Protein AF-0000000078787471 (afdb_homodimer)

Sequence (854 aa):
MEIKTIHTLINGDSRNLSLMPDKSVHLIITSPPYWQLKDYGNDGQIGFHDSYESYINNLNMVWAECNRVLHDGCRLCINIGDQFARSVYYGRYKVIPIRTEIIRFCEALGMDYMGAVIWQKQTTMNTTGGGAVMGSFPYPRNGILKIDYEFILIFKKQGKAPVPAIEQKQCSEMTKDEWNTFFASHWNFGGAKQDGHIAVFPEELPRRLIKMFSFAGETVFDPFMGSGTTALAARNLQRNSIGYEINPDFRKFYEEKVSSSISFGTVEYKYRTDGNAFDIASKMETLPYLFRDPHKMGNKIDIKRLQFGSRIDKDKKEREEYFSVKTILSPNTIVLNNGLTVRLLGIKEKPCVNGNATKFLLEKTKGRKVFLRYDTIKYDDEDMLLCYLYLDNKTFINAHMLKNGLVDVDYSFDFKYKSKFEKLINAMEIKTIHTLINGDSRNLSLMPDKSVHLIITSPPYWQLKDYGNDGQIGFHDSYESYINNLNMVWAECNRVLHDGCRLCINIGDQFARSVYYGRYKVIPIRTEIIRFCEALGMDYMGAVIWQKQTTMNTTGGGAVMGSFPYPRNGILKIDYEFILIFKKQGKAPVPAIEQKQCSEMTKDEWNTFFASHWNFGGAKQDGHIAVFPEELPRRLIKMFSFAGETVFDPFMGSGTTALAARNLQRNSIGYEINPDFRKFYEEKVSSSISFGTVEYKYRTDGNAFDIASKMETLPYLFRDPHKMGNKIDIKRLQFGSRIDKDKKEREEYFSVKTILSPNTIVLNNGLTVRLLGIKEKPCVNGNATKFLLEKTKGRKVFLRYDTIKYDDEDMLLCYLYLDNKTFINAHMLKNGLVDVDYSFDFKYKSKFEKLINA

Secondary structure (DSSP, 8-state):
----EEEEEEES-TT--TTS-TT-EEEEEE-PPPTTTEE-S-TT-SSTT--HHHHHHHHHHHHHHHHHHEEEEEEEEEEE--EEEPHHHHSS-EEE-HHHHHHHHHHHTTPEEEEEEEEE-------SS-----SSTTSSS----B--EEEEEEEE-SSPPPPPPHHHHHTTPPPHHHHHHHTBSEEE-PPP---TT-----THHHHHHHHHH--TT-EEEETT-TTTHHHHHHHHTT-EEEEEES-TTHHHHHIIIIISS--SS-EEEEEEE------HHHHHHTSS-----SS--SS---GGG---SEE--SSS------B-EEEEEETTEEEETTS-EEEETTEEE-GGGHHHHHHHHHHHHTT--EEEE--S--B-TT-PEEEEEEETT--BHHHHHHHTTSEEE-TTS--TTHHHHHHHHH-/----EEEEEEES-TT--TTS-TT-EEEEEE-PPPTTTEE-S-TT-SSTT--HHHHHHHHHHHHHHHHHHEEEEEEEEEEE--EEEPHHHHSS-EEE-HHHHHHHHHHHTTPEEEEEEEEE-------SS-----SSTTSSS----B--EEEEEEEE-SSPPPPPPHHHHHTTPPPHHHHHHHTBSEEE-PPP---TT-----THHHHHHHHHH--TT-EEEETT-TTTHHHHHHHHTT-EEEEEES-TTHHHHHIIIIISS--SS-EEEEEEE------HHHHHHHSS-----SS--SS---GGG---SEE--SSS------B-EEEEEETTEEEETTS-EEEETTEEE-GGGHHHHHHHHHHHHTT--EEEE--S--B-TT-PEEEEEEETT--BHHHHHHHTTSEEE-TTS--TTHHHHHHHHH-

Structure (mmCIF, N/CA/C/O backbone):
data_AF-0000000078787471-model_v1
#
loop_
_entity.id
_entity.type
_entity.pdbx_description
1 polymer Methyltransferase
#
loop_
_atom_site.group_PDB
_atom_site.id
_atom_site.type_symbol
_atom_site.label_atom_id
_atom_site.label_alt_id
_atom_site.label_comp_id
_atom_site.label_asym_id
_atom_site.label_entity_id
_atom_site.label_seq_id
_atom_site.pdbx_PDB_ins_code
_atom_site.Cartn_x
_atom_site.Cartn_y
_atom_site.Cartn_z
_atom_site.occupancy
_atom_site.B_iso_or_equiv
_atom_site.auth_seq_id
_atom_site.auth_comp_id
_atom_site.auth_asym_id
_atom_site.auth_atom_id
_atom_site.pdbx_PDB_model_num
ATOM 1 N N . MET A 1 1 ? -8.148 -39.75 1.942 1 58.34 1 MET A N 1
ATOM 2 C CA . MET A 1 1 ? -7.988 -40.156 0.55 1 58.34 1 MET A CA 1
ATOM 3 C C . MET A 1 1 ? -6.902 -39.344 -0.138 1 58.34 1 MET A C 1
ATOM 5 O O . MET A 1 1 ? -6.812 -38.125 0.06 1 58.34 1 MET A O 1
ATOM 9 N N . GLU A 1 2 ? -5.957 -39.938 -0.634 1 75.12 2 GLU A N 1
ATOM 10 C CA . GLU A 1 2 ? -4.816 -39.344 -1.315 1 75.12 2 GLU A CA 1
ATOM 11 C C . GLU A 1 2 ? -5.148 -39.031 -2.77 1 75.12 2 GLU A C 1
ATOM 13 O O . GLU A 1 2 ? -5.621 -39.875 -3.51 1 75.12 2 GLU A O 1
ATOM 18 N N . ILE A 1 3 ? -5.211 -37.75 -3.154 1 82.12 3 ILE A N 1
ATOM 19 C CA . ILE A 1 3 ? -5.523 -37.281 -4.496 1 82.12 3 ILE A CA 1
ATOM 20 C C . ILE A 1 3 ? -4.25 -37.25 -5.344 1 82.12 3 ILE A C 1
ATOM 22 O O . ILE A 1 3 ? -3.207 -36.781 -4.891 1 82.12 3 ILE A O 1
ATOM 26 N N . LYS A 1 4 ? -4.324 -37.938 -6.453 1 88.25 4 LYS A N 1
ATOM 27 C CA . LYS A 1 4 ? -3.232 -37.844 -7.422 1 88.25 4 LYS A CA 1
ATOM 28 C C . LYS A 1 4 ? -3.059 -36.438 -7.934 1 88.25 4 LYS A C 1
ATOM 30 O O . LYS A 1 4 ? -4.039 -35.75 -8.219 1 88.25 4 LYS A O 1
ATOM 35 N N . THR A 1 5 ? -1.726 -36 -7.953 1 93.88 5 THR A N 1
ATOM 36 C CA . THR A 1 5 ? -1.474 -34.656 -8.414 1 93.88 5 THR A CA 1
ATOM 37 C C . THR A 1 5 ? -0.461 -34.625 -9.555 1 93.88 5 THR A C 1
ATOM 39 O O . THR A 1 5 ? 0.375 -35.531 -9.656 1 93.88 5 THR A O 1
ATOM 42 N N . ILE A 1 6 ? -0.57 -33.656 -10.461 1 95.69 6 ILE A N 1
ATOM 43 C CA . ILE A 1 6 ? 0.327 -33.469 -11.594 1 95.69 6 ILE A CA 1
ATOM 44 C C . ILE A 1 6 ? 1.029 -32.125 -11.477 1 95.69 6 ILE A C 1
ATOM 46 O O . ILE A 1 6 ? 0.387 -31.109 -11.211 1 95.69 6 ILE A O 1
ATOM 50 N N . HIS A 1 7 ? 2.318 -32.125 -11.664 1 96.88 7 HIS A N 1
ATOM 51 C CA . HIS A 1 7 ? 3.121 -30.906 -11.57 1 96.88 7 HIS A CA 1
ATOM 52 C C . HIS A 1 7 ? 3.93 -30.688 -12.844 1 96.88 7 HIS A C 1
ATOM 54 O O . HIS A 1 7 ? 4.809 -31.484 -13.18 1 96.88 7 HIS A O 1
ATOM 60 N N . THR A 1 8 ? 3.613 -29.562 -13.539 1 97.5 8 THR A N 1
ATOM 61 C CA . THR A 1 8 ? 4.207 -29.281 -14.844 1 97.5 8 THR A CA 1
ATOM 62 C C . THR A 1 8 ? 5.09 -28.047 -14.789 1 97.5 8 THR A C 1
ATOM 64 O O . THR A 1 8 ? 4.664 -27 -14.312 1 97.5 8 THR A O 1
ATOM 67 N N . LEU A 1 9 ? 6.266 -28.156 -15.18 1 97.25 9 LEU A N 1
ATOM 68 C CA . LEU A 1 9 ? 7.16 -27.016 -15.391 1 97.25 9 LEU A CA 1
ATOM 69 C C . LEU A 1 9 ? 7.328 -26.719 -16.875 1 97.25 9 LEU A C 1
ATOM 71 O O . LEU A 1 9 ? 7.691 -27.609 -17.656 1 97.25 9 LEU A O 1
ATOM 75 N N . ILE A 1 10 ? 7.086 -25.516 -17.281 1 97.62 10 ILE A N 1
ATOM 76 C CA . ILE A 1 10 ? 7.191 -25.109 -18.672 1 97.62 10 ILE A CA 1
ATOM 77 C C . ILE A 1 10 ? 8.305 -24.062 -18.828 1 97.62 10 ILE A C 1
ATOM 79 O O . ILE A 1 10 ? 8.273 -23.016 -18.188 1 97.62 10 ILE A O 1
ATOM 83 N N . ASN A 1 11 ? 9.312 -24.391 -19.547 1 95.38 11 ASN A N 1
ATOM 84 C CA . ASN A 1 11 ? 10.305 -23.391 -19.938 1 95.38 11 ASN A CA 1
ATOM 85 C C . ASN A 1 11 ? 9.766 -22.438 -21 1 95.38 11 ASN A C 1
ATOM 87 O O . ASN A 1 11 ? 9.586 -22.844 -22.156 1 95.38 11 ASN A O 1
ATOM 91 N N . GLY A 1 12 ? 9.469 -21.234 -20.625 1 94.31 12 GLY A N 1
ATOM 92 C CA . GLY A 1 12 ? 8.852 -20.297 -21.547 1 94.31 12 GLY A CA 1
ATOM 93 C C . GLY A 1 12 ? 8.711 -18.891 -20.984 1 94.31 12 GLY A C 1
ATOM 94 O O . GLY A 1 12 ? 9.102 -18.641 -19.828 1 94.31 12 GLY A O 1
ATOM 95 N N . ASP A 1 13 ? 8.211 -18.016 -21.844 1 93.81 13 ASP A N 1
ATOM 96 C CA . ASP A 1 13 ? 8.008 -16.609 -21.516 1 93.81 13 ASP A CA 1
ATOM 97 C C . ASP A 1 13 ? 6.59 -16.359 -21.016 1 93.81 13 ASP A C 1
ATOM 99 O O . ASP A 1 13 ? 5.621 -16.578 -21.75 1 93.81 13 ASP A O 1
ATOM 103 N N . SER A 1 14 ? 6.512 -15.867 -19.75 1 96.06 14 SER A N 1
ATOM 104 C CA . SER A 1 14 ? 5.215 -15.719 -19.094 1 96.06 14 SER A CA 1
ATOM 105 C C . SER A 1 14 ? 4.402 -14.594 -19.734 1 96.06 14 SER A C 1
ATOM 107 O O . SER A 1 14 ? 3.205 -14.469 -19.484 1 96.06 14 SER A O 1
ATOM 109 N N . ARG A 1 15 ? 5.008 -13.758 -20.562 1 95 15 ARG A N 1
ATOM 110 C CA . ARG A 1 15 ? 4.289 -12.703 -21.266 1 95 15 ARG A CA 1
ATOM 111 C C . ARG A 1 15 ? 3.395 -13.297 -22.359 1 95 15 ARG A C 1
ATOM 113 O O . ARG A 1 15 ? 2.508 -12.609 -22.875 1 95 15 ARG A O 1
ATOM 120 N N . ASN A 1 16 ? 3.684 -14.5 -22.609 1 94.31 16 ASN A N 1
ATOM 121 C CA . ASN A 1 16 ? 2.863 -15.258 -23.547 1 94.31 16 ASN A CA 1
ATOM 122 C C . ASN A 1 16 ? 2.666 -16.703 -23.094 1 94.31 16 ASN A C 1
ATOM 124 O O . ASN A 1 16 ? 3.496 -17.562 -23.375 1 94.31 16 ASN A O 1
ATOM 128 N N . LEU A 1 17 ? 1.537 -16.938 -22.547 1 97.56 17 LEU A N 1
ATOM 129 C CA . LEU A 1 17 ? 1.231 -18.281 -22.047 1 97.56 17 LEU A CA 1
ATOM 130 C C . LEU A 1 17 ? 0.501 -19.094 -23.094 1 97.56 17 LEU A C 1
ATOM 132 O O . LEU A 1 17 ? -0.62 -19.562 -22.859 1 97.56 17 LEU A O 1
ATOM 136 N N . SER A 1 18 ? 1.194 -19.438 -24.156 1 95.94 18 SER A N 1
ATOM 137 C CA . SER A 1 18 ? 0.581 -20.016 -25.344 1 95.94 18 SER A CA 1
ATOM 138 C C . SER A 1 18 ? 0.134 -21.453 -25.078 1 95.94 18 SER A C 1
ATOM 140 O O . SER A 1 18 ? -0.79 -21.953 -25.719 1 95.94 18 SER A O 1
ATOM 142 N N . LEU A 1 19 ? 0.7 -22.125 -24.109 1 97.19 19 LEU A N 1
ATOM 143 C CA . LEU A 1 19 ? 0.375 -23.516 -23.859 1 97.19 19 LEU A CA 1
ATOM 144 C C . LEU A 1 19 ? -0.723 -23.641 -22.812 1 97.19 19 LEU A C 1
ATOM 146 O O . LEU A 1 19 ? -1.11 -24.75 -22.438 1 97.19 19 LEU A O 1
ATOM 150 N N . MET A 1 20 ? -1.186 -22.594 -22.328 1 97.81 20 MET A N 1
ATOM 151 C CA . MET A 1 20 ? -2.207 -22.625 -21.297 1 97.81 20 MET A CA 1
ATOM 152 C C . MET A 1 20 ? -3.547 -22.125 -21.828 1 97.81 20 MET A C 1
ATOM 154 O O . MET A 1 20 ? -3.648 -20.984 -22.297 1 97.81 20 MET A O 1
ATOM 158 N N . PRO A 1 21 ? -4.594 -22.906 -21.781 1 97.75 21 PRO A N 1
ATOM 159 C CA . PRO A 1 21 ? -5.918 -22.469 -22.219 1 97.75 21 PRO A CA 1
ATOM 160 C C . PRO A 1 21 ? -6.527 -21.422 -21.281 1 97.75 21 PRO A C 1
ATOM 162 O O . PRO A 1 21 ? -6.062 -21.25 -20.156 1 97.75 21 PRO A O 1
ATOM 165 N N . ASP A 1 22 ? -7.551 -20.75 -21.812 1 98.12 22 ASP A N 1
ATOM 166 C CA . ASP A 1 22 ? -8.305 -19.812 -20.984 1 98.12 22 ASP A CA 1
ATOM 167 C C . ASP A 1 22 ? -8.961 -20.531 -19.797 1 98.12 22 ASP A C 1
ATOM 169 O O . ASP A 1 22 ? -9.438 -21.656 -19.938 1 98.12 22 ASP A O 1
ATOM 173 N N . LYS A 1 23 ? -8.953 -19.844 -18.641 1 98.19 23 LYS A N 1
ATOM 174 C CA . LYS A 1 23 ? -9.672 -20.328 -17.469 1 98.19 23 LYS A CA 1
ATOM 175 C C . LYS A 1 23 ? -9.289 -21.766 -17.141 1 98.19 23 LYS A C 1
ATOM 177 O O . LYS A 1 23 ? -10.164 -22.625 -17 1 98.19 23 LYS A O 1
ATOM 182 N N . SER A 1 24 ? -8.039 -21.953 -16.938 1 98.44 24 SER A N 1
ATOM 183 C CA . SER A 1 24 ? -7.535 -23.312 -16.797 1 98.44 24 SER A CA 1
ATOM 184 C C . SER A 1 24 ? -6.914 -23.531 -15.414 1 98.44 24 SER A C 1
ATOM 186 O O . SER A 1 24 ? -6.586 -24.656 -15.039 1 98.44 24 SER A O 1
ATOM 188 N N . VAL A 1 25 ? -6.738 -22.484 -14.672 1 98.75 25 VAL A N 1
ATOM 189 C CA . VAL A 1 25 ? -6.129 -22.641 -13.359 1 98.75 25 VAL A CA 1
ATOM 190 C C . VAL A 1 25 ? -7.027 -22.031 -12.289 1 98.75 25 VAL A C 1
ATOM 192 O O . VAL A 1 25 ? -7.828 -21.141 -12.578 1 98.75 25 VAL A O 1
ATOM 195 N N . HIS A 1 26 ? -6.816 -22.484 -11.031 1 98.81 26 HIS A N 1
ATOM 196 C CA . HIS A 1 26 ? -7.758 -22.141 -9.961 1 98.81 26 HIS A CA 1
ATOM 197 C C . HIS A 1 26 ? -7.16 -21.125 -9 1 98.81 26 HIS A C 1
ATOM 199 O O . HIS A 1 26 ? -7.883 -20.531 -8.195 1 98.81 26 HIS A O 1
ATOM 205 N N . LEU A 1 27 ? -5.918 -20.969 -9 1 98.88 27 LEU A N 1
ATOM 206 C CA . LEU A 1 27 ? -5.199 -20.047 -8.141 1 98.88 27 LEU A CA 1
ATOM 207 C C . LEU A 1 27 ? -3.842 -19.688 -8.734 1 98.88 27 LEU A C 1
ATOM 209 O O . LEU A 1 27 ? -3.146 -20.547 -9.273 1 98.88 27 LEU A O 1
ATOM 213 N N . ILE A 1 28 ? -3.529 -18.406 -8.68 1 98.94 28 ILE A N 1
ATOM 214 C CA . ILE A 1 28 ? -2.207 -17.984 -9.117 1 98.94 28 ILE A CA 1
ATOM 215 C C . ILE A 1 28 ? -1.457 -17.344 -7.949 1 98.94 28 ILE A C 1
ATOM 217 O O . ILE A 1 28 ? -1.991 -16.469 -7.266 1 98.94 28 ILE A O 1
ATOM 221 N N . ILE A 1 29 ? -0.287 -17.812 -7.645 1 98.81 29 ILE A N 1
ATOM 222 C CA . ILE A 1 29 ? 0.619 -17.281 -6.633 1 98.81 29 ILE A CA 1
ATOM 223 C C . ILE A 1 29 ? 1.987 -17 -7.254 1 98.81 29 ILE A C 1
ATOM 225 O O . ILE A 1 29 ? 2.584 -17.891 -7.863 1 98.81 29 ILE A O 1
ATOM 229 N N . THR A 1 30 ? 2.449 -15.75 -7.043 1 97.94 30 THR A N 1
ATOM 230 C CA . THR A 1 30 ? 3.732 -15.484 -7.688 1 97.94 30 THR A CA 1
ATOM 231 C C . THR A 1 30 ? 4.43 -14.289 -7.039 1 97.94 30 THR A C 1
ATOM 233 O O . THR A 1 30 ? 3.84 -13.602 -6.207 1 97.94 30 THR A O 1
ATOM 236 N N . SER A 1 31 ? 5.668 -14.109 -7.336 1 95.12 31 SER A N 1
ATOM 237 C CA . SER A 1 31 ? 6.516 -12.953 -7.055 1 95.12 31 SER A CA 1
ATOM 238 C C . SER A 1 31 ? 7.348 -12.57 -8.273 1 95.12 31 SER A C 1
ATOM 240 O O . SER A 1 31 ? 8.25 -13.305 -8.672 1 95.12 31 SER A O 1
ATOM 242 N N . PRO A 1 32 ? 7.055 -11.453 -8.828 1 92.44 32 PRO A N 1
ATOM 243 C CA . PRO A 1 32 ? 7.809 -11.07 -10.023 1 92.44 32 PRO A CA 1
ATOM 244 C C . PRO A 1 32 ? 9.25 -10.672 -9.719 1 92.44 32 PRO A C 1
ATOM 246 O O . PRO A 1 32 ? 9.578 -10.383 -8.562 1 92.44 32 PRO A O 1
ATOM 249 N N . PRO A 1 33 ? 10.078 -10.766 -10.75 1 84.69 33 PRO A N 1
ATOM 250 C CA . PRO A 1 33 ? 11.438 -10.25 -10.547 1 84.69 33 PRO A CA 1
ATOM 251 C C . PRO A 1 33 ? 11.461 -8.75 -10.242 1 84.69 33 PRO A C 1
ATOM 253 O O . PRO A 1 33 ? 10.656 -7.992 -10.797 1 84.69 33 PRO A O 1
ATOM 256 N N . TYR A 1 34 ? 12.273 -8.43 -9.344 1 73.81 34 TYR A N 1
ATOM 257 C CA . TYR A 1 34 ? 12.367 -7.023 -8.969 1 73.81 34 TYR A CA 1
ATOM 258 C C . TYR A 1 34 ? 13.148 -6.23 -10.008 1 73.81 34 TYR A C 1
ATOM 260 O O . TYR A 1 34 ? 14.039 -6.77 -10.672 1 73.81 34 TYR A O 1
ATOM 268 N N . TRP A 1 35 ? 12.805 -5.066 -10.125 1 64.75 35 TRP A N 1
ATOM 269 C CA . TRP A 1 35 ? 13.406 -4.145 -11.078 1 64.75 35 TRP A CA 1
ATOM 270 C C . TRP A 1 35 ? 14.859 -3.855 -10.711 1 64.75 35 TRP A C 1
ATOM 272 O O . TRP A 1 35 ? 15.148 -3.445 -9.586 1 64.75 35 TRP A O 1
ATOM 282 N N . GLN A 1 36 ? 15.812 -4.012 -11.641 1 53.78 36 GLN A N 1
ATOM 283 C CA . GLN A 1 36 ? 17.234 -3.672 -11.641 1 53.78 36 GLN A CA 1
ATOM 284 C C . GLN A 1 36 ? 17.969 -4.387 -10.508 1 53.78 36 GLN A C 1
ATOM 286 O O . GLN A 1 36 ? 19.047 -3.957 -10.086 1 53.78 36 GLN A O 1
ATOM 291 N N . LEU A 1 37 ? 17.344 -5.332 -9.852 1 48.47 37 LEU A N 1
ATOM 292 C CA . LEU A 1 37 ? 18 -5.941 -8.703 1 48.47 37 LEU A CA 1
ATOM 293 C C . LEU A 1 37 ? 18.812 -7.164 -9.125 1 48.47 37 LEU A C 1
ATOM 295 O O . LEU A 1 37 ? 19.984 -7.289 -8.766 1 48.47 37 LEU A O 1
ATOM 299 N N . LYS A 1 38 ? 18.156 -8.031 -9.773 1 43.62 38 LYS A N 1
ATOM 300 C CA . LYS A 1 38 ? 18.828 -9.305 -10.023 1 43.62 38 LYS A CA 1
ATOM 301 C C . LYS A 1 38 ? 18.859 -9.617 -11.516 1 43.62 38 LYS A C 1
ATOM 303 O O . LYS A 1 38 ? 17.906 -9.359 -12.234 1 43.62 38 LYS A O 1
ATOM 308 N N . ASP A 1 39 ? 20.125 -9.805 -12.023 1 46.69 39 ASP A N 1
ATOM 309 C CA . ASP A 1 39 ? 20.281 -10.352 -13.367 1 46.69 39 ASP A CA 1
ATOM 310 C C . ASP A 1 39 ? 20.031 -11.859 -13.375 1 46.69 39 ASP A C 1
ATOM 312 O O . ASP A 1 39 ? 20.812 -12.633 -12.82 1 46.69 39 ASP A O 1
ATOM 316 N N . TYR A 1 40 ? 18.875 -12.156 -13.898 1 44.56 40 TYR A N 1
ATOM 317 C CA . TYR A 1 40 ? 18.531 -13.57 -13.922 1 44.56 40 TYR A CA 1
ATOM 318 C C . TYR A 1 40 ? 19.156 -14.258 -15.125 1 44.56 40 TYR A C 1
ATOM 320 O O . TYR A 1 40 ? 18.828 -15.406 -15.43 1 44.56 40 TYR A O 1
ATOM 328 N N . GLY A 1 41 ? 20.141 -13.633 -15.836 1 41.94 41 GLY A N 1
ATOM 329 C CA . GLY A 1 41 ? 21.016 -14.258 -16.812 1 41.94 41 GLY A CA 1
ATOM 330 C C . GLY A 1 41 ? 20.328 -14.5 -18.156 1 41.94 41 GLY A C 1
ATOM 331 O O . GLY A 1 41 ? 20.781 -15.344 -18.938 1 41.94 41 GLY A O 1
ATOM 332 N N . ASN A 1 42 ? 19.078 -13.945 -18.375 1 47.72 42 ASN A N 1
ATOM 333 C CA . ASN A 1 42 ? 18.406 -14.148 -19.656 1 47.72 42 ASN A CA 1
ATOM 334 C C . ASN A 1 42 ? 18.047 -12.812 -20.312 1 47.72 42 ASN A C 1
ATOM 336 O O . ASN A 1 42 ? 17.562 -11.906 -19.641 1 47.72 42 ASN A O 1
ATOM 340 N N . ASP A 1 43 ? 18.344 -12.703 -21.656 1 49.56 43 ASP A N 1
ATOM 341 C CA . ASP A 1 43 ? 18.109 -11.484 -22.422 1 49.56 43 ASP A CA 1
ATOM 342 C C . ASP A 1 43 ? 16.625 -11.117 -22.422 1 49.56 43 ASP A C 1
ATOM 344 O O . ASP A 1 43 ? 16.266 -9.945 -22.562 1 49.56 43 ASP A O 1
ATOM 348 N N . GLY A 1 44 ? 15.734 -12.078 -22.25 1 49.38 44 GLY A N 1
ATOM 349 C CA . GLY A 1 44 ? 14.305 -11.82 -22.25 1 49.38 44 GLY A CA 1
ATOM 350 C C . GLY A 1 44 ? 13.734 -11.594 -20.859 1 49.38 44 GLY A C 1
ATOM 351 O O . GLY A 1 44 ? 12.516 -11.5 -20.703 1 49.38 44 GLY A O 1
ATOM 352 N N . GLN A 1 45 ? 14.719 -11.312 -20 1 50.5 45 GLN A N 1
ATOM 353 C CA . GLN A 1 45 ? 14.266 -11.203 -18.609 1 50.5 45 GLN A CA 1
ATOM 354 C C . GLN A 1 45 ? 13.625 -9.844 -18.344 1 50.5 45 GLN A C 1
ATOM 356 O O . GLN A 1 45 ? 13.914 -8.867 -19.047 1 50.5 45 GLN A O 1
ATOM 361 N N . ILE A 1 46 ? 12.664 -9.898 -17.5 1 61.88 46 ILE A N 1
ATOM 362 C CA . ILE A 1 46 ? 12.008 -8.664 -17.078 1 61.88 46 ILE A CA 1
ATOM 363 C C . ILE A 1 46 ? 12.766 -8.055 -15.898 1 61.88 46 ILE A C 1
ATOM 365 O O . ILE A 1 46 ? 13.195 -8.766 -14.992 1 61.88 46 ILE A O 1
ATOM 369 N N . GLY A 1 47 ? 12.914 -6.754 -15.875 1 53.66 47 GLY A N 1
ATOM 370 C CA . GLY A 1 47 ? 13.43 -6.039 -14.719 1 53.66 47 GLY A CA 1
ATOM 371 C C . GLY A 1 47 ? 14.844 -5.523 -14.914 1 53.66 47 GLY A C 1
ATOM 372 O O . GLY A 1 47 ? 15.117 -4.348 -14.664 1 53.66 47 GLY A O 1
ATOM 373 N N . PHE A 1 48 ? 15.633 -6.477 -15.508 1 47.59 48 PHE A N 1
ATOM 374 C CA . PHE A 1 48 ? 17.031 -6.09 -15.602 1 47.59 48 PHE A CA 1
ATOM 375 C C . PHE A 1 48 ? 17.281 -5.254 -16.844 1 47.59 48 PHE A C 1
ATOM 377 O O . PHE A 1 48 ? 16.875 -5.641 -17.953 1 47.59 48 PHE A O 1
ATOM 384 N N . HIS A 1 49 ? 17.797 -4.039 -16.812 1 49.91 49 HIS A N 1
ATOM 385 C CA . HIS A 1 49 ? 18.203 -3.109 -17.859 1 49.91 49 HIS A CA 1
ATOM 386 C C . HIS A 1 49 ? 17 -2.418 -18.484 1 49.91 49 HIS A C 1
ATOM 388 O O . HIS A 1 49 ? 17.109 -1.75 -19.516 1 49.91 49 HIS A O 1
ATOM 394 N N . ASP A 1 50 ? 15.852 -2.635 -17.922 1 61.84 50 ASP A N 1
ATOM 395 C CA . ASP A 1 50 ? 14.633 -2 -18.406 1 61.84 50 ASP A CA 1
ATOM 396 C C . ASP A 1 50 ? 14.43 -0.629 -17.766 1 61.84 50 ASP A C 1
ATOM 398 O O . ASP A 1 50 ? 14.883 -0.388 -16.641 1 61.84 50 ASP A O 1
ATOM 402 N N . SER A 1 51 ? 14.047 0.293 -18.641 1 74 51 SER A N 1
ATOM 403 C CA . SER A 1 51 ? 13.414 1.448 -18.016 1 74 51 SER A CA 1
ATOM 404 C C . SER A 1 51 ? 12.266 1.022 -17.109 1 74 51 SER A C 1
ATOM 406 O O . SER A 1 51 ? 11.727 -0.077 -17.25 1 74 51 SER A O 1
ATOM 408 N N . TYR A 1 52 ? 12.039 1.725 -16.109 1 80.38 52 TYR A N 1
ATOM 409 C CA . TYR A 1 52 ? 10.914 1.432 -15.219 1 80.38 52 TYR A CA 1
ATOM 410 C C . TYR A 1 52 ? 9.633 1.243 -16.016 1 80.38 52 TYR A C 1
ATOM 412 O O . TYR A 1 52 ? 8.836 0.344 -15.719 1 80.38 52 TYR A O 1
ATOM 420 N N . GLU A 1 53 ? 9.469 2.053 -17 1 82.94 53 GLU A N 1
ATOM 421 C CA . GLU A 1 53 ? 8.297 1.95 -17.875 1 82.94 53 GLU A CA 1
ATOM 422 C C . GLU A 1 53 ? 8.234 0.586 -18.547 1 82.94 53 GLU A C 1
ATOM 424 O O . GLU A 1 53 ? 7.18 -0.051 -18.578 1 82.94 53 GLU A O 1
ATOM 429 N N . SER A 1 54 ? 9.32 0.204 -19.109 1 84 54 SER A N 1
ATOM 430 C CA . SER A 1 54 ? 9.375 -1.094 -19.781 1 84 54 SER A CA 1
ATOM 431 C C . SER A 1 54 ? 9.133 -2.23 -18.797 1 84 54 SER A C 1
ATOM 433 O O . SER A 1 54 ? 8.43 -3.191 -19.109 1 84 54 SER A O 1
ATOM 435 N N . TYR A 1 55 ? 9.742 -2.094 -17.641 1 88.12 55 TYR A N 1
ATOM 436 C CA . TYR A 1 55 ? 9.57 -3.094 -16.594 1 88.12 55 TYR A CA 1
ATOM 437 C C . TYR A 1 55 ? 8.102 -3.275 -16.25 1 88.12 55 TYR A C 1
ATOM 439 O O . TYR A 1 55 ? 7.586 -4.395 -16.266 1 88.12 55 TYR A O 1
ATOM 447 N N . ILE A 1 56 ? 7.406 -2.211 -16.016 1 92 56 ILE A N 1
ATOM 448 C CA . ILE A 1 56 ? 6.004 -2.246 -15.609 1 92 56 ILE A CA 1
ATOM 449 C C . ILE A 1 56 ? 5.148 -2.799 -16.75 1 92 56 ILE A C 1
ATOM 451 O O . ILE A 1 56 ? 4.273 -3.639 -16.516 1 92 56 ILE A O 1
ATOM 455 N N . ASN A 1 57 ? 5.406 -2.367 -17.922 1 92.31 57 ASN A N 1
ATOM 456 C CA . ASN A 1 57 ? 4.594 -2.818 -19.047 1 92.31 57 ASN A CA 1
ATOM 457 C C . ASN A 1 57 ? 4.828 -4.297 -19.344 1 92.31 57 ASN A C 1
ATOM 459 O O . ASN A 1 57 ? 3.91 -5 -19.766 1 92.31 57 ASN A O 1
ATOM 463 N N . ASN A 1 58 ? 6.051 -4.719 -19.188 1 92.88 58 ASN A N 1
ATOM 464 C CA . ASN A 1 58 ? 6.316 -6.148 -19.312 1 92.88 58 ASN A CA 1
ATOM 465 C C . ASN A 1 58 ? 5.535 -6.953 -18.266 1 92.88 58 ASN A C 1
ATOM 467 O O . ASN A 1 58 ? 4.969 -8 -18.594 1 92.88 58 ASN A O 1
ATOM 471 N N . LEU A 1 59 ? 5.535 -6.523 -17.062 1 95.5 59 LEU A N 1
ATOM 472 C CA . LEU A 1 59 ? 4.742 -7.18 -16.031 1 95.5 59 LEU A CA 1
ATOM 473 C C . LEU A 1 59 ? 3.258 -7.156 -16.391 1 95.5 59 LEU A C 1
ATOM 475 O O . LEU A 1 59 ? 2.545 -8.133 -16.156 1 95.5 59 LEU A O 1
ATOM 479 N N . ASN A 1 60 ? 2.848 -6.016 -16.938 1 96.81 60 ASN A N 1
ATOM 480 C CA . ASN A 1 60 ? 1.446 -5.875 -17.312 1 96.81 60 ASN A CA 1
ATOM 481 C C . ASN A 1 60 ? 1.023 -6.945 -18.312 1 96.81 60 ASN A C 1
ATOM 483 O O . ASN A 1 60 ? -0.094 -7.457 -18.25 1 96.81 60 ASN A O 1
ATOM 487 N N . MET A 1 61 ? 1.891 -7.273 -19.234 1 96.06 61 MET A N 1
ATOM 488 C CA . MET A 1 61 ? 1.589 -8.336 -20.172 1 96.06 61 MET A CA 1
ATOM 489 C C . MET A 1 61 ? 1.41 -9.672 -19.469 1 96.06 61 MET A C 1
ATOM 491 O O . MET A 1 61 ? 0.541 -10.469 -19.828 1 96.06 61 MET A O 1
ATOM 495 N N . VAL A 1 62 ? 2.189 -9.891 -18.453 1 97.69 62 VAL A N 1
ATOM 496 C CA . VAL A 1 62 ? 2.094 -11.125 -17.688 1 97.69 62 VAL A CA 1
ATOM 497 C C . VAL A 1 62 ? 0.766 -11.164 -16.938 1 97.69 62 VAL A C 1
ATOM 499 O O . VAL A 1 62 ? 0.075 -12.188 -16.938 1 97.69 62 VAL A O 1
ATOM 502 N N . TRP A 1 63 ? 0.408 -10.023 -16.281 1 98.5 63 TRP A N 1
ATOM 503 C CA . TRP A 1 63 ? -0.839 -9.977 -15.531 1 98.5 63 TRP A CA 1
ATOM 504 C C . TRP A 1 63 ? -2.039 -10.188 -16.453 1 98.5 63 TRP A C 1
ATOM 506 O O . TRP A 1 63 ? -3.031 -10.805 -16.047 1 98.5 63 TRP A O 1
ATOM 516 N N . ALA A 1 64 ? -1.961 -9.664 -17.656 1 98 64 ALA A N 1
ATOM 517 C CA . ALA A 1 64 ? -3.033 -9.875 -18.625 1 98 64 ALA A CA 1
ATOM 518 C C . ALA A 1 64 ? -3.201 -11.359 -18.938 1 98 64 ALA A C 1
ATOM 520 O O . ALA A 1 64 ? -4.324 -11.859 -19 1 98 64 ALA A O 1
ATOM 521 N N . GLU A 1 65 ? -2.127 -12.047 -19.156 1 98.44 65 GLU A N 1
ATOM 522 C CA . GLU A 1 65 ? -2.162 -13.484 -19.375 1 98.44 65 GLU A CA 1
ATOM 523 C C . GLU A 1 65 ? -2.693 -14.227 -18.156 1 98.44 65 GLU A C 1
ATOM 525 O O . GLU A 1 65 ? -3.473 -15.172 -18.281 1 98.44 65 GLU A O 1
ATOM 530 N N . CYS A 1 66 ? -2.252 -13.797 -17.016 1 98.75 66 CYS A N 1
ATOM 531 C CA . CYS A 1 66 ? -2.74 -14.406 -15.781 1 98.75 66 CYS A CA 1
ATOM 532 C C . CYS A 1 66 ? -4.254 -14.281 -15.672 1 98.75 66 CYS A C 1
ATOM 534 O O . CYS A 1 66 ? -4.934 -15.227 -15.266 1 98.75 66 CYS A O 1
ATOM 536 N N . ASN A 1 67 ? -4.715 -13.102 -15.969 1 98.62 67 ASN A N 1
ATOM 537 C CA . ASN A 1 67 ? -6.16 -12.906 -15.961 1 98.62 67 ASN A CA 1
ATOM 538 C C . ASN A 1 67 ? -6.863 -13.859 -16.938 1 98.62 67 ASN A C 1
ATOM 540 O O . ASN A 1 67 ? -7.922 -14.398 -16.609 1 98.62 67 ASN A O 1
ATOM 544 N N . ARG A 1 68 ? -6.293 -14.039 -18.062 1 98.31 68 ARG A N 1
ATOM 545 C CA . ARG A 1 68 ? -6.879 -14.898 -19.078 1 98.31 68 ARG A CA 1
ATOM 546 C C . ARG A 1 68 ? -6.953 -16.344 -18.609 1 98.31 68 ARG A C 1
ATOM 548 O O . ARG A 1 68 ? -7.992 -17 -18.75 1 98.31 68 ARG A O 1
ATOM 555 N N . VAL A 1 69 ? -5.945 -16.875 -18.031 1 98.69 69 VAL A N 1
ATOM 556 C CA . VAL A 1 69 ? -5.852 -18.297 -17.734 1 98.69 69 VAL A CA 1
ATOM 557 C C . VAL A 1 69 ? -6.555 -18.594 -16.406 1 98.69 69 VAL A C 1
ATOM 559 O O . VAL A 1 69 ? -6.875 -19.75 -16.109 1 98.69 69 VAL A O 1
ATOM 562 N N . LEU A 1 70 ? -6.734 -17.656 -15.562 1 98.88 70 LEU A N 1
ATOM 563 C CA . LEU A 1 70 ? -7.379 -17.812 -14.266 1 98.88 70 LEU A CA 1
ATOM 564 C C . LEU A 1 70 ? -8.883 -18.031 -14.43 1 98.88 70 LEU A C 1
ATOM 566 O O . LEU A 1 70 ? -9.539 -17.312 -15.188 1 98.88 70 LEU A O 1
ATOM 570 N N . HIS A 1 71 ? -9.445 -19.047 -13.727 1 98.62 71 HIS A N 1
ATOM 571 C CA . HIS A 1 71 ? -10.891 -19.234 -13.695 1 98.62 71 HIS A CA 1
ATOM 572 C C . HIS A 1 71 ? -11.586 -18 -13.109 1 98.62 71 HIS A C 1
ATOM 574 O O . HIS A 1 71 ? -11.062 -17.359 -12.195 1 98.62 71 HIS A O 1
ATOM 580 N N . ASP A 1 72 ? -12.797 -17.781 -13.602 1 97.06 72 ASP A N 1
ATOM 581 C CA . ASP A 1 72 ? -13.617 -16.766 -12.969 1 97.06 72 ASP A CA 1
ATOM 582 C C . ASP A 1 72 ? -13.805 -17.047 -11.484 1 97.06 72 ASP A C 1
ATOM 584 O O . ASP A 1 72 ? -13.859 -18.219 -11.07 1 97.06 72 ASP A O 1
ATOM 588 N N . GLY A 1 73 ? -13.812 -15.945 -10.695 1 95.25 73 GLY A N 1
ATOM 589 C CA . GLY A 1 73 ? -14.094 -16.094 -9.281 1 95.25 73 GLY A CA 1
ATOM 590 C C . GLY A 1 73 ? -12.883 -16.516 -8.477 1 95.25 73 GLY A C 1
ATOM 591 O O . GLY A 1 73 ? -12.945 -16.609 -7.246 1 95.25 73 GLY A O 1
ATOM 592 N N . CYS A 1 74 ? -11.797 -16.797 -9.141 1 98.25 74 CYS A N 1
ATOM 593 C CA . CYS A 1 74 ? -10.602 -17.297 -8.469 1 98.25 74 CYS A CA 1
ATOM 594 C C . CYS A 1 74 ? -9.609 -16.172 -8.203 1 98.25 74 CYS A C 1
ATOM 596 O O . CYS A 1 74 ? -9.852 -15.023 -8.594 1 98.25 74 CYS A O 1
ATOM 598 N N . ARG A 1 75 ? -8.539 -16.484 -7.492 1 98.38 75 ARG A N 1
ATOM 599 C CA . ARG A 1 75 ? -7.715 -15.414 -6.934 1 98.38 75 ARG A CA 1
ATOM 600 C C . ARG A 1 75 ? -6.34 -15.383 -7.598 1 98.38 75 ARG A C 1
ATOM 602 O O . ARG A 1 75 ? -5.801 -16.422 -7.973 1 98.38 75 ARG A O 1
ATOM 609 N N . LEU A 1 76 ? -5.836 -14.211 -7.789 1 98.88 76 LEU A N 1
ATOM 610 C CA . LEU A 1 76 ? -4.449 -13.906 -8.125 1 98.88 76 LEU A CA 1
ATOM 611 C C . LEU A 1 76 ? -3.73 -13.258 -6.949 1 98.88 76 LEU A C 1
ATOM 613 O O . LEU A 1 76 ? -4.16 -12.219 -6.453 1 98.88 76 LEU A O 1
ATOM 617 N N . CYS A 1 77 ? -2.631 -13.875 -6.457 1 98.81 77 CYS A N 1
ATOM 618 C CA . CYS A 1 77 ? -1.852 -13.375 -5.328 1 98.81 77 CYS A CA 1
ATOM 619 C C . CYS A 1 77 ? -0.429 -13.039 -5.758 1 98.81 77 CYS A C 1
ATOM 621 O O . CYS A 1 77 ? 0.281 -13.883 -6.301 1 98.81 77 CYS A O 1
ATOM 623 N N . ILE A 1 78 ? -0.031 -11.812 -5.508 1 98.44 78 ILE A N 1
ATOM 624 C CA . ILE A 1 78 ? 1.276 -11.344 -5.949 1 98.44 78 ILE A CA 1
ATOM 625 C C . ILE A 1 78 ? 2.076 -10.836 -4.75 1 98.44 78 ILE A C 1
ATOM 627 O O . ILE A 1 78 ? 1.662 -9.891 -4.074 1 98.44 78 ILE A O 1
ATOM 631 N N . ASN A 1 79 ? 3.168 -11.461 -4.484 1 96.81 79 ASN A N 1
ATOM 632 C CA . ASN A 1 79 ? 4.117 -10.945 -3.504 1 96.81 79 ASN A CA 1
ATOM 633 C C . ASN A 1 79 ? 5.07 -9.93 -4.125 1 96.81 79 ASN A C 1
ATOM 635 O O . ASN A 1 79 ? 5.711 -10.211 -5.141 1 96.81 79 ASN A O 1
ATOM 639 N N . ILE A 1 80 ? 5.102 -8.734 -3.547 1 94 80 ILE A N 1
ATOM 640 C CA . ILE A 1 80 ? 5.953 -7.695 -4.105 1 94 80 ILE A CA 1
ATOM 641 C C . ILE A 1 80 ? 6.359 -6.715 -3.006 1 94 80 ILE A C 1
ATOM 643 O O . ILE A 1 80 ? 5.586 -6.461 -2.08 1 94 80 ILE A O 1
ATOM 647 N N . GLY A 1 81 ? 7.543 -6.281 -3.07 1 88.44 81 GLY A N 1
ATOM 648 C CA . GLY A 1 81 ? 8.023 -5.223 -2.195 1 88.44 81 GLY A CA 1
ATOM 649 C C . GLY A 1 81 ? 8.32 -3.932 -2.93 1 88.44 81 GLY A C 1
ATOM 650 O O . GLY A 1 81 ? 8.586 -3.941 -4.133 1 88.44 81 GLY A O 1
ATOM 651 N N . ASP A 1 82 ? 8.117 -2.803 -2.209 1 83.19 82 ASP A N 1
ATOM 652 C CA . ASP A 1 82 ? 8.594 -1.541 -2.77 1 83.19 82 ASP A CA 1
ATOM 653 C C . ASP A 1 82 ? 10.117 -1.504 -2.834 1 83.19 82 ASP A C 1
ATOM 655 O O . ASP A 1 82 ? 10.789 -2.189 -2.062 1 83.19 82 ASP A O 1
ATOM 659 N N . GLN A 1 83 ? 10.57 -0.818 -3.797 1 75.19 83 GLN A N 1
ATOM 660 C CA . GLN A 1 83 ? 12.016 -0.787 -3.996 1 75.19 83 GLN A CA 1
ATOM 661 C C . GLN A 1 83 ? 12.555 0.634 -3.871 1 75.19 83 GLN A C 1
ATOM 663 O O . GLN A 1 83 ? 11.875 1.597 -4.234 1 75.19 83 GLN A O 1
ATOM 668 N N . PHE A 1 84 ? 13.695 0.667 -3.26 1 71.94 84 PHE A N 1
ATOM 669 C CA . PHE A 1 84 ? 14.391 1.948 -3.246 1 71.94 84 PHE A CA 1
ATOM 670 C C . PHE A 1 84 ? 15.055 2.219 -4.594 1 71.94 84 PHE A C 1
ATOM 672 O O . PHE A 1 84 ? 15.648 1.318 -5.191 1 71.94 84 PHE A O 1
ATOM 679 N N . ALA A 1 85 ? 14.609 3.357 -5.113 1 65.88 85 ALA A N 1
ATOM 680 C CA . ALA A 1 85 ? 15.289 3.752 -6.344 1 65.88 85 ALA A CA 1
ATOM 681 C C . ALA A 1 85 ? 16.75 4.109 -6.07 1 65.88 85 ALA A C 1
ATOM 683 O O . ALA A 1 85 ? 17.062 4.723 -5.047 1 65.88 85 ALA A O 1
ATOM 684 N N . ARG A 1 86 ? 17.516 3.424 -6.738 1 51.25 86 ARG A N 1
ATOM 685 C CA . ARG A 1 86 ? 18.938 3.758 -6.598 1 51.25 86 ARG A CA 1
ATOM 686 C C . ARG A 1 86 ? 19.219 5.172 -7.098 1 51.25 86 ARG A C 1
ATOM 688 O O . ARG A 1 86 ? 18.609 5.625 -8.07 1 51.25 86 ARG A O 1
ATOM 695 N N . SER A 1 87 ? 19.859 5.93 -6.281 1 49.91 87 SER A N 1
ATOM 696 C CA . SER A 1 87 ? 20.219 7.312 -6.598 1 49.91 87 SER A CA 1
ATOM 697 C C . SER A 1 87 ? 20.75 7.434 -8.016 1 49.91 87 SER A C 1
ATOM 699 O O . SER A 1 87 ? 20.547 8.453 -8.68 1 49.91 87 SER A O 1
ATOM 701 N N . VAL A 1 88 ? 21.391 6.367 -8.414 1 46.53 88 VAL A N 1
ATOM 702 C CA . VAL A 1 88 ? 22.047 6.438 -9.719 1 46.53 88 VAL A CA 1
ATOM 703 C C . VAL A 1 88 ? 21 6.566 -10.812 1 46.53 88 VAL A C 1
ATOM 705 O O . VAL A 1 88 ? 21.219 7.227 -11.828 1 46.53 88 VAL A O 1
ATOM 708 N N . TYR A 1 89 ? 19.844 6.051 -10.5 1 53.38 89 TYR A N 1
ATOM 709 C CA . TYR A 1 89 ? 18.812 6.07 -11.523 1 53.38 89 TYR A CA 1
ATOM 710 C C . TYR A 1 89 ? 18.016 7.367 -11.469 1 53.38 89 TYR A C 1
ATOM 712 O O . TYR A 1 89 ? 17.781 8 -12.5 1 53.38 89 TYR A O 1
ATOM 720 N N . TYR A 1 90 ? 17.703 7.777 -10.305 1 56.72 90 TYR A N 1
ATOM 721 C CA . TYR A 1 90 ? 16.828 8.93 -10.172 1 56.72 90 TYR A CA 1
ATOM 722 C C . TYR A 1 90 ? 17.594 10.141 -9.641 1 56.72 90 TYR A C 1
ATOM 724 O O . TYR A 1 90 ? 17.062 11.25 -9.617 1 56.72 90 TYR A O 1
ATOM 732 N N . GLY A 1 91 ? 18.922 9.922 -9.406 1 55.62 91 GLY A N 1
ATOM 733 C CA . GLY A 1 91 ? 19.719 10.992 -8.844 1 55.62 91 GLY A CA 1
ATOM 734 C C . GLY A 1 91 ? 19.344 11.336 -7.414 1 55.62 91 GLY A C 1
ATOM 735 O O . GLY A 1 91 ? 19.875 12.297 -6.844 1 55.62 91 GLY A O 1
ATOM 736 N N . ARG A 1 92 ? 18.359 10.672 -6.973 1 65.19 92 ARG A N 1
ATOM 737 C CA . ARG A 1 92 ? 17.891 10.93 -5.613 1 65.19 92 ARG A CA 1
ATOM 738 C C . ARG A 1 92 ? 17.203 9.703 -5.023 1 65.19 92 ARG A C 1
ATOM 740 O O . ARG A 1 92 ? 16.797 8.805 -5.762 1 65.19 92 ARG A O 1
ATOM 747 N N . TYR A 1 93 ? 17.141 9.75 -3.676 1 67.75 93 TYR A N 1
ATOM 748 C CA . TYR A 1 93 ? 16.5 8.641 -2.979 1 67.75 93 TYR A CA 1
ATOM 749 C C . TYR A 1 93 ? 14.977 8.734 -3.07 1 67.75 93 TYR A C 1
ATOM 751 O O . TYR A 1 93 ? 14.398 9.789 -2.801 1 67.75 93 TYR A O 1
ATOM 759 N N . LYS A 1 94 ? 14.414 7.734 -3.615 1 79.5 94 LYS A N 1
ATOM 760 C CA . LYS A 1 94 ? 12.961 7.613 -3.58 1 79.5 94 LYS A CA 1
ATOM 761 C C . LYS A 1 94 ? 12.531 6.148 -3.584 1 79.5 94 LYS A C 1
ATOM 763 O O . LYS A 1 94 ? 13.312 5.266 -3.941 1 79.5 94 LYS A O 1
ATOM 768 N N . VAL A 1 95 ? 11.445 5.934 -3.084 1 86.75 95 VAL A N 1
ATOM 769 C CA . VAL A 1 95 ? 10.867 4.594 -3.076 1 86.75 95 VAL A CA 1
ATOM 770 C C . VAL A 1 95 ? 9.969 4.41 -4.297 1 86.75 95 VAL A C 1
ATOM 772 O O . VAL A 1 95 ? 9.156 5.281 -4.609 1 86.75 95 VAL A O 1
ATOM 775 N N . ILE A 1 96 ? 10.219 3.359 -5.035 1 84.38 96 ILE A N 1
ATOM 776 C CA . ILE A 1 96 ? 9.414 3.049 -6.211 1 84.38 96 ILE A CA 1
ATOM 777 C C . ILE A 1 96 ? 8.234 2.164 -5.812 1 84.38 96 ILE A C 1
ATOM 779 O O . ILE A 1 96 ? 8.422 1.022 -5.383 1 84.38 96 ILE A O 1
ATOM 783 N N . PRO A 1 97 ? 7.035 2.654 -5.961 1 89.88 97 PRO A N 1
ATOM 784 C CA . PRO A 1 97 ? 5.863 1.891 -5.535 1 89.88 97 PRO A CA 1
ATOM 785 C C . PRO A 1 97 ? 5.336 0.957 -6.621 1 89.88 97 PRO A C 1
ATOM 787 O O . PRO A 1 97 ? 4.238 1.164 -7.141 1 89.88 97 PRO A O 1
ATOM 790 N N . ILE A 1 98 ? 5.992 -0.13 -6.855 1 90.31 98 ILE A N 1
ATOM 791 C CA . ILE A 1 98 ? 5.629 -1.085 -7.898 1 90.31 98 ILE A CA 1
ATOM 792 C C . ILE A 1 98 ? 4.223 -1.621 -7.645 1 90.31 98 ILE A C 1
ATOM 794 O O . ILE A 1 98 ? 3.455 -1.837 -8.586 1 90.31 98 ILE A O 1
ATOM 798 N N . ARG A 1 99 ? 3.893 -1.84 -6.371 1 94.19 99 ARG A N 1
ATOM 799 C CA . ARG A 1 99 ? 2.594 -2.396 -6.008 1 94.19 99 ARG A CA 1
ATOM 800 C C . ARG A 1 99 ? 1.458 -1.521 -6.523 1 94.19 99 ARG A C 1
ATOM 802 O O . ARG A 1 99 ? 0.396 -2.027 -6.895 1 94.19 99 ARG A O 1
ATOM 809 N N . THR A 1 100 ? 1.688 -0.248 -6.473 1 93.88 100 THR A N 1
ATOM 810 C CA . THR A 1 100 ? 0.67 0.7 -6.91 1 93.88 100 THR A CA 1
ATOM 811 C C . THR A 1 100 ? 0.315 0.474 -8.375 1 93.88 100 THR A C 1
ATOM 813 O O . THR A 1 100 ? -0.862 0.45 -8.742 1 93.88 100 THR A O 1
ATOM 816 N N . GLU A 1 101 ? 1.292 0.278 -9.172 1 92.88 101 GLU A N 1
ATOM 817 C CA . GLU A 1 101 ? 1.076 0.078 -10.602 1 92.88 101 GLU A CA 1
ATOM 818 C C . GLU A 1 101 ? 0.419 -1.271 -10.875 1 92.88 101 GLU A C 1
ATOM 820 O O . GLU A 1 101 ? -0.416 -1.39 -11.773 1 92.88 101 GLU A O 1
ATOM 825 N N . ILE A 1 102 ? 0.799 -2.238 -10.102 1 96.81 102 ILE A N 1
ATOM 826 C CA . ILE A 1 102 ? 0.204 -3.561 -10.258 1 96.81 102 ILE A CA 1
ATOM 827 C C . ILE A 1 102 ? -1.283 -3.5 -9.922 1 96.81 102 ILE A C 1
ATOM 829 O O . ILE A 1 102 ? -2.117 -4.027 -10.656 1 96.81 102 ILE A O 1
ATOM 833 N N . ILE A 1 103 ? -1.608 -2.859 -8.805 1 96.69 103 ILE A N 1
ATOM 834 C CA . ILE A 1 103 ? -2.996 -2.75 -8.367 1 96.69 103 ILE A CA 1
ATOM 835 C C . ILE A 1 103 ? -3.82 -2.041 -9.438 1 96.69 103 ILE A C 1
ATOM 837 O O . ILE A 1 103 ? -4.887 -2.525 -9.836 1 96.69 103 ILE A O 1
ATOM 841 N N . ARG A 1 104 ? -3.312 -0.988 -9.914 1 92.62 104 ARG A N 1
ATOM 842 C CA . ARG A 1 104 ? -4.035 -0.21 -10.914 1 92.62 104 ARG A CA 1
ATOM 843 C C . ARG A 1 104 ? -4.277 -1.03 -12.18 1 92.62 104 ARG A C 1
ATOM 845 O O . ARG A 1 104 ? -5.371 -1.002 -12.742 1 92.62 104 ARG A O 1
ATOM 852 N N . PHE A 1 105 ? -3.312 -1.692 -12.602 1 95.75 105 PHE A N 1
ATOM 853 C CA . PHE A 1 105 ? -3.426 -2.432 -13.852 1 95.75 105 PHE A CA 1
ATOM 854 C C . PHE A 1 105 ? -4.391 -3.602 -13.703 1 95.75 105 PHE A C 1
ATOM 856 O O . PHE A 1 105 ? -5.227 -3.838 -14.578 1 95.75 105 PHE A O 1
ATOM 863 N N . CYS A 1 106 ? -4.258 -4.359 -12.633 1 97.25 106 CYS A N 1
ATOM 864 C CA . CYS A 1 106 ? -5.156 -5.492 -12.422 1 97.25 106 CYS A CA 1
ATOM 865 C C . CYS A 1 106 ? -6.605 -5.027 -12.32 1 97.25 106 CYS A C 1
ATOM 867 O O . CYS A 1 106 ? -7.512 -5.711 -12.797 1 97.25 106 CYS A O 1
ATOM 869 N N . GLU A 1 107 ? -6.797 -3.898 -11.672 1 93 107 GLU A N 1
ATOM 870 C CA . GLU A 1 107 ? -8.141 -3.328 -11.641 1 93 107 GLU A CA 1
ATOM 871 C C . GLU A 1 107 ? -8.609 -2.949 -13.047 1 93 107 GLU A C 1
ATOM 873 O O . GLU A 1 107 ? -9.773 -3.143 -13.391 1 93 107 GLU A O 1
ATOM 878 N N . ALA A 1 108 ? -7.738 -2.416 -13.82 1 92.12 108 ALA A N 1
ATOM 879 C CA . ALA A 1 108 ? -8.062 -2.041 -15.195 1 92.12 108 ALA A CA 1
ATOM 880 C C . ALA A 1 108 ? -8.422 -3.27 -16.031 1 92.12 108 ALA A C 1
ATOM 882 O O . ALA A 1 108 ? -9.172 -3.17 -17 1 92.12 108 ALA A O 1
ATOM 883 N N . LEU A 1 109 ? -7.863 -4.43 -15.664 1 95.56 109 LEU A N 1
ATOM 884 C CA . LEU A 1 109 ? -8.188 -5.684 -16.328 1 95.56 109 LEU A CA 1
ATOM 885 C C . LEU A 1 109 ? -9.578 -6.164 -15.945 1 95.56 109 LEU A C 1
ATOM 887 O O . LEU A 1 109 ? -10.094 -7.125 -16.516 1 95.56 109 LEU A O 1
ATOM 891 N N . GLY A 1 110 ? -10.109 -5.527 -14.914 1 90.44 110 GLY A N 1
ATOM 892 C CA . GLY A 1 110 ? -11.438 -5.895 -14.461 1 90.44 110 GLY A CA 1
ATOM 893 C C . GLY A 1 110 ? -11.422 -6.766 -13.219 1 90.44 110 GLY A C 1
ATOM 894 O O . GLY A 1 110 ? -12.469 -7.262 -12.789 1 90.44 110 GLY A O 1
ATOM 895 N N . MET A 1 111 ? -10.289 -6.969 -12.68 1 95.5 111 MET A N 1
ATOM 896 C CA . MET A 1 111 ? -10.219 -7.754 -11.453 1 95.5 111 MET A CA 1
ATOM 897 C C . MET A 1 111 ? -10.578 -6.895 -10.242 1 95.5 111 MET A C 1
ATOM 899 O O . MET A 1 111 ? -10.438 -5.672 -10.281 1 95.5 111 MET A O 1
ATOM 903 N N . ASP A 1 112 ? -11 -7.555 -9.164 1 91.31 112 ASP A N 1
ATOM 904 C CA . ASP A 1 112 ? -11.281 -6.867 -7.906 1 91.31 112 ASP A CA 1
ATOM 905 C C . ASP A 1 112 ? -10.094 -6.945 -6.957 1 91.31 112 ASP A C 1
ATOM 907 O O . ASP A 1 112 ? -9.562 -8.031 -6.699 1 91.31 112 ASP A O 1
ATOM 911 N N . TYR A 1 113 ? -9.703 -5.82 -6.555 1 94.44 113 TYR A N 1
ATOM 912 C CA . TYR A 1 113 ? -8.711 -5.801 -5.484 1 94.44 113 TYR A CA 1
ATOM 913 C C . TYR A 1 113 ? -9.328 -6.203 -4.152 1 94.44 113 TYR A C 1
ATOM 915 O O . TYR A 1 113 ? -10.352 -5.641 -3.744 1 94.44 113 TYR A O 1
ATOM 923 N N . MET A 1 114 ? -8.672 -7.172 -3.469 1 93.38 114 MET A N 1
ATOM 924 C CA . MET A 1 114 ? -9.258 -7.719 -2.25 1 93.38 114 MET A CA 1
ATOM 925 C C . MET A 1 114 ? -8.422 -7.355 -1.029 1 93.38 114 MET A C 1
ATOM 927 O O . MET A 1 114 ? -8.648 -7.887 0.061 1 93.38 114 MET A O 1
ATOM 931 N N . GLY A 1 115 ? -7.449 -6.492 -1.189 1 93.44 115 GLY A N 1
ATOM 932 C CA . GLY A 1 115 ? -6.578 -6.125 -0.087 1 93.44 115 GLY A CA 1
ATOM 933 C C . GLY A 1 115 ? -5.191 -6.734 -0.193 1 93.44 115 GLY A C 1
ATOM 934 O O . GLY A 1 115 ? -4.859 -7.359 -1.201 1 93.44 115 GLY A O 1
ATOM 935 N N . ALA A 1 116 ? -4.375 -6.469 0.812 1 96.06 116 ALA A N 1
ATOM 936 C CA . ALA A 1 116 ? -3.006 -6.973 0.832 1 96.06 116 ALA A CA 1
ATOM 937 C C . ALA A 1 116 ? -2.619 -7.457 2.227 1 96.06 116 ALA A C 1
ATOM 939 O O . ALA A 1 116 ? -3.021 -6.863 3.23 1 96.06 116 ALA A O 1
ATOM 940 N N . VAL A 1 117 ? -1.937 -8.531 2.285 1 96.44 117 VAL A N 1
ATOM 941 C CA . VAL A 1 117 ? -1.26 -8.961 3.504 1 96.44 117 VAL A CA 1
ATOM 942 C C . VAL A 1 117 ? 0.089 -8.258 3.623 1 96.44 117 VAL A C 1
ATOM 944 O O . VAL A 1 117 ? 0.819 -8.125 2.639 1 96.44 117 VAL A O 1
ATOM 947 N N . ILE A 1 118 ? 0.333 -7.695 4.785 1 95.81 118 ILE A N 1
ATOM 948 C CA . ILE A 1 118 ? 1.659 -7.176 5.098 1 95.81 118 ILE A CA 1
ATOM 949 C C . ILE A 1 118 ? 2.545 -8.305 5.621 1 95.81 118 ILE A C 1
ATOM 951 O O . ILE A 1 118 ? 2.291 -8.852 6.699 1 95.81 118 ILE A O 1
ATOM 955 N N . TRP A 1 119 ? 3.52 -8.688 4.855 1 95.69 119 TRP A N 1
ATOM 956 C CA . TRP A 1 119 ? 4.477 -9.711 5.266 1 95.69 119 TRP A CA 1
ATOM 957 C C . TRP A 1 119 ? 5.73 -9.078 5.852 1 95.69 119 TRP A C 1
ATOM 959 O O . TRP A 1 119 ? 6.57 -8.547 5.121 1 95.69 119 TRP A O 1
ATOM 969 N N . GLN A 1 120 ? 5.816 -9.086 7.133 1 90.44 120 GLN A N 1
ATOM 970 C CA . GLN A 1 120 ? 6.965 -8.508 7.82 1 90.44 120 GLN A CA 1
ATOM 971 C C . GLN A 1 120 ? 8.078 -9.539 7.996 1 90.44 120 GLN A C 1
ATOM 973 O O . GLN A 1 120 ? 7.863 -10.602 8.586 1 90.44 120 GLN A O 1
ATOM 978 N N . LYS A 1 121 ? 9.125 -9.297 7.293 1 80.88 121 LYS A N 1
ATOM 979 C CA . LYS A 1 121 ? 10.273 -10.195 7.398 1 80.88 121 LYS A CA 1
ATOM 980 C C . LYS A 1 121 ? 11.352 -9.602 8.305 1 80.88 121 LYS A C 1
ATOM 982 O O . LYS A 1 121 ? 11.547 -8.391 8.328 1 80.88 121 LYS A O 1
ATOM 987 N N . GLN A 1 122 ? 11.523 -10.227 9.414 1 57.31 122 GLN A N 1
ATOM 988 C CA . GLN A 1 122 ? 12.617 -9.711 10.219 1 57.31 122 GLN A CA 1
ATOM 989 C C . GLN A 1 122 ? 13.859 -9.469 9.367 1 57.31 122 GLN A C 1
ATOM 991 O O . GLN A 1 122 ? 14.359 -10.383 8.711 1 57.31 122 GLN A O 1
ATOM 996 N N . THR A 1 123 ? 13.656 -8.703 8.445 1 47.19 123 THR A N 1
ATOM 997 C CA . THR A 1 123 ? 14.789 -8.469 7.559 1 47.19 123 THR A CA 1
ATOM 998 C C . THR A 1 123 ? 16.062 -8.219 8.359 1 47.19 123 THR A C 1
ATOM 1000 O O . THR A 1 123 ? 16 -7.66 9.461 1 47.19 123 THR A O 1
ATOM 1003 N N . THR A 1 124 ? 16.922 -9.164 8.352 1 38.44 124 THR A N 1
ATOM 1004 C CA . THR A 1 124 ? 18.281 -8.656 8.555 1 38.44 124 THR A CA 1
ATOM 1005 C C . THR A 1 124 ? 18.578 -7.504 7.602 1 38.44 124 THR A C 1
ATOM 1007 O O . THR A 1 124 ? 19.031 -7.723 6.477 1 38.44 124 THR A O 1
ATOM 1010 N N . MET A 1 125 ? 17.578 -6.898 7.207 1 36.44 125 MET A N 1
ATOM 1011 C CA . MET A 1 125 ? 17.891 -5.828 6.266 1 36.44 125 MET A CA 1
ATOM 1012 C C . MET A 1 125 ? 19.281 -5.262 6.52 1 36.44 125 MET A C 1
ATOM 1014 O O . MET A 1 125 ? 19.484 -4.535 7.488 1 36.44 125 MET A O 1
ATOM 1018 N N . ASN A 1 126 ? 20.156 -6.145 6.496 1 32.75 126 ASN A N 1
ATOM 1019 C CA . ASN A 1 126 ? 21.406 -5.488 6.156 1 32.75 126 ASN A CA 1
ATOM 1020 C C . ASN A 1 126 ? 21.297 -4.684 4.867 1 32.75 126 ASN A C 1
ATOM 1022 O O . ASN A 1 126 ? 20.938 -5.227 3.822 1 32.75 126 ASN A O 1
ATOM 1026 N N . THR A 1 127 ? 20.438 -3.744 4.801 1 33.44 127 THR A N 1
ATOM 1027 C CA . THR A 1 127 ? 20.562 -2.938 3.592 1 33.44 127 THR A CA 1
ATOM 1028 C C . THR A 1 127 ? 21.906 -3.172 2.916 1 33.44 127 THR A C 1
ATOM 1030 O O . THR A 1 127 ? 22.922 -3.32 3.59 1 33.44 127 THR A O 1
ATOM 1033 N N . THR A 1 128 ? 22.078 -4.047 1.913 1 32.03 128 THR A N 1
ATOM 1034 C CA . THR A 1 128 ? 23.438 -4.07 1.398 1 32.03 128 THR A CA 1
ATOM 1035 C C . THR A 1 128 ? 24.25 -2.912 1.969 1 32.03 128 THR A C 1
ATOM 1037 O O . THR A 1 128 ? 25.438 -3.066 2.268 1 32.03 128 THR A O 1
ATOM 1040 N N . GLY A 1 129 ? 23.984 -1.671 1.611 1 29.03 129 GLY A N 1
ATOM 1041 C CA . GLY A 1 129 ? 24.578 -0.658 2.471 1 29.03 129 GLY A CA 1
ATOM 1042 C C . GLY A 1 129 ? 24 -0.644 3.869 1 29.03 129 GLY A C 1
ATOM 1043 O O . GLY A 1 129 ? 22.797 -0.864 4.047 1 29.03 129 GLY A O 1
ATOM 1044 N N . GLY A 1 130 ? 24.312 -1.542 4.918 1 32.81 130 GLY A N 1
ATOM 1045 C CA . GLY A 1 130 ? 23.938 -1.395 6.316 1 32.81 130 GLY A CA 1
ATOM 1046 C C . GLY A 1 130 ? 22.781 -0.423 6.52 1 32.81 130 GLY A C 1
ATOM 1047 O O . GLY A 1 130 ? 23 0.786 6.625 1 32.81 130 GLY A O 1
ATOM 1048 N N . GLY A 1 131 ? 21.719 -0.558 6.016 1 34.22 131 GLY A N 1
ATOM 1049 C CA . GLY A 1 131 ? 20.656 0.434 6.055 1 34.22 131 GLY A CA 1
ATOM 1050 C C . GLY A 1 131 ? 20.422 1.001 7.441 1 34.22 131 GLY A C 1
ATOM 1051 O O . GLY A 1 131 ? 19.625 0.465 8.211 1 34.22 131 GLY A O 1
ATOM 1052 N N . ALA A 1 132 ? 21.422 1.08 8.211 1 35.97 132 ALA A N 1
ATOM 1053 C CA . ALA A 1 132 ? 21.328 2.096 9.258 1 35.97 132 ALA A CA 1
ATOM 1054 C C . ALA A 1 132 ? 20.328 3.186 8.875 1 35.97 132 ALA A C 1
ATOM 1056 O O . ALA A 1 132 ? 20.109 3.451 7.691 1 35.97 132 ALA A O 1
ATOM 1057 N N . VAL A 1 133 ? 19.281 3.342 9.734 1 45.47 133 VAL A N 1
ATOM 1058 C CA . VAL A 1 133 ? 18.484 4.559 9.648 1 45.47 133 VAL A CA 1
ATOM 1059 C C . VAL A 1 133 ? 19.312 5.68 9.031 1 45.47 133 VAL A C 1
ATOM 1061 O O . VAL A 1 133 ? 20.344 6.078 9.578 1 45.47 133 VAL A O 1
ATOM 1064 N N . MET A 1 134 ? 19.438 5.617 7.691 1 51.03 134 MET A N 1
ATOM 1065 C CA . MET A 1 134 ? 20.109 6.691 6.953 1 51.03 134 MET A CA 1
ATOM 1066 C C . MET A 1 134 ? 19.406 8.031 7.199 1 51.03 134 MET A C 1
ATOM 1068 O O . MET A 1 134 ? 18.203 8.07 7.414 1 51.03 134 MET A O 1
ATOM 1072 N N . GLY A 1 135 ? 20.031 8.906 7.68 1 59.12 135 GLY A N 1
ATOM 1073 C CA . GLY A 1 135 ? 19.641 10.281 7.926 1 59.12 135 GLY A CA 1
ATOM 1074 C C . GLY A 1 135 ? 20.609 11.023 8.836 1 59.12 135 GLY A C 1
ATOM 1075 O O . GLY A 1 135 ? 21.75 10.594 9.023 1 59.12 135 GLY A O 1
ATOM 1076 N N . SER A 1 136 ? 20.391 12.133 9.102 1 68.81 136 SER A N 1
ATOM 1077 C CA . SER A 1 136 ? 21.188 13.016 9.945 1 68.81 136 SER A CA 1
ATOM 1078 C C . SER A 1 136 ? 20.906 12.766 11.422 1 68.81 136 SER A C 1
ATOM 1080 O O . SER A 1 136 ? 20.484 13.672 12.141 1 68.81 136 SER A O 1
ATOM 1082 N N . PHE A 1 137 ? 21.016 11.359 11.766 1 76.31 137 PHE A N 1
ATOM 1083 C CA . PHE A 1 137 ? 20.859 11.164 13.203 1 76.31 137 PHE A CA 1
ATOM 1084 C C . PHE A 1 137 ? 21.812 12.086 13.969 1 76.31 137 PHE A C 1
ATOM 1086 O O . PHE A 1 137 ? 22.969 12.273 13.57 1 76.31 137 PHE A O 1
ATOM 1093 N N . PRO A 1 138 ? 21.234 12.781 14.992 1 87.19 138 PRO A N 1
ATOM 1094 C CA . PRO A 1 138 ? 19.969 12.562 15.68 1 87.19 138 PRO A CA 1
ATOM 1095 C C . PRO A 1 138 ? 18.906 13.602 15.32 1 87.19 138 PRO A C 1
ATOM 1097 O O . PRO A 1 138 ? 17.953 13.812 16.078 1 87.19 138 PRO A O 1
ATOM 1100 N N . TYR A 1 139 ? 19.094 14.273 14.258 1 89.62 139 TYR A N 1
ATOM 1101 C CA . TYR A 1 139 ? 18.234 15.414 13.961 1 89.62 139 TYR A CA 1
ATOM 1102 C C . TYR A 1 139 ? 17.312 15.117 12.789 1 89.62 139 TYR A C 1
ATOM 1104 O O . TYR A 1 139 ? 17.656 14.336 11.898 1 89.62 139 TYR A O 1
ATOM 1112 N N . PRO A 1 140 ? 16.031 15.664 12.695 1 91.38 140 PRO A N 1
ATOM 1113 C CA . PRO A 1 140 ? 15.203 15.688 11.484 1 91.38 140 PRO A CA 1
ATOM 1114 C C . PRO A 1 140 ? 15.852 16.453 10.344 1 91.38 140 PRO A C 1
ATOM 1116 O O . PRO A 1 140 ? 16.844 17.172 10.555 1 91.38 140 PRO A O 1
ATOM 1119 N N . ARG A 1 141 ? 15.438 16.469 9.266 1 91.81 141 ARG A N 1
ATOM 1120 C CA . ARG A 1 141 ? 14.219 15.859 8.734 1 91.81 141 ARG A CA 1
ATOM 1121 C C . ARG A 1 141 ? 14.547 14.812 7.672 1 91.81 141 ARG A C 1
ATOM 1123 O O . ARG A 1 141 ? 13.664 14.367 6.934 1 91.81 141 ARG A O 1
ATOM 1130 N N . ASN A 1 142 ? 15.812 14.383 7.668 1 84 142 ASN A N 1
ATOM 1131 C CA . ASN A 1 142 ? 16.266 13.625 6.508 1 84 142 ASN A CA 1
ATOM 1132 C C . ASN A 1 142 ? 16.281 12.125 6.789 1 84 142 ASN A C 1
ATOM 1134 O O . ASN A 1 142 ? 16.812 11.344 5.992 1 84 142 ASN A O 1
ATOM 1138 N N . GLY A 1 143 ? 15.703 11.758 7.875 1 85.62 143 GLY A N 1
ATOM 1139 C CA . GLY A 1 143 ? 15.617 10.336 8.172 1 85.62 143 GLY A CA 1
ATOM 1140 C C . GLY A 1 143 ? 14.828 9.555 7.133 1 85.62 143 GLY A C 1
ATOM 1141 O O . GLY A 1 143 ? 13.922 10.094 6.496 1 85.62 143 GLY A O 1
ATOM 1142 N N . ILE A 1 144 ? 15.25 8.312 6.941 1 85.06 144 ILE A N 1
ATOM 1143 C CA . ILE A 1 144 ? 14.594 7.422 5.992 1 85.06 144 ILE A CA 1
ATOM 1144 C C . ILE A 1 144 ? 14 6.227 6.73 1 85.06 144 ILE A C 1
ATOM 1146 O O . ILE A 1 144 ? 14.625 5.684 7.645 1 85.06 144 ILE A O 1
ATOM 1150 N N . LEU A 1 145 ? 12.867 5.777 6.254 1 89.19 145 LEU A N 1
ATOM 1151 C CA . LEU A 1 145 ? 12.188 4.652 6.883 1 89.19 145 LEU A CA 1
ATOM 1152 C C . LEU A 1 145 ? 12.969 3.357 6.66 1 89.19 145 LEU A C 1
ATOM 1154 O O . LEU A 1 145 ? 13.484 3.117 5.566 1 89.19 145 LEU A O 1
ATOM 1158 N N . LYS A 1 146 ? 13 2.602 7.695 1 85.12 146 LYS A N 1
ATOM 1159 C CA . LYS A 1 146 ? 13.484 1.233 7.562 1 85.12 146 LYS A CA 1
ATOM 1160 C C . LYS A 1 146 ? 12.367 0.287 7.145 1 85.12 146 LYS A C 1
ATOM 1162 O O . LYS A 1 146 ? 11.664 -0.269 7.992 1 85.12 146 LYS A O 1
ATOM 1167 N N . ILE A 1 147 ? 12.25 0.09 5.875 1 85.69 147 ILE A N 1
ATOM 1168 C CA . ILE A 1 147 ? 11.156 -0.733 5.375 1 85.69 147 ILE A CA 1
ATOM 1169 C C . ILE A 1 147 ? 11.5 -2.211 5.539 1 85.69 147 ILE A C 1
ATOM 1171 O O . ILE A 1 147 ? 12.484 -2.689 4.965 1 85.69 147 ILE A O 1
ATOM 1175 N N . ASP A 1 148 ? 10.688 -2.969 6.301 1 86.94 148 ASP A N 1
ATOM 1176 C CA . ASP A 1 148 ? 10.977 -4.371 6.594 1 86.94 148 ASP A CA 1
ATOM 1177 C C . ASP A 1 148 ? 9.797 -5.262 6.223 1 86.94 148 ASP A C 1
ATOM 1179 O O . ASP A 1 148 ? 9.578 -6.309 6.84 1 86.94 148 ASP A O 1
ATOM 1183 N N . TYR A 1 149 ? 9.07 -4.805 5.301 1 91.44 149 TYR A N 1
ATOM 1184 C CA . TYR A 1 149 ? 7.898 -5.586 4.926 1 91.44 149 TYR A CA 1
ATOM 1185 C C . TYR A 1 149 ? 7.742 -5.637 3.41 1 91.44 149 TYR A C 1
ATOM 1187 O O . TYR A 1 149 ? 8.305 -4.809 2.693 1 91.44 149 TYR A O 1
ATOM 1195 N N . GLU A 1 150 ? 7.027 -6.625 2.967 1 92.31 150 GLU A N 1
ATOM 1196 C CA . GLU A 1 150 ? 6.539 -6.773 1.6 1 92.31 150 GLU A CA 1
ATOM 1197 C C . GLU A 1 150 ? 5.023 -6.957 1.571 1 92.31 150 GLU A C 1
ATOM 1199 O O . GLU A 1 150 ? 4.395 -7.133 2.617 1 92.31 150 GLU A O 1
ATOM 1204 N N . PHE A 1 151 ? 4.539 -6.844 0.386 1 95.31 151 PHE A N 1
ATOM 1205 C CA . PHE A 1 151 ? 3.096 -6.98 0.23 1 95.31 151 PHE A CA 1
ATOM 1206 C C . PHE A 1 151 ? 2.746 -8.305 -0.443 1 95.31 151 PHE A C 1
ATOM 1208 O O . PHE A 1 151 ? 3.477 -8.773 -1.319 1 95.31 151 PHE A O 1
ATOM 1215 N N . ILE A 1 152 ? 1.688 -8.859 -0.016 1 98 152 ILE A N 1
ATOM 1216 C CA . ILE A 1 152 ? 0.994 -9.883 -0.787 1 98 152 ILE A CA 1
ATOM 1217 C C . ILE A 1 152 ? -0.355 -9.352 -1.262 1 98 152 ILE A C 1
ATOM 1219 O O . ILE A 1 152 ? -1.311 -9.281 -0.485 1 98 152 ILE A O 1
ATOM 1223 N N . LEU A 1 153 ? -0.369 -9.016 -2.518 1 98.12 153 LEU A N 1
ATOM 1224 C CA . LEU A 1 153 ? -1.57 -8.445 -3.115 1 98.12 153 LEU A CA 1
ATOM 1225 C C . LEU A 1 153 ? -2.559 -9.539 -3.504 1 98.12 153 LEU A C 1
ATOM 1227 O O . LEU A 1 153 ? -2.17 -10.555 -4.086 1 98.12 153 LEU A O 1
ATOM 1231 N N . ILE A 1 154 ? -3.832 -9.32 -3.191 1 97.88 154 ILE A N 1
ATOM 1232 C CA . ILE A 1 154 ? -4.852 -10.312 -3.504 1 97.88 154 ILE A CA 1
ATOM 1233 C C . ILE A 1 154 ? -5.895 -9.711 -4.441 1 97.88 154 ILE A C 1
ATOM 1235 O O . ILE A 1 154 ? -6.465 -8.656 -4.148 1 97.88 154 ILE A O 1
ATOM 1239 N N . PHE A 1 155 ? -6.066 -10.391 -5.555 1 97.81 155 PHE A N 1
ATOM 1240 C CA . PHE A 1 155 ? -7.066 -9.992 -6.539 1 97.81 155 PHE A CA 1
ATOM 1241 C C . PHE A 1 155 ? -8.055 -11.125 -6.785 1 97.81 155 PHE A C 1
ATOM 1243 O O . PHE A 1 155 ? -7.719 -12.305 -6.633 1 97.81 155 PHE A O 1
ATOM 1250 N N . LYS A 1 156 ? -9.219 -10.758 -7.141 1 96.06 156 LYS A N 1
ATOM 1251 C CA . LYS A 1 156 ? -10.25 -11.711 -7.531 1 96.06 156 LYS A CA 1
ATOM 1252 C C . LYS A 1 156 ? -10.75 -11.43 -8.945 1 96.06 156 LYS A C 1
ATOM 1254 O O . LYS A 1 156 ? -11.141 -10.297 -9.258 1 96.06 156 LYS A O 1
ATOM 1259 N N . LYS A 1 157 ? -10.602 -12.445 -9.781 1 96.75 157 LYS A N 1
ATOM 1260 C CA . LYS A 1 157 ? -11.258 -12.328 -11.078 1 96.75 157 LYS A CA 1
ATOM 1261 C C . LYS A 1 157 ? -12.773 -12.391 -10.938 1 96.75 157 LYS A C 1
ATOM 1263 O O . LYS A 1 157 ? -13.305 -13.234 -10.203 1 96.75 157 LYS A O 1
ATOM 1268 N N . GLN A 1 158 ? -13.477 -11.578 -11.609 1 90.19 158 GLN A N 1
ATOM 1269 C CA . GLN A 1 158 ? -14.938 -11.523 -11.492 1 90.19 158 GLN A CA 1
ATOM 1270 C C . GLN A 1 158 ? -15.578 -12.789 -12.055 1 90.19 158 GLN A C 1
ATOM 1272 O O . GLN A 1 158 ? -14.984 -13.484 -12.883 1 90.19 158 GLN A O 1
ATOM 1277 N N . GLY A 1 159 ? -16.781 -13.023 -11.539 1 88.5 159 GLY A N 1
ATOM 1278 C CA . GLY A 1 159 ? -17.531 -14.188 -11.992 1 88.5 159 GLY A CA 1
ATOM 1279 C C . GLY A 1 159 ? -17.641 -15.273 -10.938 1 88.5 159 GLY A C 1
ATOM 1280 O O . GLY A 1 159 ? -17.281 -15.055 -9.773 1 88.5 159 GLY A O 1
ATOM 1281 N N . LYS A 1 160 ? -18.141 -16.438 -11.367 1 88.88 160 LYS A N 1
ATOM 1282 C CA . LYS A 1 160 ? -18.375 -17.562 -10.461 1 88.88 160 LYS A CA 1
ATOM 1283 C C . LYS A 1 160 ? -17.266 -18.594 -10.555 1 88.88 160 LYS A C 1
ATOM 1285 O O . LYS A 1 160 ? -16.875 -19 -11.656 1 88.88 160 LYS A O 1
ATOM 1290 N N . ALA A 1 161 ? -16.828 -18.953 -9.422 1 92.81 161 ALA A N 1
ATOM 1291 C CA . ALA A 1 161 ? -15.742 -19.922 -9.367 1 92.81 161 ALA A CA 1
ATOM 1292 C C . ALA A 1 161 ? -16.266 -21.344 -9.617 1 92.81 161 ALA A C 1
ATOM 1294 O O . ALA A 1 161 ? -17.438 -21.625 -9.375 1 92.81 161 ALA A O 1
ATOM 1295 N N . PRO A 1 162 ? -15.352 -22.203 -10.094 1 94.75 162 PRO A N 1
ATOM 1296 C CA . PRO A 1 162 ? -15.734 -23.609 -10.203 1 94.75 162 PRO A CA 1
ATOM 1297 C C . PRO A 1 162 ? -16.109 -24.219 -8.852 1 94.75 162 PRO A C 1
ATOM 1299 O O . PRO A 1 162 ? -15.5 -23.891 -7.828 1 94.75 162 PRO A O 1
ATOM 1302 N N . VAL A 1 163 ? -17.062 -25.125 -8.898 1 91.69 163 VAL A N 1
ATOM 1303 C CA . VAL A 1 163 ? -17.547 -25.781 -7.68 1 91.69 163 VAL A CA 1
ATOM 1304 C C . VAL A 1 163 ? -16.719 -27.031 -7.402 1 91.69 163 VAL A C 1
ATOM 1306 O O . VAL A 1 163 ? -16.594 -27.906 -8.266 1 91.69 163 VAL A O 1
ATOM 1309 N N . PRO A 1 164 ? -16.156 -27.062 -6.227 1 93.38 164 PRO A N 1
ATOM 1310 C CA . PRO A 1 164 ? -15.367 -28.266 -5.906 1 93.38 164 PRO A CA 1
ATOM 1311 C C . PRO A 1 164 ? -16.234 -29.484 -5.625 1 93.38 164 PRO A C 1
ATOM 1313 O O . PRO A 1 164 ? -17.391 -29.344 -5.211 1 93.38 164 PRO A O 1
ATOM 1316 N N . ALA A 1 165 ? -15.672 -30.656 -5.836 1 91.94 165 ALA A N 1
ATOM 1317 C CA . ALA A 1 165 ? -16.328 -31.891 -5.441 1 91.94 165 ALA A CA 1
ATOM 1318 C C . ALA A 1 165 ? -16.391 -32.031 -3.924 1 91.94 165 ALA A C 1
ATOM 1320 O O . ALA A 1 165 ? -15.633 -31.375 -3.207 1 91.94 165 ALA A O 1
ATOM 1321 N N . ILE A 1 166 ? -17.234 -32.844 -3.496 1 90.25 166 ILE A N 1
ATOM 1322 C CA . ILE A 1 166 ? -17.438 -33.031 -2.066 1 90.25 166 ILE A CA 1
ATOM 1323 C C . ILE A 1 166 ? -16.141 -33.5 -1.415 1 90.25 166 ILE A C 1
ATOM 1325 O O . ILE A 1 166 ? -15.766 -33.031 -0.341 1 90.25 166 ILE A O 1
ATOM 1329 N N . GLU A 1 167 ? -15.539 -34.406 -2.07 1 91.12 167 GLU A N 1
ATOM 1330 C CA . GLU A 1 167 ? -14.289 -34.969 -1.546 1 91.12 167 GLU A CA 1
ATOM 1331 C C . GLU A 1 167 ? -13.219 -33.875 -1.45 1 91.12 167 GLU A C 1
ATOM 1333 O O . GLU A 1 167 ? -12.461 -33.844 -0.479 1 91.12 167 GLU A O 1
ATOM 1338 N N . GLN A 1 168 ? -13.133 -33.094 -2.453 1 93.69 168 GLN A N 1
ATOM 1339 C CA . GLN A 1 168 ? -12.172 -31.984 -2.469 1 93.69 168 GLN A CA 1
ATOM 1340 C C . GLN A 1 168 ? -12.422 -31.016 -1.308 1 93.69 168 GLN A C 1
ATOM 1342 O O . GLN A 1 168 ? -11.469 -30.547 -0.679 1 93.69 168 GLN A O 1
ATOM 1347 N N . LYS A 1 169 ? -13.633 -30.781 -1.061 1 90.81 169 LYS A N 1
ATOM 1348 C CA . LYS A 1 169 ? -14.016 -29.875 0.025 1 90.81 169 LYS A CA 1
ATOM 1349 C C . LYS A 1 169 ? -13.586 -30.438 1.379 1 90.81 169 LYS A C 1
ATOM 1351 O O . LYS A 1 169 ? -13.008 -29.719 2.197 1 90.81 169 LYS A O 1
ATOM 1356 N N . GLN A 1 170 ? -13.852 -31.625 1.564 1 91.19 170 GLN A N 1
ATOM 1357 C CA . GLN A 1 170 ? -13.523 -32.281 2.832 1 91.19 170 GLN A CA 1
ATOM 1358 C C . GLN A 1 170 ? -12.016 -32.25 3.078 1 91.19 170 GLN A C 1
ATOM 1360 O O . GLN A 1 170 ? -11.562 -32.031 4.207 1 91.19 170 GLN A O 1
ATOM 1365 N N . CYS A 1 171 ? -11.281 -32.406 2.035 1 93.06 171 CYS A N 1
ATOM 1366 C CA . CYS A 1 171 ? -9.828 -32.5 2.141 1 93.06 171 CYS A CA 1
ATOM 1367 C C . CYS A 1 171 ? -9.219 -31.094 2.305 1 93.06 171 CYS A C 1
ATOM 1369 O O . CYS A 1 171 ? -8.016 -30.969 2.547 1 93.06 171 CYS A O 1
ATOM 1371 N N . SER A 1 172 ? -10.031 -30.078 2.17 1 94.88 172 SER A N 1
ATOM 1372 C CA . SER A 1 172 ? -9.5 -28.719 2.168 1 94.88 172 SER A CA 1
ATOM 1373 C C . SER A 1 172 ? -9.969 -27.938 3.389 1 94.88 172 SER A C 1
ATOM 1375 O O . SER A 1 172 ? -9.852 -26.719 3.432 1 94.88 172 SER A O 1
ATOM 1377 N N . GLU A 1 173 ? -10.5 -28.625 4.328 1 93.62 173 GLU A N 1
ATOM 1378 C CA . GLU A 1 173 ? -10.977 -27.984 5.551 1 93.62 173 GLU A CA 1
ATOM 1379 C C . GLU A 1 173 ? -9.82 -27.344 6.32 1 93.62 173 GLU A C 1
ATOM 1381 O O . GLU A 1 173 ? -8.75 -27.922 6.457 1 93.62 173 GLU A O 1
ATOM 1386 N N . MET A 1 174 ? -10.062 -26.125 6.773 1 94.31 174 MET A N 1
ATOM 1387 C CA . MET A 1 174 ? -9.062 -25.422 7.57 1 94.31 174 MET A CA 1
ATOM 1388 C C . MET A 1 174 ? -9.406 -25.484 9.055 1 94.31 174 MET A C 1
ATOM 1390 O O . MET A 1 174 ? -10.586 -25.469 9.422 1 94.31 174 MET A O 1
ATOM 1394 N N . THR A 1 175 ? -8.383 -25.484 9.867 1 94.31 175 THR A N 1
ATOM 1395 C CA . THR A 1 175 ? -8.602 -25.344 11.305 1 94.31 175 THR A CA 1
ATOM 1396 C C . THR A 1 175 ? -8.891 -23.891 11.672 1 94.31 175 THR A C 1
ATOM 1398 O O . THR A 1 175 ? -8.609 -22.984 10.891 1 94.31 175 THR A O 1
ATOM 1401 N N . LYS A 1 176 ? -9.414 -23.766 12.828 1 89.19 176 LYS A N 1
ATOM 1402 C CA . LYS A 1 176 ? -9.688 -22.422 13.312 1 89.19 176 LYS A CA 1
ATOM 1403 C C . LYS A 1 176 ? -8.398 -21.609 13.43 1 89.19 176 LYS A C 1
ATOM 1405 O O . LYS A 1 176 ? -8.375 -20.422 13.094 1 89.19 176 LYS A O 1
ATOM 1410 N N . ASP A 1 177 ? -7.438 -22.25 13.898 1 93.69 177 ASP A N 1
ATOM 1411 C CA . ASP A 1 177 ? -6.145 -21.594 14.055 1 93.69 177 ASP A CA 1
ATOM 1412 C C . ASP A 1 177 ? -5.586 -21.156 12.703 1 93.69 177 ASP A C 1
ATOM 1414 O O . ASP A 1 177 ? -5.113 -20.031 12.547 1 93.69 177 ASP A O 1
ATOM 1418 N N . GLU A 1 178 ? -5.676 -22 11.75 1 94.25 178 GLU A N 1
ATOM 1419 C CA . GLU A 1 178 ? -5.246 -21.672 10.391 1 94.25 178 GLU A CA 1
ATOM 1420 C C . GLU A 1 178 ? -6.035 -20.484 9.836 1 94.25 178 GLU A C 1
ATOM 1422 O O . GLU A 1 178 ? -5.457 -19.547 9.281 1 94.25 178 GLU A O 1
ATOM 1427 N N . TRP A 1 179 ? -7.266 -20.625 10.023 1 91 179 TRP A N 1
ATOM 1428 C CA . TRP A 1 179 ? -8.148 -19.594 9.477 1 91 179 TRP A CA 1
ATOM 1429 C C . TRP A 1 179 ? -7.793 -18.219 10.039 1 91 179 TRP A C 1
ATOM 1431 O O . TRP A 1 179 ? -7.574 -17.281 9.289 1 91 179 TRP A O 1
ATOM 1441 N N . ASN A 1 180 ? -7.648 -18.125 11.328 1 89.19 180 ASN A N 1
ATOM 1442 C CA . ASN A 1 180 ? -7.363 -16.859 11.992 1 89.19 180 ASN A CA 1
ATOM 1443 C C . ASN A 1 180 ? -5.977 -16.344 11.625 1 89.19 180 ASN A C 1
ATOM 1445 O O . ASN A 1 180 ? -5.797 -15.133 11.438 1 89.19 180 ASN A O 1
ATOM 1449 N N . THR A 1 181 ? -5.113 -17.188 11.461 1 93.69 181 THR A N 1
ATOM 1450 C CA . THR A 1 181 ? -3.736 -16.812 11.18 1 93.69 181 THR A CA 1
ATOM 1451 C C . THR A 1 181 ? -3.574 -16.422 9.711 1 93.69 181 THR A C 1
ATOM 1453 O O . THR A 1 181 ? -2.939 -15.414 9.391 1 93.69 181 THR A O 1
ATOM 1456 N N . PHE A 1 182 ? -4.195 -17.188 8.852 1 95.44 182 PHE A N 1
ATOM 1457 C CA . PHE A 1 182 ? -3.984 -17 7.422 1 95.44 182 PHE A CA 1
ATOM 1458 C C . PHE A 1 182 ? -4.754 -15.797 6.906 1 95.44 182 PHE A C 1
ATOM 1460 O O . PHE A 1 182 ? -4.289 -15.094 6.008 1 95.44 182 PHE A O 1
ATOM 1467 N N . PHE A 1 183 ? -5.848 -15.523 7.488 1 92.94 183 PHE A N 1
ATOM 1468 C CA . PHE A 1 183 ? -6.66 -14.422 7.004 1 92.94 183 PHE A CA 1
ATOM 1469 C C . PHE A 1 183 ? -6.379 -13.148 7.801 1 92.94 183 PHE A C 1
ATOM 1471 O O . PHE A 1 183 ? -7.031 -12.125 7.59 1 92.94 183 PHE A O 1
ATOM 1478 N N . ALA A 1 184 ? -5.398 -13.258 8.672 1 91.06 184 ALA A N 1
ATOM 1479 C CA . ALA A 1 184 ? -4.863 -12.039 9.273 1 91.06 184 ALA A CA 1
ATOM 1480 C C . ALA A 1 184 ? -4.113 -11.203 8.234 1 91.06 184 ALA A C 1
ATOM 1482 O O . ALA A 1 184 ? -3.508 -11.75 7.309 1 91.06 184 ALA A O 1
ATOM 1483 N N . SER A 1 185 ? -4.141 -9.922 8.352 1 90.75 185 SER A N 1
ATOM 1484 C CA . SER A 1 185 ? -3.523 -9.062 7.348 1 90.75 185 SER A CA 1
ATOM 1485 C C . SER A 1 185 ? -2.055 -8.812 7.668 1 90.75 185 SER A C 1
ATOM 1487 O O . SER A 1 185 ? -1.385 -8.047 6.961 1 90.75 185 SER A O 1
ATOM 1489 N N . HIS A 1 186 ? -1.537 -9.406 8.711 1 92.69 186 HIS A N 1
ATOM 1490 C CA . HIS A 1 186 ? -0.122 -9.32 9.055 1 92.69 186 HIS A CA 1
ATOM 1491 C C . HIS A 1 186 ? 0.483 -10.703 9.242 1 92.69 186 HIS A C 1
ATOM 1493 O O . HIS A 1 186 ? 0.029 -11.477 10.086 1 92.69 186 HIS A O 1
ATOM 1499 N N . TRP A 1 187 ? 1.362 -10.992 8.414 1 94.75 187 TRP A N 1
ATOM 1500 C CA . TRP A 1 187 ? 2.115 -12.234 8.539 1 94.75 187 TRP A CA 1
ATOM 1501 C C . TRP A 1 187 ? 3.541 -11.961 9.008 1 94.75 187 TRP A C 1
ATOM 1503 O O . TRP A 1 187 ? 4.18 -11.008 8.555 1 94.75 187 TRP A O 1
ATOM 1513 N N . ASN A 1 188 ? 3.98 -12.75 10.008 1 91.5 188 ASN A N 1
ATOM 1514 C CA . ASN A 1 188 ? 5.324 -12.602 10.562 1 91.5 188 ASN A CA 1
ATOM 1515 C C . ASN A 1 188 ? 6.094 -13.922 10.523 1 91.5 188 ASN A C 1
ATOM 1517 O O . ASN A 1 188 ? 6.09 -14.672 11.5 1 91.5 188 ASN A O 1
ATOM 1521 N N . PHE A 1 189 ? 6.664 -14.234 9.445 1 89.62 189 PHE A N 1
ATOM 1522 C CA . PHE A 1 189 ? 7.562 -15.383 9.344 1 89.62 189 PHE A CA 1
ATOM 1523 C C . PHE A 1 189 ? 8.781 -15.047 8.5 1 89.62 189 PHE A C 1
ATOM 1525 O O . PHE A 1 189 ? 8.758 -14.086 7.719 1 89.62 189 PHE A O 1
ATOM 1532 N N . GLY A 1 190 ? 9.734 -15.727 8.734 1 83.94 190 GLY A N 1
ATOM 1533 C CA . GLY A 1 190 ? 11.023 -15.414 8.141 1 83.94 190 GLY A CA 1
ATOM 1534 C C . GLY A 1 190 ? 11.086 -15.711 6.656 1 83.94 190 GLY A C 1
ATOM 1535 O O . GLY A 1 190 ? 10.219 -16.406 6.121 1 83.94 190 GLY A O 1
ATOM 1536 N N . GLY A 1 191 ? 12.008 -15.055 6.086 1 78.62 191 GLY A N 1
ATOM 1537 C CA . GLY A 1 191 ? 12.281 -15.344 4.688 1 78.62 191 GLY A CA 1
ATOM 1538 C C . GLY A 1 191 ? 12.992 -16.656 4.48 1 78.62 191 GLY A C 1
ATOM 1539 O O . GLY A 1 191 ? 13.203 -17.422 5.43 1 78.62 191 GLY A O 1
ATOM 1540 N N . ALA A 1 192 ? 13.039 -17.062 3.227 1 68.44 192 ALA A N 1
ATOM 1541 C CA . ALA A 1 192 ? 13.758 -18.281 2.898 1 68.44 192 ALA A CA 1
ATOM 1542 C C . ALA A 1 192 ? 15.273 -18.062 2.961 1 68.44 192 ALA A C 1
ATOM 1544 O O . ALA A 1 192 ? 15.758 -16.969 2.674 1 68.44 192 ALA A O 1
ATOM 1545 N N . LYS A 1 193 ? 15.875 -19.047 3.643 1 59.53 193 LYS A N 1
ATOM 1546 C CA . LYS A 1 193 ? 17.328 -19.016 3.598 1 59.53 193 LYS A CA 1
ATOM 1547 C C . LYS A 1 193 ? 17.828 -18.906 2.16 1 59.53 193 LYS A C 1
ATOM 1549 O O . LYS A 1 193 ? 17.312 -19.578 1.267 1 59.53 193 LYS A O 1
ATOM 1554 N N . GLN A 1 194 ? 18.406 -17.812 1.892 1 53.78 194 GLN A N 1
ATOM 1555 C CA . GLN A 1 194 ? 18.906 -17.578 0.541 1 53.78 194 GLN A CA 1
ATOM 1556 C C . GLN A 1 194 ? 19.969 -18.609 0.166 1 53.78 194 GLN A C 1
ATOM 1558 O O . GLN A 1 194 ? 20.906 -18.859 0.94 1 53.78 194 GLN A O 1
ATOM 1563 N N . ASP A 1 195 ? 19.469 -19.719 -0.31 1 50.34 195 ASP A N 1
ATOM 1564 C CA . ASP A 1 195 ? 20.453 -20.656 -0.849 1 50.34 195 ASP A CA 1
ATOM 1565 C C . ASP A 1 195 ? 20.891 -20.234 -2.252 1 50.34 195 ASP A C 1
ATOM 1567 O O . ASP A 1 195 ? 20.125 -20.359 -3.209 1 50.34 195 ASP A O 1
ATOM 1571 N N . GLY A 1 196 ? 22.016 -19.531 -2.387 1 50.81 196 GLY A N 1
ATOM 1572 C CA . GLY A 1 196 ? 22.609 -19.078 -3.635 1 50.81 196 GLY A CA 1
ATOM 1573 C C . GLY A 1 196 ? 21.922 -17.828 -4.191 1 50.81 196 GLY A C 1
ATOM 1574 O O . GLY A 1 196 ? 21.609 -16.906 -3.445 1 50.81 196 GLY A O 1
ATOM 1575 N N . HIS A 1 197 ? 21.766 -17.719 -5.57 1 49.62 197 HIS A N 1
ATOM 1576 C CA . HIS A 1 197 ? 21.406 -16.516 -6.32 1 49.62 197 HIS A CA 1
ATOM 1577 C C . HIS A 1 197 ? 19.906 -16.406 -6.527 1 49.62 197 HIS A C 1
ATOM 1579 O O . HIS A 1 197 ? 19.438 -15.555 -7.281 1 49.62 197 HIS A O 1
ATOM 1585 N N . ILE A 1 198 ? 19.125 -17.281 -5.812 1 53.91 198 ILE A N 1
ATOM 1586 C CA . ILE A 1 198 ? 17.719 -17.203 -6.203 1 53.91 198 ILE A CA 1
ATOM 1587 C C . ILE A 1 198 ? 16.891 -16.625 -5.059 1 53.91 198 ILE A C 1
ATOM 1589 O O . ILE A 1 198 ? 16.969 -17.094 -3.924 1 53.91 198 ILE A O 1
ATOM 1593 N N . ALA A 1 199 ? 16.453 -15.469 -5.238 1 56.94 199 ALA A N 1
ATOM 1594 C CA . ALA A 1 199 ? 15.508 -14.891 -4.285 1 56.94 199 ALA A CA 1
ATOM 1595 C C . ALA A 1 199 ? 14.164 -15.609 -4.344 1 56.94 199 ALA A C 1
ATOM 1597 O O . ALA A 1 199 ? 13.516 -15.641 -5.391 1 56.94 199 ALA A O 1
ATOM 1598 N N . VAL A 1 200 ? 13.914 -16.422 -3.297 1 76.06 200 VAL A N 1
ATOM 1599 C CA . VAL A 1 200 ? 12.695 -17.219 -3.25 1 76.06 200 VAL A CA 1
ATOM 1600 C C . VAL A 1 200 ? 11.93 -16.922 -1.963 1 76.06 200 VAL A C 1
ATOM 1602 O O . VAL A 1 200 ? 12.531 -16.625 -0.932 1 76.06 200 VAL A O 1
ATOM 1605 N N . PHE A 1 201 ? 10.617 -16.781 -2.113 1 87.75 201 PHE A N 1
ATOM 1606 C CA . PHE A 1 201 ? 9.828 -16.719 -0.886 1 87.75 201 PHE A CA 1
ATOM 1607 C C . PHE A 1 201 ? 9.75 -18.094 -0.219 1 87.75 201 PHE A C 1
ATOM 1609 O O . PHE A 1 201 ? 9.883 -19.125 -0.885 1 87.75 201 PHE A O 1
ATOM 1616 N N . PRO A 1 202 ? 9.664 -18.109 1.095 1 92.25 202 PRO A N 1
ATOM 1617 C CA . PRO A 1 202 ? 9.578 -19.375 1.828 1 92.25 202 PRO A CA 1
ATOM 1618 C C . PRO A 1 202 ? 8.297 -20.156 1.527 1 92.25 202 PRO A C 1
ATOM 1620 O O . PRO A 1 202 ? 7.297 -19.562 1.124 1 92.25 202 PRO A O 1
ATOM 1623 N N . GLU A 1 203 ? 8.312 -21.391 1.749 1 93.81 203 GLU A N 1
ATOM 1624 C CA . GLU A 1 203 ? 7.191 -22.281 1.446 1 93.81 203 GLU A CA 1
ATOM 1625 C C . GLU A 1 203 ? 5.945 -21.875 2.227 1 93.81 203 GLU A C 1
ATOM 1627 O O . GLU A 1 203 ? 4.82 -22.094 1.766 1 93.81 203 GLU A O 1
ATOM 1632 N N . GLU A 1 204 ? 6.152 -21.281 3.367 1 95.94 204 GLU A N 1
ATOM 1633 C CA . GLU A 1 204 ? 5.031 -20.891 4.219 1 95.94 204 GLU A CA 1
ATOM 1634 C C . GLU A 1 204 ? 4.098 -19.922 3.494 1 95.94 204 GLU A C 1
ATOM 1636 O O . GLU A 1 204 ? 2.883 -19.953 3.693 1 95.94 204 GLU A O 1
ATOM 1641 N N . LEU A 1 205 ? 4.68 -19.141 2.662 1 96.94 205 LEU A N 1
ATOM 1642 C CA . LEU A 1 205 ? 3.9 -18.109 1.967 1 96.94 205 LEU A CA 1
ATOM 1643 C C . LEU A 1 205 ? 2.891 -18.75 1.02 1 96.94 205 LEU A C 1
ATOM 1645 O O . LEU A 1 205 ? 1.681 -18.594 1.193 1 96.94 205 LEU A O 1
ATOM 1649 N N . PRO A 1 206 ? 3.332 -19.547 0.068 1 98.19 206 PRO A N 1
ATOM 1650 C CA . PRO A 1 206 ? 2.332 -20.188 -0.797 1 98.19 206 PRO A CA 1
ATOM 1651 C C . PRO A 1 206 ? 1.48 -21.219 -0.06 1 98.19 206 PRO A C 1
ATOM 1653 O O . PRO A 1 206 ? 0.326 -21.453 -0.429 1 98.19 206 PRO A O 1
ATOM 1656 N N . ARG A 1 207 ? 2.004 -21.828 0.963 1 98 207 ARG A N 1
ATOM 1657 C CA . ARG A 1 207 ? 1.21 -22.766 1.737 1 98 207 ARG A CA 1
ATOM 1658 C C . ARG A 1 207 ? -0.059 -22.125 2.271 1 98 207 ARG A C 1
ATOM 1660 O O . ARG A 1 207 ? -1.155 -22.656 2.123 1 98 207 ARG A O 1
ATOM 1667 N N . ARG A 1 208 ? 0.103 -20.984 2.873 1 98.31 208 ARG A N 1
ATOM 1668 C CA . ARG A 1 208 ? -1.045 -20.266 3.41 1 98.31 208 ARG A CA 1
ATOM 1669 C C . ARG A 1 208 ? -2.031 -19.906 2.307 1 98.31 208 ARG A C 1
ATOM 1671 O O . ARG A 1 208 ? -3.23 -20.156 2.428 1 98.31 208 ARG A O 1
ATOM 1678 N N . LEU A 1 209 ? -1.525 -19.375 1.253 1 98.69 209 LEU A N 1
ATOM 1679 C CA . LEU A 1 209 ? -2.385 -18.891 0.182 1 98.69 209 LEU A CA 1
ATOM 1680 C C . LEU A 1 209 ? -3.135 -20.031 -0.486 1 98.69 209 LEU A C 1
ATOM 1682 O O . LEU A 1 209 ? -4.301 -19.891 -0.863 1 98.69 209 LEU A O 1
ATOM 1686 N N . ILE A 1 210 ? -2.492 -21.156 -0.675 1 98.75 210 ILE A N 1
ATOM 1687 C CA . ILE A 1 210 ? -3.127 -22.328 -1.289 1 98.75 210 ILE A CA 1
ATOM 1688 C C . ILE A 1 210 ? -4.258 -22.828 -0.397 1 98.75 210 ILE A C 1
ATOM 1690 O O . ILE A 1 210 ? -5.352 -23.125 -0.882 1 98.75 210 ILE A O 1
ATOM 1694 N N . LYS A 1 211 ? -4.035 -22.859 0.862 1 97.94 211 LYS A N 1
ATOM 1695 C CA . LYS A 1 211 ? -5.074 -23.281 1.794 1 97.94 211 LYS A CA 1
ATOM 1696 C C . LYS A 1 211 ? -6.234 -22.297 1.805 1 97.94 211 LYS A C 1
ATOM 1698 O O . LYS A 1 211 ? -7.398 -22.688 1.902 1 97.94 211 LYS A O 1
ATOM 1703 N N . MET A 1 212 ? -5.953 -21.125 1.647 1 97.44 212 MET A N 1
ATOM 1704 C CA . MET A 1 212 ? -6.945 -20.062 1.729 1 97.44 212 MET A CA 1
ATOM 1705 C C . MET A 1 212 ? -7.852 -20.062 0.502 1 97.44 212 MET A C 1
ATOM 1707 O O . MET A 1 212 ? -9.047 -19.781 0.607 1 97.44 212 MET A O 1
ATOM 1711 N N . PHE A 1 213 ? -7.223 -20.438 -0.692 1 98.06 213 PHE A N 1
ATOM 1712 C CA . PHE A 1 213 ? -7.949 -19.984 -1.871 1 98.06 213 PHE A CA 1
ATOM 1713 C C . PHE A 1 213 ? -8.078 -21.094 -2.898 1 98.06 213 PHE A C 1
ATOM 1715 O O . PHE A 1 213 ? -8.469 -20.859 -4.043 1 98.06 213 PHE A O 1
ATOM 1722 N N . SER A 1 214 ? -7.746 -22.344 -2.59 1 98.12 214 SER A N 1
ATOM 1723 C CA . SER A 1 214 ? -7.926 -23.438 -3.529 1 98.12 214 SER A CA 1
ATOM 1724 C C . SER A 1 214 ? -8.344 -24.719 -2.809 1 98.12 214 SER A C 1
ATOM 1726 O O . SER A 1 214 ? -8.148 -24.844 -1.598 1 98.12 214 SER A O 1
ATOM 1728 N N . PHE A 1 215 ? -8.898 -25.609 -3.545 1 97.25 215 PHE A N 1
ATOM 1729 C CA . PHE A 1 215 ? -9.297 -26.922 -3.053 1 97.25 215 PHE A CA 1
ATOM 1730 C C . PHE A 1 215 ? -8.32 -28 -3.525 1 97.25 215 PHE A C 1
ATOM 1732 O O . PHE A 1 215 ? -7.684 -27.844 -4.57 1 97.25 215 PHE A O 1
ATOM 1739 N N . ALA A 1 216 ? -8.305 -29.047 -2.678 1 96.88 216 ALA A N 1
ATOM 1740 C CA . ALA A 1 216 ? -7.5 -30.203 -3.092 1 96.88 216 ALA A CA 1
ATOM 1741 C C . ALA A 1 216 ? -7.887 -30.656 -4.496 1 96.88 216 ALA A C 1
ATOM 1743 O O . ALA A 1 216 ? -9.07 -30.688 -4.844 1 96.88 216 ALA A O 1
ATOM 1744 N N . GLY A 1 217 ? -6.867 -30.969 -5.285 1 96.56 217 GLY A N 1
ATOM 1745 C CA . GLY A 1 217 ? -7.102 -31.422 -6.645 1 96.56 217 GLY A CA 1
ATOM 1746 C C . GLY A 1 217 ? -7.141 -30.297 -7.66 1 96.56 217 GLY A C 1
ATOM 1747 O O . GLY A 1 217 ? -7.023 -30.531 -8.867 1 96.56 217 GLY A O 1
ATOM 1748 N N . GLU A 1 218 ? -7.281 -29.078 -7.223 1 98.19 218 GLU A N 1
ATOM 1749 C CA . GLU A 1 218 ? -7.301 -27.922 -8.125 1 98.19 218 GLU A CA 1
ATOM 1750 C C . GLU A 1 218 ? -5.887 -27.531 -8.547 1 98.19 218 GLU A C 1
ATOM 1752 O O . GLU A 1 218 ? -4.906 -28.062 -8.016 1 98.19 218 GLU A O 1
ATOM 1757 N N . THR A 1 219 ? -5.816 -26.625 -9.531 1 98.75 219 THR A N 1
ATOM 1758 C CA . THR A 1 219 ? -4.527 -26.328 -10.148 1 98.75 219 THR A CA 1
ATOM 1759 C C . THR A 1 219 ? -4.031 -24.953 -9.727 1 98.75 219 THR A C 1
ATOM 1761 O O . THR A 1 219 ? -4.754 -23.953 -9.852 1 98.75 219 THR A O 1
ATOM 1764 N N . VAL A 1 220 ? -2.803 -24.938 -9.219 1 98.88 220 VAL A N 1
ATOM 1765 C CA . VAL A 1 220 ? -2.109 -23.719 -8.844 1 98.88 220 VAL A CA 1
ATOM 1766 C C . VAL A 1 220 ? -1.088 -23.344 -9.914 1 98.88 220 VAL A C 1
ATOM 1768 O O . VAL A 1 220 ? -0.365 -24.203 -10.414 1 98.88 220 VAL A O 1
ATOM 1771 N N . PHE A 1 221 ? -1.041 -22.016 -10.25 1 98.88 221 PHE A N 1
ATOM 1772 C CA . PHE A 1 221 ? -0.136 -21.562 -11.297 1 98.88 221 PHE A CA 1
ATOM 1773 C C . PHE A 1 221 ? 0.827 -20.516 -10.75 1 98.88 221 PHE A C 1
ATOM 1775 O O . PHE A 1 221 ? 0.437 -19.656 -9.953 1 98.88 221 PHE A O 1
ATOM 1782 N N . ASP A 1 222 ? 2.09 -20.531 -11.211 1 98.69 222 ASP A N 1
ATOM 1783 C CA . ASP A 1 222 ? 3.119 -19.531 -10.945 1 98.69 222 ASP A CA 1
ATOM 1784 C C . ASP A 1 222 ? 3.838 -19.125 -12.227 1 98.69 222 ASP A C 1
ATOM 1786 O O . ASP A 1 222 ? 4.621 -19.906 -12.781 1 98.69 222 ASP A O 1
ATOM 1790 N N . PRO A 1 223 ? 3.619 -17.891 -12.711 1 98.25 223 PRO A N 1
ATOM 1791 C CA . PRO A 1 223 ? 4.266 -17.453 -13.945 1 98.25 223 PRO A CA 1
ATOM 1792 C C . PRO A 1 223 ? 5.762 -17.203 -13.773 1 98.25 223 PRO A C 1
ATOM 1794 O O . PRO A 1 223 ? 6.484 -17.047 -14.758 1 98.25 223 PRO A O 1
ATOM 1797 N N . PHE A 1 224 ? 6.207 -17.125 -12.578 1 95.5 224 PHE A N 1
ATOM 1798 C CA . PHE A 1 224 ? 7.621 -16.984 -12.25 1 95.5 224 PHE A CA 1
ATOM 1799 C C . PHE A 1 224 ? 8.062 -18.078 -11.281 1 95.5 224 PHE A C 1
ATOM 1801 O O . PHE A 1 224 ? 8.422 -17.781 -10.141 1 95.5 224 PHE A O 1
ATOM 1808 N N . MET A 1 225 ? 8.141 -19.25 -11.742 1 94.88 225 MET A N 1
ATOM 1809 C CA . MET A 1 225 ? 8.242 -20.453 -10.914 1 94.88 225 MET A CA 1
ATOM 1810 C C . MET A 1 225 ? 9.578 -20.5 -10.18 1 94.88 225 MET A C 1
ATOM 1812 O O . MET A 1 225 ? 9.641 -20.953 -9.031 1 94.88 225 MET A O 1
ATOM 1816 N N . GLY A 1 226 ? 10.68 -20.016 -10.812 1 90.19 226 GLY A N 1
ATOM 1817 C CA . GLY A 1 226 ? 11.992 -20.094 -10.195 1 90.19 226 GLY A CA 1
ATOM 1818 C C . GLY A 1 226 ? 12.367 -21.5 -9.766 1 90.19 226 GLY A C 1
ATOM 1819 O O . GLY A 1 226 ? 12.305 -22.438 -10.57 1 90.19 226 GLY A O 1
ATOM 1820 N N . SER A 1 227 ? 12.625 -21.719 -8.5 1 88.88 227 SER A N 1
ATOM 1821 C CA . SER A 1 227 ? 13.078 -23.016 -8 1 88.88 227 SER A CA 1
ATOM 1822 C C . SER A 1 227 ? 11.898 -23.922 -7.68 1 88.88 227 SER A C 1
ATOM 1824 O O . SER A 1 227 ? 12.078 -25.109 -7.391 1 88.88 227 SER A O 1
ATOM 1826 N N . GLY A 1 228 ? 10.734 -23.406 -7.637 1 94.38 228 GLY A N 1
ATOM 1827 C CA . GLY A 1 228 ? 9.57 -24.266 -7.562 1 94.38 228 GLY A CA 1
ATOM 1828 C C . GLY A 1 228 ? 8.922 -24.297 -6.191 1 94.38 228 GLY A C 1
ATOM 1829 O O . GLY A 1 228 ? 8.242 -25.25 -5.828 1 94.38 228 GLY A O 1
ATOM 1830 N N . THR A 1 229 ? 9.07 -23.266 -5.406 1 94.25 229 THR A N 1
ATOM 1831 C CA . THR A 1 229 ? 8.5 -23.219 -4.062 1 94.25 229 THR A CA 1
ATOM 1832 C C . THR A 1 229 ? 6.98 -23.328 -4.109 1 94.25 229 THR A C 1
ATOM 1834 O O . THR A 1 229 ? 6.387 -24.062 -3.314 1 94.25 229 THR A O 1
ATOM 1837 N N . THR A 1 230 ? 6.387 -22.688 -5.035 1 97.5 230 THR A N 1
ATOM 1838 C CA . THR A 1 230 ? 4.938 -22.75 -5.199 1 97.5 230 THR A CA 1
ATOM 1839 C C . THR A 1 230 ? 4.496 -24.156 -5.555 1 97.5 230 THR A C 1
ATOM 1841 O O . THR A 1 230 ? 3.521 -24.672 -4.996 1 97.5 230 THR A O 1
ATOM 1844 N N . ALA A 1 231 ? 5.195 -24.781 -6.426 1 96.88 231 ALA A N 1
ATOM 1845 C CA . ALA A 1 231 ? 4.879 -26.141 -6.836 1 96.88 231 ALA A CA 1
ATOM 1846 C C . ALA A 1 231 ? 5.031 -27.125 -5.668 1 96.88 231 ALA A C 1
ATOM 1848 O O . ALA A 1 231 ? 4.211 -28.016 -5.488 1 96.88 231 ALA A O 1
ATOM 1849 N N . LEU A 1 232 ? 6.074 -26.953 -4.922 1 94.75 232 LEU A N 1
ATOM 1850 C CA . LEU A 1 232 ? 6.305 -27.797 -3.754 1 94.75 232 LEU A CA 1
ATOM 1851 C C . LEU A 1 232 ? 5.137 -27.688 -2.777 1 94.75 232 LEU A C 1
ATOM 1853 O O . LEU A 1 232 ? 4.629 -28.703 -2.305 1 94.75 232 LEU A O 1
ATOM 1857 N N . ALA A 1 233 ? 4.727 -26.484 -2.447 1 96.62 233 ALA A N 1
ATOM 1858 C CA . ALA A 1 233 ? 3.609 -26.266 -1.533 1 96.62 233 ALA A CA 1
ATOM 1859 C C . ALA A 1 233 ? 2.324 -26.891 -2.082 1 96.62 233 ALA A C 1
ATOM 1861 O O . ALA A 1 233 ? 1.548 -27.484 -1.337 1 96.62 233 ALA A O 1
ATOM 1862 N N . ALA A 1 234 ? 2.121 -26.719 -3.369 1 97.44 234 ALA A N 1
ATOM 1863 C CA . ALA A 1 234 ? 0.934 -27.297 -4 1 97.44 234 ALA A CA 1
ATOM 1864 C C . ALA A 1 234 ? 0.919 -28.812 -3.871 1 97.44 234 ALA A C 1
ATOM 1866 O O . ALA A 1 234 ? -0.104 -29.406 -3.518 1 97.44 234 ALA A O 1
ATOM 1867 N N . ARG A 1 235 ? 2.016 -29.406 -4.156 1 95 235 ARG A N 1
ATOM 1868 C CA . ARG A 1 235 ? 2.141 -30.859 -4.059 1 95 235 ARG A CA 1
ATOM 1869 C C . ARG A 1 235 ? 1.843 -31.328 -2.641 1 95 235 ARG A C 1
ATOM 1871 O O . ARG A 1 235 ? 1.06 -32.281 -2.447 1 95 235 ARG A O 1
ATOM 1878 N N . ASN A 1 236 ? 2.422 -30.688 -1.687 1 93.38 236 ASN A N 1
ATOM 1879 C CA . ASN A 1 236 ? 2.273 -31.078 -0.289 1 93.38 236 ASN A CA 1
ATOM 1880 C C . ASN A 1 236 ? 0.831 -30.922 0.186 1 93.38 236 ASN A C 1
ATOM 1882 O O . ASN A 1 236 ? 0.406 -31.594 1.127 1 93.38 236 ASN A O 1
ATOM 1886 N N . LEU A 1 237 ? 0.081 -30.078 -0.483 1 95.44 237 LEU A N 1
ATOM 1887 C CA . LEU A 1 237 ? -1.3 -29.812 -0.091 1 95.44 237 LEU A CA 1
ATOM 1888 C C . LEU A 1 237 ? -2.273 -30.484 -1.062 1 95.44 237 LEU A C 1
ATOM 1890 O O . LEU A 1 237 ? -3.461 -30.156 -1.079 1 95.44 237 LEU A O 1
ATOM 1894 N N . GLN A 1 238 ? -1.744 -31.312 -1.905 1 94.56 238 GLN A N 1
ATOM 1895 C CA . GLN A 1 238 ? -2.512 -32.156 -2.818 1 94.56 238 GLN A CA 1
ATOM 1896 C C . GLN A 1 238 ? -3.234 -31.312 -3.865 1 94.56 238 GLN A C 1
ATOM 1898 O O . GLN A 1 238 ? -4.426 -31.5 -4.117 1 94.56 238 GLN A O 1
ATOM 1903 N N . ARG A 1 239 ? -2.586 -30.344 -4.363 1 96.94 239 ARG A N 1
ATOM 1904 C CA . ARG A 1 239 ? -3.023 -29.578 -5.52 1 96.94 239 ARG A CA 1
ATOM 1905 C C . ARG A 1 239 ? -2.111 -29.812 -6.719 1 96.94 239 ARG A C 1
ATOM 1907 O O . ARG A 1 239 ? -0.933 -30.141 -6.551 1 96.94 239 ARG A O 1
ATOM 1914 N N . ASN A 1 240 ? -2.656 -29.703 -7.93 1 97.56 240 ASN A N 1
ATOM 1915 C CA . ASN A 1 240 ? -1.836 -29.656 -9.133 1 97.56 240 ASN A CA 1
ATOM 1916 C C . ASN A 1 240 ? -1.098 -28.328 -9.25 1 97.56 240 ASN A C 1
ATOM 1918 O O . ASN A 1 240 ? -1.476 -27.344 -8.609 1 97.56 240 ASN A O 1
ATOM 1922 N N . SER A 1 241 ? 0.031 -28.359 -10.023 1 98.31 241 SER A N 1
ATOM 1923 C CA . SER A 1 241 ? 0.721 -27.094 -10.234 1 98.31 241 SER A CA 1
ATOM 1924 C C . SER A 1 241 ? 1.244 -26.984 -11.664 1 98.31 241 SER A C 1
ATOM 1926 O O . SER A 1 241 ? 1.56 -28 -12.297 1 98.31 241 SER A O 1
ATOM 1928 N N . ILE A 1 242 ? 1.181 -25.812 -12.203 1 98.69 242 ILE A N 1
ATOM 1929 C CA . ILE A 1 242 ? 1.827 -25.438 -13.453 1 98.69 242 ILE A CA 1
ATOM 1930 C C . ILE A 1 242 ? 2.709 -24.203 -13.227 1 98.69 242 ILE A C 1
ATOM 1932 O O . ILE A 1 242 ? 2.344 -23.297 -12.477 1 98.69 242 ILE A O 1
ATOM 1936 N N . GLY A 1 243 ? 3.867 -24.156 -13.773 1 98.06 243 GLY A N 1
ATOM 1937 C CA . GLY A 1 243 ? 4.746 -23.016 -13.648 1 98.06 243 GLY A CA 1
ATOM 1938 C C . GLY A 1 243 ? 5.48 -22.672 -14.938 1 98.06 243 GLY A C 1
ATOM 1939 O O . GLY A 1 243 ? 5.809 -23.578 -15.719 1 98.06 243 GLY A O 1
ATOM 1940 N N . TYR A 1 244 ? 5.711 -21.422 -15.188 1 97.19 244 TYR A N 1
ATOM 1941 C CA . TYR A 1 244 ? 6.57 -20.938 -16.266 1 97.19 244 TYR A CA 1
ATOM 1942 C C . TYR A 1 244 ? 7.898 -20.438 -15.719 1 97.19 244 TYR A C 1
ATOM 1944 O O . TYR A 1 244 ? 7.938 -19.797 -14.664 1 97.19 244 TYR A O 1
ATOM 1952 N N . GLU A 1 245 ? 8.875 -20.75 -16.328 1 93.56 245 GLU A N 1
ATOM 1953 C CA . GLU A 1 245 ? 10.211 -20.266 -16.031 1 93.56 245 GLU A CA 1
ATOM 1954 C C . GLU A 1 245 ? 11.016 -20.047 -17.312 1 93.56 245 GLU A C 1
ATOM 1956 O O . GLU A 1 245 ? 11.164 -20.984 -18.109 1 93.56 245 GLU A O 1
ATOM 1961 N N . ILE A 1 246 ? 11.531 -18.844 -17.438 1 90.38 246 ILE A N 1
ATOM 1962 C CA . ILE A 1 246 ? 12.164 -18.484 -18.703 1 90.38 246 ILE A CA 1
ATOM 1963 C C . ILE A 1 246 ? 13.586 -19.031 -18.75 1 90.38 246 ILE A C 1
ATOM 1965 O O . ILE A 1 246 ? 14.109 -19.328 -19.828 1 90.38 246 ILE A O 1
ATOM 1969 N N . ASN A 1 247 ? 14.266 -19.125 -17.609 1 85.31 247 ASN A N 1
ATOM 1970 C CA . ASN A 1 247 ? 15.633 -19.641 -17.547 1 85.31 247 ASN A CA 1
ATOM 1971 C C . ASN A 1 247 ? 15.648 -21.156 -17.453 1 85.31 247 ASN A C 1
ATOM 1973 O O . ASN A 1 247 ? 15.242 -21.734 -16.453 1 85.31 247 ASN A O 1
ATOM 1977 N N . PRO A 1 248 ? 16.156 -21.875 -18.438 1 88.31 248 PRO A N 1
ATOM 1978 C CA . PRO A 1 248 ? 16.156 -23.328 -18.453 1 88.31 248 PRO A CA 1
ATOM 1979 C C . PRO A 1 248 ? 17.016 -23.938 -17.344 1 88.31 248 PRO A C 1
ATOM 1981 O O . PRO A 1 248 ? 16.781 -25.078 -16.922 1 88.31 248 PRO A O 1
ATOM 1984 N N . ASP A 1 249 ? 17.922 -23.188 -16.828 1 83.31 249 ASP A N 1
ATOM 1985 C CA . ASP A 1 249 ? 18.828 -23.688 -15.797 1 83.31 249 ASP A CA 1
ATOM 1986 C C . ASP A 1 249 ? 18.109 -23.906 -14.477 1 83.31 249 ASP A C 1
ATOM 1988 O O . ASP A 1 249 ? 18.609 -24.625 -13.602 1 83.31 249 ASP A O 1
ATOM 1992 N N . PHE A 1 250 ? 17.016 -23.359 -14.344 1 87.56 250 PHE A N 1
ATOM 1993 C CA . PHE A 1 250 ? 16.297 -23.469 -13.086 1 87.56 250 PHE A CA 1
ATOM 1994 C C . PHE A 1 250 ? 15.617 -24.828 -12.969 1 87.56 250 PHE A C 1
ATOM 1996 O O . PHE A 1 250 ? 15.164 -25.219 -11.891 1 87.56 250 PHE A O 1
ATOM 2003 N N . ARG A 1 251 ? 15.562 -25.531 -14.062 1 90 251 ARG A N 1
ATOM 2004 C CA . ARG A 1 251 ? 14.945 -26.844 -14.039 1 90 251 ARG A CA 1
ATOM 2005 C C . ARG A 1 251 ? 15.625 -27.75 -13.016 1 90 251 ARG A C 1
ATOM 2007 O O . ARG A 1 251 ? 14.953 -28.5 -12.289 1 90 251 ARG A O 1
ATOM 2014 N N . LYS A 1 252 ? 16.938 -27.656 -12.961 1 86.44 252 LYS A N 1
ATOM 2015 C CA . LYS A 1 252 ? 17.688 -28.484 -12.023 1 86.44 252 LYS A CA 1
ATOM 2016 C C . LYS A 1 252 ? 17.266 -28.219 -10.586 1 86.44 252 LYS A C 1
ATOM 2018 O O . LYS A 1 252 ? 17.078 -29.141 -9.797 1 86.44 252 LYS A O 1
ATOM 2023 N N . PHE A 1 253 ? 17.125 -26.984 -10.258 1 86.31 253 PHE A N 1
ATOM 2024 C CA . PHE A 1 253 ? 16.734 -26.594 -8.914 1 86.31 253 PHE A CA 1
ATOM 2025 C C . PHE A 1 253 ? 15.297 -27.016 -8.625 1 86.31 253 PHE A C 1
ATOM 2027 O O . PHE A 1 253 ? 14.992 -27.469 -7.512 1 86.31 253 PHE A O 1
ATOM 2034 N N . TYR A 1 254 ? 14.484 -26.891 -9.594 1 90.94 254 TYR A N 1
ATOM 2035 C CA . TYR A 1 254 ? 13.086 -27.297 -9.477 1 90.94 254 TYR A CA 1
ATOM 2036 C C . TYR A 1 254 ? 12.977 -28.797 -9.18 1 90.94 254 TYR A C 1
ATOM 2038 O O . TYR A 1 254 ? 12.234 -29.203 -8.281 1 90.94 254 TYR A O 1
ATOM 2046 N N . GLU A 1 255 ? 13.672 -29.578 -9.953 1 90.12 255 GLU A N 1
ATOM 2047 C CA . GLU A 1 255 ? 13.625 -31.031 -9.789 1 90.12 255 GLU A CA 1
ATOM 2048 C C . GLU A 1 255 ? 14.133 -31.453 -8.414 1 90.12 255 GLU A C 1
ATOM 2050 O O . GLU A 1 255 ? 13.555 -32.344 -7.773 1 90.12 255 GLU A O 1
ATOM 2055 N N . GLU A 1 256 ? 15.141 -30.859 -8.023 1 86.94 256 GLU A N 1
ATOM 2056 C CA . GLU A 1 256 ? 15.711 -31.172 -6.719 1 86.94 256 GLU A CA 1
ATOM 2057 C C . GLU A 1 256 ? 14.734 -30.844 -5.594 1 86.94 256 GLU A C 1
ATOM 2059 O O . GLU A 1 256 ? 14.625 -31.578 -4.617 1 86.94 256 GLU A O 1
ATOM 2064 N N . LYS A 1 257 ? 14.047 -29.828 -5.746 1 88.38 257 LYS A N 1
ATOM 2065 C CA . LYS A 1 257 ? 13.18 -29.312 -4.691 1 88.38 257 LYS A CA 1
ATOM 2066 C C . LYS A 1 257 ? 11.812 -30 -4.723 1 88.38 257 LYS A C 1
ATOM 2068 O O . LYS A 1 257 ? 11.312 -30.438 -3.689 1 88.38 257 LYS A O 1
ATOM 2073 N N . VAL A 1 258 ? 11.273 -30.094 -5.812 1 89.88 258 VAL A N 1
ATOM 2074 C CA . VAL A 1 258 ? 9.883 -30.516 -5.941 1 89.88 258 VAL A CA 1
ATOM 2075 C C . VAL A 1 258 ? 9.812 -32.031 -6.121 1 89.88 258 VAL A C 1
ATOM 2077 O O . VAL A 1 258 ? 9 -32.719 -5.484 1 89.88 258 VAL A O 1
ATOM 2080 N N . SER A 1 259 ? 10.648 -32.656 -6.973 1 80.75 259 SER A N 1
ATOM 2081 C CA . SER A 1 259 ? 10.555 -34.062 -7.348 1 80.75 259 SER A CA 1
ATOM 2082 C C . SER A 1 259 ? 11.258 -34.938 -6.328 1 80.75 259 SER A C 1
ATOM 2084 O O . SER A 1 259 ? 10.891 -36.125 -6.16 1 80.75 259 SER A O 1
ATOM 2086 N N . SER A 1 260 ? 12.312 -34.5 -5.805 1 69 260 SER A N 1
ATOM 2087 C CA . SER A 1 260 ? 13.102 -35.375 -4.941 1 69 260 SER A CA 1
ATOM 2088 C C . SER A 1 260 ? 12.461 -35.531 -3.564 1 69 260 SER A C 1
ATOM 2090 O O . SER A 1 260 ? 12.758 -36.469 -2.83 1 69 260 SER A O 1
ATOM 2092 N N . SER A 1 261 ? 11.719 -34.625 -3.25 1 61.41 261 SER A N 1
ATOM 2093 C CA . SER A 1 261 ? 11.156 -34.688 -1.904 1 61.41 261 SER A CA 1
ATOM 2094 C C . SER A 1 261 ? 10.164 -35.844 -1.765 1 61.41 261 SER A C 1
ATOM 2096 O O . SER A 1 261 ? 9.516 -36.219 -2.734 1 61.41 261 SER A O 1
ATOM 2098 N N . ILE A 1 262 ? 10.289 -36.812 -0.768 1 54.59 262 ILE A N 1
ATOM 2099 C CA . ILE A 1 262 ? 9.523 -38 -0.44 1 54.59 262 ILE A CA 1
ATOM 2100 C C . ILE A 1 262 ? 8.031 -37.719 -0.61 1 54.59 262 ILE A C 1
ATOM 2102 O O . ILE A 1 262 ? 7.488 -36.812 0.008 1 54.59 262 ILE A O 1
ATOM 2106 N N . SER A 1 263 ? 7.48 -38.031 -1.788 1 58.41 263 SER A N 1
ATOM 2107 C CA . SER A 1 263 ? 6.055 -37.812 -1.987 1 58.41 263 SER A CA 1
ATOM 2108 C C . SER A 1 263 ? 5.246 -39.062 -1.628 1 58.41 263 SER A C 1
ATOM 2110 O O . SER A 1 263 ? 5.641 -40.188 -1.96 1 58.41 263 SER A O 1
ATOM 2112 N N . PHE A 1 264 ? 4.473 -39.062 -0.553 1 51.62 264 PHE A N 1
ATOM 2113 C CA . PHE A 1 264 ? 3.66 -40.188 -0.047 1 51.62 264 PHE A CA 1
ATOM 2114 C C . PHE A 1 264 ? 2.574 -40.562 -1.048 1 51.62 264 PHE A C 1
ATOM 2116 O O . PHE A 1 264 ? 2.047 -41.656 -1.011 1 51.62 264 PHE A O 1
ATOM 2123 N N . GLY A 1 265 ? 2.281 -39.656 -2.061 1 60.19 265 GLY A N 1
ATOM 2124 C CA . GLY A 1 265 ? 1.18 -39.969 -2.959 1 60.19 265 GLY A CA 1
ATOM 2125 C C . GLY A 1 265 ? 1.599 -40.031 -4.414 1 60.19 265 GLY A C 1
ATOM 2126 O O . GLY A 1 265 ? 2.783 -39.906 -4.734 1 60.19 265 GLY A O 1
ATOM 2127 N N . THR A 1 266 ? 0.664 -40.562 -5.266 1 79.62 266 THR A N 1
ATOM 2128 C CA . THR A 1 266 ? 0.9 -40.656 -6.703 1 79.62 266 THR A CA 1
ATOM 2129 C C . THR A 1 266 ? 1.093 -39.281 -7.305 1 79.62 266 THR A C 1
ATOM 2131 O O . THR A 1 266 ? 0.184 -38.438 -7.266 1 79.62 266 THR A O 1
ATOM 2134 N N . VAL A 1 267 ? 2.336 -38.938 -7.508 1 88.44 267 VAL A N 1
ATOM 2135 C CA . VAL A 1 267 ? 2.68 -37.625 -8.07 1 88.44 267 VAL A CA 1
ATOM 2136 C C . VAL A 1 267 ? 3.303 -37.812 -9.453 1 88.44 267 VAL A C 1
ATOM 2138 O O . VAL A 1 267 ? 4.129 -38.719 -9.656 1 88.44 267 VAL A O 1
ATOM 2141 N N . GLU A 1 268 ? 2.797 -37.062 -10.422 1 91.69 268 GLU A N 1
ATOM 2142 C CA . GLU A 1 268 ? 3.354 -37.062 -11.773 1 91.69 268 GLU A CA 1
ATOM 2143 C C . GLU A 1 268 ? 4.02 -35.719 -12.086 1 91.69 268 GLU A C 1
ATOM 2145 O O . GLU A 1 268 ? 3.494 -34.656 -11.734 1 91.69 268 GLU A O 1
ATOM 2150 N N . TYR A 1 269 ? 5.207 -35.844 -12.664 1 92.81 269 TYR A N 1
ATOM 2151 C CA . TYR A 1 269 ? 5.941 -34.625 -13.055 1 92.81 269 TYR A CA 1
ATOM 2152 C C . TYR A 1 269 ? 6.051 -34.531 -14.57 1 92.81 269 TYR A C 1
ATOM 2154 O O . TYR A 1 269 ? 6.285 -35.531 -15.258 1 92.81 269 TYR A O 1
ATOM 2162 N N . LYS A 1 270 ? 5.816 -33.375 -15.094 1 94.44 270 LYS A N 1
ATOM 2163 C CA . LYS A 1 270 ? 5.926 -33.094 -16.531 1 94.44 270 LYS A CA 1
ATOM 2164 C C . LYS A 1 270 ? 6.801 -31.875 -16.797 1 94.44 270 LYS A C 1
ATOM 2166 O O . LYS A 1 270 ? 6.762 -30.906 -16.047 1 94.44 270 LYS A O 1
ATOM 2171 N N . TYR A 1 271 ? 7.57 -31.969 -17.859 1 94.75 271 TYR A N 1
ATOM 2172 C CA . TYR A 1 271 ? 8.406 -30.875 -18.312 1 94.75 271 TYR A CA 1
ATOM 2173 C C . TYR A 1 271 ? 8.141 -30.547 -19.766 1 94.75 271 TYR A C 1
ATOM 2175 O O . TYR A 1 271 ? 8.156 -31.422 -20.625 1 94.75 271 TYR A O 1
ATOM 2183 N N . ARG A 1 272 ? 7.855 -29.266 -20.031 1 96.12 272 ARG A N 1
ATOM 2184 C CA . ARG A 1 272 ? 7.559 -28.812 -21.375 1 96.12 272 ARG A CA 1
ATOM 2185 C C . ARG A 1 272 ? 8.32 -27.547 -21.719 1 96.12 272 ARG A C 1
ATOM 2187 O O . ARG A 1 272 ? 8.859 -26.875 -20.828 1 96.12 272 ARG A O 1
ATOM 2194 N N . THR A 1 273 ? 8.461 -27.312 -23.031 1 95.25 273 THR A N 1
ATOM 2195 C CA . THR A 1 273 ? 9.07 -26.078 -23.531 1 95.25 273 THR A CA 1
ATOM 2196 C C . THR A 1 273 ? 8.086 -25.328 -24.422 1 95.25 273 THR A C 1
ATOM 2198 O O . THR A 1 273 ? 7.477 -25.906 -25.328 1 95.25 273 THR A O 1
ATOM 2201 N N . ASP A 1 274 ? 7.863 -24.078 -24.094 1 94.75 274 ASP A N 1
ATOM 2202 C CA . ASP A 1 274 ? 7.051 -23.172 -24.906 1 94.75 274 ASP A CA 1
ATOM 2203 C C . ASP A 1 274 ? 7.93 -22.281 -25.781 1 94.75 274 ASP A C 1
ATOM 2205 O O . ASP A 1 274 ? 8.391 -21.234 -25.344 1 94.75 274 ASP A O 1
ATOM 2209 N N . GLY A 1 275 ? 8.141 -22.656 -27.078 1 88.19 275 GLY A N 1
ATOM 2210 C CA . GLY A 1 275 ? 8.992 -21.938 -28 1 88.19 275 GLY A CA 1
ATOM 2211 C C . GLY A 1 275 ? 8.219 -21 -28.906 1 88.19 275 GLY A C 1
ATOM 2212 O O . GLY A 1 275 ? 8.758 -20.5 -29.891 1 88.19 275 GLY A O 1
ATOM 2213 N N . ASN A 1 276 ? 6.965 -20.812 -28.609 1 87.81 276 ASN A N 1
ATOM 2214 C CA . ASN A 1 276 ? 6.152 -19.953 -29.469 1 87.81 276 ASN A CA 1
ATOM 2215 C C . ASN A 1 276 ? 6.551 -18.484 -29.359 1 87.81 276 ASN A C 1
ATOM 2217 O O . ASN A 1 276 ? 6.582 -17.938 -28.25 1 87.81 276 ASN A O 1
ATOM 2221 N N . ALA A 1 277 ? 6.84 -17.969 -30.531 1 84.5 277 ALA A N 1
ATOM 2222 C CA . ALA A 1 277 ? 7.211 -16.562 -30.562 1 84.5 277 ALA A CA 1
ATOM 2223 C C . ALA A 1 277 ? 5.973 -15.664 -30.594 1 84.5 277 ALA A C 1
ATOM 2225 O O . ALA A 1 277 ? 4.895 -16.109 -31 1 84.5 277 ALA A O 1
ATOM 2226 N N . PHE A 1 278 ? 6.129 -14.531 -29.984 1 88 278 PHE A N 1
ATOM 2227 C CA . PHE A 1 278 ? 5.066 -13.531 -30.047 1 88 278 PHE A CA 1
ATOM 2228 C C . PHE A 1 278 ? 5.648 -12.133 -30.219 1 88 278 PHE A C 1
ATOM 2230 O O . PHE A 1 278 ? 6.832 -11.914 -29.953 1 88 278 PHE A O 1
ATOM 2237 N N . ASP A 1 279 ? 4.805 -11.25 -30.797 1 88.56 279 ASP A N 1
ATOM 2238 C CA . ASP A 1 279 ? 5.211 -9.859 -31.031 1 88.56 279 ASP A CA 1
ATOM 2239 C C . ASP A 1 279 ? 4.871 -8.992 -29.812 1 88.56 279 ASP A C 1
ATOM 2241 O O . ASP A 1 279 ? 3.695 -8.75 -29.531 1 88.56 279 ASP A O 1
ATOM 2245 N N . ILE A 1 280 ? 5.867 -8.516 -29.203 1 89.19 280 ILE A N 1
ATOM 2246 C CA . ILE A 1 280 ? 5.719 -7.727 -27.984 1 89.19 280 ILE A CA 1
ATOM 2247 C C . ILE A 1 280 ? 4.898 -6.473 -28.266 1 89.19 280 ILE A C 1
ATOM 2249 O O . ILE A 1 280 ? 4.012 -6.113 -27.484 1 89.19 280 ILE A O 1
ATOM 2253 N N . ALA A 1 281 ? 5.156 -5.828 -29.328 1 86.62 281 ALA A N 1
ATOM 2254 C CA . ALA A 1 281 ? 4.473 -4.59 -29.688 1 86.62 281 ALA A CA 1
ATOM 2255 C C . ALA A 1 281 ? 2.977 -4.824 -29.891 1 86.62 281 ALA A C 1
ATOM 2257 O O . ALA A 1 281 ? 2.152 -4.051 -29.391 1 86.62 281 ALA A O 1
ATOM 2258 N N . SER A 1 282 ? 2.721 -5.863 -30.578 1 89.75 282 SER A N 1
ATOM 2259 C CA . SER A 1 282 ? 1.322 -6.203 -30.812 1 89.75 282 SER A CA 1
ATOM 2260 C C . SER A 1 282 ? 0.601 -6.531 -29.516 1 89.75 282 SER A C 1
ATOM 2262 O O . SER A 1 282 ? -0.551 -6.141 -29.312 1 89.75 282 SER A O 1
ATOM 2264 N N . LYS A 1 283 ? 1.312 -7.203 -28.688 1 92.5 283 LYS A N 1
ATOM 2265 C CA . LYS A 1 283 ? 0.729 -7.582 -27.406 1 92.5 283 LYS A CA 1
ATOM 2266 C C . LYS A 1 283 ? 0.486 -6.352 -26.531 1 92.5 283 LYS A C 1
ATOM 2268 O O . LYS A 1 283 ? -0.534 -6.266 -25.844 1 92.5 283 LYS A O 1
ATOM 2273 N N . MET A 1 284 ? 1.309 -5.48 -26.547 1 91.5 284 MET A N 1
ATOM 2274 C CA . MET A 1 284 ? 1.182 -4.25 -25.766 1 91.5 284 MET A CA 1
ATOM 2275 C C . MET A 1 284 ? -0.053 -3.465 -26.203 1 91.5 284 MET A C 1
ATOM 2277 O O . MET A 1 284 ? -0.71 -2.836 -25.359 1 91.5 284 MET A O 1
ATOM 2281 N N . GLU A 1 285 ? -0.401 -3.559 -27.375 1 90.25 285 GLU A N 1
ATOM 2282 C CA . GLU A 1 285 ? -1.542 -2.822 -27.906 1 90.25 285 GLU A CA 1
ATOM 2283 C C . GLU A 1 285 ? -2.859 -3.383 -27.375 1 90.25 285 GLU A C 1
ATOM 2285 O O . GLU A 1 285 ? -3.879 -2.691 -27.375 1 90.25 285 GLU A O 1
ATOM 2290 N N . THR A 1 286 ? -2.814 -4.586 -26.938 1 92.81 286 THR A N 1
ATOM 2291 C CA . THR A 1 286 ? -4.039 -5.219 -26.469 1 92.81 286 THR A CA 1
ATOM 2292 C C . THR A 1 286 ? -4.301 -4.859 -25 1 92.81 286 THR A C 1
ATOM 2294 O O . THR A 1 286 ? -5.387 -5.109 -24.484 1 92.81 286 THR A O 1
ATOM 2297 N N . LEU A 1 287 ? -3.342 -4.277 -24.344 1 94.69 287 LEU A N 1
ATOM 2298 C CA . LEU A 1 287 ? -3.471 -3.93 -22.938 1 94.69 287 LEU A CA 1
ATOM 2299 C C . LEU A 1 287 ? -4.461 -2.785 -22.75 1 94.69 287 LEU A C 1
ATOM 2301 O O . LEU A 1 287 ? -4.648 -1.966 -23.656 1 94.69 287 LEU A O 1
ATOM 2305 N N . PRO A 1 288 ? -5.152 -2.719 -21.609 1 92.44 288 PRO A N 1
ATOM 2306 C CA . PRO A 1 288 ? -6.082 -1.613 -21.359 1 92.44 288 PRO A CA 1
ATOM 2307 C C . PRO A 1 288 ? -5.406 -0.246 -21.438 1 92.44 288 PRO A C 1
ATOM 2309 O O . PRO A 1 288 ? -6.047 0.741 -21.812 1 92.44 288 PRO A O 1
ATOM 2312 N N . TYR A 1 289 ? -4.18 -0.18 -21 1 90.88 289 TYR A N 1
ATOM 2313 C CA . TYR A 1 289 ? -3.373 1.026 -21.156 1 90.88 289 TYR A CA 1
ATOM 2314 C C . TYR A 1 289 ? -1.885 0.703 -21.078 1 90.88 289 TYR A C 1
ATOM 2316 O O . TYR A 1 289 ? -1.503 -0.397 -20.672 1 90.88 289 TYR A O 1
ATOM 2324 N N . LEU A 1 290 ? -1.12 1.588 -21.547 1 90.81 290 LEU A N 1
ATOM 2325 C CA . LEU A 1 290 ? 0.327 1.493 -21.406 1 90.81 290 LEU A CA 1
ATOM 2326 C C . LEU A 1 290 ? 0.82 2.436 -20.312 1 90.81 290 LEU A C 1
ATOM 2328 O O . LEU A 1 290 ? 0.439 3.609 -20.281 1 90.81 290 LEU A O 1
ATOM 2332 N N . PHE A 1 291 ? 1.55 1.855 -19.391 1 90.69 291 PHE A N 1
ATOM 2333 C CA . PHE A 1 291 ? 2.105 2.664 -18.312 1 90.69 291 PHE A CA 1
ATOM 2334 C C . PHE A 1 291 ? 3.154 3.633 -18.844 1 90.69 291 PHE A C 1
ATOM 2336 O O . PHE A 1 291 ? 4.004 3.252 -19.656 1 90.69 291 PHE A O 1
ATOM 2343 N N . ARG A 1 292 ? 2.98 4.887 -18.406 1 83.31 292 ARG A N 1
ATOM 2344 C CA . ARG A 1 292 ? 3.971 5.926 -18.672 1 83.31 292 ARG A CA 1
ATOM 2345 C C . ARG A 1 292 ? 4.535 6.492 -17.375 1 83.31 292 ARG A C 1
ATOM 2347 O O . ARG A 1 292 ? 3.781 6.855 -16.469 1 83.31 292 ARG A O 1
ATOM 2354 N N . ASP A 1 293 ? 5.801 6.477 -17.203 1 77.94 293 ASP A N 1
ATOM 2355 C CA . ASP A 1 293 ? 6.457 6.988 -16 1 77.94 293 ASP A CA 1
ATOM 2356 C C . ASP A 1 293 ? 6.273 8.5 -15.875 1 77.94 293 ASP A C 1
ATOM 2358 O O . ASP A 1 293 ? 6.641 9.25 -16.781 1 77.94 293 ASP A O 1
ATOM 2362 N N . PRO A 1 294 ? 5.645 8.969 -14.828 1 68.31 294 PRO A N 1
ATOM 2363 C CA . PRO A 1 294 ? 5.422 10.406 -14.68 1 68.31 294 PRO A CA 1
ATOM 2364 C C . PRO A 1 294 ? 6.719 11.18 -14.438 1 68.31 294 PRO A C 1
ATOM 2366 O O . PRO A 1 294 ? 6.766 12.398 -14.648 1 68.31 294 PRO A O 1
ATOM 2369 N N . HIS A 1 295 ? 7.711 10.562 -13.867 1 63.41 295 HIS A N 1
ATOM 2370 C CA . HIS A 1 295 ? 8.938 11.281 -13.547 1 63.41 295 HIS A CA 1
ATOM 2371 C C . HIS A 1 295 ? 9.859 11.367 -14.758 1 63.41 295 HIS A C 1
ATOM 2373 O O . HIS A 1 295 ? 10.156 10.352 -15.391 1 63.41 295 HIS A O 1
ATOM 2379 N N . LYS A 1 296 ? 9.617 12.375 -15.664 1 50.97 296 LYS A N 1
ATOM 2380 C CA . LYS A 1 296 ? 10.523 12.586 -16.797 1 50.97 296 LYS A CA 1
ATOM 2381 C C . LYS A 1 296 ? 11.961 12.773 -16.312 1 50.97 296 LYS A C 1
ATOM 2383 O O . LYS A 1 296 ? 12.242 13.656 -15.508 1 50.97 296 LYS A O 1
ATOM 2388 N N . MET A 1 297 ? 12.531 11.703 -16.078 1 47.91 297 MET A N 1
ATOM 2389 C CA . MET A 1 297 ? 13.914 11.828 -15.641 1 47.91 297 MET A CA 1
ATOM 2390 C C . MET A 1 297 ? 14.773 12.492 -16.703 1 47.91 297 MET A C 1
ATOM 2392 O O . MET A 1 297 ? 14.711 12.117 -17.875 1 47.91 297 MET A O 1
ATOM 2396 N N . GLY A 1 298 ? 14.852 13.695 -16.562 1 41.06 298 GLY A N 1
ATOM 2397 C CA . GLY A 1 298 ? 15.82 14.297 -17.469 1 41.06 298 GLY A CA 1
ATOM 2398 C C . GLY A 1 298 ? 17 13.383 -17.781 1 41.06 298 GLY A C 1
ATOM 2399 O O . GLY A 1 298 ? 17.391 13.227 -18.938 1 41.06 298 GLY A O 1
ATOM 2400 N N . ASN A 1 299 ? 17.906 13.18 -16.828 1 37.88 299 ASN A N 1
ATOM 2401 C CA . ASN A 1 299 ? 19.188 12.547 -17.109 1 37.88 299 ASN A CA 1
ATOM 2402 C C . ASN A 1 299 ? 19.078 11.023 -17.078 1 37.88 299 ASN A C 1
ATOM 2404 O O . ASN A 1 299 ? 19.078 10.414 -16 1 37.88 299 ASN A O 1
ATOM 2408 N N . LYS A 1 300 ? 18.266 10.469 -17.828 1 38.91 300 LYS A N 1
ATOM 2409 C CA . LYS A 1 300 ? 18.203 9.016 -18 1 38.91 300 LYS A CA 1
ATOM 2410 C C . LYS A 1 300 ? 19.594 8.414 -18.141 1 38.91 300 LYS A C 1
ATOM 2412 O O . LYS A 1 300 ? 20.266 8.609 -19.156 1 38.91 300 LYS A O 1
ATOM 2417 N N . ILE A 1 301 ? 20.312 8.273 -17.109 1 38.38 301 ILE A N 1
ATOM 2418 C CA . ILE A 1 301 ? 21.531 7.504 -17.281 1 38.38 301 ILE A CA 1
ATOM 2419 C C . ILE A 1 301 ? 21.203 6.113 -17.828 1 38.38 301 ILE A C 1
ATOM 2421 O O . ILE A 1 301 ? 20.219 5.496 -17.391 1 38.38 301 ILE A O 1
ATOM 2425 N N . ASP A 1 302 ? 21.562 5.77 -18.953 1 37.16 302 ASP A N 1
ATOM 2426 C CA . ASP A 1 302 ? 21.469 4.473 -19.609 1 37.16 302 ASP A CA 1
ATOM 2427 C C . ASP A 1 302 ? 21.734 3.334 -18.641 1 37.16 302 ASP A C 1
ATOM 2429 O O . ASP A 1 302 ? 22.859 3.168 -18.156 1 37.16 302 ASP A O 1
ATOM 2433 N N . ILE A 1 303 ? 20.75 2.883 -17.922 1 36.97 303 ILE A N 1
ATOM 2434 C CA . ILE A 1 303 ? 20.703 1.812 -16.922 1 36.97 303 ILE A CA 1
ATOM 2435 C C . ILE A 1 303 ? 21.5 0.612 -17.422 1 36.97 303 ILE A C 1
ATOM 2437 O O . ILE A 1 303 ? 22.078 -0.132 -16.625 1 36.97 303 ILE A O 1
ATOM 2441 N N . LYS A 1 304 ? 21.406 0.295 -18.672 1 36.91 304 LYS A N 1
ATOM 2442 C CA . LYS A 1 304 ? 22.156 -0.845 -19.172 1 36.91 304 LYS A CA 1
ATOM 2443 C C . LYS A 1 304 ? 23.625 -0.759 -18.766 1 36.91 304 LYS A C 1
ATOM 2445 O O . LYS A 1 304 ? 24.312 -1.779 -18.672 1 36.91 304 LYS A O 1
ATOM 2450 N N . ARG A 1 305 ? 24.062 0.392 -18.625 1 33.38 305 ARG A N 1
ATOM 2451 C CA . ARG A 1 305 ? 25.484 0.597 -18.359 1 33.38 305 ARG A CA 1
ATOM 2452 C C . ARG A 1 305 ? 25.812 0.381 -16.875 1 33.38 305 ARG A C 1
ATOM 2454 O O . ARG A 1 305 ? 26.969 0.242 -16.5 1 33.38 305 ARG A O 1
ATOM 2461 N N . LEU A 1 306 ? 24.734 0.465 -15.969 1 35.44 306 LEU A N 1
ATOM 2462 C CA . LEU A 1 306 ? 25.016 0.276 -14.547 1 35.44 306 LEU A CA 1
ATOM 2463 C C . LEU A 1 306 ? 24.578 -1.11 -14.094 1 35.44 306 LEU A C 1
ATOM 2465 O O . LEU A 1 306 ? 23.375 -1.386 -13.984 1 35.44 306 LEU A O 1
ATOM 2469 N N . GLN A 1 307 ? 25.172 -2.17 -14.477 1 35.19 307 GLN A N 1
ATOM 2470 C CA . GLN A 1 307 ? 24.906 -3.582 -14.227 1 35.19 307 GLN A CA 1
ATOM 2471 C C . GLN A 1 307 ? 24.922 -3.883 -12.727 1 35.19 307 GLN A C 1
ATOM 2473 O O . GLN A 1 307 ? 25.984 -3.914 -12.109 1 35.19 307 GLN A O 1
ATOM 2478 N N . PHE A 1 308 ? 24.156 -3.4 -11.93 1 34.41 308 PHE A N 1
ATOM 2479 C CA . PHE A 1 308 ? 24.281 -3.666 -10.5 1 34.41 308 PHE A CA 1
ATOM 2480 C C . PHE A 1 308 ? 23.812 -5.078 -10.172 1 34.41 308 PHE A C 1
ATOM 2482 O O . PHE A 1 308 ? 23.953 -5.531 -9.031 1 34.41 308 PHE A O 1
ATOM 2489 N N . GLY A 1 309 ? 23.156 -5.793 -11.039 1 37.62 309 GLY A N 1
ATOM 2490 C CA . GLY A 1 309 ? 22.438 -6.969 -10.57 1 37.62 309 GLY A CA 1
ATOM 2491 C C . GLY A 1 309 ? 23.359 -8.148 -10.281 1 37.62 309 GLY A C 1
ATOM 2492 O O . GLY A 1 309 ? 24.484 -8.203 -10.789 1 37.62 309 GLY A O 1
ATOM 2493 N N . SER A 1 310 ? 23.234 -8.859 -9.086 1 33.97 310 SER A N 1
ATOM 2494 C CA . SER A 1 310 ? 23.938 -10.117 -8.82 1 33.97 310 SER A CA 1
ATOM 2495 C C . SER A 1 310 ? 23.672 -11.133 -9.922 1 33.97 310 SER A C 1
ATOM 2497 O O . SER A 1 310 ? 22.531 -11.344 -10.328 1 33.97 310 SER A O 1
ATOM 2499 N N . ARG A 1 311 ? 24.594 -11.32 -10.844 1 34.91 311 ARG A N 1
ATOM 2500 C CA . ARG A 1 311 ? 24.516 -12.383 -11.844 1 34.91 311 ARG A CA 1
ATOM 2501 C C . ARG A 1 311 ? 24.562 -13.758 -11.188 1 34.91 311 ARG A C 1
ATOM 2503 O O . ARG A 1 311 ? 25.422 -14.023 -10.344 1 34.91 311 ARG A O 1
ATOM 2510 N N . ILE A 1 312 ? 23.453 -14.586 -11.227 1 31.86 312 ILE A N 1
ATOM 2511 C CA . ILE A 1 312 ? 23.484 -15.984 -10.812 1 31.86 312 ILE A CA 1
ATOM 2512 C C . ILE A 1 312 ? 24.438 -16.766 -11.711 1 31.86 312 ILE A C 1
ATOM 2514 O O . ILE A 1 312 ? 24.016 -17.344 -12.719 1 31.86 312 ILE A O 1
ATOM 2518 N N . ASP A 1 313 ? 25.422 -16.375 -12.43 1 31.75 313 ASP A N 1
ATOM 2519 C CA . ASP A 1 313 ? 26.266 -17.266 -13.211 1 31.75 313 ASP A CA 1
ATOM 2520 C C . ASP A 1 313 ? 26.938 -18.312 -12.32 1 31.75 313 ASP A C 1
ATOM 2522 O O . ASP A 1 313 ? 27.453 -17.969 -11.25 1 31.75 313 ASP A O 1
ATOM 2526 N N . LYS A 1 314 ? 26.625 -19.703 -12.414 1 33.34 314 LYS A N 1
ATOM 2527 C CA . LYS A 1 314 ? 27.469 -20.781 -11.875 1 33.34 314 LYS A CA 1
ATOM 2528 C C . LYS A 1 314 ? 28.922 -20.344 -11.781 1 33.34 314 LYS A C 1
ATOM 2530 O O . LYS A 1 314 ? 29.562 -20.5 -10.742 1 33.34 314 LYS A O 1
ATOM 2535 N N . ASP A 1 315 ? 29.75 -20.859 -12.766 1 31.7 315 ASP A N 1
ATOM 2536 C CA . ASP A 1 315 ? 31.203 -20.828 -12.844 1 31.7 315 ASP A CA 1
ATOM 2537 C C . ASP A 1 315 ? 31.719 -19.391 -12.828 1 31.7 315 ASP A C 1
ATOM 2539 O O . ASP A 1 315 ? 32.938 -19.156 -12.664 1 31.7 315 ASP A O 1
ATOM 2543 N N . LYS A 1 316 ? 31.297 -18.656 -13.906 1 31.2 316 LYS A N 1
ATOM 2544 C CA . LYS A 1 316 ? 32.344 -17.734 -14.32 1 31.2 316 LYS A CA 1
ATOM 2545 C C . LYS A 1 316 ? 32.562 -16.656 -13.266 1 31.2 316 LYS A C 1
ATOM 2547 O O . LYS A 1 316 ? 31.703 -16.406 -12.43 1 31.2 316 LYS A O 1
ATOM 2552 N N . LYS A 1 317 ? 33.531 -15.883 -13.383 1 32.38 317 LYS A N 1
ATOM 2553 C CA . LYS A 1 317 ? 34.312 -14.742 -12.906 1 32.38 317 LYS A CA 1
ATOM 2554 C C . LYS A 1 317 ? 33.406 -13.547 -12.617 1 32.38 317 LYS A C 1
ATOM 2556 O O . LYS A 1 317 ? 32.5 -13.25 -13.391 1 32.38 317 LYS A O 1
ATOM 2561 N N . GLU A 1 318 ? 33.031 -13.188 -11.492 1 37.03 318 GLU A N 1
ATOM 2562 C CA . GLU A 1 318 ? 32.594 -11.914 -10.945 1 37.03 318 GLU A CA 1
ATOM 2563 C C . GLU A 1 318 ? 32.719 -10.789 -11.969 1 37.03 318 GLU A C 1
ATOM 2565 O O . GLU A 1 318 ? 33.812 -10.266 -12.188 1 37.03 318 GLU A O 1
ATOM 2570 N N . ARG A 1 319 ? 32.219 -10.906 -13.219 1 37.41 319 ARG A N 1
ATOM 2571 C CA . ARG A 1 319 ? 32.562 -9.93 -14.242 1 37.41 319 ARG A CA 1
ATOM 2572 C C . ARG A 1 319 ? 32.344 -8.508 -13.742 1 37.41 319 ARG A C 1
ATOM 2574 O O . ARG A 1 319 ? 31.234 -8.125 -13.398 1 37.41 319 ARG A O 1
ATOM 2581 N N . GLU A 1 320 ? 33.156 -7.949 -13.117 1 48.69 320 GLU A N 1
ATOM 2582 C CA . GLU A 1 320 ? 33.312 -6.516 -12.867 1 48.69 320 GLU A CA 1
ATOM 2583 C C . GLU A 1 320 ? 32.875 -5.699 -14.086 1 48.69 320 GLU A C 1
ATOM 2585 O O . GLU A 1 320 ? 33.219 -6.035 -15.219 1 48.69 320 GLU A O 1
ATOM 2590 N N . GLU A 1 321 ? 31.703 -5.195 -14.109 1 57 321 GLU A N 1
ATOM 2591 C CA . GLU A 1 321 ? 31.438 -4.262 -15.203 1 57 321 GLU A CA 1
ATOM 2592 C C . GLU A 1 321 ? 32.594 -3.262 -15.367 1 57 321 GLU A C 1
ATOM 2594 O O . GLU A 1 321 ? 32.938 -2.574 -14.414 1 57 321 GLU A O 1
ATOM 2599 N N . TYR A 1 322 ? 33.125 -3.42 -16.484 1 70.94 322 TYR A N 1
ATOM 2600 C CA . TYR A 1 322 ? 34.281 -2.578 -16.75 1 70.94 322 TYR A CA 1
ATOM 2601 C C . TYR A 1 322 ? 33.844 -1.273 -17.422 1 70.94 322 TYR A C 1
ATOM 2603 O O . TYR A 1 322 ? 32.938 -1.26 -18.25 1 70.94 322 TYR A O 1
ATOM 2611 N N . PHE A 1 323 ? 34.25 -0.245 -16.859 1 78.69 323 PHE A N 1
ATOM 2612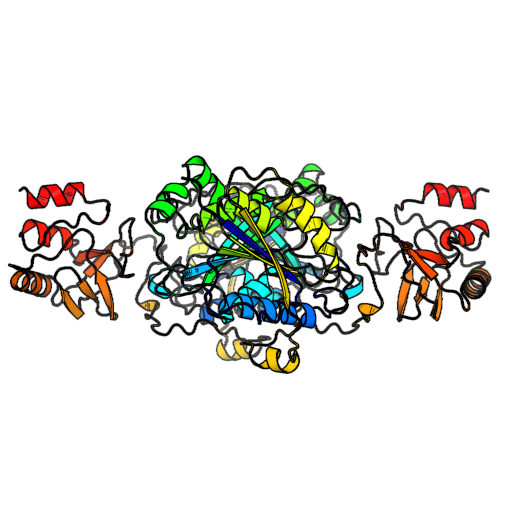 C CA . PHE A 1 323 ? 34.125 1.1 -17.406 1 78.69 323 PHE A CA 1
ATOM 2613 C C . PHE A 1 323 ? 35.469 1.622 -17.875 1 78.69 323 PHE A C 1
ATOM 2615 O O . PHE A 1 323 ? 36.5 0.974 -17.672 1 78.69 323 PHE A O 1
ATOM 2622 N N . SER A 1 324 ? 35.312 2.588 -18.688 1 82.44 324 SER A N 1
ATOM 2623 C CA . SER A 1 324 ? 36.531 3.367 -18.969 1 82.44 324 SER A CA 1
ATOM 2624 C C . SER A 1 324 ? 36.375 4.805 -18.484 1 82.44 324 SER A C 1
ATOM 2626 O O . SER A 1 324 ? 35.25 5.336 -18.422 1 82.44 324 SER A O 1
ATOM 2628 N N . VAL A 1 325 ? 37.438 5.371 -18.047 1 86.38 325 VAL A N 1
ATOM 2629 C CA . VAL A 1 325 ? 37.406 6.758 -17.594 1 86.38 325 VAL A CA 1
ATOM 2630 C C . VAL A 1 325 ? 37.438 7.699 -18.797 1 86.38 325 VAL A C 1
ATOM 2632 O O . VAL A 1 325 ? 38.375 7.676 -19.594 1 86.38 325 VAL A O 1
ATOM 2635 N N . LYS A 1 326 ? 36.375 8.438 -18.953 1 85.44 326 LYS A N 1
ATOM 2636 C CA . LYS A 1 326 ? 36.25 9.383 -20.047 1 85.44 326 LYS A CA 1
ATOM 2637 C C . LYS A 1 326 ? 37 10.688 -19.734 1 85.44 326 LYS A C 1
ATOM 2639 O O . LYS A 1 326 ? 37.781 11.18 -20.562 1 85.44 326 LYS A O 1
ATOM 2644 N N . THR A 1 327 ? 36.594 11.281 -18.609 1 86.88 327 THR A N 1
ATOM 2645 C CA . THR A 1 327 ? 37.188 12.555 -18.219 1 86.88 327 THR A CA 1
ATOM 2646 C C . THR A 1 327 ? 37.469 12.586 -16.719 1 86.88 327 THR A C 1
ATOM 2648 O O . THR A 1 327 ? 36.719 12.008 -15.93 1 86.88 327 THR A O 1
ATOM 2651 N N . ILE A 1 328 ? 38.656 13.172 -16.422 1 89.38 328 ILE A N 1
ATOM 2652 C CA . ILE A 1 328 ? 39 13.422 -15.031 1 89.38 328 ILE A CA 1
ATOM 2653 C C . ILE A 1 328 ? 38.688 14.875 -14.672 1 89.38 328 ILE A C 1
ATOM 2655 O O . ILE A 1 328 ? 39.281 15.797 -15.234 1 89.38 328 ILE A O 1
ATOM 2659 N N . LEU A 1 329 ? 37.75 15.07 -13.758 1 87.69 329 LEU A N 1
ATOM 2660 C CA . LEU A 1 329 ? 37.375 16.406 -13.344 1 87.69 329 LEU A CA 1
ATOM 2661 C C . LEU A 1 329 ? 38.281 16.922 -12.234 1 87.69 329 LEU A C 1
ATOM 2663 O O . LEU A 1 329 ? 38.656 18.094 -12.234 1 87.69 329 LEU A O 1
ATOM 2667 N N . SER A 1 330 ? 38.5 16.141 -11.305 1 88.31 330 SER A N 1
ATOM 2668 C CA . SER A 1 330 ? 39.406 16.359 -10.172 1 88.31 330 SER A CA 1
ATOM 2669 C C . SER A 1 330 ? 40.031 15.055 -9.719 1 88.31 330 SER A C 1
ATOM 2671 O O . SER A 1 330 ? 39.625 13.969 -10.141 1 88.31 330 SER A O 1
ATOM 2673 N N . PRO A 1 331 ? 41.062 15.188 -8.859 1 89.56 331 PRO A N 1
ATOM 2674 C CA . PRO A 1 331 ? 41.75 13.977 -8.43 1 89.56 331 PRO A CA 1
ATOM 2675 C C . PRO A 1 331 ? 40.812 12.984 -7.723 1 89.56 331 PRO A C 1
ATOM 2677 O O . PRO A 1 331 ? 41.125 11.805 -7.613 1 89.56 331 PRO A O 1
ATOM 2680 N N . ASN A 1 332 ? 39.719 13.453 -7.297 1 90.25 332 ASN A N 1
ATOM 2681 C CA . ASN A 1 332 ? 38.812 12.516 -6.609 1 90.25 332 ASN A CA 1
ATOM 2682 C C . ASN A 1 332 ? 37.469 12.414 -7.305 1 90.25 332 ASN A C 1
ATOM 2684 O O . ASN A 1 332 ? 36.531 11.82 -6.77 1 90.25 332 ASN A O 1
ATOM 2688 N N . THR A 1 333 ? 37.406 12.992 -8.477 1 89.56 333 THR A N 1
ATOM 2689 C CA . THR A 1 333 ? 36.156 12.945 -9.219 1 89.56 333 THR A CA 1
ATOM 2690 C C . THR A 1 333 ? 36.406 12.664 -10.695 1 89.56 333 THR A C 1
ATOM 2692 O O . THR A 1 333 ? 37.156 13.391 -11.359 1 89.56 333 THR A O 1
ATOM 2695 N N . ILE A 1 334 ? 35.781 11.594 -11.242 1 89.06 334 ILE A N 1
ATOM 2696 C CA . ILE A 1 334 ? 35.969 11.203 -12.633 1 89.06 334 ILE A CA 1
ATOM 2697 C C . ILE A 1 334 ? 34.625 10.961 -13.312 1 89.06 334 ILE A C 1
ATOM 2699 O O . ILE A 1 334 ? 33.625 10.727 -12.648 1 89.06 334 ILE A O 1
ATOM 2703 N N . VAL A 1 335 ? 34.719 11.062 -14.594 1 86.38 335 VAL A N 1
ATOM 2704 C CA . VAL A 1 335 ? 33.562 10.734 -15.43 1 86.38 335 VAL A CA 1
ATOM 2705 C C . VAL A 1 335 ? 33.844 9.453 -16.219 1 86.38 335 VAL A C 1
ATOM 2707 O O . VAL A 1 335 ? 34.875 9.328 -16.859 1 86.38 335 VAL A O 1
ATOM 2710 N N . LEU A 1 336 ? 32.969 8.547 -16.141 1 83.62 336 LEU A N 1
ATOM 2711 C CA . LEU A 1 336 ? 33.125 7.266 -16.828 1 83.62 336 LEU A CA 1
ATOM 2712 C C . LEU A 1 336 ? 32.562 7.336 -18.25 1 83.62 336 LEU A C 1
ATOM 2714 O O . LEU A 1 336 ? 31.891 8.312 -18.609 1 83.62 336 LEU A O 1
ATOM 2718 N N . ASN A 1 337 ? 32.938 6.289 -19.016 1 78.5 337 ASN A N 1
ATOM 2719 C CA . ASN A 1 337 ? 32.562 6.258 -20.422 1 78.5 337 ASN A CA 1
ATOM 2720 C C . ASN A 1 337 ? 31.047 6.254 -20.578 1 78.5 337 ASN A C 1
ATOM 2722 O O . ASN A 1 337 ? 30.531 6.656 -21.625 1 78.5 337 ASN A O 1
ATOM 2726 N N . ASN A 1 338 ? 30.516 5.973 -19.547 1 66.62 338 ASN A N 1
ATOM 2727 C CA . ASN A 1 338 ? 29.047 5.953 -19.609 1 66.62 338 ASN A CA 1
ATOM 2728 C C . ASN A 1 338 ? 28.453 7.285 -19.172 1 66.62 338 ASN A C 1
ATOM 2730 O O . ASN A 1 338 ? 27.234 7.414 -19.047 1 66.62 338 ASN A O 1
ATOM 2734 N N . GLY A 1 339 ? 29.281 8.195 -18.859 1 72.88 339 GLY A N 1
ATOM 2735 C CA . GLY A 1 339 ? 28.844 9.531 -18.5 1 72.88 339 GLY A CA 1
ATOM 2736 C C . GLY A 1 339 ? 28.641 9.711 -17 1 72.88 339 GLY A C 1
ATOM 2737 O O . GLY A 1 339 ? 28.312 10.805 -16.547 1 72.88 339 GLY A O 1
ATOM 2738 N N . LEU A 1 340 ? 28.797 8.781 -16.297 1 75.31 340 LEU A N 1
ATOM 2739 C CA . LEU A 1 340 ? 28.625 8.836 -14.844 1 75.31 340 LEU A CA 1
ATOM 2740 C C . LEU A 1 340 ? 29.812 9.539 -14.195 1 75.31 340 LEU A C 1
ATOM 2742 O O . LEU A 1 340 ? 30.969 9.211 -14.461 1 75.31 340 LEU A O 1
ATOM 2746 N N . THR A 1 341 ? 29.391 10.508 -13.359 1 82.69 341 THR A N 1
ATOM 2747 C CA . THR A 1 341 ? 30.406 11.148 -12.539 1 82.69 341 THR A CA 1
ATOM 2748 C C . THR A 1 341 ? 30.516 10.484 -11.172 1 82.69 341 THR A C 1
ATOM 2750 O O . THR A 1 341 ? 29.516 10.367 -10.461 1 82.69 341 THR A O 1
ATOM 2753 N N . VAL A 1 342 ? 31.594 10 -10.906 1 85.81 342 VAL A N 1
ATOM 2754 C CA . VAL A 1 342 ? 31.781 9.32 -9.633 1 85.81 342 VAL A CA 1
ATOM 2755 C C . VAL A 1 342 ? 32.906 10.016 -8.828 1 85.81 342 VAL A C 1
ATOM 2757 O O . VAL A 1 342 ? 33.844 10.562 -9.406 1 85.81 342 VAL A O 1
ATOM 2760 N N . ARG A 1 343 ? 32.719 9.992 -7.527 1 88.19 343 ARG A N 1
ATOM 2761 C CA . ARG A 1 343 ? 33.719 10.484 -6.602 1 88.19 343 ARG A CA 1
ATOM 2762 C C . ARG A 1 343 ? 34.406 9.328 -5.895 1 88.19 343 ARG A C 1
ATOM 2764 O O . ARG A 1 343 ? 33.75 8.406 -5.402 1 88.19 343 ARG A O 1
ATOM 2771 N N . LEU A 1 344 ? 35.688 9.359 -5.922 1 89.69 344 LEU A N 1
ATOM 2772 C CA . LEU A 1 344 ? 36.5 8.32 -5.289 1 89.69 344 LEU A CA 1
ATOM 2773 C C . LEU A 1 344 ? 36.438 8.445 -3.768 1 89.69 344 LEU A C 1
ATOM 2775 O O . LEU A 1 344 ? 36.906 9.453 -3.211 1 89.69 344 LEU A O 1
ATOM 2779 N N . LEU A 1 345 ? 35.938 7.414 -3.234 1 87.38 345 LEU A N 1
ATOM 2780 C CA . LEU A 1 345 ? 35.656 7.406 -1.804 1 87.38 345 LEU A CA 1
ATOM 2781 C C . LEU A 1 345 ? 36.938 7.367 -0.992 1 87.38 345 LEU A C 1
ATOM 2783 O O . LEU A 1 345 ? 37.875 6.641 -1.34 1 87.38 345 LEU A O 1
ATOM 2787 N N . GLY A 1 346 ? 36.938 8.203 0.11 1 86.5 346 GLY A N 1
ATOM 2788 C CA . GLY A 1 346 ? 38 8.125 1.102 1 86.5 346 GLY A CA 1
ATOM 2789 C C . GLY A 1 346 ? 39.188 9 0.763 1 86.5 346 GLY A C 1
ATOM 2790 O O . GLY A 1 346 ? 40.156 9.07 1.531 1 86.5 346 GLY A O 1
ATOM 2791 N N . ILE A 1 347 ? 39.125 9.656 -0.416 1 89.44 347 ILE A N 1
ATOM 2792 C CA . ILE A 1 347 ? 40.312 10.461 -0.765 1 89.44 347 ILE A CA 1
ATOM 2793 C C . ILE A 1 347 ? 39.875 11.898 -1.042 1 89.44 347 ILE A C 1
ATOM 2795 O O . ILE A 1 347 ? 38.781 12.141 -1.542 1 89.44 347 ILE A O 1
ATOM 2799 N N . LYS A 1 348 ? 40.625 12.859 -0.586 1 89.25 348 LYS A N 1
ATOM 2800 C CA . LYS A 1 348 ? 40.406 14.281 -0.825 1 89.25 348 LYS A CA 1
ATOM 2801 C C . LYS A 1 348 ? 41.594 14.906 -1.582 1 89.25 348 LYS A C 1
ATOM 2803 O O . LYS A 1 348 ? 42.719 14.484 -1.416 1 89.25 348 LYS A O 1
ATOM 2808 N N . GLU A 1 349 ? 41.219 15.883 -2.361 1 88.31 349 GLU A N 1
ATOM 2809 C CA . GLU A 1 349 ? 42.219 16.547 -3.205 1 88.31 349 GLU A CA 1
ATOM 2810 C C . GLU A 1 349 ? 43.25 17.297 -2.363 1 88.31 349 GLU A C 1
ATOM 2812 O O . GLU A 1 349 ? 42.906 17.875 -1.32 1 88.31 349 GLU A O 1
ATOM 2817 N N . LYS A 1 350 ? 44.469 17.234 -2.768 1 85.75 350 LYS A N 1
ATOM 2818 C CA . LYS A 1 350 ? 45.594 18.047 -2.287 1 85.75 350 LYS A CA 1
ATOM 2819 C C . LYS A 1 350 ? 45.938 19.141 -3.293 1 85.75 350 LYS A C 1
ATOM 2821 O O . LYS A 1 350 ? 46.594 18.875 -4.309 1 85.75 350 LYS A O 1
ATOM 2826 N N . PRO A 1 351 ? 45.625 20.281 -2.979 1 85.38 351 PRO A N 1
ATOM 2827 C CA . PRO A 1 351 ? 45.75 21.359 -3.961 1 85.38 351 PRO A CA 1
ATOM 2828 C C . PRO A 1 351 ? 47.156 21.516 -4.484 1 85.38 351 PRO A C 1
ATOM 2830 O O . PRO A 1 351 ? 47.375 21.812 -5.668 1 85.38 351 PRO A O 1
ATOM 2833 N N . CYS A 1 352 ? 48.219 21.266 -3.693 1 83.44 352 CYS A N 1
ATOM 2834 C CA . CYS A 1 352 ? 49.594 21.484 -4.07 1 83.44 352 CYS A CA 1
ATOM 2835 C C . CYS A 1 352 ? 50.031 20.469 -5.117 1 83.44 352 CYS A C 1
ATOM 2837 O O . CYS A 1 352 ? 50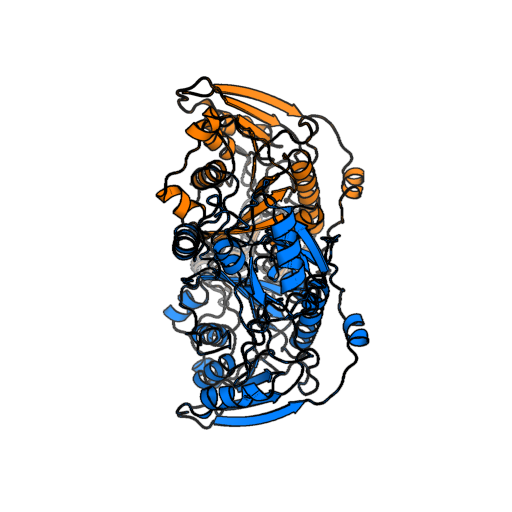.969 20.719 -5.875 1 83.44 352 CYS A O 1
ATOM 2839 N N . VAL A 1 353 ? 49.375 19.297 -5.242 1 88.69 353 VAL A N 1
ATOM 2840 C CA . VAL A 1 353 ? 49.844 18.266 -6.168 1 88.69 353 VAL A CA 1
ATOM 2841 C C . VAL A 1 353 ? 48.688 17.812 -7.055 1 88.69 353 VAL A C 1
ATOM 2843 O O . VAL A 1 353 ? 48.719 16.719 -7.629 1 88.69 353 VAL A O 1
ATOM 2846 N N . ASN A 1 354 ? 47.781 18.578 -7.188 1 88.94 354 ASN A N 1
ATOM 2847 C CA . ASN A 1 354 ? 46.562 18.234 -7.949 1 88.94 354 ASN A CA 1
ATOM 2848 C C . ASN A 1 354 ? 46.906 17.891 -9.398 1 88.94 354 ASN A C 1
ATOM 2850 O O . ASN A 1 354 ? 46.344 16.969 -9.977 1 88.94 354 ASN A O 1
ATOM 2854 N N . GLY A 1 355 ? 47.719 18.734 -9.961 1 86.25 355 GLY A N 1
ATOM 2855 C CA . GLY A 1 355 ? 48.125 18.469 -11.328 1 86.25 355 GLY A CA 1
ATOM 2856 C C . GLY A 1 355 ? 48.75 17.094 -11.508 1 86.25 355 GLY A C 1
ATOM 2857 O O . GLY A 1 355 ? 48.375 16.359 -12.422 1 86.25 355 GLY A O 1
ATOM 2858 N N . ASN A 1 356 ? 49.656 16.75 -10.641 1 89.56 356 ASN A N 1
ATOM 2859 C CA . ASN A 1 356 ? 50.312 15.445 -10.68 1 89.56 356 ASN A CA 1
ATOM 2860 C C . ASN A 1 356 ? 49.312 14.32 -10.43 1 89.56 356 ASN A C 1
ATOM 2862 O O . ASN A 1 356 ? 49.406 13.25 -11.039 1 89.56 356 ASN A O 1
ATOM 2866 N N . ALA A 1 357 ? 48.406 14.586 -9.547 1 91.31 357 ALA A N 1
ATOM 2867 C CA . ALA A 1 357 ? 47.375 13.586 -9.219 1 91.31 357 ALA A CA 1
ATOM 2868 C C . ALA A 1 357 ? 46.5 13.297 -10.422 1 91.31 357 ALA A C 1
ATOM 2870 O O . ALA A 1 357 ? 46.188 12.141 -10.719 1 91.31 357 ALA A O 1
ATOM 2871 N N . THR A 1 358 ? 46.125 14.32 -11.078 1 89.81 358 THR A N 1
ATOM 2872 C CA . THR A 1 358 ? 45.281 14.172 -12.266 1 89.81 358 THR A CA 1
ATOM 2873 C C . THR A 1 358 ? 46.031 13.438 -13.375 1 89.81 358 THR A C 1
ATOM 2875 O O . THR A 1 358 ? 45.469 12.578 -14.055 1 89.81 358 THR A O 1
ATOM 2878 N N . LYS A 1 359 ? 47.25 13.805 -13.547 1 87.25 359 LYS A N 1
ATOM 2879 C CA . LYS A 1 359 ? 48.094 13.133 -14.539 1 87.25 359 LYS A CA 1
ATOM 2880 C C . LYS A 1 359 ? 48.219 11.648 -14.219 1 87.25 359 LYS A C 1
ATOM 2882 O O . LY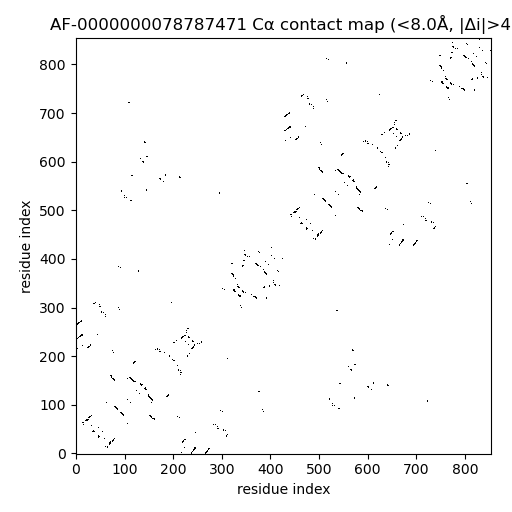S A 1 359 ? 48.188 10.805 -15.109 1 87.25 359 LYS A O 1
ATOM 2887 N N . PHE A 1 360 ? 48.438 11.344 -12.984 1 90.56 360 PHE A N 1
ATOM 2888 C CA . PHE A 1 360 ? 48.562 9.969 -12.523 1 90.56 360 PHE A CA 1
ATOM 2889 C C . PHE A 1 360 ? 47.312 9.172 -12.852 1 90.56 360 PHE A C 1
ATOM 2891 O O . PHE A 1 360 ? 47.406 8.062 -13.391 1 90.56 360 PHE A O 1
ATOM 2898 N N . LEU A 1 361 ? 46.219 9.734 -12.531 1 88.94 361 LEU A N 1
ATOM 2899 C CA . LEU A 1 361 ? 44.938 9.07 -12.805 1 88.94 361 LEU A CA 1
ATOM 2900 C C . LEU A 1 361 ? 44.75 8.844 -14.305 1 88.94 361 LEU A C 1
ATOM 2902 O O . LEU A 1 361 ? 44.312 7.773 -14.727 1 88.94 361 LEU A O 1
ATOM 2906 N N . LEU A 1 362 ? 45.094 9.828 -15.031 1 86.19 362 LEU A N 1
ATOM 2907 C CA . LEU A 1 362 ? 44.969 9.742 -16.484 1 86.19 362 LEU A CA 1
ATOM 2908 C C . LEU A 1 362 ? 45.875 8.633 -17.031 1 86.19 362 LEU A C 1
ATOM 2910 O O . LEU A 1 362 ? 45.438 7.859 -17.891 1 86.19 362 LEU A O 1
ATOM 2914 N N . GLU A 1 363 ? 47.031 8.578 -16.562 1 87.25 363 GLU A N 1
ATOM 2915 C CA . GLU A 1 363 ? 48 7.578 -17.031 1 87.25 363 GLU A CA 1
ATOM 2916 C C . GLU A 1 363 ? 47.562 6.168 -16.625 1 87.25 363 GLU A C 1
ATOM 2918 O O . GLU A 1 363 ? 47.688 5.227 -17.422 1 87.25 363 GLU A O 1
ATOM 2923 N N . LYS A 1 364 ? 47.062 6.027 -15.406 1 87 364 LYS A N 1
ATOM 2924 C CA . LYS A 1 364 ? 46.719 4.707 -14.891 1 87 364 LYS A CA 1
ATOM 2925 C C . LYS A 1 364 ? 45.406 4.188 -15.523 1 87 364 LYS A C 1
ATOM 2927 O O . LYS A 1 364 ? 45.25 2.975 -15.664 1 87 364 LYS A O 1
ATOM 2932 N N . THR A 1 365 ? 44.625 5.148 -15.914 1 85.88 365 THR A N 1
ATOM 2933 C CA . THR A 1 365 ? 43.312 4.699 -16.375 1 85.88 365 THR A CA 1
ATOM 2934 C C . THR A 1 365 ? 43.219 4.781 -17.906 1 85.88 365 THR A C 1
ATOM 2936 O O . THR A 1 365 ? 42.281 4.266 -18.5 1 85.88 365 THR A O 1
ATOM 2939 N N . LYS A 1 366 ? 44.125 5.422 -18.5 1 80.81 366 LYS A N 1
ATOM 2940 C CA . LYS A 1 366 ? 44.094 5.609 -19.953 1 80.81 366 LYS A CA 1
ATOM 2941 C C . LYS A 1 366 ? 44.031 4.27 -20.672 1 80.81 366 LYS A C 1
ATOM 2943 O O . LYS A 1 366 ? 44.938 3.443 -20.516 1 80.81 366 LYS A O 1
ATOM 2948 N N . GLY A 1 367 ? 42.969 4.043 -21.469 1 76.56 367 GLY A N 1
ATOM 2949 C CA . GLY A 1 367 ? 42.844 2.852 -22.297 1 76.56 367 GLY A CA 1
ATOM 2950 C C . GLY A 1 367 ? 42.562 1.597 -21.484 1 76.56 367 GLY A C 1
ATOM 2951 O O . GLY A 1 367 ? 42.625 0.484 -22.016 1 76.56 367 GLY A O 1
ATOM 2952 N N . ARG A 1 368 ? 42.375 1.658 -20.188 1 81.38 368 ARG A N 1
ATOM 2953 C CA . ARG A 1 368 ? 42.125 0.496 -19.328 1 81.38 368 ARG A CA 1
ATOM 2954 C C . ARG A 1 368 ? 40.688 0.43 -18.875 1 81.38 368 ARG A C 1
ATOM 2956 O O . ARG A 1 368 ? 40 1.454 -18.828 1 81.38 368 ARG A O 1
ATOM 2963 N N . LYS A 1 369 ? 40.344 -0.728 -18.672 1 82.38 369 LYS A N 1
ATOM 2964 C CA . LYS A 1 369 ? 39 -0.936 -18.109 1 82.38 369 LYS A CA 1
ATOM 2965 C C . LYS A 1 369 ? 39.031 -0.831 -16.578 1 82.38 369 LYS A C 1
ATOM 2967 O O . LYS A 1 369 ? 40 -1.23 -15.938 1 82.38 369 LYS A O 1
ATOM 2972 N N . VAL A 1 370 ? 38 -0.15 -16.078 1 85.25 370 VAL A N 1
ATOM 2973 C CA . VAL A 1 370 ? 37.906 0.005 -14.633 1 85.25 370 VAL A CA 1
ATOM 2974 C C . VAL A 1 370 ? 36.594 -0.57 -14.141 1 85.25 370 VAL A C 1
ATOM 2976 O O . VAL A 1 370 ? 35.625 -0.707 -14.914 1 85.25 370 VAL A O 1
ATOM 2979 N N . PHE A 1 371 ? 36.625 -1.014 -12.953 1 82.75 371 PHE A N 1
ATOM 2980 C CA . PHE A 1 371 ? 35.375 -1.4 -12.328 1 82.75 371 PHE A CA 1
ATOM 2981 C C . PHE A 1 371 ? 35.25 -0.784 -10.938 1 82.75 371 PHE A C 1
ATOM 2983 O O . PHE A 1 371 ? 36.25 -0.39 -10.336 1 82.75 371 PHE A O 1
ATOM 2990 N N . LEU A 1 372 ? 34.031 -0.562 -10.531 1 80.38 372 LEU A N 1
ATOM 2991 C CA . LEU A 1 372 ? 33.719 0.182 -9.32 1 80.38 372 LEU A CA 1
ATOM 2992 C C . LEU A 1 372 ? 33.25 -0.756 -8.211 1 80.38 372 LEU A C 1
ATOM 2994 O O . LEU A 1 372 ? 32.594 -1.771 -8.484 1 80.38 372 LEU A O 1
ATOM 2998 N N . ARG A 1 373 ? 33.719 -0.472 -7.074 1 78.19 373 ARG A N 1
ATOM 2999 C CA . ARG A 1 373 ? 33.188 -1.086 -5.863 1 78.19 373 ARG A CA 1
ATOM 3000 C C . ARG A 1 373 ? 32.656 -0.028 -4.898 1 78.19 373 ARG A C 1
ATOM 3002 O O . ARG A 1 373 ? 33.188 1.088 -4.848 1 78.19 373 ARG A O 1
ATOM 3009 N N . TYR A 1 374 ? 31.719 -0.407 -4.25 1 73.44 374 TYR A N 1
ATOM 3010 C CA . TYR A 1 374 ? 31.031 0.579 -3.416 1 73.44 374 TYR A CA 1
ATOM 3011 C C . TYR A 1 374 ? 31.156 0.22 -1.94 1 73.44 374 TYR A C 1
ATOM 3013 O O . TYR A 1 374 ? 31.391 -0.939 -1.595 1 73.44 374 TYR A O 1
ATOM 3021 N N . ASP A 1 375 ? 31.125 1.299 -1.123 1 73.44 375 ASP A N 1
ATOM 3022 C CA . ASP A 1 375 ? 31.109 1.163 0.33 1 73.44 375 ASP A CA 1
ATOM 3023 C C . ASP A 1 375 ? 29.703 1.29 0.888 1 73.44 375 ASP A C 1
ATOM 3025 O O . ASP A 1 375 ? 28.734 1.365 0.128 1 73.44 375 ASP A O 1
ATOM 3029 N N . THR A 1 376 ? 29.703 1.219 2.143 1 64.12 376 THR A N 1
ATOM 3030 C CA . THR A 1 376 ? 28.422 1.374 2.818 1 64.12 376 THR A CA 1
ATOM 3031 C C . THR A 1 376 ? 27.812 2.734 2.502 1 64.12 376 THR A C 1
ATOM 3033 O O . THR A 1 376 ? 26.594 2.854 2.375 1 64.12 376 THR A O 1
ATOM 3036 N N . ILE A 1 377 ? 28.734 3.68 2.316 1 63.25 377 ILE A N 1
ATOM 3037 C CA . ILE A 1 377 ? 28.312 5.023 1.934 1 63.25 377 ILE A CA 1
ATOM 3038 C C . ILE A 1 377 ? 28.422 5.188 0.419 1 63.25 377 ILE A C 1
ATOM 3040 O O . ILE A 1 377 ? 29.516 5.102 -0.143 1 63.25 377 ILE A O 1
ATOM 3044 N N . LYS A 1 378 ? 27.344 5.406 -0.213 1 63.91 378 LYS A N 1
ATOM 3045 C CA . LYS A 1 378 ? 27.391 5.379 -1.673 1 63.91 378 LYS A CA 1
ATOM 3046 C C . LYS A 1 378 ? 27.312 6.789 -2.252 1 63.91 378 LYS A C 1
ATOM 3048 O O . LYS A 1 378 ? 27.766 7.027 -3.375 1 63.91 378 LYS A O 1
ATOM 3053 N N . TYR A 1 379 ? 26.922 7.738 -1.524 1 67.69 379 TYR A N 1
ATOM 3054 C CA . TYR A 1 379 ? 26.781 9.094 -2.053 1 67.69 379 TYR A CA 1
ATOM 3055 C C . TYR A 1 379 ? 27.234 10.125 -1.022 1 67.69 379 TYR A C 1
ATOM 3057 O O . TYR A 1 379 ? 27.125 9.891 0.184 1 67.69 379 TYR A O 1
ATOM 3065 N N . ASP A 1 380 ? 27.734 11.188 -1.588 1 68.88 380 ASP A N 1
ATOM 3066 C CA . ASP A 1 380 ? 28.125 12.281 -0.702 1 68.88 380 ASP A CA 1
ATOM 3067 C C . ASP A 1 380 ? 27 13.305 -0.564 1 68.88 380 ASP A C 1
ATOM 3069 O O . ASP A 1 380 ? 25.891 13.094 -1.073 1 68.88 380 ASP A O 1
ATOM 3073 N N . ASP A 1 381 ? 27.266 14.406 0.212 1 60.94 381 ASP A N 1
ATOM 3074 C CA . ASP A 1 381 ? 26.297 15.461 0.518 1 60.94 381 ASP A CA 1
ATOM 3075 C C . ASP A 1 381 ? 25.797 16.141 -0.757 1 60.94 381 ASP A C 1
ATOM 3077 O O . ASP A 1 381 ? 24.719 16.734 -0.768 1 60.94 381 ASP A O 1
ATOM 3081 N N . GLU A 1 382 ? 26.578 16.016 -1.827 1 62.25 382 GLU A N 1
ATOM 3082 C CA . GLU A 1 382 ? 26.234 16.609 -3.111 1 62.25 382 GLU A CA 1
ATOM 3083 C C . GLU A 1 382 ? 25.625 15.586 -4.062 1 62.25 382 GLU A C 1
ATOM 3085 O O . GLU A 1 382 ? 25.547 15.82 -5.27 1 62.25 382 GLU A O 1
ATOM 3090 N N . ASP A 1 383 ? 25.281 14.484 -3.564 1 62.16 383 ASP A N 1
ATOM 3091 C CA . ASP A 1 383 ? 24.656 13.383 -4.285 1 62.16 383 ASP A CA 1
ATOM 3092 C C . ASP A 1 383 ? 25.594 12.805 -5.344 1 62.16 383 ASP A C 1
ATOM 3094 O O . ASP A 1 383 ? 25.125 12.328 -6.387 1 62.16 383 ASP A O 1
ATOM 3098 N N . MET A 1 384 ? 26.75 12.922 -5.113 1 74.38 384 MET A N 1
ATOM 3099 C CA . MET A 1 384 ? 27.734 12.289 -5.996 1 74.38 384 MET A CA 1
ATOM 3100 C C . MET A 1 384 ? 28.031 10.859 -5.551 1 74.38 384 MET A C 1
ATOM 3102 O O . MET A 1 384 ? 28.141 10.594 -4.352 1 74.38 384 MET A O 1
ATOM 3106 N N . LEU A 1 385 ? 28 9.977 -6.523 1 77.31 385 LEU A N 1
ATOM 3107 C CA . LEU A 1 385 ? 28.281 8.57 -6.262 1 77.31 385 LEU A CA 1
ATOM 3108 C C . LEU A 1 385 ? 29.703 8.391 -5.766 1 77.31 385 LEU A C 1
ATOM 3110 O O . LEU A 1 385 ? 30.656 8.844 -6.41 1 77.31 385 LEU A O 1
ATOM 3114 N N . LEU A 1 386 ? 29.75 7.754 -4.602 1 82.06 386 LEU A N 1
ATOM 3115 C CA . LEU A 1 386 ? 31.062 7.438 -4.023 1 82.06 386 LEU A CA 1
ATOM 3116 C C . LEU A 1 386 ? 31.469 6 -4.34 1 82.06 386 LEU A C 1
ATOM 3118 O O . LEU A 1 386 ? 30.641 5.086 -4.246 1 82.06 386 LEU A O 1
ATOM 3122 N N . CYS A 1 387 ? 32.656 5.863 -4.797 1 85.06 387 CYS A N 1
ATOM 3123 C CA . CYS A 1 387 ? 33.031 4.5 -5.141 1 85.06 387 CYS A CA 1
ATOM 3124 C C . CYS A 1 387 ? 34.531 4.293 -4.961 1 85.06 387 CYS A C 1
ATOM 3126 O O . CYS A 1 387 ? 35.281 5.262 -4.812 1 85.06 387 CYS A O 1
ATOM 3128 N N . TYR A 1 388 ? 34.875 2.975 -4.828 1 87.31 388 TYR A N 1
ATOM 3129 C CA . TYR A 1 388 ? 36.25 2.518 -5.004 1 87.31 388 TYR A CA 1
ATOM 3130 C C . TYR A 1 388 ? 36.531 2.174 -6.461 1 87.31 388 TYR A C 1
ATOM 3132 O O . TYR A 1 388 ? 35.75 1.444 -7.094 1 87.31 388 TYR A O 1
ATOM 3140 N N . LEU A 1 389 ? 37.5 2.801 -6.953 1 88.31 389 LEU A N 1
ATOM 3141 C CA . LEU A 1 389 ? 37.844 2.592 -8.352 1 88.31 389 LEU A CA 1
ATOM 3142 C C . LEU A 1 389 ? 38.938 1.54 -8.484 1 88.31 389 LEU A C 1
ATOM 3144 O O . LEU A 1 389 ? 40 1.656 -7.855 1 88.31 389 LEU A O 1
ATOM 3148 N N . TYR A 1 390 ? 38.562 0.472 -9.328 1 86.25 390 TYR A N 1
ATOM 3149 C CA . TYR A 1 390 ? 39.531 -0.587 -9.578 1 86.25 390 TYR A CA 1
ATOM 3150 C C . TYR A 1 390 ? 39.844 -0.697 -11.07 1 86.25 390 TYR A C 1
ATOM 3152 O O . TYR A 1 390 ? 38.969 -0.513 -11.906 1 86.25 390 TYR A O 1
ATOM 3160 N N . LEU A 1 391 ? 41.125 -0.952 -11.367 1 83.38 391 LEU A N 1
ATOM 3161 C CA . LEU A 1 391 ? 41.5 -1.322 -12.727 1 83.38 391 LEU A CA 1
ATOM 3162 C C . LEU A 1 391 ? 41.156 -2.783 -13.008 1 83.38 391 LEU A C 1
ATOM 3164 O O . LEU A 1 391 ? 40.906 -3.555 -12.078 1 83.38 391 LEU A O 1
ATOM 3168 N N . ASP A 1 392 ? 41.125 -3.178 -14.281 1 76.94 392 ASP A N 1
ATOM 3169 C CA . ASP A 1 392 ? 40.781 -4.535 -14.711 1 76.94 392 ASP A CA 1
ATOM 3170 C C . ASP A 1 392 ? 41.75 -5.555 -14.07 1 76.94 392 ASP A C 1
ATOM 3172 O O . ASP A 1 392 ? 41.375 -6.711 -13.867 1 76.94 392 ASP A O 1
ATOM 3176 N N . ASN A 1 393 ? 42.938 -5.098 -13.672 1 73.06 393 ASN A N 1
ATOM 3177 C CA . ASN A 1 393 ? 43.906 -5.98 -13.023 1 73.06 393 ASN A CA 1
ATOM 3178 C C . ASN A 1 393 ? 43.719 -5.973 -11.5 1 73.06 393 ASN A C 1
ATOM 3180 O O . ASN A 1 393 ? 44.625 -6.395 -10.773 1 73.06 393 ASN A O 1
ATOM 3184 N N . LYS A 1 394 ? 42.625 -5.383 -10.992 1 76.5 394 LYS A N 1
ATOM 3185 C CA . LYS A 1 394 ? 42.25 -5.344 -9.578 1 76.5 394 LYS A CA 1
ATOM 3186 C C . LYS A 1 394 ? 43.125 -4.375 -8.797 1 76.5 394 LYS A C 1
ATOM 3188 O O . LYS A 1 394 ? 43.25 -4.484 -7.57 1 76.5 394 LYS A O 1
ATOM 3193 N N . THR A 1 395 ? 43.812 -3.445 -9.5 1 84.81 395 THR A N 1
ATOM 3194 C CA . THR A 1 395 ? 44.5 -2.361 -8.828 1 84.81 395 THR A CA 1
ATOM 3195 C C . THR A 1 395 ? 43.531 -1.382 -8.195 1 84.81 395 THR A C 1
ATOM 3197 O O . THR A 1 395 ? 42.625 -0.869 -8.867 1 84.81 395 THR A O 1
ATOM 3200 N N . PHE A 1 396 ? 43.719 -1.173 -6.965 1 87.62 396 PHE A N 1
ATOM 3201 C CA . PHE A 1 396 ? 42.875 -0.271 -6.176 1 87.62 396 PHE A CA 1
ATOM 3202 C C . PHE A 1 396 ? 43.375 1.169 -6.316 1 87.62 396 PHE A C 1
ATOM 3204 O O . PHE A 1 396 ? 44.281 1.592 -5.625 1 87.62 396 PHE A O 1
ATOM 3211 N N . ILE A 1 397 ? 42.656 1.939 -7.094 1 90.69 397 ILE A N 1
ATOM 3212 C CA . ILE A 1 397 ? 43.156 3.264 -7.484 1 90.69 397 ILE A CA 1
ATOM 3213 C C . ILE A 1 397 ? 43.125 4.195 -6.273 1 90.69 397 ILE A C 1
ATOM 3215 O O . ILE A 1 397 ? 44.094 4.938 -6.043 1 90.69 397 ILE A O 1
ATOM 3219 N N . ASN A 1 398 ? 42.094 4.148 -5.508 1 89.44 398 ASN A N 1
ATOM 3220 C CA . ASN A 1 398 ? 42.031 5.004 -4.328 1 89.44 398 ASN A CA 1
ATOM 3221 C C . ASN A 1 398 ? 43.25 4.836 -3.422 1 89.44 398 ASN A C 1
ATOM 3223 O O . ASN A 1 398 ? 43.844 5.824 -2.984 1 89.44 398 ASN A O 1
ATOM 3227 N N . ALA A 1 399 ? 43.531 3.672 -3.24 1 88.31 399 ALA A N 1
ATOM 3228 C CA . ALA A 1 399 ? 44.656 3.35 -2.377 1 88.31 399 ALA A CA 1
ATOM 3229 C C . ALA A 1 399 ? 45.969 3.758 -3.029 1 88.31 399 ALA A C 1
ATOM 3231 O O . ALA A 1 399 ? 46.875 4.27 -2.357 1 88.31 399 ALA A O 1
ATOM 3232 N N . HIS A 1 400 ? 46.125 3.508 -4.27 1 89.94 400 HIS A N 1
ATOM 3233 C CA . HIS A 1 400 ? 47.344 3.828 -4.988 1 89.94 400 HIS A CA 1
ATOM 3234 C C . HIS A 1 400 ? 47.594 5.332 -4.988 1 89.94 400 HIS A C 1
ATOM 3236 O O . HIS A 1 400 ? 48.75 5.766 -4.887 1 89.94 400 HIS A O 1
ATOM 3242 N N . MET A 1 401 ? 46.531 6.098 -5.07 1 90.44 401 MET A N 1
ATOM 3243 C CA . MET A 1 401 ? 46.688 7.547 -5.039 1 90.44 401 MET A CA 1
ATOM 3244 C C . MET A 1 401 ? 47.188 8.016 -3.678 1 90.44 401 MET A C 1
ATOM 3246 O O . MET A 1 401 ? 48 8.922 -3.596 1 90.44 401 MET A O 1
ATOM 3250 N N . LEU A 1 402 ? 46.781 7.359 -2.682 1 88.31 402 LEU A N 1
ATOM 3251 C CA . LEU A 1 402 ? 47.188 7.672 -1.322 1 88.31 402 LEU A CA 1
ATOM 3252 C C . LEU A 1 402 ? 48.656 7.254 -1.104 1 88.31 402 LEU A C 1
ATOM 3254 O O . LEU A 1 402 ? 49.438 8.023 -0.554 1 88.31 402 LEU A O 1
ATOM 3258 N N . LYS A 1 403 ? 48.938 6.086 -1.543 1 88.38 403 LYS A N 1
ATOM 3259 C CA . LYS A 1 403 ? 50.281 5.535 -1.376 1 88.38 403 LYS A CA 1
ATOM 3260 C C . LYS A 1 403 ? 51.312 6.422 -2.049 1 88.38 403 LYS A C 1
ATOM 3262 O O . LYS A 1 403 ? 52.438 6.582 -1.532 1 88.38 403 LYS A O 1
ATOM 3267 N N . ASN A 1 404 ? 50.969 7.023 -3.107 1 87.81 404 ASN A N 1
ATOM 3268 C CA . ASN A 1 404 ? 51.906 7.855 -3.863 1 87.81 404 ASN A CA 1
ATOM 3269 C C . ASN A 1 404 ? 51.844 9.312 -3.408 1 87.81 404 ASN A C 1
ATOM 3271 O O . ASN A 1 404 ? 52.469 10.18 -4.027 1 87.81 404 ASN A O 1
ATOM 3275 N N . GLY A 1 405 ? 51.031 9.586 -2.359 1 86.94 405 GLY A N 1
ATOM 3276 C CA . GLY A 1 405 ? 50.969 10.914 -1.771 1 86.94 405 GLY A CA 1
ATOM 3277 C C . GLY A 1 405 ? 50.281 11.93 -2.643 1 86.94 405 GLY A C 1
ATOM 3278 O O . GLY A 1 405 ? 50.5 13.133 -2.533 1 86.94 405 GLY A O 1
ATOM 3279 N N . LEU A 1 406 ? 49.375 11.516 -3.523 1 90.44 406 LEU A N 1
ATOM 3280 C CA . LEU A 1 406 ? 48.75 12.398 -4.5 1 90.44 406 LEU A CA 1
ATOM 3281 C C . LEU A 1 406 ? 47.438 12.969 -3.947 1 90.44 406 LEU A C 1
ATOM 3283 O O . LEU A 1 406 ? 46.906 13.945 -4.484 1 90.44 406 LEU A O 1
ATOM 3287 N N . VAL A 1 407 ? 46.969 12.305 -2.965 1 90.19 407 VAL A N 1
ATOM 3288 C CA . VAL A 1 407 ? 45.719 12.734 -2.32 1 90.19 407 VAL A CA 1
ATOM 3289 C C . VAL A 1 407 ? 45.812 12.516 -0.812 1 90.19 407 VAL A C 1
ATOM 3291 O O . VAL A 1 407 ? 46.781 11.914 -0.328 1 90.19 407 VAL A O 1
ATOM 3294 N N . ASP A 1 408 ? 44.906 13.133 -0.059 1 89.56 408 ASP A N 1
ATOM 3295 C CA . ASP A 1 408 ? 44.781 12.93 1.382 1 89.56 408 ASP A CA 1
ATOM 3296 C C . ASP A 1 408 ? 43.562 12.102 1.729 1 89.56 408 ASP A C 1
ATOM 3298 O O . ASP A 1 408 ? 42.656 11.938 0.9 1 89.56 408 ASP A O 1
ATOM 3302 N N . VAL A 1 409 ? 43.688 11.586 2.885 1 89 409 VAL A N 1
ATOM 3303 C CA . VAL A 1 409 ? 42.531 10.82 3.354 1 89 409 VAL A CA 1
ATOM 3304 C C . VAL A 1 409 ? 41.375 11.766 3.664 1 89 409 VAL A C 1
ATOM 3306 O O . VAL A 1 409 ? 41.562 12.82 4.273 1 89 409 VAL A O 1
ATOM 3309 N N . ASP A 1 410 ? 40.219 11.453 3.109 1 85.62 410 ASP A N 1
ATOM 3310 C CA . ASP A 1 410 ? 39 12.195 3.404 1 85.62 410 ASP A CA 1
ATOM 3311 C C . ASP A 1 410 ? 38.312 11.648 4.652 1 85.62 410 ASP A C 1
ATOM 3313 O O . ASP A 1 410 ? 37.812 10.523 4.652 1 85.62 410 ASP A O 1
ATOM 3317 N N . TYR A 1 411 ? 38.219 12.453 5.68 1 80.56 411 TYR A N 1
ATOM 3318 C CA . TYR A 1 411 ? 37.656 12 6.949 1 80.56 411 TYR A CA 1
ATOM 3319 C C . TYR A 1 411 ? 36.188 12.391 7.078 1 80.56 411 TYR A C 1
ATOM 3321 O O . TYR A 1 411 ? 35.594 12.266 8.156 1 80.56 411 TYR A O 1
ATOM 3329 N N . SER A 1 412 ? 35.719 12.797 6.027 1 76.06 412 SER A N 1
ATOM 3330 C CA . SER A 1 412 ? 34.344 13.312 6.066 1 76.06 412 SER A CA 1
ATOM 3331 C C . SER 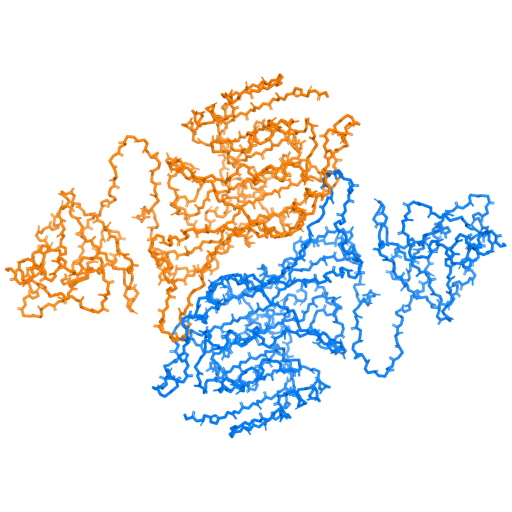A 1 412 ? 33.312 12.18 6.211 1 76.06 412 SER A C 1
ATOM 3333 O O . SER A 1 412 ? 32.219 12.398 6.68 1 76.06 412 SER A O 1
ATOM 3335 N N . PHE A 1 413 ? 33.781 10.969 5.738 1 74.38 413 PHE A N 1
ATOM 3336 C CA . PHE A 1 413 ? 32.906 9.812 5.777 1 74.38 413 PHE A CA 1
ATOM 3337 C C . PHE A 1 413 ? 33.562 8.633 6.477 1 74.38 413 PHE A C 1
ATOM 3339 O O . PHE A 1 413 ? 34.812 8.57 6.559 1 74.38 413 PHE A O 1
ATOM 3346 N N . ASP A 1 414 ? 32.688 7.84 7.156 1 75.31 414 ASP A N 1
ATOM 3347 C CA . ASP A 1 414 ? 33.188 6.559 7.625 1 75.31 414 ASP A CA 1
ATOM 3348 C C . ASP A 1 414 ? 33.031 5.48 6.559 1 75.31 414 ASP A C 1
ATOM 3350 O O . ASP A 1 414 ? 31.938 5.273 6.031 1 75.31 414 ASP A O 1
ATOM 3354 N N . PHE A 1 415 ? 34.219 4.965 6.098 1 77.75 415 PHE A N 1
ATOM 3355 C CA . PHE A 1 415 ? 34.219 3.961 5.039 1 77.75 415 PHE A CA 1
ATOM 3356 C C . PHE A 1 415 ? 35.062 2.766 5.422 1 77.75 415 PHE A C 1
ATOM 3358 O O . PHE A 1 415 ? 35.938 2.873 6.301 1 77.75 415 PHE A O 1
ATOM 3365 N N . LYS A 1 416 ? 34.812 1.65 4.867 1 78.88 416 LYS A N 1
ATOM 3366 C CA . LYS A 1 416 ? 35.344 0.338 5.207 1 78.88 416 LYS A CA 1
ATOM 3367 C C . LYS A 1 416 ? 36.875 0.366 5.242 1 78.88 416 LYS A C 1
ATOM 3369 O O . LYS A 1 416 ? 37.469 -0.188 6.156 1 78.88 416 LYS A O 1
ATOM 3374 N N . TYR A 1 417 ? 37.5 1.082 4.402 1 82.12 417 TYR A N 1
ATOM 3375 C CA . TYR A 1 417 ? 38.938 1.002 4.242 1 82.12 417 TYR A CA 1
ATOM 3376 C C . TYR A 1 417 ? 39.625 2.178 4.926 1 82.12 417 TYR A C 1
ATOM 3378 O O . TYR A 1 417 ? 40.781 2.484 4.625 1 82.12 417 TYR A O 1
ATOM 3386 N N . LYS A 1 418 ? 38.969 2.758 5.852 1 85.62 418 LYS A N 1
ATOM 3387 C CA . LYS A 1 418 ? 39.5 3.951 6.5 1 85.62 418 LYS A CA 1
ATOM 3388 C C . LYS A 1 418 ? 40.844 3.65 7.188 1 85.62 418 LYS A C 1
ATOM 3390 O O . LYS A 1 418 ? 41.812 4.387 7.016 1 85.62 418 LYS A O 1
ATOM 3395 N N . SER A 1 419 ? 40.781 2.594 7.969 1 81.12 419 SER A N 1
ATOM 3396 C CA . SER A 1 419 ? 42 2.225 8.672 1 81.12 419 SER A CA 1
ATOM 3397 C C . SER A 1 419 ? 43.156 1.902 7.695 1 81.12 419 SER A C 1
ATOM 3399 O O . SER A 1 419 ? 44.281 2.291 7.914 1 81.12 419 SER A O 1
ATOM 3401 N N . LYS A 1 420 ? 42.844 1.238 6.648 1 84.25 420 LYS A N 1
ATOM 3402 C CA . LYS A 1 420 ? 43.812 0.9 5.621 1 84.25 420 LYS A CA 1
ATOM 3403 C C . LYS A 1 420 ? 44.375 2.156 4.949 1 84.25 420 LYS A C 1
ATOM 3405 O O . LYS A 1 420 ? 45.562 2.266 4.715 1 84.25 420 LYS A O 1
ATOM 3410 N N . PHE A 1 421 ? 43.531 3.111 4.707 1 87.62 421 PHE A N 1
ATOM 3411 C CA . PHE A 1 421 ? 43.906 4.352 4.039 1 87.62 421 PHE A CA 1
ATOM 3412 C C . PHE A 1 421 ? 44.812 5.195 4.934 1 87.62 421 PHE A C 1
ATOM 3414 O O . PHE A 1 421 ? 45.781 5.805 4.457 1 87.62 421 PHE A O 1
ATOM 3421 N N . GLU A 1 422 ? 44.562 5.094 6.199 1 84.94 422 GLU A N 1
ATOM 3422 C CA . GLU A 1 422 ? 45.406 5.82 7.152 1 84.94 422 GLU A CA 1
ATOM 3423 C C . GLU A 1 422 ? 46.812 5.238 7.215 1 84.94 422 GLU A C 1
ATOM 3425 O O . GLU A 1 422 ? 47.781 5.977 7.328 1 84.94 422 GLU A O 1
ATOM 3430 N N . LYS A 1 423 ? 46.875 4.039 7.09 1 83.38 423 LYS A N 1
ATOM 3431 C CA . LYS A 1 423 ? 48.156 3.367 7.145 1 83.38 423 LYS A CA 1
ATOM 3432 C C . LYS A 1 423 ? 48.969 3.648 5.887 1 83.38 423 LYS A C 1
ATOM 3434 O O . LYS A 1 423 ? 50.219 3.682 5.938 1 83.38 423 LYS A O 1
ATOM 3439 N N . LEU A 1 424 ? 48.312 3.896 4.805 1 81 424 LEU A N 1
ATOM 3440 C CA . LEU A 1 424 ? 49 4.102 3.527 1 81 424 LEU A CA 1
ATOM 3441 C C . LEU A 1 424 ? 49.656 5.473 3.479 1 81 424 LEU A C 1
ATOM 3443 O O . LEU A 1 424 ? 50.656 5.656 2.789 1 81 424 LEU A O 1
ATOM 3447 N N . ILE A 1 425 ? 49.094 6.469 4.195 1 76.31 425 ILE A N 1
ATOM 3448 C CA . ILE A 1 425 ? 49.656 7.809 4.199 1 76.31 425 ILE A CA 1
ATOM 3449 C C . ILE A 1 425 ? 50.844 7.855 5.156 1 76.31 425 ILE A C 1
ATOM 3451 O O . ILE A 1 425 ? 51.812 8.578 4.914 1 76.31 425 ILE A O 1
ATOM 3455 N N . ASN A 1 426 ? 50.812 7.102 6.324 1 65.5 426 ASN A N 1
ATOM 3456 C CA . ASN A 1 426 ? 51.906 7.117 7.309 1 65.5 426 ASN A CA 1
ATOM 3457 C C . ASN A 1 426 ? 53.062 6.219 6.887 1 65.5 426 ASN A C 1
ATOM 3459 O O . ASN A 1 426 ? 54.094 6.211 7.531 1 65.5 426 ASN A O 1
ATOM 3463 N N . ALA A 1 427 ? 52.969 5.492 5.84 1 57.56 427 ALA A N 1
ATOM 3464 C CA . ALA A 1 427 ? 54.094 4.664 5.406 1 57.56 427 ALA A CA 1
ATOM 3465 C C . ALA A 1 427 ? 54.969 5.422 4.43 1 57.56 427 ALA A C 1
ATOM 3467 O O . ALA A 1 427 ? 54.5 6.277 3.68 1 57.56 427 ALA A O 1
ATOM 3468 N N . MET B 1 1 ? 15.469 26.281 26.469 1 58.28 1 MET B N 1
ATOM 3469 C CA . MET B 1 1 ? 14.867 27.531 26.016 1 58.28 1 MET B CA 1
ATOM 3470 C C . MET B 1 1 ? 13.477 27.297 25.422 1 58.28 1 MET B C 1
ATOM 3472 O O . MET B 1 1 ? 13.273 26.312 24.703 1 58.28 1 MET B O 1
ATOM 3476 N N . GLU B 1 2 ? 12.539 27.891 25.922 1 74.94 2 GLU B N 1
ATOM 3477 C CA . GLU B 1 2 ? 11.148 27.781 25.516 1 74.94 2 GLU B CA 1
ATOM 3478 C C . GLU B 1 2 ? 10.852 28.672 24.297 1 74.94 2 GLU B C 1
ATOM 3480 O O . GLU B 1 2 ? 11.156 29.859 24.312 1 74.94 2 GLU B O 1
ATOM 3485 N N . ILE B 1 3 ? 10.555 28.109 23.141 1 82.25 3 ILE B N 1
ATOM 3486 C CA . ILE B 1 3 ? 10.258 28.797 21.891 1 82.25 3 ILE B CA 1
ATOM 3487 C C . ILE B 1 3 ? 8.781 29.172 21.859 1 82.25 3 ILE B C 1
ATOM 3489 O O . ILE B 1 3 ? 7.914 28.359 22.172 1 82.25 3 ILE B O 1
ATOM 3493 N N . LYS B 1 4 ? 8.547 30.438 21.672 1 88.19 4 LYS B N 1
ATOM 3494 C CA . LYS B 1 4 ? 7.176 30.891 21.453 1 88.19 4 LYS B CA 1
ATOM 3495 C C . LYS B 1 4 ? 6.586 30.281 20.188 1 88.19 4 LYS B C 1
ATOM 3497 O O . LYS B 1 4 ? 7.262 30.188 19.156 1 88.19 4 LYS B O 1
ATOM 3502 N N . THR B 1 5 ? 5.289 29.781 20.375 1 93.88 5 THR B N 1
ATOM 3503 C CA . THR B 1 5 ? 4.656 29.156 19.219 1 93.88 5 THR B CA 1
ATOM 3504 C C . THR B 1 5 ? 3.305 29.797 18.922 1 93.88 5 THR B C 1
ATOM 3506 O O . THR B 1 5 ? 2.658 30.344 19.828 1 93.88 5 THR B O 1
ATOM 3509 N N . ILE B 1 6 ? 2.906 29.828 17.656 1 95.62 6 ILE B N 1
ATOM 3510 C CA . ILE B 1 6 ? 1.632 30.359 17.188 1 95.62 6 ILE B CA 1
ATOM 3511 C C . ILE B 1 6 ? 0.808 29.25 16.547 1 95.62 6 ILE B C 1
ATOM 3513 O O . ILE B 1 6 ? 1.319 28.484 15.727 1 95.62 6 ILE B O 1
ATOM 3517 N N . HIS B 1 7 ? -0.448 29.172 16.906 1 96.88 7 HIS B N 1
ATOM 3518 C CA . HIS B 1 7 ? -1.352 28.141 16.375 1 96.88 7 HIS B CA 1
ATOM 3519 C C . HIS B 1 7 ? -2.6 28.781 15.773 1 96.88 7 HIS B C 1
ATOM 3521 O O . HIS B 1 7 ? -3.387 29.406 16.484 1 96.88 7 HIS B O 1
ATOM 3527 N N . THR B 1 8 ? -2.76 28.578 14.445 1 97.44 8 THR B N 1
ATOM 3528 C CA . THR B 1 8 ? -3.832 29.234 13.703 1 97.44 8 THR B CA 1
ATOM 3529 C C . THR B 1 8 ? -4.828 28.203 13.172 1 97.44 8 THR B C 1
ATOM 3531 O O . THR B 1 8 ? -4.438 27.234 12.523 1 97.44 8 THR B O 1
ATOM 3534 N N . LEU B 1 9 ? -6.031 28.359 13.461 1 97.25 9 LEU B N 1
ATOM 3535 C CA . LEU B 1 9 ? -7.117 27.594 12.859 1 97.25 9 LEU B CA 1
ATOM 3536 C C . LEU B 1 9 ? -7.875 28.438 11.836 1 97.25 9 LEU B C 1
ATOM 3538 O O . LEU B 1 9 ? -8.344 29.531 12.156 1 97.25 9 LEU B O 1
ATOM 3542 N N . ILE B 1 10 ? -7.996 27.969 10.641 1 97.62 10 ILE B N 1
ATOM 3543 C CA . ILE B 1 10 ? -8.68 28.672 9.57 1 97.62 10 ILE B CA 1
ATOM 3544 C C . ILE B 1 10 ? -9.93 27.906 9.148 1 97.62 10 ILE B C 1
ATOM 3546 O O . ILE B 1 10 ? -9.836 26.734 8.758 1 97.62 10 ILE B O 1
ATOM 3550 N N . ASN B 1 11 ? -11.07 28.469 9.32 1 95.38 11 ASN B N 1
ATOM 3551 C CA . ASN B 1 11 ? -12.281 27.906 8.75 1 95.38 11 ASN B CA 1
ATOM 3552 C C . ASN B 1 11 ? -12.352 28.141 7.242 1 95.38 11 ASN B C 1
ATOM 3554 O O . ASN B 1 11 ? -12.547 29.266 6.789 1 95.38 11 ASN B O 1
ATOM 3558 N N . GLY B 1 12 ? -12.148 27.094 6.484 1 94.31 12 GLY B N 1
ATOM 3559 C CA . GLY B 1 12 ? -12.094 27.234 5.039 1 94.31 12 GLY B CA 1
ATOM 3560 C C . GLY B 1 12 ? -11.984 25.922 4.312 1 94.31 12 GLY B C 1
ATOM 3561 O O . GLY B 1 12 ? -11.953 24.859 4.941 1 94.31 12 GLY B O 1
ATOM 3562 N N . ASP B 1 13 ? -12 26.031 2.977 1 93.75 13 ASP B N 1
ATOM 3563 C CA . ASP B 1 13 ? -11.93 24.891 2.078 1 93.75 13 ASP B CA 1
ATOM 3564 C C . ASP B 1 13 ? -10.484 24.594 1.666 1 93.75 13 ASP B C 1
ATOM 3566 O O . ASP B 1 13 ? -9.836 25.438 1.038 1 93.75 13 ASP B O 1
ATOM 3570 N N . SER B 1 14 ? -10.031 23.375 2.012 1 96.06 14 SER B N 1
ATOM 3571 C CA . SER B 1 14 ? -8.625 23.016 1.803 1 96.06 14 SER B CA 1
ATOM 3572 C C . SER B 1 14 ? -8.312 22.859 0.319 1 96.06 14 SER B C 1
ATOM 3574 O O . SER B 1 14 ? -7.148 22.781 -0.071 1 96.06 14 SER B O 1
ATOM 3576 N N . ARG B 1 15 ? -9.32 22.781 -0.534 1 95.19 15 ARG B N 1
ATOM 3577 C CA . ARG B 1 15 ? -9.109 22.719 -1.976 1 95.19 15 ARG B CA 1
ATOM 3578 C C . ARG B 1 15 ? -8.602 24.047 -2.52 1 95.19 15 ARG B C 1
ATOM 3580 O O . ARG B 1 15 ? -8.102 24.109 -3.645 1 95.19 15 ARG B O 1
ATOM 3587 N N . ASN B 1 16 ? -8.75 25 -1.688 1 94.31 16 ASN B N 1
ATOM 3588 C CA . ASN B 1 16 ? -8.227 26.312 -2.004 1 94.31 16 ASN B CA 1
ATOM 3589 C C . ASN B 1 16 ? -7.637 27 -0.771 1 94.31 16 ASN B C 1
ATOM 3591 O O . ASN B 1 16 ? -8.352 27.641 -0.006 1 94.31 16 ASN B O 1
ATOM 3595 N N . LEU B 1 17 ? -6.363 26.953 -0.687 1 97.62 17 LEU B N 1
ATOM 3596 C CA . LEU B 1 17 ? -5.672 27.547 0.458 1 97.62 17 LEU B CA 1
ATOM 3597 C C . LEU B 1 17 ? -5.258 28.984 0.166 1 97.62 17 LEU B C 1
ATOM 3599 O O . LEU B 1 17 ? -4.074 29.312 0.211 1 97.62 17 LEU B O 1
ATOM 3603 N N . SER B 1 18 ? -6.227 29.844 0.046 1 95.94 18 SER B N 1
ATOM 3604 C CA . SER B 1 18 ? -6.008 31.203 -0.444 1 95.94 18 SER B CA 1
ATOM 3605 C C . SER B 1 18 ? -5.258 32.062 0.581 1 95.94 18 SER B C 1
ATOM 3607 O O . SER B 1 18 ? -4.57 33 0.221 1 95.94 18 SER B O 1
ATOM 3609 N N . LEU B 1 19 ? -5.297 31.703 1.832 1 97.25 19 LEU B N 1
ATOM 3610 C CA . LEU B 1 19 ? -4.672 32.5 2.867 1 97.25 19 LEU B CA 1
ATOM 3611 C C . LEU B 1 19 ? -3.258 32.031 3.164 1 97.25 19 LEU B C 1
ATOM 3613 O O . LEU B 1 19 ? -2.58 32.562 4.039 1 97.25 19 LEU B O 1
ATOM 3617 N N . MET B 1 20 ? -2.838 31.062 2.508 1 97.81 20 MET B N 1
ATOM 3618 C CA . MET B 1 20 ? -1.513 30.5 2.758 1 97.81 20 MET B CA 1
ATOM 3619 C C . MET B 1 20 ? -0.574 30.781 1.59 1 97.81 20 MET B C 1
ATOM 3621 O O . MET B 1 20 ? -0.845 30.375 0.458 1 97.81 20 MET B O 1
ATOM 3625 N N . PRO B 1 21 ? 0.533 31.453 1.795 1 97.75 21 PRO B N 1
ATOM 3626 C CA . PRO B 1 21 ? 1.504 31.703 0.725 1 97.75 21 PRO B CA 1
ATOM 3627 C C . PRO B 1 21 ? 2.229 30.422 0.284 1 97.75 21 PRO B C 1
ATOM 3629 O O . PRO B 1 21 ? 2.197 29.422 0.99 1 97.75 21 PRO B O 1
ATOM 3632 N N . ASP B 1 22 ? 2.854 30.531 -0.889 1 98.06 22 ASP B N 1
ATOM 3633 C CA . ASP B 1 22 ? 3.695 29.438 -1.366 1 98.06 22 ASP B CA 1
ATOM 3634 C C . ASP B 1 22 ? 4.852 29.172 -0.404 1 98.06 22 ASP B C 1
ATOM 3636 O O . ASP B 1 22 ? 5.422 30.109 0.161 1 98.06 22 ASP B O 1
ATOM 3640 N N . LYS B 1 23 ? 5.16 27.891 -0.221 1 98.19 23 LYS B N 1
ATOM 3641 C CA . LYS B 1 23 ? 6.336 27.484 0.547 1 98.19 23 LYS B CA 1
ATOM 3642 C C . LYS B 1 23 ? 6.348 28.156 1.9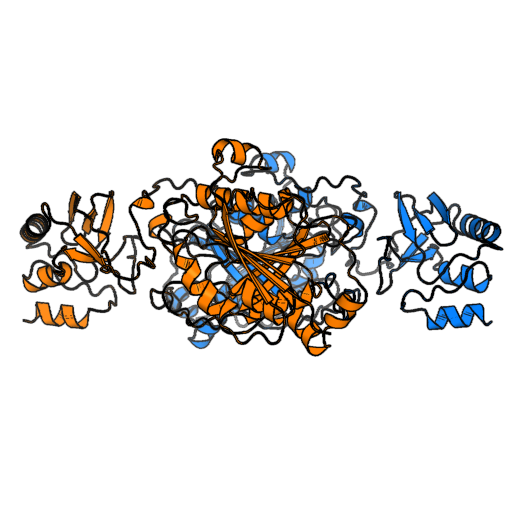18 1 98.19 23 LYS B C 1
ATOM 3644 O O . LYS B 1 23 ? 7.34 28.781 2.297 1 98.19 23 LYS B O 1
ATOM 3649 N N . SER B 1 24 ? 5.324 27.906 2.645 1 98.44 24 SER B N 1
ATOM 3650 C CA . SER 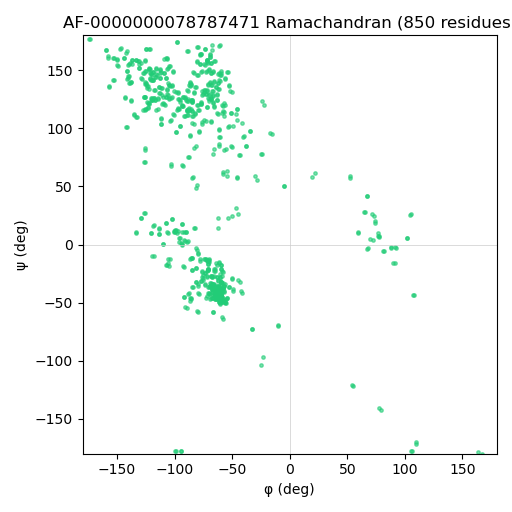B 1 24 ? 5.145 28.625 3.902 1 98.44 24 SER B CA 1
ATOM 3651 C C . SER B 1 24 ? 5.125 27.672 5.09 1 98.44 24 SER B C 1
ATOM 3653 O O . SER B 1 24 ? 5.148 28.109 6.242 1 98.44 24 SER B O 1
ATOM 3655 N N . VAL B 1 25 ? 5.066 26.406 4.82 1 98.75 25 VAL B N 1
ATOM 3656 C CA . VAL B 1 25 ? 5.027 25.453 5.938 1 98.75 25 VAL B CA 1
ATOM 3657 C C . VAL B 1 25 ? 6.141 24.422 5.781 1 98.75 25 VAL B C 1
ATOM 3659 O O . VAL B 1 25 ? 6.609 24.172 4.668 1 98.75 25 VAL B O 1
ATOM 3662 N N . HIS B 1 26 ? 6.504 23.797 6.918 1 98.81 26 HIS B N 1
ATOM 3663 C CA . HIS B 1 26 ? 7.703 22.969 6.949 1 98.81 26 HIS B CA 1
ATOM 3664 C C . HIS B 1 26 ? 7.348 21.484 7 1 98.81 26 HIS B C 1
ATOM 3666 O O . HIS B 1 26 ? 8.203 20.625 6.766 1 98.81 26 HIS B O 1
ATOM 3672 N N . LEU B 1 27 ? 6.184 21.172 7.352 1 98.88 27 LEU B N 1
ATOM 3673 C CA . LEU B 1 27 ? 5.695 19.797 7.449 1 98.88 27 LEU B CA 1
ATOM 3674 C C . LEU B 1 27 ? 4.176 19.75 7.344 1 98.88 27 LEU B C 1
ATOM 3676 O O . LEU B 1 27 ? 3.484 20.609 7.914 1 98.88 27 LEU B O 1
ATOM 3680 N N . ILE B 1 28 ? 3.695 18.812 6.582 1 98.94 28 ILE B N 1
ATOM 3681 C CA . ILE B 1 28 ? 2.252 18.609 6.508 1 98.94 28 ILE B CA 1
ATOM 3682 C C . ILE B 1 28 ? 1.896 17.203 7.008 1 98.94 28 ILE B C 1
ATOM 3684 O O . ILE B 1 28 ? 2.49 16.219 6.578 1 98.94 28 ILE B O 1
ATOM 3688 N N . ILE B 1 29 ? 1.017 17.094 7.953 1 98.81 29 ILE B N 1
ATOM 3689 C CA . ILE B 1 29 ? 0.481 15.852 8.5 1 98.81 29 ILE B CA 1
ATOM 3690 C C . ILE B 1 29 ? -1.045 15.883 8.453 1 98.81 29 ILE B C 1
ATOM 3692 O O . ILE B 1 29 ? -1.669 16.812 8.961 1 98.81 29 ILE B O 1
ATOM 3696 N N . THR B 1 30 ? -1.601 14.812 7.844 1 97.94 30 THR B N 1
ATOM 3697 C CA . THR B 1 30 ? -3.055 14.883 7.758 1 97.94 30 THR B CA 1
ATOM 3698 C C . THR B 1 30 ? -3.65 13.492 7.535 1 97.94 30 THR B C 1
ATOM 3700 O O . THR B 1 30 ? -2.918 12.531 7.312 1 97.94 30 THR B O 1
ATOM 3703 N N . SER B 1 31 ? -4.922 13.375 7.688 1 95.12 31 SER B N 1
ATOM 3704 C CA . SER B 1 31 ? -5.785 12.25 7.336 1 95.12 31 SER B CA 1
ATOM 3705 C C . SER B 1 31 ? -7.062 12.727 6.652 1 95.12 31 SER B C 1
ATOM 3707 O O . SER B 1 31 ? -7.91 13.359 7.289 1 95.12 31 SER B O 1
ATOM 3709 N N . PRO B 1 32 ? -7.188 12.438 5.41 1 92.31 32 PRO B N 1
ATOM 3710 C CA . PRO B 1 32 ? -8.383 12.922 4.719 1 92.31 32 PRO B CA 1
ATOM 3711 C C . PRO B 1 32 ? -9.656 12.18 5.148 1 92.31 32 PRO B C 1
ATOM 3713 O O . PRO B 1 32 ? -9.57 11.102 5.73 1 92.31 32 PRO B O 1
ATOM 3716 N N . PRO B 1 33 ? -10.789 12.844 4.914 1 84.56 33 PRO B N 1
ATOM 3717 C CA . PRO B 1 33 ? -12.039 12.125 5.168 1 84.56 33 PRO B CA 1
ATOM 3718 C C . PRO B 1 33 ? -12.195 10.891 4.277 1 84.56 33 PRO B C 1
ATOM 3720 O O . PRO B 1 33 ? -11.797 10.914 3.111 1 84.56 33 PRO B O 1
ATOM 3723 N N . TYR B 1 34 ? -12.664 9.891 4.871 1 73.31 34 TYR B N 1
ATOM 3724 C CA . TYR B 1 34 ? -12.852 8.664 4.113 1 73.31 34 TYR B CA 1
ATOM 3725 C C . TYR B 1 34 ? -14.086 8.75 3.227 1 73.31 34 TYR B C 1
ATOM 3727 O O . TYR B 1 34 ? -15.055 9.438 3.562 1 73.31 34 TYR B O 1
ATOM 3735 N N . TRP B 1 35 ? -14.008 8.117 2.188 1 63.75 35 TRP B N 1
ATOM 3736 C CA . TRP B 1 35 ? -15.07 8.086 1.192 1 63.75 35 TRP B CA 1
ATOM 3737 C C . TRP B 1 35 ? -16.312 7.379 1.74 1 63.75 35 TRP B C 1
ATOM 3739 O O . TRP B 1 35 ? -16.219 6.246 2.225 1 63.75 35 TRP B O 1
ATOM 3749 N N . GLN B 1 36 ? -17.5 7.992 1.652 1 53.31 36 GLN B N 1
ATOM 3750 C CA . GLN B 1 36 ? -18.859 7.523 1.938 1 53.31 36 GLN B CA 1
ATOM 3751 C C . GLN B 1 36 ? -18.984 7.074 3.391 1 53.31 36 GLN B C 1
ATOM 3753 O O . GLN B 1 36 ? -19.891 6.305 3.73 1 53.31 36 GLN B O 1
ATOM 3758 N N . LEU B 1 37 ? -18 7.328 4.219 1 48.47 37 LEU B N 1
ATOM 3759 C CA . LEU B 1 37 ? -18.078 6.801 5.578 1 48.47 37 LEU B CA 1
ATOM 3760 C C . LEU B 1 37 ? -18.781 7.793 6.504 1 48.47 37 LEU B C 1
ATOM 3762 O O . LEU B 1 37 ? -19.688 7.422 7.238 1 48.47 37 LEU B O 1
ATOM 3766 N N . LYS B 1 38 ? -18.281 8.953 6.512 1 43.66 38 LYS B N 1
ATOM 3767 C CA . LYS B 1 38 ? -18.766 9.883 7.527 1 43.66 38 LYS B CA 1
ATOM 3768 C C . LYS B 1 38 ? -19.312 11.156 6.891 1 43.66 38 LYS B C 1
ATOM 3770 O O . LYS B 1 38 ? -18.75 11.664 5.926 1 43.66 38 LYS B O 1
ATOM 3775 N N . ASP B 1 39 ? -20.609 11.422 7.203 1 46.16 39 ASP B N 1
ATOM 3776 C CA . ASP B 1 39 ? -21.172 12.727 6.883 1 46.16 39 ASP B CA 1
ATOM 3777 C C . ASP B 1 39 ? -20.688 13.797 7.859 1 46.16 39 ASP B C 1
ATOM 3779 O O . ASP B 1 39 ? -21.047 13.781 9.039 1 46.16 39 ASP B O 1
ATOM 3783 N N . TYR B 1 40 ? -19.766 14.562 7.328 1 44.34 40 TYR B N 1
ATOM 3784 C CA . TYR B 1 40 ? -19.219 15.594 8.203 1 44.34 40 TYR B CA 1
ATOM 3785 C C . TYR B 1 40 ? -20.125 16.812 8.242 1 44.34 40 TYR B C 1
ATOM 3787 O O . TYR B 1 40 ? -19.75 17.875 8.75 1 44.34 40 TYR B O 1
ATOM 3795 N N . GLY B 1 41 ? -21.422 16.734 7.75 1 41.69 41 GLY B N 1
ATOM 3796 C CA . GLY B 1 41 ? -22.469 17.719 7.957 1 41.69 41 GLY B CA 1
ATOM 3797 C C . GLY B 1 41 ? -22.312 18.953 7.094 1 41.69 41 GLY B C 1
ATOM 3798 O O . GLY B 1 41 ? -22.859 20.016 7.406 1 41.69 41 GLY B O 1
ATOM 3799 N N . ASN B 1 42 ? -21.312 18.953 6.109 1 47.47 42 ASN B N 1
ATOM 3800 C CA . ASN B 1 42 ? -21.156 20.125 5.254 1 47.47 42 ASN B CA 1
ATOM 3801 C C . ASN B 1 42 ? -21.297 19.75 3.775 1 47.47 42 ASN B C 1
ATOM 3803 O O . ASN B 1 42 ? -20.75 18.75 3.328 1 47.47 42 ASN B O 1
ATOM 3807 N N . ASP B 1 43 ? -22.109 20.594 3.035 1 49.44 43 ASP B N 1
ATOM 3808 C CA . ASP B 1 43 ? -22.375 20.375 1.619 1 49.44 43 ASP B CA 1
ATOM 3809 C C . ASP B 1 43 ? -21.078 20.375 0.805 1 49.44 43 ASP B C 1
ATOM 3811 O O . ASP B 1 43 ? -21.016 19.75 -0.254 1 49.44 43 ASP B O 1
ATOM 3815 N N . GLY B 1 44 ? -20.047 21.062 1.261 1 48.91 44 GLY B N 1
ATOM 3816 C CA . GLY B 1 44 ? -18.781 21.141 0.537 1 48.91 44 GLY B CA 1
ATOM 3817 C C . GLY B 1 44 ? -17.781 20.094 0.972 1 48.91 44 GLY B C 1
ATOM 3818 O O . GLY B 1 44 ? -16.625 20.109 0.55 1 48.91 44 GLY B O 1
ATOM 3819 N N . GLN B 1 45 ? -18.406 19.094 1.647 1 49.16 45 GLN B N 1
ATOM 3820 C CA . GLN B 1 45 ? -17.5 18.109 2.209 1 49.16 45 GLN B CA 1
ATOM 3821 C C . GLN B 1 45 ? -17.047 17.109 1.146 1 49.16 45 GLN B C 1
ATOM 3823 O O . GLN B 1 45 ? -17.734 16.906 0.144 1 49.16 45 GLN B O 1
ATOM 3828 N N . ILE B 1 46 ? -15.828 16.703 1.317 1 60.88 46 ILE B N 1
ATOM 3829 C CA . ILE B 1 46 ? -15.281 15.688 0.431 1 60.88 46 ILE B CA 1
ATOM 3830 C C . ILE B 1 46 ? -15.633 14.297 0.956 1 60.88 46 ILE B C 1
ATOM 3832 O O . ILE B 1 46 ? -15.562 14.047 2.16 1 60.88 46 ILE B O 1
ATOM 3836 N N . GLY B 1 47 ? -15.992 13.383 0.087 1 52.78 47 GLY B N 1
ATOM 3837 C CA . GLY B 1 47 ? -16.156 11.977 0.438 1 52.78 47 GLY B CA 1
ATOM 3838 C C . GLY B 1 47 ? -17.609 11.539 0.476 1 52.78 47 GLY B C 1
ATOM 3839 O O . GLY B 1 47 ? -17.969 10.523 -0.12 1 52.78 47 GLY B O 1
ATOM 3840 N N . PHE B 1 48 ? -18.375 12.477 1.113 1 47.59 48 PHE B N 1
ATOM 3841 C CA . PHE B 1 48 ? -19.766 12.047 1.301 1 47.59 48 PHE B CA 1
ATOM 3842 C C . PHE B 1 48 ? -20.594 12.344 0.06 1 47.59 48 PHE B C 1
ATOM 3844 O O . PHE B 1 48 ? -20.578 13.469 -0.455 1 47.59 48 PHE B O 1
ATOM 3851 N N . HIS B 1 49 ? -21.266 11.406 -0.616 1 50.19 49 HIS B N 1
ATOM 3852 C CA . HIS B 1 49 ? -22.172 11.469 -1.753 1 50.19 49 HIS B CA 1
ATOM 3853 C C . 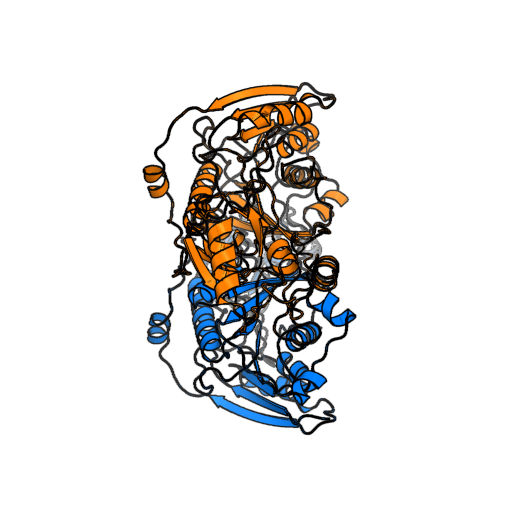HIS B 1 49 ? -21.406 11.648 -3.061 1 50.19 49 HIS B C 1
ATOM 3855 O O . HIS B 1 49 ? -22.016 11.93 -4.098 1 50.19 49 HIS B O 1
ATOM 3861 N N . ASP B 1 50 ? -20.109 11.586 -2.986 1 61.81 50 ASP B N 1
ATOM 3862 C CA . ASP B 1 50 ? -19.297 11.719 -4.184 1 61.81 50 ASP B CA 1
ATOM 3863 C C . ASP B 1 50 ? -19.094 10.375 -4.871 1 61.81 50 ASP B C 1
ATOM 3865 O O . ASP B 1 50 ? -19.109 9.328 -4.219 1 61.81 50 ASP B O 1
ATOM 3869 N N . SER B 1 51 ? -19.219 10.453 -6.184 1 74 51 SER B N 1
ATOM 3870 C CA . SER B 1 51 ? -18.609 9.328 -6.883 1 74 51 SER B CA 1
ATOM 3871 C C . SER B 1 51 ? -17.141 9.156 -6.477 1 74 51 SER B C 1
ATOM 3873 O O . SER B 1 51 ? -16.531 10.094 -5.973 1 74 51 SER B O 1
ATOM 3875 N N . TYR B 1 52 ? -16.688 7.992 -6.484 1 80.38 52 TYR B N 1
ATOM 3876 C CA . TYR B 1 52 ? -15.289 7.742 -6.172 1 80.38 52 TYR B CA 1
ATOM 3877 C C . TYR B 1 52 ? -14.375 8.656 -6.98 1 80.38 52 TYR B C 1
ATOM 3879 O O . TYR B 1 52 ? -13.391 9.188 -6.453 1 80.38 52 TYR B O 1
ATOM 3887 N N . GLU B 1 53 ? -14.742 8.875 -8.195 1 83 53 GLU B N 1
ATOM 3888 C CA . GLU B 1 53 ? -13.977 9.766 -9.062 1 83 53 GLU B CA 1
ATOM 3889 C C . GLU B 1 53 ? -13.938 11.18 -8.5 1 83 53 GLU B C 1
ATOM 3891 O O . GLU B 1 53 ? -12.875 11.805 -8.453 1 83 53 GLU B O 1
ATOM 3896 N N . SER B 1 54 ? -15.078 11.648 -8.156 1 83.94 54 SER B N 1
ATOM 3897 C CA . SER B 1 54 ? -15.156 12.992 -7.586 1 83.94 54 SER B CA 1
ATOM 3898 C C . SER B 1 54 ? -14.375 13.086 -6.281 1 83.94 54 SER B C 1
ATOM 3900 O O . SER B 1 54 ? -13.688 14.078 -6.035 1 83.94 54 SER B O 1
ATOM 3902 N N . TYR B 1 55 ? -14.531 12.055 -5.488 1 87.94 55 TYR B N 1
ATOM 3903 C CA . TYR B 1 55 ? -13.812 12 -4.219 1 87.94 55 TYR B CA 1
ATOM 3904 C C . TYR B 1 55 ? -12.305 12.125 -4.438 1 87.94 55 TYR B C 1
ATOM 3906 O O . TYR B 1 55 ? -11.656 12.977 -3.826 1 87.94 55 TYR B O 1
ATOM 3914 N N . ILE B 1 56 ? -11.758 11.352 -5.32 1 92 56 ILE B N 1
ATOM 3915 C CA . ILE B 1 56 ? -10.32 11.32 -5.578 1 92 56 ILE B CA 1
ATOM 3916 C C . ILE B 1 56 ? -9.875 12.664 -6.164 1 92 56 ILE B C 1
ATOM 3918 O O . ILE B 1 56 ? -8.852 13.211 -5.754 1 92 56 ILE B O 1
ATOM 3922 N N . ASN B 1 57 ? -10.625 13.188 -7.062 1 92.38 57 ASN B N 1
ATOM 3923 C CA . ASN B 1 57 ? -10.227 14.438 -7.695 1 92.38 57 ASN B CA 1
ATOM 3924 C C . ASN B 1 57 ? -10.305 15.609 -6.719 1 92.38 57 ASN B C 1
ATOM 3926 O O . ASN B 1 57 ? -9.5 16.547 -6.801 1 92.38 57 ASN B O 1
ATOM 3930 N N . ASN B 1 58 ? -11.281 15.562 -5.859 1 92.81 58 ASN B N 1
ATOM 3931 C CA . ASN B 1 58 ? -11.328 16.562 -4.801 1 92.81 58 ASN B CA 1
ATOM 3932 C C . ASN B 1 58 ? -10.094 16.5 -3.908 1 92.81 58 ASN B C 1
ATOM 3934 O O . ASN B 1 58 ? -9.516 17.516 -3.553 1 92.81 58 ASN B O 1
ATOM 3938 N N . LEU B 1 59 ? -9.719 15.328 -3.523 1 95.44 59 LEU B N 1
ATOM 3939 C CA . LEU B 1 59 ? -8.5 15.156 -2.742 1 95.44 59 LEU B CA 1
ATOM 3940 C C . LEU B 1 59 ? -7.285 15.648 -3.518 1 95.44 59 LEU B C 1
ATOM 3942 O O . LEU B 1 59 ? -6.383 16.266 -2.941 1 95.44 59 LEU B O 1
ATOM 3946 N N . ASN B 1 60 ? -7.301 15.344 -4.809 1 96.81 60 ASN B N 1
ATOM 3947 C CA . ASN B 1 60 ? -6.188 15.758 -5.652 1 96.81 60 ASN B CA 1
ATOM 3948 C C . ASN B 1 60 ? -5.996 17.281 -5.621 1 96.81 60 ASN B C 1
ATOM 3950 O O . ASN B 1 60 ? -4.863 17.766 -5.625 1 96.81 60 ASN B O 1
ATOM 3954 N N . MET B 1 61 ? -7.07 18.016 -5.598 1 96.06 61 MET B N 1
ATOM 3955 C CA . MET B 1 61 ? -6.973 19.469 -5.496 1 96.06 61 MET B CA 1
ATOM 3956 C C . MET B 1 61 ? -6.316 19.875 -4.18 1 96.06 61 MET B C 1
ATOM 3958 O O . MET B 1 61 ? -5.527 20.812 -4.141 1 96.06 61 MET B O 1
ATOM 3962 N N . VAL B 1 62 ? -6.613 19.156 -3.141 1 97.69 62 VAL B N 1
ATOM 3963 C CA . VAL B 1 62 ? -6.031 19.438 -1.834 1 97.69 62 VAL B CA 1
ATOM 3964 C C . VAL B 1 62 ? -4.531 19.156 -1.864 1 97.69 62 VAL B C 1
ATOM 3966 O O . VAL B 1 62 ? -3.729 19.953 -1.384 1 97.69 62 VAL B O 1
ATOM 3969 N N . TRP B 1 63 ? -4.16 17.984 -2.451 1 98.5 63 TRP B N 1
ATOM 3970 C CA . TRP B 1 63 ? -2.746 17.625 -2.51 1 98.5 63 TRP B CA 1
ATOM 3971 C C . TRP B 1 63 ? -1.959 18.641 -3.34 1 98.5 63 TRP B C 1
ATOM 3973 O O . TRP B 1 63 ? -0.802 18.938 -3.035 1 98.5 63 TRP B O 1
ATOM 3983 N N . ALA B 1 64 ? -2.572 19.141 -4.387 1 98 64 ALA B N 1
ATOM 3984 C CA . ALA B 1 64 ? -1.92 20.172 -5.199 1 98 64 ALA B CA 1
ATOM 3985 C C . ALA B 1 64 ? -1.634 21.422 -4.375 1 98 64 ALA B C 1
ATOM 3987 O O . ALA B 1 64 ? -0.545 22 -4.461 1 98 64 ALA B O 1
ATOM 3988 N N . GLU B 1 65 ? -2.58 21.844 -3.598 1 98.44 65 GLU B N 1
ATOM 3989 C CA . GLU B 1 65 ? -2.391 22.984 -2.703 1 98.44 65 GLU B CA 1
ATOM 3990 C C . GLU B 1 65 ? -1.321 22.688 -1.654 1 98.44 65 GLU B C 1
ATOM 3992 O O . GLU B 1 65 ? -0.5 23.547 -1.338 1 98.44 65 GLU B O 1
ATOM 3997 N N . CYS B 1 66 ? -1.365 21.5 -1.136 1 98.75 66 CYS B N 1
ATOM 3998 C CA . CYS B 1 66 ? -0.356 21.094 -0.159 1 98.75 66 CYS B CA 1
ATOM 3999 C C . CYS B 1 66 ? 1.044 21.188 -0.753 1 98.75 66 CYS B C 1
ATOM 4001 O O . CYS B 1 66 ? 1.976 21.656 -0.09 1 98.75 66 CYS B O 1
ATOM 4003 N N . ASN B 1 67 ? 1.154 20.703 -1.955 1 98.62 67 ASN B N 1
ATOM 4004 C CA . ASN B 1 67 ? 2.443 20.812 -2.631 1 98.62 67 ASN B CA 1
ATOM 4005 C C . ASN B 1 67 ? 2.883 22.266 -2.77 1 98.62 67 ASN B C 1
ATOM 4007 O O . ASN B 1 67 ? 4.062 22.578 -2.592 1 98.62 67 ASN B O 1
ATOM 4011 N N . ARG B 1 68 ? 1.974 23.109 -3.084 1 98.31 68 ARG B N 1
ATOM 4012 C CA . ARG B 1 68 ? 2.271 24.531 -3.277 1 98.31 68 ARG B CA 1
ATOM 4013 C C . ARG B 1 68 ? 2.766 25.172 -1.983 1 98.31 68 ARG B C 1
ATOM 4015 O O . ARG B 1 68 ? 3.771 25.875 -1.981 1 98.31 68 ARG B O 1
ATOM 4022 N N . VAL B 1 69 ? 2.15 24.922 -0.886 1 98.69 69 VAL B N 1
ATOM 4023 C CA . VAL B 1 69 ? 2.418 25.641 0.35 1 98.69 69 VAL B CA 1
ATOM 4024 C C . VAL B 1 69 ? 3.6 25.016 1.078 1 98.69 69 VAL B C 1
ATOM 4026 O O . VAL B 1 69 ? 4.195 25.625 1.963 1 98.69 69 VAL B O 1
ATOM 4029 N N . LEU B 1 70 ? 3.92 23.797 0.815 1 98.88 70 LEU B N 1
ATOM 4030 C CA . LEU B 1 70 ? 5.02 23.078 1.448 1 98.88 70 LEU B CA 1
ATOM 4031 C C . LEU B 1 70 ? 6.367 23.594 0.949 1 98.88 70 LEU B C 1
ATOM 4033 O O . LEU B 1 70 ? 6.559 23.766 -0.256 1 98.88 70 LEU B O 1
ATOM 4037 N N . HIS B 1 71 ? 7.312 23.875 1.882 1 98.62 71 HIS B N 1
ATOM 4038 C CA . HIS B 1 71 ? 8.68 24.219 1.498 1 98.62 71 HIS B CA 1
ATOM 4039 C C . HIS B 1 71 ? 9.328 23.094 0.697 1 98.62 71 HIS B C 1
ATOM 4041 O O . HIS B 1 71 ? 9.078 21.922 0.963 1 98.62 71 HIS B O 1
ATOM 4047 N N . ASP B 1 72 ? 10.195 23.516 -0.211 1 97.06 72 ASP B N 1
ATOM 4048 C CA . ASP B 1 72 ? 11.008 22.5 -0.885 1 97.06 72 ASP B CA 1
ATOM 4049 C C . ASP B 1 72 ? 11.789 21.656 0.123 1 97.06 72 ASP B C 1
ATOM 4051 O O . ASP B 1 72 ? 12.188 22.156 1.179 1 97.06 72 ASP B O 1
ATOM 4055 N N . GLY B 1 73 ? 11.906 20.359 -0.223 1 95.19 73 GLY B N 1
ATOM 4056 C CA . GLY B 1 73 ? 12.719 19.484 0.608 1 95.19 73 GLY B CA 1
ATOM 4057 C C . GLY B 1 73 ? 11.984 18.984 1.842 1 95.19 73 GLY B C 1
ATOM 4058 O O . GLY B 1 73 ? 12.516 18.172 2.596 1 95.19 73 GLY B O 1
ATOM 4059 N N . CYS B 1 74 ? 10.789 19.469 2.076 1 98.25 74 CYS B N 1
ATOM 4060 C CA . CYS B 1 74 ? 10.039 19.109 3.271 1 98.25 74 CYS B CA 1
ATOM 4061 C C . CYS B 1 74 ? 9.039 18 2.975 1 98.25 74 CYS B C 1
ATOM 4063 O O . CYS B 1 74 ? 8.922 17.547 1.832 1 98.25 74 CYS B O 1
ATOM 4065 N N . ARG B 1 75 ? 8.375 17.5 4.02 1 98.38 75 ARG B N 1
ATOM 4066 C CA . ARG B 1 75 ? 7.652 16.25 3.879 1 98.38 75 ARG B CA 1
ATOM 4067 C C . ARG B 1 75 ? 6.148 16.469 3.982 1 98.38 75 ARG B C 1
ATOM 4069 O O . ARG B 1 75 ? 5.691 17.344 4.715 1 98.38 75 ARG B O 1
ATOM 4076 N N . LEU B 1 76 ? 5.41 15.734 3.203 1 98.88 76 LEU B N 1
ATOM 4077 C CA . LEU B 1 76 ? 3.967 15.539 3.307 1 98.88 76 LEU B CA 1
ATOM 4078 C C . LEU B 1 76 ? 3.639 14.133 3.791 1 98.88 76 LEU B C 1
ATOM 4080 O O . LEU B 1 76 ? 4.039 13.148 3.164 1 98.88 76 LEU B O 1
ATOM 4084 N N . CYS B 1 77 ? 2.934 14.008 4.945 1 98.81 77 CYS B N 1
ATOM 4085 C CA . CYS B 1 77 ? 2.559 12.719 5.527 1 98.81 77 CYS B CA 1
ATOM 4086 C C . CYS B 1 77 ? 1.044 12.562 5.562 1 98.81 77 CYS B C 1
ATOM 4088 O O . CYS B 1 77 ? 0.338 13.398 6.121 1 98.81 77 CYS B O 1
ATOM 4090 N N . ILE B 1 78 ? 0.566 11.492 4.973 1 98.44 78 ILE B N 1
ATOM 4091 C CA . ILE B 1 78 ? -0.872 11.273 4.867 1 98.44 78 ILE B CA 1
ATOM 4092 C C . ILE B 1 78 ? -1.239 9.93 5.496 1 98.44 78 ILE B C 1
ATOM 4094 O O . ILE B 1 78 ? -0.767 8.883 5.059 1 98.44 78 ILE B O 1
ATOM 4098 N N . ASN B 1 79 ? -2.033 9.969 6.508 1 96.75 79 ASN B N 1
ATOM 4099 C CA . ASN B 1 79 ? -2.619 8.758 7.062 1 96.75 79 ASN B CA 1
ATOM 4100 C C . ASN B 1 79 ? -3.893 8.359 6.32 1 96.75 79 ASN B C 1
ATOM 4102 O O . ASN B 1 79 ? -4.805 9.172 6.164 1 96.75 79 ASN B O 1
ATOM 4106 N N . ILE B 1 80 ? -3.904 7.137 5.816 1 93.94 80 ILE B N 1
ATOM 4107 C CA . ILE B 1 80 ? -5.07 6.695 5.059 1 93.94 80 ILE B CA 1
ATOM 4108 C C . ILE B 1 80 ? -5.195 5.176 5.141 1 93.94 80 ILE B C 1
ATOM 4110 O O . ILE B 1 80 ? -4.188 4.465 5.207 1 93.94 80 ILE B O 1
ATOM 4114 N N . GLY B 1 81 ? -6.379 4.73 5.234 1 88.38 81 GLY B N 1
ATOM 4115 C CA . GLY B 1 81 ? -6.672 3.307 5.156 1 88.38 81 GLY B CA 1
ATOM 4116 C C . GLY B 1 81 ? -7.445 2.924 3.908 1 88.38 81 GLY B C 1
ATOM 4117 O O . GLY B 1 81 ? -8.148 3.754 3.326 1 88.38 81 GLY B O 1
ATOM 4118 N N . ASP B 1 82 ? -7.168 1.682 3.434 1 83 82 ASP B N 1
ATOM 4119 C CA . ASP B 1 82 ? -8.023 1.164 2.371 1 83 82 ASP B CA 1
ATOM 4120 C C . ASP B 1 82 ? -9.445 0.918 2.877 1 83 82 ASP B C 1
ATOM 4122 O O . ASP B 1 82 ? -9.656 0.701 4.07 1 83 82 ASP B O 1
ATOM 4126 N N . GLN B 1 83 ? -10.336 1.083 1.99 1 75.06 83 GLN B N 1
ATOM 4127 C CA . GLN B 1 83 ? -11.734 0.961 2.393 1 75.06 83 GLN B CA 1
ATOM 4128 C C . GLN B 1 83 ? -12.43 -0.173 1.643 1 75.06 83 GLN B C 1
ATOM 4130 O O . GLN B 1 83 ? -12.109 -0.445 0.484 1 75.06 83 GLN B O 1
ATOM 4135 N N . PHE B 1 84 ? -13.258 -0.842 2.393 1 71.69 84 PHE B N 1
ATOM 4136 C CA . PHE B 1 84 ? -14.102 -1.829 1.735 1 71.69 84 PHE B CA 1
ATOM 4137 C C . PHE B 1 84 ? -15.258 -1.151 1.004 1 71.69 84 PHE B C 1
ATOM 4139 O O . PHE B 1 84 ? -15.867 -0.217 1.526 1 71.69 84 PHE B O 1
ATOM 4146 N N . ALA B 1 85 ? -15.234 -1.468 -0.28 1 65.69 85 ALA B N 1
ATOM 4147 C CA . ALA B 1 85 ? -16.391 -0.968 -1.022 1 65.69 85 ALA B CA 1
ATOM 4148 C C . ALA B 1 85 ? -17.672 -1.656 -0.57 1 65.69 85 ALA B C 1
ATOM 4150 O O . ALA B 1 85 ? -17.672 -2.857 -0.293 1 65.69 85 ALA B O 1
ATOM 4151 N N . ARG B 1 86 ? -18.5 -0.848 -0.167 1 51.16 86 ARG B N 1
ATOM 4152 C CA . ARG B 1 86 ? -19.781 -1.417 0.208 1 51.16 86 ARG B CA 1
ATOM 4153 C C . ARG B 1 86 ? -20.469 -2.061 -0.992 1 51.16 86 ARG B C 1
ATOM 4155 O O . ARG B 1 86 ? -20.359 -1.563 -2.115 1 51.16 86 ARG B O 1
ATOM 4162 N N . SER B 1 87 ? -20.891 -3.285 -0.815 1 49.38 87 SER B N 1
ATOM 4163 C CA . SER B 1 87 ? -21.562 -4.051 -1.859 1 49.38 87 SER B CA 1
ATOM 4164 C C . SER B 1 87 ? -22.609 -3.207 -2.576 1 49.38 87 SER B C 1
ATOM 4166 O O . SER B 1 87 ? -22.844 -3.379 -3.775 1 49.38 87 SER B O 1
ATOM 4168 N N . VAL B 1 88 ? -23.156 -2.299 -1.804 1 46.78 88 VAL B N 1
ATOM 4169 C CA . VAL B 1 88 ? -24.266 -1.528 -2.373 1 46.78 88 VAL B CA 1
ATOM 4170 C C . VAL B 1 88 ? -23.734 -0.643 -3.504 1 46.78 88 VAL B C 1
ATOM 4172 O O . VAL B 1 88 ? -24.438 -0.406 -4.488 1 46.78 88 VAL B O 1
ATOM 4175 N N . TYR B 1 89 ? -22.484 -0.323 -3.367 1 53.12 89 TYR B N 1
ATOM 4176 C CA . TYR B 1 89 ? -21.938 0.583 -4.367 1 53.12 89 TYR B CA 1
ATOM 4177 C C . TYR B 1 89 ? -21.406 -0.189 -5.57 1 53.12 89 TYR B C 1
ATOM 4179 O O . TYR B 1 89 ? -21.672 0.176 -6.719 1 53.12 89 TYR B O 1
ATOM 4187 N N . TYR B 1 90 ? -20.766 -1.249 -5.289 1 56.69 90 TYR B N 1
ATOM 4188 C CA . TYR B 1 90 ? -20.094 -1.97 -6.371 1 56.69 90 TYR B CA 1
ATOM 4189 C C . TYR B 1 90 ? -20.797 -3.299 -6.645 1 56.69 90 TYR B C 1
ATOM 4191 O O . TYR B 1 90 ? -20.484 -3.98 -7.621 1 56.69 90 TYR B O 1
ATOM 4199 N N . GLY B 1 91 ? -21.875 -3.551 -5.863 1 55.41 91 GLY B N 1
ATOM 4200 C CA . GLY B 1 91 ? -22.578 -4.816 -6.004 1 55.41 91 GLY B CA 1
ATOM 4201 C C . GLY B 1 91 ? -21.75 -6.012 -5.566 1 55.41 91 GLY B C 1
ATOM 4202 O O . GLY B 1 91 ? -22.188 -7.156 -5.711 1 55.41 91 GLY B O 1
ATOM 4203 N N . ARG B 1 92 ? -20.578 -5.707 -5.223 1 65.25 92 ARG B N 1
ATOM 4204 C CA . ARG B 1 92 ? -19.688 -6.781 -4.789 1 65.25 92 ARG B CA 1
ATOM 4205 C C . ARG B 1 92 ? -18.625 -6.258 -3.826 1 65.25 92 ARG B C 1
ATOM 4207 O O . ARG B 1 92 ? -18.391 -5.051 -3.752 1 65.25 92 ARG B O 1
ATOM 4214 N N . TYR B 1 93 ? -18.062 -7.246 -3.092 1 68.12 93 TYR B N 1
ATOM 4215 C CA . TYR B 1 93 ? -17.031 -6.887 -2.125 1 68.12 93 TYR B CA 1
ATOM 4216 C C . TYR B 1 93 ? -15.695 -6.621 -2.818 1 68.12 93 TYR B C 1
ATOM 4218 O O . TYR B 1 93 ? -15.25 -7.426 -3.641 1 68.12 93 TYR B O 1
ATOM 4226 N N . LYS B 1 94 ? -15.219 -5.457 -2.637 1 79.81 94 LYS B N 1
ATOM 4227 C CA . LYS B 1 94 ? -13.859 -5.145 -3.076 1 79.81 94 LYS B CA 1
ATOM 4228 C C . LYS B 1 94 ? -13.219 -4.086 -2.18 1 79.81 94 LYS B C 1
ATOM 4230 O O . LYS B 1 94 ? -13.922 -3.369 -1.461 1 79.81 94 LYS B O 1
ATOM 4235 N N . VAL B 1 95 ? -12.008 -4.125 -2.133 1 86.75 95 VAL B N 1
ATOM 4236 C CA . VAL B 1 95 ? -11.25 -3.133 -1.374 1 86.75 95 VAL B CA 1
ATOM 4237 C C . VAL B 1 95 ? -10.852 -1.977 -2.287 1 86.75 95 VAL B C 1
ATOM 4239 O O . VAL B 1 95 ? -10.367 -2.195 -3.4 1 86.75 95 VAL B O 1
ATOM 4242 N N . ILE B 1 96 ? -11.18 -0.785 -1.87 1 84.38 96 ILE B N 1
ATOM 4243 C CA . ILE B 1 96 ? -10.836 0.41 -2.631 1 84.38 96 ILE B CA 1
ATOM 4244 C C . ILE B 1 96 ? -9.461 0.914 -2.199 1 84.38 96 ILE B C 1
ATOM 4246 O O . ILE B 1 96 ? -9.273 1.337 -1.055 1 84.38 96 ILE B O 1
ATOM 4250 N N . PRO B 1 97 ? -8.508 0.901 -3.088 1 89.88 97 PRO B N 1
ATOM 4251 C CA . PRO B 1 97 ? -7.148 1.304 -2.729 1 89.88 97 PRO B CA 1
ATOM 4252 C C . PRO B 1 97 ? -6.914 2.805 -2.885 1 89.88 97 PRO B C 1
ATOM 4254 O O . PRO B 1 97 ? -6.141 3.227 -3.75 1 89.88 97 PRO B O 1
ATOM 4257 N N . ILE B 1 98 ? -7.41 3.598 -1.989 1 90.25 98 ILE B N 1
ATOM 4258 C CA . ILE B 1 98 ? -7.309 5.051 -2.043 1 90.25 98 ILE B CA 1
ATOM 4259 C C . ILE B 1 98 ? -5.836 5.465 -2.031 1 90.25 98 ILE B C 1
ATOM 4261 O O . ILE B 1 98 ? -5.449 6.418 -2.709 1 90.25 98 ILE B O 1
ATOM 4265 N N . ARG B 1 99 ? -5.02 4.746 -1.263 1 94.06 99 ARG B N 1
ATOM 4266 C CA . ARG B 1 99 ? -3.604 5.074 -1.133 1 94.06 99 ARG B CA 1
ATOM 4267 C C . ARG B 1 99 ? -2.91 5.059 -2.49 1 94.06 99 ARG B C 1
ATOM 4269 O O . ARG B 1 99 ? -1.994 5.844 -2.736 1 94.06 99 ARG B O 1
ATOM 4276 N N . THR B 1 100 ? -3.326 4.125 -3.297 1 93.94 100 THR B N 1
ATOM 4277 C CA . THR B 1 100 ? -2.723 3.979 -4.617 1 93.94 100 THR B CA 1
ATOM 4278 C C . THR B 1 100 ? -2.91 5.25 -5.441 1 93.94 100 THR B C 1
ATOM 4280 O O . THR B 1 100 ? -1.967 5.73 -6.074 1 93.94 100 THR B O 1
ATOM 4283 N N . GLU B 1 101 ? -4.062 5.797 -5.391 1 92.88 101 GLU B N 1
ATOM 4284 C CA . GLU B 1 101 ? -4.367 7 -6.16 1 92.88 101 GLU B CA 1
ATOM 4285 C C . GLU B 1 101 ? -3.641 8.219 -5.594 1 92.88 101 GLU B C 1
ATOM 4287 O O . GLU B 1 101 ? -3.197 9.086 -6.344 1 92.88 101 GLU B O 1
ATOM 4292 N N . ILE B 1 102 ? -3.533 8.242 -4.309 1 96.81 102 ILE B N 1
ATOM 4293 C CA . ILE B 1 102 ? -2.824 9.344 -3.666 1 96.81 102 ILE B CA 1
ATOM 4294 C C . ILE B 1 102 ? -1.351 9.305 -4.066 1 96.81 102 ILE B C 1
ATOM 4296 O O . ILE B 1 102 ? -0.775 10.336 -4.426 1 96.81 102 ILE B O 1
ATOM 4300 N N . ILE B 1 103 ? -0.749 8.125 -4.004 1 96.69 103 ILE B N 1
ATOM 4301 C CA . ILE B 1 103 ? 0.661 7.973 -4.348 1 96.69 103 ILE B CA 1
ATOM 4302 C C . ILE B 1 103 ? 0.893 8.414 -5.789 1 96.69 103 ILE B C 1
ATOM 4304 O O . ILE B 1 103 ? 1.798 9.203 -6.066 1 96.69 103 ILE B O 1
ATOM 4308 N N . ARG B 1 104 ? 0.073 7.957 -6.637 1 92.81 104 ARG B N 1
ATOM 4309 C CA . ARG B 1 104 ? 0.227 8.281 -8.047 1 92.81 104 ARG B CA 1
ATOM 4310 C C . ARG B 1 104 ? 0.114 9.781 -8.289 1 92.81 104 ARG B C 1
ATOM 4312 O O . ARG B 1 104 ? 0.895 10.359 -9.047 1 92.81 104 ARG B O 1
ATOM 4319 N N . PHE B 1 105 ? -0.805 10.375 -7.688 1 95.81 105 PHE B N 1
ATOM 4320 C CA . PHE B 1 105 ? -1.044 11.797 -7.926 1 95.81 105 PHE B CA 1
ATOM 4321 C C . PHE B 1 105 ? 0.092 12.633 -7.359 1 95.81 105 PHE B C 1
ATOM 4323 O O . PHE B 1 105 ? 0.565 13.57 -8.008 1 95.81 105 PHE B O 1
ATOM 4330 N N . CYS B 1 106 ? 0.498 12.344 -6.137 1 97.31 106 CYS B N 1
ATOM 4331 C CA . CYS B 1 106 ? 1.585 13.109 -5.531 1 97.31 106 CYS B CA 1
ATOM 4332 C C . CYS B 1 106 ? 2.865 12.969 -6.344 1 97.31 106 CYS B C 1
ATOM 4334 O O . CYS B 1 106 ? 3.633 13.93 -6.473 1 97.31 106 CYS B O 1
ATOM 4336 N N . GLU B 1 107 ? 3.092 11.781 -6.859 1 93 107 GLU B N 1
ATOM 4337 C CA . GLU B 1 107 ? 4.23 11.609 -7.758 1 93 107 GLU B CA 1
ATOM 4338 C C . GLU B 1 107 ? 4.066 12.445 -9.023 1 93 107 GLU B C 1
ATOM 4340 O O . GLU B 1 107 ? 5.039 13.023 -9.516 1 93 107 GLU B O 1
ATOM 4345 N N . ALA B 1 108 ? 2.902 12.5 -9.539 1 92.25 108 ALA B N 1
ATOM 4346 C CA . ALA B 1 108 ? 2.619 13.297 -10.734 1 92.25 108 ALA B CA 1
ATOM 4347 C C . ALA B 1 108 ? 2.842 14.781 -10.461 1 92.25 108 ALA B C 1
ATOM 4349 O O . ALA B 1 108 ? 3.146 15.547 -11.383 1 92.25 108 ALA B O 1
ATOM 4350 N N . LEU B 1 109 ? 2.668 15.195 -9.203 1 95.62 109 LEU B N 1
ATOM 4351 C CA . LEU B 1 109 ? 2.924 16.578 -8.805 1 95.62 109 LEU B CA 1
ATOM 4352 C C . LEU B 1 109 ? 4.422 16.859 -8.75 1 95.62 109 LEU B C 1
ATOM 4354 O O . LEU B 1 109 ? 4.836 18 -8.578 1 95.62 109 LEU B O 1
ATOM 4358 N N . GLY B 1 110 ? 5.176 15.773 -8.812 1 90.5 110 GLY B N 1
ATOM 4359 C CA . GLY B 1 110 ? 6.621 15.922 -8.781 1 90.5 110 GLY B CA 1
ATOM 4360 C C . GLY B 1 110 ? 7.223 15.609 -7.422 1 90.5 110 GLY B C 1
ATOM 4361 O O . GLY B 1 110 ? 8.414 15.805 -7.203 1 90.5 110 GLY B O 1
ATOM 4362 N N . MET B 1 111 ? 6.418 15.164 -6.535 1 95.56 111 MET B N 1
ATOM 4363 C CA . MET B 1 111 ? 6.949 14.789 -5.227 1 95.56 111 MET B CA 1
ATOM 4364 C C . MET B 1 111 ? 7.578 13.398 -5.27 1 95.56 111 MET B C 1
ATOM 4366 O O . MET B 1 111 ? 7.23 12.578 -6.125 1 95.56 111 MET B O 1
ATOM 4370 N N . ASP B 1 112 ? 8.484 13.141 -4.332 1 91.31 112 ASP B N 1
ATOM 4371 C CA . ASP B 1 112 ? 9.094 11.82 -4.199 1 91.31 112 ASP B CA 1
ATOM 4372 C C . ASP B 1 112 ? 8.375 10.984 -3.146 1 91.31 112 ASP B C 1
ATOM 4374 O O . ASP B 1 112 ? 8.172 11.438 -2.018 1 91.31 112 ASP B O 1
ATOM 4378 N N . TYR B 1 113 ? 7.977 9.867 -3.578 1 94.44 113 TYR B N 1
ATOM 4379 C CA . TYR B 1 113 ? 7.469 8.914 -2.6 1 94.44 113 TYR B CA 1
ATOM 4380 C C . TYR B 1 113 ? 8.602 8.328 -1.765 1 94.44 113 TYR B C 1
ATOM 4382 O O . TYR B 1 113 ? 9.586 7.832 -2.309 1 94.44 113 TYR B O 1
ATOM 4390 N N . MET B 1 114 ? 8.414 8.375 -0.412 1 93.38 114 MET B N 1
ATOM 4391 C CA . MET B 1 114 ? 9.5 7.965 0.472 1 93.38 114 MET B CA 1
ATOM 4392 C C . MET B 1 114 ? 9.133 6.695 1.235 1 93.38 114 MET B C 1
ATOM 4394 O O . MET B 1 114 ? 9.844 6.301 2.164 1 93.38 114 MET B O 1
ATOM 4398 N N . GLY B 1 115 ? 8.039 6.062 0.873 1 93.56 115 GLY B N 1
ATOM 4399 C CA . GLY B 1 115 ? 7.59 4.871 1.575 1 93.56 115 GLY B CA 1
ATOM 4400 C C . GLY B 1 115 ? 6.391 5.121 2.473 1 93.56 115 GLY B C 1
ATOM 4401 O O . GLY B 1 115 ? 5.816 6.211 2.461 1 93.56 115 GLY B O 1
ATOM 4402 N N . ALA B 1 116 ? 5.977 4.074 3.178 1 96.12 116 ALA B N 1
ATOM 4403 C CA . ALA B 1 116 ? 4.82 4.168 4.066 1 96.12 116 ALA B CA 1
ATOM 4404 C C . ALA B 1 116 ? 5.07 3.416 5.371 1 96.12 116 ALA B C 1
ATOM 4406 O O . ALA B 1 116 ? 5.703 2.355 5.375 1 96.12 116 ALA B O 1
ATOM 4407 N N . VAL B 1 117 ? 4.656 3.982 6.438 1 96.5 117 VAL B N 1
ATOM 4408 C CA . VAL B 1 117 ? 4.566 3.277 7.711 1 96.5 117 VAL B CA 1
ATOM 4409 C C . VAL B 1 117 ? 3.26 2.488 7.773 1 96.5 117 VAL B C 1
ATOM 4411 O O . VAL B 1 117 ? 2.205 2.992 7.379 1 96.5 117 VAL B O 1
ATOM 4414 N N . ILE B 1 118 ? 3.373 1.226 8.148 1 95.75 118 ILE B N 1
ATOM 4415 C CA . ILE B 1 118 ? 2.189 0.428 8.453 1 95.75 118 ILE B CA 1
ATOM 4416 C C . ILE B 1 118 ? 1.769 0.659 9.898 1 95.75 118 ILE B C 1
ATOM 4418 O O . ILE B 1 118 ? 2.492 0.292 10.828 1 95.75 118 ILE B O 1
ATOM 4422 N N . TRP B 1 119 ? 0.659 1.314 10.094 1 95.62 119 TRP B N 1
ATOM 4423 C CA . TRP B 1 119 ? 0.113 1.541 11.422 1 95.62 119 TRP B CA 1
ATOM 4424 C C . TRP B 1 119 ? -0.924 0.479 11.773 1 95.62 119 TRP B C 1
ATOM 4426 O O . TRP B 1 119 ? -2.051 0.513 11.273 1 95.62 119 TRP B O 1
ATOM 4436 N N . GLN B 1 120 ? -0.521 -0.453 12.57 1 90.38 120 GLN B N 1
ATOM 4437 C CA . GLN B 1 120 ? -1.413 -1.535 12.969 1 90.38 120 GLN B CA 1
ATOM 4438 C C . GLN B 1 120 ? -2.191 -1.165 14.227 1 90.38 120 GLN B C 1
ATOM 4440 O O . GLN B 1 120 ? -1.598 -0.846 15.258 1 90.38 120 GLN B O 1
ATOM 4445 N N . LYS B 1 121 ? -3.443 -0.987 14.039 1 80.62 121 LYS B N 1
ATOM 4446 C CA . LYS B 1 121 ? -4.297 -0.665 15.172 1 80.62 121 LYS B CA 1
ATOM 4447 C C . LYS B 1 121 ? -5.074 -1.893 15.648 1 80.62 121 LYS B C 1
ATOM 4449 O O . LYS B 1 121 ? -5.457 -2.738 14.836 1 80.62 121 LYS B O 1
ATOM 4454 N N . GLN B 1 122 ? -4.738 -2.324 16.812 1 56.91 122 GLN B N 1
ATOM 4455 C CA . GLN B 1 122 ? -5.555 -3.438 17.281 1 56.91 122 GLN B CA 1
ATOM 4456 C C . GLN B 1 122 ? -7.039 -3.172 17.047 1 56.91 122 GLN B C 1
ATOM 4458 O O . GLN B 1 122 ? -7.578 -2.17 17.516 1 56.91 122 GLN B O 1
ATOM 4463 N N . THR B 1 123 ? -7.301 -2.979 15.867 1 47.34 123 THR B N 1
ATOM 4464 C CA . THR B 1 123 ? -8.695 -2.666 15.562 1 47.34 123 THR B CA 1
ATOM 4465 C C . THR B 1 123 ? -9.633 -3.631 16.281 1 47.34 123 THR B C 1
ATOM 4467 O O . THR B 1 123 ? -9.281 -4.785 16.516 1 47.34 123 THR B O 1
ATOM 4470 N N . THR B 1 124 ? -10.352 -3.105 17.203 1 38.56 124 THR B N 1
ATOM 4471 C CA . THR B 1 124 ? -11.609 -3.803 17.422 1 38.56 124 THR B CA 1
ATOM 4472 C C . THR B 1 124 ? -12.383 -3.943 16.109 1 38.56 124 THR B C 1
ATOM 4474 O O . THR B 1 124 ? -13.188 -3.078 15.758 1 38.56 124 THR B O 1
ATOM 4477 N N . MET B 1 125 ? -11.688 -3.873 15.078 1 36.59 125 MET B N 1
ATOM 4478 C CA . MET B 1 125 ? -12.492 -3.963 13.867 1 36.59 125 MET B CA 1
ATOM 4479 C C . MET B 1 125 ? -13.734 -4.812 14.102 1 36.59 125 MET B C 1
ATOM 4481 O O . MET B 1 125 ? -13.641 -6.031 14.25 1 36.59 125 MET B O 1
ATOM 4485 N N . ASN B 1 126 ? -14.445 -4.355 15.008 1 33.25 126 ASN B N 1
ATOM 4486 C CA . ASN B 1 126 ? -15.812 -4.824 14.789 1 33.25 126 ASN B CA 1
ATOM 4487 C C . ASN B 1 126 ? -16.312 -4.473 13.391 1 33.25 126 ASN B C 1
ATOM 4489 O O . ASN B 1 126 ? -16.312 -3.305 13.008 1 33.25 126 ASN B O 1
ATOM 4493 N N . THR B 1 127 ? -15.719 -4.977 12.398 1 33.91 127 THR B N 1
ATOM 4494 C CA . THR B 1 127 ? -16.438 -4.719 11.148 1 33.91 127 THR B CA 1
ATOM 4495 C C . THR B 1 127 ? -17.875 -4.293 11.43 1 33.91 127 THR B C 1
ATOM 4497 O O . THR B 1 127 ? -18.516 -4.828 12.336 1 33.91 127 THR B O 1
ATOM 4500 N N . THR B 1 128 ? -18.25 -3.012 11.484 1 31.98 128 THR B N 1
ATOM 4501 C CA . THR B 1 128 ? -19.672 -2.812 11.742 1 31.98 128 THR B CA 1
ATOM 4502 C C . THR B 1 128 ? -20.422 -4.133 11.633 1 31.98 128 THR B C 1
ATOM 4504 O O . THR B 1 128 ? -21.359 -4.383 12.391 1 31.98 128 THR B O 1
ATOM 4507 N N . GLY B 1 129 ? -20.578 -4.715 10.461 1 29.27 129 GLY B N 1
ATOM 4508 C CA . GLY B 1 129 ? -21.062 -6.082 10.531 1 29.27 129 GLY B CA 1
ATOM 4509 C C . GLY B 1 129 ? -20.078 -7.035 11.18 1 29.27 129 GLY B C 1
ATOM 4510 O O . GLY B 1 129 ? -18.859 -6.887 11.016 1 29.27 129 GLY B O 1
ATOM 4511 N N . GLY B 1 130 ? -19.891 -7.23 12.555 1 32.47 130 GLY B N 1
ATOM 4512 C CA . GLY B 1 130 ? -19.094 -8.281 13.172 1 32.47 130 GLY B CA 1
ATOM 4513 C C . GLY B 1 130 ? -18.047 -8.867 12.234 1 32.47 130 GLY B C 1
ATOM 4514 O O . GLY B 1 130 ? -18.375 -9.695 11.383 1 32.47 130 GLY B O 1
ATOM 4515 N N . GLY B 1 131 ? -17.172 -8.234 11.758 1 34.28 131 GLY B N 1
ATOM 4516 C CA . GLY B 1 131 ? -16.219 -8.719 10.773 1 34.28 131 GLY B CA 1
ATOM 4517 C C . GLY B 1 131 ? -15.656 -10.086 11.102 1 34.28 131 GLY B C 1
ATOM 4518 O O . GLY B 1 131 ? -14.602 -10.195 11.727 1 34.28 131 GLY B O 1
ATOM 4519 N N . ALA B 1 132 ? -16.375 -10.844 11.82 1 35.59 132 ALA B N 1
ATOM 4520 C CA . ALA B 1 132 ? -16.094 -12.266 11.648 1 35.59 132 ALA B CA 1
ATOM 4521 C C . ALA B 1 132 ? -15.469 -12.539 10.281 1 35.59 132 ALA B C 1
ATOM 4523 O O . ALA B 1 132 ? -15.703 -11.789 9.328 1 35.59 132 ALA B O 1
ATOM 4524 N N . VAL B 1 133 ? -14.266 -13.172 10.289 1 44.72 133 VAL B N 1
ATOM 4525 C CA . VAL B 1 133 ? -13.719 -13.789 9.086 1 44.72 133 VAL B CA 1
ATOM 4526 C C . VAL B 1 133 ? -14.859 -14.156 8.125 1 44.72 133 VAL B C 1
ATOM 4528 O O . VAL B 1 133 ? -15.727 -14.961 8.461 1 44.72 133 VAL B O 1
ATOM 4531 N N . MET B 1 134 ? -15.359 -13.125 7.441 1 51.41 134 MET B N 1
ATOM 4532 C CA . MET B 1 134 ? -16.359 -13.359 6.402 1 51.41 134 MET B CA 1
ATOM 4533 C C . MET B 1 134 ? -15.82 -14.305 5.336 1 51.41 134 MET B C 1
ATOM 4535 O O . MET B 1 134 ? -14.625 -14.312 5.047 1 51.41 134 MET B O 1
ATOM 4539 N N . GLY B 1 135 ? -16.391 -15.328 5.168 1 58.88 135 GLY B N 1
ATOM 4540 C CA . GLY B 1 135 ? -16.156 -16.359 4.172 1 58.88 135 GLY B CA 1
ATOM 4541 C C . GLY B 1 135 ? -16.812 -17.688 4.516 1 58.88 135 GLY B C 1
ATOM 4542 O O . GLY B 1 135 ? -17.75 -17.719 5.32 1 58.88 135 GLY B O 1
ATOM 4543 N N . SER B 1 136 ? -16.672 -18.594 3.807 1 68.44 136 SER B N 1
ATOM 4544 C CA . SER B 1 136 ? -17.219 -19.938 3.941 1 68.44 136 SER B CA 1
ATOM 4545 C C . SER B 1 136 ? -16.391 -20.781 4.891 1 68.44 136 SER B C 1
ATOM 4547 O O . SER B 1 136 ? -15.906 -21.844 4.508 1 68.44 136 SER B O 1
ATOM 4549 N N . PHE B 1 137 ? -16.109 -20.078 6.141 1 76.5 137 PHE B N 1
ATOM 4550 C CA . PHE B 1 137 ? -15.414 -20.953 7.07 1 76.5 137 PHE B CA 1
ATOM 4551 C C . PHE B 1 137 ? -16.141 -22.281 7.215 1 76.5 137 PHE B C 1
ATOM 4553 O O . PHE B 1 137 ? -17.375 -22.312 7.277 1 76.5 137 PHE B O 1
ATOM 4560 N N . PRO B 1 138 ? -15.367 -23.391 7.105 1 87.31 138 PRO B N 1
ATOM 4561 C CA . PRO B 1 138 ? -13.906 -23.531 7.188 1 87.31 138 PRO B CA 1
ATOM 4562 C C . PRO B 1 138 ? -13.258 -23.797 5.832 1 87.31 138 PRO B C 1
ATOM 4564 O O . PRO B 1 138 ? -12.141 -24.312 5.766 1 87.31 138 PRO B O 1
ATOM 4567 N N . TYR B 1 139 ? -13.938 -23.516 4.809 1 89.88 139 TYR B N 1
ATOM 4568 C CA . TYR B 1 139 ? -13.469 -23.922 3.49 1 89.88 139 TYR B CA 1
ATOM 4569 C C . TYR B 1 139 ? -13.016 -22.719 2.674 1 89.88 139 TYR B C 1
ATOM 4571 O O . TYR B 1 139 ? -13.539 -21.625 2.838 1 89.88 139 TYR B O 1
ATOM 4579 N N . PRO B 1 140 ? -11.961 -22.812 1.743 1 91.5 140 PRO B N 1
ATOM 4580 C CA . PRO B 1 140 ? -11.672 -21.812 0.712 1 91.5 140 PRO B CA 1
ATOM 4581 C C . PRO B 1 140 ? -12.82 -21.641 -0.276 1 91.5 140 PRO B C 1
ATOM 4583 O O . PRO B 1 140 ? -13.758 -22.438 -0.291 1 91.5 140 PRO B O 1
ATOM 4586 N N . ARG B 1 141 ? -12.828 -20.781 -1.057 1 92.12 141 ARG B N 1
ATOM 4587 C CA . ARG B 1 141 ? -11.812 -19.797 -1.376 1 92.12 141 ARG B CA 1
ATOM 4588 C C . ARG B 1 141 ? -12.336 -18.375 -1.111 1 92.12 141 ARG B C 1
ATOM 4590 O O . ARG B 1 141 ? -11.727 -17.391 -1.546 1 92.12 141 ARG B O 1
ATOM 4597 N N . ASN B 1 142 ? -13.43 -18.297 -0.347 1 84.5 142 ASN B N 1
ATOM 4598 C CA . ASN B 1 142 ? -14.156 -17.031 -0.305 1 84.5 142 ASN B CA 1
ATOM 4599 C C . ASN B 1 142 ? -13.805 -16.234 0.947 1 84.5 142 ASN B C 1
ATOM 4601 O O . ASN B 1 142 ? -14.445 -15.219 1.239 1 84.5 142 ASN B O 1
ATOM 4605 N N . GLY B 1 143 ? -12.805 -16.656 1.633 1 85.88 143 GLY B N 1
ATOM 4606 C CA . GLY B 1 143 ? -12.375 -15.906 2.799 1 85.88 143 GLY B CA 1
ATOM 4607 C C . GLY B 1 143 ? -11.914 -14.5 2.463 1 85.88 143 GLY B C 1
ATOM 4608 O O . GLY B 1 143 ? -11.414 -14.25 1.364 1 85.88 143 GLY B O 1
ATOM 4609 N N . ILE B 1 144 ? -12.164 -13.594 3.398 1 85.19 144 ILE B N 1
ATOM 4610 C CA . ILE B 1 144 ? -11.766 -12.203 3.24 1 85.19 144 ILE B CA 1
ATOM 4611 C C . ILE B 1 144 ? -10.742 -11.828 4.316 1 85.19 144 ILE B C 1
ATOM 4613 O O . ILE B 1 144 ? -10.891 -12.219 5.477 1 85.19 144 ILE B O 1
ATOM 4617 N N . LEU B 1 145 ? -9.805 -11 3.943 1 89.38 145 LEU B N 1
ATOM 4618 C CA . LEU B 1 145 ? -8.758 -10.578 4.871 1 89.38 145 LEU B CA 1
ATOM 4619 C C . LEU B 1 145 ? -9.328 -9.68 5.961 1 89.38 145 LEU B C 1
ATOM 4621 O O . LEU B 1 145 ? -10.164 -8.812 5.688 1 89.38 145 LEU B O 1
ATOM 4625 N N . LYS B 1 146 ? -8.852 -9.922 7.117 1 85.12 146 LYS B N 1
ATOM 4626 C CA . LYS B 1 146 ? -9.125 -8.984 8.211 1 85.12 146 LYS B CA 1
ATOM 4627 C C . LYS B 1 146 ? -8.086 -7.867 8.234 1 85.12 146 LYS B C 1
ATOM 4629 O O . LYS B 1 146 ? -7.039 -7.992 8.875 1 85.12 146 LYS B O 1
ATOM 4634 N N . ILE B 1 147 ? -8.414 -6.793 7.602 1 85.81 147 ILE B N 1
ATOM 4635 C CA . ILE B 1 147 ? -7.457 -5.699 7.5 1 85.81 147 ILE B CA 1
ATOM 4636 C C . ILE B 1 147 ? -7.465 -4.883 8.789 1 85.81 147 ILE B C 1
ATOM 4638 O O . ILE B 1 147 ? -8.492 -4.312 9.164 1 85.81 147 ILE B O 1
ATOM 4642 N N . ASP B 1 148 ? -6.312 -4.793 9.484 1 86.94 148 ASP B N 1
ATOM 4643 C CA . ASP B 1 148 ? -6.23 -4.109 10.773 1 86.94 148 ASP B CA 1
ATOM 4644 C C . ASP B 1 148 ? -5.137 -3.043 10.758 1 86.94 148 ASP B C 1
ATOM 4646 O O . ASP B 1 148 ? -4.535 -2.752 11.797 1 86.94 148 ASP B O 1
ATOM 4650 N N . TYR B 1 149 ? -4.895 -2.561 9.617 1 91.25 149 TYR B N 1
ATOM 4651 C CA . TYR B 1 149 ? -3.832 -1.564 9.523 1 91.25 149 TYR B CA 1
ATOM 4652 C C . TYR B 1 149 ? -4.246 -0.41 8.617 1 91.25 149 TYR B C 1
ATOM 4654 O O . TYR B 1 149 ? -5.168 -0.545 7.809 1 91.25 149 TYR B O 1
ATOM 4662 N N . GLU B 1 150 ? -3.592 0.686 8.805 1 92.31 150 GLU B N 1
ATOM 4663 C CA . GLU B 1 150 ? -3.629 1.855 7.934 1 92.31 150 GLU B CA 1
ATOM 4664 C C . GLU B 1 150 ? -2.227 2.256 7.488 1 92.31 150 GLU B C 1
ATOM 4666 O O . GLU B 1 150 ? -1.233 1.722 7.988 1 92.31 150 GLU B O 1
ATOM 4671 N N . PHE B 1 151 ? -2.244 3.123 6.531 1 95.25 151 PHE B N 1
ATOM 4672 C CA . PHE B 1 151 ? -0.962 3.572 6 1 95.25 151 PHE B CA 1
ATOM 4673 C C . PHE B 1 151 ? -0.669 5.004 6.434 1 95.25 151 PHE B C 1
ATOM 4675 O O . PHE B 1 151 ? -1.582 5.828 6.531 1 95.25 151 PHE B O 1
ATOM 4682 N N . ILE B 1 152 ? 0.543 5.254 6.688 1 98 152 ILE B N 1
ATOM 4683 C CA . ILE B 1 152 ? 1.063 6.617 6.719 1 98 152 ILE B CA 1
ATOM 4684 C C . ILE B 1 152 ? 2.023 6.828 5.551 1 98 152 ILE B C 1
ATOM 4686 O O . ILE B 1 152 ? 3.176 6.391 5.598 1 98 152 ILE B O 1
ATOM 4690 N N . LEU B 1 153 ? 1.511 7.508 4.574 1 98.12 153 LEU B N 1
ATOM 4691 C CA . LEU B 1 153 ? 2.283 7.762 3.361 1 98.12 153 LEU B CA 1
ATOM 4692 C C . LEU B 1 153 ? 3.227 8.945 3.555 1 98.12 153 LEU B C 1
ATOM 4694 O O . LEU B 1 153 ? 2.826 9.977 4.09 1 98.12 153 LEU B O 1
ATOM 4698 N N . ILE B 1 154 ? 4.469 8.789 3.1 1 97.94 154 ILE B N 1
ATOM 4699 C CA . ILE B 1 154 ? 5.453 9.859 3.258 1 97.94 154 ILE B CA 1
ATOM 4700 C C . ILE B 1 154 ? 5.949 10.305 1.886 1 97.94 154 ILE B C 1
ATOM 4702 O O . ILE B 1 154 ? 6.402 9.484 1.083 1 97.94 154 ILE B O 1
ATOM 4706 N N . PHE B 1 155 ? 5.812 11.594 1.663 1 97.81 155 PHE B N 1
ATOM 4707 C CA . PHE B 1 155 ? 6.285 12.211 0.431 1 97.81 155 PHE B CA 1
ATOM 4708 C C . PHE B 1 155 ? 7.289 13.312 0.731 1 97.81 155 PHE B C 1
ATOM 4710 O O . PHE B 1 155 ? 7.234 13.938 1.792 1 97.81 155 PHE B O 1
ATOM 4717 N N . LYS B 1 156 ? 8.156 13.523 -0.17 1 96.06 156 LYS B N 1
ATOM 4718 C CA . LYS B 1 156 ? 9.117 14.625 -0.095 1 96.06 156 LYS B CA 1
ATOM 4719 C C . LYS B 1 156 ? 9 15.539 -1.312 1 96.06 156 LYS B C 1
ATOM 4721 O O . LYS B 1 156 ? 9.039 15.07 -2.451 1 96.06 156 LYS B O 1
ATOM 4726 N N . LYS B 1 157 ? 8.711 16.797 -1.006 1 96.75 157 LYS B N 1
ATOM 4727 C CA . LYS B 1 157 ? 8.805 17.766 -2.094 1 96.75 157 LYS B CA 1
ATOM 4728 C C . LYS B 1 157 ? 10.258 17.953 -2.531 1 96.75 157 LYS B C 1
ATOM 4730 O O . LYS B 1 157 ? 11.148 18.094 -1.693 1 96.75 157 LYS B O 1
ATOM 4735 N N . GLN B 1 158 ? 10.516 18.016 -3.768 1 90.25 158 GLN B N 1
ATOM 4736 C CA . GLN B 1 158 ? 11.883 18.141 -4.277 1 90.25 158 GLN B CA 1
ATOM 4737 C C . GLN B 1 158 ? 12.469 19.516 -3.934 1 90.25 158 GLN B C 1
ATOM 4739 O O . GLN B 1 158 ? 11.734 20.469 -3.703 1 90.25 158 GLN B O 1
ATOM 4744 N N . GLY B 1 159 ? 13.805 19.5 -3.908 1 88.5 159 GLY B N 1
ATOM 4745 C CA . GLY B 1 159 ? 14.508 20.734 -3.613 1 88.5 159 GLY B CA 1
ATOM 4746 C C . GLY B 1 159 ? 15.18 20.719 -2.254 1 88.5 159 GLY B C 1
ATOM 4747 O O . GLY B 1 159 ? 15.258 19.688 -1.599 1 88.5 159 GLY B O 1
ATOM 4748 N N . LYS B 1 160 ? 15.695 21.906 -1.869 1 89 160 LYS B N 1
ATOM 4749 C CA . LYS B 1 160 ? 16.438 22.062 -0.621 1 89 160 LYS B CA 1
ATOM 4750 C C . LYS B 1 160 ? 15.555 22.625 0.483 1 89 160 LYS B C 1
ATOM 4752 O O . LYS B 1 160 ? 14.867 23.625 0.279 1 89 160 LYS B O 1
ATOM 4757 N N . ALA B 1 161 ? 15.641 21.969 1.583 1 92.88 161 ALA B N 1
ATOM 4758 C CA . ALA B 1 161 ? 14.828 22.406 2.721 1 92.88 161 ALA B CA 1
ATOM 4759 C C . ALA B 1 161 ? 15.453 23.625 3.408 1 92.88 161 ALA B C 1
ATOM 4761 O O . ALA B 1 161 ? 16.656 23.844 3.314 1 92.88 161 ALA B O 1
ATOM 4762 N N . PRO B 1 162 ? 14.594 24.391 4.078 1 94.88 162 PRO B N 1
ATOM 4763 C CA . PRO B 1 162 ? 15.141 25.4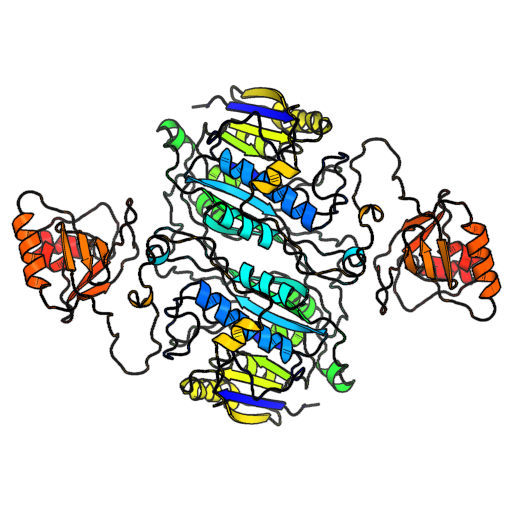69 4.895 1 94.88 162 PRO B CA 1
ATOM 4764 C C . PRO B 1 162 ? 16.094 24.969 5.98 1 94.88 162 PRO B C 1
ATOM 4766 O O . PRO B 1 162 ? 15.859 23.906 6.566 1 94.88 162 PRO B O 1
ATOM 4769 N N . VAL B 1 163 ? 17.094 25.781 6.262 1 91.75 163 VAL B N 1
ATOM 4770 C CA . VAL B 1 163 ? 18.094 25.422 7.262 1 91.75 163 VAL B CA 1
ATOM 4771 C C . VAL B 1 163 ? 17.656 25.922 8.633 1 91.75 163 VAL B C 1
ATOM 4773 O O . VAL B 1 163 ? 17.359 27.109 8.805 1 91.75 163 VAL B O 1
ATOM 4776 N N . PRO B 1 164 ? 17.594 25 9.562 1 93.44 164 PRO B N 1
ATOM 4777 C CA . PRO B 1 164 ? 17.188 25.438 10.906 1 93.44 164 PRO B CA 1
ATOM 4778 C C . PRO B 1 164 ? 18.297 26.203 11.625 1 93.44 164 PRO B C 1
ATOM 4780 O O . PRO B 1 164 ? 19.484 26 11.336 1 93.44 164 PRO B O 1
ATOM 4783 N N . ALA B 1 165 ? 17.906 27.047 12.562 1 92.06 165 ALA B N 1
ATOM 4784 C CA . ALA B 1 165 ? 18.859 27.703 13.445 1 92.06 165 ALA B CA 1
ATOM 4785 C C . ALA B 1 165 ? 19.5 26.719 14.406 1 92.06 165 ALA B C 1
ATOM 4787 O O . ALA B 1 165 ? 18.969 25.625 14.625 1 92.06 165 ALA B O 1
ATOM 4788 N N . ILE B 1 166 ? 20.562 27.094 14.93 1 90.38 166 ILE B N 1
ATOM 4789 C CA . ILE B 1 166 ? 21.328 26.219 15.836 1 90.38 166 ILE B CA 1
ATOM 4790 C C . ILE B 1 166 ? 20.453 25.844 17.031 1 90.38 166 ILE B C 1
ATOM 4792 O O . ILE B 1 166 ? 20.438 24.688 17.453 1 90.38 166 ILE B O 1
ATOM 4796 N N . GLU B 1 167 ? 19.812 26.828 17.516 1 91.12 167 GLU B N 1
ATOM 4797 C CA . GLU B 1 167 ? 18.969 26.594 18.688 1 91.12 167 GLU B CA 1
ATOM 4798 C C . GLU B 1 167 ? 17.844 25.625 18.359 1 91.12 167 GLU B C 1
ATOM 4800 O O . GLU B 1 167 ? 17.5 24.766 19.172 1 91.12 167 GLU B O 1
ATOM 4805 N N . GLN B 1 168 ? 17.25 25.797 17.234 1 93.69 168 GLN B N 1
ATOM 4806 C CA . GLN B 1 168 ? 16.188 24.906 16.781 1 93.69 168 GLN B CA 1
ATOM 4807 C C . GLN B 1 168 ? 16.688 23.469 16.672 1 93.69 168 GLN B C 1
ATOM 4809 O O . GLN B 1 168 ? 15.969 22.531 17.047 1 93.69 168 GLN B O 1
ATOM 4814 N N . LYS B 1 169 ? 17.828 23.328 16.188 1 90.75 169 LYS B N 1
ATOM 4815 C CA . LYS B 1 169 ? 18.438 22.016 16.031 1 90.75 169 LYS B CA 1
ATOM 4816 C C . LYS B 1 169 ? 18.656 21.328 17.375 1 90.75 169 LYS B C 1
ATOM 4818 O O . LYS B 1 169 ? 18.312 20.156 17.562 1 90.75 169 LYS B O 1
ATOM 4823 N N . GLN B 1 170 ? 19.172 22.047 18.25 1 91.19 170 GLN B N 1
ATOM 4824 C CA . GLN B 1 170 ? 19.453 21.5 19.578 1 91.19 170 GLN B CA 1
ATOM 4825 C C . GLN B 1 170 ? 18.172 21.062 20.281 1 91.19 170 GLN B C 1
ATOM 4827 O O . GLN B 1 170 ? 18.141 20.031 20.953 1 91.19 170 GLN B O 1
ATOM 4832 N N . CYS B 1 171 ? 17.125 21.781 20.062 1 93 171 CYS B N 1
ATOM 4833 C CA . CYS B 1 171 ? 15.852 21.516 20.719 1 93 171 CYS B CA 1
ATOM 4834 C C . CYS B 1 171 ? 15.125 20.359 20.031 1 93 171 CYS B C 1
ATOM 4836 O O . CYS B 1 171 ? 14.102 19.891 20.531 1 93 171 CYS B O 1
ATOM 4838 N N . SER B 1 172 ? 15.648 19.922 18.922 1 94.88 172 SER B N 1
ATOM 4839 C CA . SER B 1 172 ? 14.93 18.922 18.141 1 94.88 172 SER B CA 1
ATOM 4840 C C . SER B 1 172 ? 15.68 17.594 18.109 1 94.88 172 SER B C 1
ATOM 4842 O O . SER B 1 172 ? 15.383 16.719 17.297 1 94.88 172 SER B O 1
ATOM 4844 N N . GLU B 1 173 ? 16.625 17.453 18.953 1 93.56 173 GLU B N 1
ATOM 4845 C CA . GLU B 1 173 ? 17.406 16.219 19.016 1 93.56 173 GLU B CA 1
ATOM 4846 C C . GLU B 1 173 ? 16.547 15.039 19.422 1 93.56 173 GLU B C 1
ATOM 4848 O O . GLU B 1 173 ? 15.711 15.156 20.328 1 93.56 173 GLU B O 1
ATOM 4853 N N . MET B 1 174 ? 16.719 13.945 18.734 1 94.31 174 MET B N 1
ATOM 4854 C CA . MET B 1 174 ? 15.984 12.727 19.062 1 94.31 174 MET B CA 1
ATOM 4855 C C . MET B 1 174 ? 16.859 11.75 19.844 1 94.31 174 MET B C 1
ATOM 4857 O O . MET B 1 174 ? 18.062 11.68 19.609 1 94.31 174 MET B O 1
ATOM 4861 N N . THR B 1 175 ? 16.234 10.992 20.703 1 94.25 175 THR B N 1
ATOM 4862 C CA . THR B 1 175 ? 16.938 9.906 21.359 1 94.25 175 THR B CA 1
ATOM 4863 C C . THR B 1 175 ? 17.094 8.711 20.422 1 94.25 175 THR B C 1
ATOM 4865 O O . THR B 1 175 ? 16.391 8.617 19.406 1 94.25 175 THR B O 1
ATOM 4868 N N . LYS B 1 176 ? 17.969 7.883 20.812 1 89.19 176 LYS B N 1
ATOM 4869 C CA . LYS B 1 176 ? 18.172 6.672 20.031 1 89.19 176 LYS B CA 1
ATOM 4870 C C . LYS B 1 176 ? 16.906 5.824 19.984 1 89.19 176 LYS B C 1
ATOM 4872 O O . LYS B 1 176 ? 16.562 5.266 18.938 1 89.19 176 LYS B O 1
ATOM 4877 N N . ASP B 1 177 ? 16.328 5.754 21.094 1 93.69 177 ASP B N 1
ATOM 4878 C CA . ASP B 1 177 ? 15.086 4.98 21.188 1 93.69 177 ASP B CA 1
ATOM 4879 C C . ASP B 1 177 ? 14 5.574 20.281 1 93.69 177 ASP B C 1
ATOM 4881 O O . ASP B 1 177 ? 13.32 4.844 19.562 1 93.69 177 ASP B O 1
ATOM 4885 N N . GLU B 1 178 ? 13.875 6.84 20.297 1 94.19 178 GLU B N 1
ATOM 4886 C CA . GLU B 1 178 ? 12.922 7.52 19.422 1 94.19 178 GLU B CA 1
ATOM 4887 C C . GLU B 1 178 ? 13.242 7.262 17.953 1 94.19 178 GLU B C 1
ATOM 4889 O O . GLU B 1 178 ? 12.352 6.926 17.172 1 94.19 178 GLU B O 1
ATOM 4894 N N . TRP B 1 179 ? 14.453 7.426 17.703 1 90.88 179 TRP B N 1
ATOM 4895 C CA . TRP B 1 179 ? 14.883 7.273 16.312 1 90.88 179 TRP B CA 1
ATOM 4896 C C . TRP B 1 179 ? 14.539 5.887 15.789 1 90.88 179 TRP B C 1
ATOM 4898 O O . TRP B 1 179 ? 13.898 5.754 14.742 1 90.88 179 TRP B O 1
ATOM 4908 N N . ASN B 1 180 ? 14.867 4.871 16.531 1 89.19 180 ASN B N 1
ATOM 4909 C CA . ASN B 1 180 ? 14.641 3.49 16.109 1 89.19 180 ASN B CA 1
ATOM 4910 C C . ASN B 1 180 ? 13.148 3.166 16.031 1 89.19 180 ASN B C 1
ATOM 4912 O O . ASN B 1 180 ? 12.719 2.463 15.117 1 89.19 180 ASN B O 1
ATOM 4916 N N . THR B 1 181 ? 12.438 3.717 16.859 1 93.69 181 THR B N 1
ATOM 4917 C CA . THR B 1 181 ? 11.016 3.426 16.938 1 93.69 181 THR B CA 1
ATOM 4918 C C . THR B 1 181 ? 10.25 4.203 15.859 1 93.69 181 THR B C 1
ATOM 4920 O O . THR B 1 181 ? 9.383 3.648 15.18 1 93.69 181 THR B O 1
ATOM 4923 N N . PHE B 1 182 ? 10.633 5.434 15.68 1 95.5 182 PHE B N 1
ATOM 4924 C CA . PHE B 1 182 ? 9.875 6.312 14.789 1 95.5 182 PHE B CA 1
ATOM 4925 C C . PHE B 1 182 ? 10.18 6.004 13.328 1 95.5 182 PHE B C 1
ATOM 4927 O O . PHE B 1 182 ? 9.305 6.102 12.469 1 95.5 182 PHE B O 1
ATOM 4934 N N . PHE B 1 183 ? 11.352 5.59 13.07 1 92.94 183 PHE B N 1
ATOM 4935 C CA . PHE B 1 183 ? 11.727 5.336 11.68 1 92.94 183 PHE B CA 1
ATOM 4936 C C . PHE B 1 183 ? 11.547 3.861 11.336 1 92.94 183 PHE B C 1
ATOM 4938 O O . PHE B 1 183 ? 11.891 3.434 10.234 1 92.94 183 PHE B O 1
ATOM 4945 N N . ALA B 1 184 ? 11 3.131 12.289 1 91.06 184 ALA B N 1
ATOM 4946 C CA . ALA B 1 184 ? 10.523 1.789 11.953 1 91.06 184 ALA B CA 1
ATOM 4947 C C . ALA B 1 184 ? 9.312 1.849 11.031 1 91.06 184 ALA B C 1
ATOM 4949 O O . ALA B 1 184 ? 8.516 2.789 11.102 1 91.06 184 ALA B O 1
ATOM 4950 N N . SER B 1 185 ? 9.156 0.898 10.172 1 90.94 185 SER B N 1
ATOM 4951 C CA . SER B 1 185 ? 8.078 0.946 9.195 1 90.94 185 SER B CA 1
ATOM 4952 C C . SER B 1 185 ? 6.809 0.301 9.75 1 90.94 185 SER B C 1
ATOM 4954 O O . SER B 1 185 ? 5.801 0.202 9.039 1 90.94 185 SER B O 1
ATOM 4956 N N . HIS B 1 186 ? 6.82 -0.15 10.984 1 92.75 186 HIS B N 1
ATOM 4957 C CA . HIS B 1 186 ? 5.641 -0.686 11.656 1 92.75 186 HIS B CA 1
ATOM 4958 C C . HIS B 1 186 ? 5.395 0.02 12.984 1 92.75 186 HIS B C 1
ATOM 4960 O O . HIS B 1 186 ? 6.258 0.015 13.859 1 92.75 186 HIS B O 1
ATOM 4966 N N . TRP B 1 187 ? 4.34 0.658 13.039 1 94.75 187 TRP B N 1
ATOM 4967 C CA . TRP B 1 187 ? 3.908 1.27 14.289 1 94.75 187 TRP B CA 1
ATOM 4968 C C . TRP B 1 187 ? 2.734 0.505 14.891 1 94.75 187 TRP B C 1
ATOM 4970 O O . TRP B 1 187 ? 1.821 0.089 14.18 1 94.75 187 TRP B O 1
ATOM 4980 N N . ASN B 1 188 ? 2.832 0.236 16.219 1 91.44 188 ASN B N 1
ATOM 4981 C CA . ASN B 1 188 ? 1.789 -0.495 16.922 1 91.44 188 ASN B CA 1
ATOM 4982 C C . ASN B 1 188 ? 1.29 0.281 18.141 1 91.44 188 ASN B C 1
ATOM 4984 O O . ASN B 1 188 ? 1.772 0.075 19.25 1 91.44 188 ASN B O 1
ATOM 4988 N N . PHE B 1 189 ? 0.441 1.183 17.953 1 89.56 189 PHE B N 1
ATOM 4989 C CA . PHE B 1 189 ? -0.222 1.87 19.047 1 89.56 189 PHE B CA 1
ATOM 4990 C C . PHE B 1 189 ? -1.709 2.045 18.766 1 89.56 189 PHE B C 1
ATOM 4992 O O . PHE B 1 189 ? -2.137 1.974 17.609 1 89.56 189 PHE B O 1
ATOM 4999 N N . GLY B 1 190 ? -2.379 2.166 19.75 1 83.94 190 GLY B N 1
ATOM 5000 C CA . GLY B 1 190 ? -3.83 2.162 19.656 1 83.94 190 GLY B CA 1
ATOM 5001 C C . GLY B 1 190 ? -4.391 3.428 19.031 1 83.94 190 GLY B C 1
ATOM 5002 O O . GLY B 1 190 ? -3.678 4.426 18.891 1 83.94 190 GLY B O 1
ATOM 5003 N N . GLY B 1 191 ? -5.562 3.238 18.562 1 78.44 191 GLY B N 1
ATOM 5004 C CA . GLY B 1 191 ? -6.277 4.398 18.062 1 78.44 191 GLY B CA 1
ATOM 5005 C C . GLY B 1 191 ? -6.785 5.312 19.156 1 78.44 191 GLY B C 1
ATOM 5006 O O . GLY B 1 191 ? -6.488 5.094 20.344 1 78.44 191 GLY B O 1
ATOM 5007 N N . ALA B 1 192 ? -7.215 6.465 18.734 1 68.31 192 ALA B N 1
ATOM 5008 C CA . ALA B 1 192 ? -7.789 7.398 19.703 1 68.31 192 ALA B CA 1
ATOM 5009 C C . ALA B 1 192 ? -9.188 6.961 20.125 1 68.31 192 ALA B C 1
ATOM 5011 O O . ALA B 1 192 ? -9.922 6.355 19.328 1 68.31 192 ALA B O 1
ATOM 5012 N N . LYS B 1 193 ? -9.336 7.016 21.453 1 59.56 193 LYS B N 1
ATOM 5013 C CA . LYS B 1 193 ? -10.695 6.781 21.922 1 59.56 193 LYS B CA 1
ATOM 5014 C C . LYS B 1 193 ? -11.695 7.676 21.188 1 59.56 193 LYS B C 1
ATOM 5016 O O . LYS B 1 193 ? -11.438 8.859 20.984 1 59.56 193 LYS B O 1
ATOM 5021 N N . GLN B 1 194 ? -12.508 7.047 20.438 1 53.69 194 GLN B N 1
ATOM 5022 C CA . GLN B 1 194 ? -13.5 7.797 19.656 1 53.69 194 GLN B CA 1
ATOM 5023 C C . GLN B 1 194 ? -14.445 8.57 20.578 1 53.69 194 GLN B C 1
ATOM 5025 O O . GLN B 1 194 ? -14.961 8.016 21.547 1 53.69 194 GLN B O 1
ATOM 5030 N N . ASP B 1 195 ? -13.984 9.758 20.922 1 50.28 195 ASP B N 1
ATOM 5031 C CA . ASP B 1 195 ? -14.938 10.586 21.641 1 50.28 195 ASP B CA 1
ATOM 5032 C C . ASP B 1 195 ? -15.938 11.227 20.672 1 50.28 195 ASP B C 1
ATOM 5034 O O . ASP B 1 195 ? -15.586 12.148 19.938 1 50.28 195 ASP B O 1
ATOM 5038 N N . GLY B 1 196 ? -17.125 10.648 20.516 1 50.78 196 GLY B N 1
ATOM 5039 C CA . GLY B 1 196 ? -18.203 11.125 19.672 1 50.78 196 GLY B CA 1
ATOM 5040 C C . GLY B 1 196 ? -17.984 10.82 18.188 1 50.78 196 GLY B C 1
ATOM 5041 O O . GLY B 1 196 ? -17.594 9.711 17.844 1 50.78 196 GLY B O 1
ATOM 5042 N N . HIS B 1 197 ? -18.344 11.781 17.25 1 49.34 197 HIS B N 1
ATOM 5043 C CA . HIS B 1 197 ? -18.5 11.578 15.82 1 49.34 197 HIS B CA 1
ATOM 5044 C C . HIS B 1 197 ? -17.203 11.922 15.078 1 49.34 197 HIS B C 1
ATOM 5046 O O . HIS B 1 197 ? -17.188 11.969 13.844 1 49.34 197 HIS B O 1
ATOM 5052 N N . ILE B 1 198 ? -16.094 12.117 15.828 1 53.75 198 ILE B N 1
ATOM 5053 C CA . ILE B 1 198 ? -14.953 12.594 15.047 1 53.75 198 ILE B CA 1
ATOM 5054 C C . ILE B 1 198 ? -13.875 11.516 14.992 1 53.75 198 ILE B C 1
ATOM 5056 O O . ILE B 1 198 ? -13.453 10.992 16.031 1 53.75 198 ILE B O 1
ATOM 5060 N N . ALA B 1 199 ? -13.734 10.938 13.891 1 56.72 199 ALA B N 1
ATOM 5061 C CA . ALA B 1 199 ? -12.625 10.016 13.688 1 56.72 199 ALA B CA 1
ATOM 5062 C C . ALA B 1 199 ? -11.289 10.766 13.672 1 56.72 199 ALA B C 1
ATOM 5064 O O . ALA B 1 199 ? -11.078 11.648 12.836 1 56.72 199 ALA B O 1
ATOM 5065 N N . VAL B 1 200 ? -10.539 10.609 14.789 1 75.81 200 VAL B N 1
ATOM 5066 C CA . VAL B 1 200 ? -9.273 11.312 14.945 1 75.81 200 VAL B CA 1
ATOM 5067 C C . VAL B 1 200 ? -8.141 10.312 15.188 1 75.81 200 VAL B C 1
ATOM 5069 O O . VAL B 1 200 ? -8.359 9.258 15.789 1 75.81 200 VAL B O 1
ATOM 5072 N N . PHE B 1 201 ? -7.023 10.555 14.508 1 87.75 201 PHE B N 1
ATOM 5073 C CA . PHE B 1 201 ? -5.859 9.766 14.883 1 87.75 201 PHE B CA 1
ATOM 5074 C C . PHE B 1 201 ? -5.312 10.211 16.234 1 87.75 201 PHE B C 1
ATOM 5076 O O . PHE B 1 201 ? -5.504 11.367 16.641 1 87.75 201 PHE B O 1
ATOM 5083 N N . PRO B 1 202 ? -4.734 9.297 16.984 1 92.19 202 PRO B N 1
ATOM 5084 C CA . PRO B 1 202 ? -4.172 9.633 18.297 1 92.19 202 PRO B CA 1
ATOM 5085 C C . PRO B 1 202 ? -2.986 10.586 18.203 1 92.19 202 PRO B C 1
ATOM 5087 O O . PRO B 1 202 ? -2.318 10.648 17.172 1 92.19 202 PRO B O 1
ATOM 5090 N N . GLU B 1 203 ? -2.707 11.258 19.234 1 93.81 203 GLU B N 1
ATOM 5091 C CA . GLU B 1 203 ? -1.649 12.266 19.281 1 93.81 203 GLU B CA 1
ATOM 5092 C C . GLU B 1 203 ? -0.288 11.641 18.969 1 93.81 203 GLU B C 1
ATOM 5094 O O . GLU B 1 203 ? 0.601 12.312 18.438 1 93.81 203 GLU B O 1
ATOM 5099 N N . GLU B 1 204 ? -0.153 10.383 19.281 1 95.88 204 GLU B N 1
ATOM 5100 C CA . GLU B 1 204 ? 1.12 9.695 19.078 1 95.88 204 GLU B CA 1
ATOM 5101 C C . GLU B 1 204 ? 1.535 9.727 17.609 1 95.88 204 GLU B C 1
ATOM 5103 O O . GLU B 1 204 ? 2.725 9.82 17.297 1 95.88 204 GLU B O 1
ATOM 5108 N N . LEU B 1 205 ? 0.566 9.703 16.781 1 96.88 205 LEU B N 1
ATOM 5109 C CA . LEU B 1 205 ? 0.844 9.648 15.344 1 96.88 205 LEU B CA 1
ATOM 5110 C C . LEU B 1 205 ? 1.521 10.938 14.875 1 96.88 205 LEU B C 1
ATOM 5112 O O . LEU B 1 205 ? 2.66 10.906 14.406 1 96.88 205 LEU B O 1
ATOM 5116 N N . PRO B 1 206 ? 0.892 12.102 15.062 1 98.19 206 PRO B N 1
ATOM 5117 C CA . PRO B 1 206 ? 1.589 13.312 14.641 1 98.19 206 PRO B CA 1
ATOM 5118 C C . PRO B 1 206 ? 2.816 13.617 15.5 1 98.19 206 PRO B C 1
ATOM 5120 O O . PRO B 1 206 ? 3.77 14.234 15.023 1 98.19 206 PRO B O 1
ATOM 5123 N N . ARG B 1 207 ? 2.828 13.195 16.734 1 98 207 ARG B N 1
ATOM 5124 C CA . ARG B 1 207 ? 4 13.406 17.578 1 98 207 ARG B CA 1
ATOM 5125 C C . ARG B 1 207 ? 5.246 12.797 16.938 1 98 207 ARG B C 1
ATOM 5127 O O . ARG B 1 207 ? 6.285 13.453 16.828 1 98 207 ARG B O 1
ATOM 5134 N N . ARG B 1 208 ? 5.129 11.578 16.531 1 98.25 208 ARG B N 1
ATOM 5135 C CA . ARG B 1 208 ? 6.254 10.898 15.898 1 98.25 208 ARG B CA 1
ATOM 5136 C C . ARG B 1 208 ? 6.68 11.625 14.625 1 98.25 208 ARG B C 1
ATOM 5138 O O . ARG B 1 208 ? 7.863 11.914 14.43 1 98.25 208 ARG B O 1
ATOM 5145 N N . LEU B 1 209 ? 5.734 11.945 13.82 1 98.69 209 LEU B N 1
ATOM 5146 C CA . LEU B 1 209 ? 6.035 12.531 12.523 1 98.69 209 LEU B CA 1
ATOM 5147 C C . LEU B 1 209 ? 6.664 13.914 12.68 1 98.69 209 LEU B C 1
ATOM 5149 O O . LEU B 1 209 ? 7.562 14.281 11.914 1 98.69 209 LEU B O 1
ATOM 5153 N N . ILE B 1 210 ? 6.207 14.695 13.625 1 98.75 210 ILE B N 1
ATOM 5154 C CA . ILE B 1 210 ? 6.75 16.031 13.867 1 98.75 210 ILE B CA 1
ATOM 5155 C C . ILE B 1 210 ? 8.203 15.914 14.328 1 98.75 210 ILE B C 1
ATOM 5157 O O . ILE B 1 210 ? 9.07 16.656 13.859 1 98.75 210 ILE B O 1
ATOM 5161 N N . LYS B 1 211 ? 8.469 14.984 15.18 1 97.94 211 LYS B N 1
ATOM 5162 C CA . LYS B 1 211 ? 9.844 14.773 15.633 1 97.94 211 LYS B CA 1
ATOM 5163 C C . LYS B 1 211 ? 10.734 14.297 14.492 1 97.94 211 LYS B C 1
ATOM 5165 O O . LYS B 1 211 ? 11.906 14.695 14.406 1 97.94 211 LYS B O 1
ATOM 5170 N N . MET B 1 212 ? 10.219 13.586 13.664 1 97.44 212 MET B N 1
ATOM 5171 C CA . MET B 1 212 ? 10.977 12.984 12.57 1 97.44 212 MET B CA 1
ATOM 5172 C C . MET B 1 212 ? 11.344 14.031 11.523 1 97.44 212 MET B C 1
ATOM 5174 O O . MET B 1 212 ? 12.43 13.969 10.938 1 97.44 212 MET B O 1
ATOM 5178 N N . PHE B 1 213 ? 10.383 15.031 11.32 1 98.06 213 PHE B N 1
ATOM 5179 C CA . PHE B 1 213 ? 10.531 15.695 10.031 1 98.06 213 PHE B CA 1
ATOM 5180 C C . PHE B 1 213 ? 10.453 17.203 10.188 1 98.06 213 PHE B C 1
ATOM 5182 O O . PHE B 1 213 ? 10.344 17.938 9.203 1 98.06 213 PHE B O 1
ATOM 5189 N N . SER B 1 214 ? 10.477 17.766 11.391 1 98.12 214 SER B N 1
ATOM 5190 C CA . SER B 1 214 ? 10.477 19.219 11.57 1 98.12 214 SER B CA 1
ATOM 5191 C C . SER B 1 214 ? 11.336 19.625 12.758 1 98.12 214 SER B C 1
ATOM 5193 O O . SER B 1 214 ? 11.641 18.812 13.633 1 98.12 214 SER B O 1
ATOM 5195 N N . PHE B 1 215 ? 11.727 20.859 12.766 1 97.25 215 PHE B N 1
ATOM 5196 C CA . PHE B 1 215 ? 12.5 21.453 13.852 1 97.25 215 PHE B CA 1
ATOM 5197 C C . PHE B 1 215 ? 11.617 22.344 14.711 1 97.25 215 PHE B C 1
ATOM 5199 O O . PHE B 1 215 ? 10.625 22.906 14.234 1 97.25 215 PHE B O 1
ATOM 5206 N N . ALA B 1 216 ? 12.086 22.438 15.984 1 96.88 216 ALA B N 1
ATOM 5207 C CA . ALA B 1 216 ? 11.398 23.375 16.859 1 96.88 216 ALA B CA 1
ATOM 5208 C C . ALA B 1 216 ? 11.297 24.766 16.234 1 96.88 216 ALA B C 1
ATOM 5210 O O . ALA B 1 216 ? 12.25 25.234 15.609 1 96.88 216 ALA B O 1
ATOM 5211 N N . GLY B 1 217 ? 10.133 25.359 16.359 1 96.5 217 GLY B N 1
ATOM 5212 C CA . GLY B 1 217 ? 9.922 26.688 15.82 1 96.5 217 GLY B CA 1
ATOM 5213 C C . GLY B 1 217 ? 9.383 26.672 14.398 1 96.5 217 GLY B C 1
ATOM 5214 O O . GLY B 1 217 ? 8.875 27.688 13.906 1 96.5 217 GLY B O 1
ATOM 5215 N N . GLU B 1 218 ? 9.461 25.547 13.711 1 98.19 218 GLU B N 1
ATOM 5216 C CA . GLU B 1 218 ? 8.945 25.438 12.352 1 98.19 218 GLU B CA 1
ATOM 5217 C C . GLU B 1 218 ? 7.43 25.234 12.352 1 98.19 218 GLU B C 1
ATOM 5219 O O . GLU B 1 218 ? 6.82 25.047 13.406 1 98.19 218 GLU B O 1
ATOM 5224 N N . THR B 1 219 ? 6.848 25.328 11.148 1 98.75 219 THR B N 1
ATOM 5225 C CA . THR B 1 219 ? 5.395 25.344 11.055 1 98.75 219 THR B CA 1
ATOM 5226 C C . THR B 1 219 ? 4.863 24.031 10.492 1 98.75 219 THR B C 1
ATOM 5228 O O . THR B 1 219 ? 5.309 23.578 9.438 1 98.75 219 THR B O 1
ATOM 5231 N N . VAL B 1 220 ? 3.93 23.453 11.242 1 98.88 220 VAL B N 1
ATOM 5232 C CA . VAL B 1 220 ? 3.23 22.234 10.836 1 98.88 220 VAL B CA 1
ATOM 5233 C C . VAL B 1 220 ? 1.836 22.578 10.32 1 98.88 220 VAL B C 1
ATOM 5235 O O . VAL B 1 220 ? 1.135 23.406 10.922 1 98.88 220 VAL B O 1
ATOM 5238 N N . PHE B 1 221 ? 1.451 21.938 9.195 1 98.88 221 PHE B N 1
ATOM 5239 C CA . PHE B 1 221 ? 0.156 22.234 8.586 1 98.88 221 PHE B CA 1
ATOM 5240 C C . PHE B 1 221 ? -0.697 20.969 8.5 1 98.88 221 PHE B C 1
ATOM 5242 O O . PHE B 1 221 ? -0.188 19.891 8.211 1 98.88 221 PHE B O 1
ATOM 5249 N N . ASP B 1 222 ? -2.02 21.109 8.727 1 98.62 222 ASP B N 1
ATOM 5250 C CA . ASP B 1 222 ? -3.027 20.062 8.547 1 98.62 222 ASP B CA 1
ATOM 5251 C C . ASP B 1 222 ? -4.234 20.594 7.773 1 98.62 222 ASP B C 1
ATOM 5253 O O . ASP B 1 222 ? -5.02 21.375 8.305 1 98.62 222 ASP B O 1
ATOM 5257 N N . PRO B 1 223 ? -4.418 20.156 6.52 1 98.25 223 PRO B N 1
ATOM 5258 C CA . PRO B 1 223 ? -5.543 20.641 5.719 1 98.25 223 PRO B CA 1
ATOM 5259 C C . PRO B 1 223 ? -6.887 20.078 6.195 1 98.25 223 PRO B C 1
ATOM 5261 O O . PRO B 1 223 ? -7.941 20.562 5.77 1 98.25 223 PRO B O 1
ATOM 5264 N N . PHE B 1 224 ? -6.859 19.094 7.004 1 95.5 224 PHE B N 1
ATOM 5265 C CA . PHE B 1 224 ? -8.055 18.516 7.617 1 95.5 224 PHE B CA 1
ATOM 5266 C C . PHE B 1 224 ? -7.91 18.469 9.133 1 95.5 224 PHE B C 1
ATOM 5268 O O . PHE B 1 224 ? -7.863 17.391 9.727 1 95.5 224 PHE B O 1
ATOM 5275 N N . MET B 1 225 ? -7.957 19.594 9.75 1 94.88 225 MET B N 1
ATOM 5276 C CA . MET B 1 225 ? -7.539 19.781 11.133 1 94.88 225 MET B CA 1
ATOM 5277 C C . MET B 1 225 ? -8.477 19.047 12.094 1 94.88 225 MET B C 1
ATOM 5279 O O . MET B 1 225 ? -8.031 18.516 13.109 1 94.88 225 MET B O 1
ATOM 5283 N N . GLY B 1 226 ? -9.805 19 11.781 1 90.19 226 GLY B N 1
ATOM 5284 C CA . GLY B 1 226 ? -10.75 18.375 12.695 1 90.19 226 GLY B CA 1
ATOM 5285 C C . GLY B 1 226 ? -10.688 18.953 14.094 1 90.19 226 GLY B C 1
ATOM 5286 O O . GLY B 1 226 ? -10.773 20.156 14.281 1 90.19 226 GLY B O 1
ATOM 5287 N N . SER B 1 227 ? -10.422 18.125 15.094 1 88.81 227 SER B N 1
ATOM 5288 C CA . SER B 1 227 ? -10.422 18.562 16.484 1 88.81 227 SER B CA 1
ATOM 5289 C C . SER B 1 227 ? -9.07 19.141 16.891 1 88.81 227 SER B C 1
ATOM 5291 O O . SER B 1 227 ? -8.93 19.703 17.984 1 88.81 227 SER B O 1
ATOM 5293 N N . GLY B 1 228 ? -8.086 18.969 16.094 1 94.31 228 GLY B N 1
ATOM 5294 C CA . GLY B 1 228 ? -6.852 19.688 16.328 1 94.31 228 GLY B CA 1
ATOM 5295 C C . GLY B 1 228 ? -5.746 18.828 16.906 1 94.31 228 GLY B C 1
ATOM 5296 O O . GLY B 1 228 ? -4.832 19.328 17.562 1 94.31 228 GLY B O 1
ATOM 5297 N N . THR B 1 229 ? -5.754 17.547 16.688 1 94.19 229 THR B N 1
ATOM 5298 C CA . THR B 1 229 ? -4.746 16.641 17.219 1 94.19 229 THR B CA 1
ATOM 5299 C C . THR B 1 229 ? -3.357 17.016 16.719 1 94.19 229 THR B C 1
ATOM 5301 O O . THR B 1 229 ? -2.395 17.031 17.484 1 94.19 229 THR B O 1
ATOM 5304 N N . THR B 1 230 ? -3.27 17.344 15.484 1 97.44 230 THR B N 1
ATOM 5305 C CA . THR B 1 230 ? -1.997 17.75 14.898 1 97.44 230 THR B CA 1
ATOM 5306 C C . THR B 1 230 ? -1.486 19.047 15.547 1 97.44 230 THR B C 1
ATOM 5308 O O . THR B 1 230 ? -0.305 19.141 15.883 1 97.44 230 THR B O 1
ATOM 5311 N N . ALA B 1 231 ? -2.35 19.969 15.742 1 96.81 231 ALA B N 1
ATOM 5312 C CA . ALA B 1 231 ? -1.985 21.234 16.375 1 96.81 231 ALA B CA 1
ATOM 5313 C C . ALA B 1 231 ? -1.526 21.016 17.812 1 96.81 231 ALA B C 1
ATOM 5315 O O . ALA B 1 231 ? -0.56 21.641 18.266 1 96.81 231 ALA B O 1
ATOM 5316 N N . LEU B 1 232 ? -2.223 20.188 18.516 1 94.75 232 LEU B N 1
ATOM 5317 C CA . LEU B 1 232 ? -1.852 19.875 19.891 1 94.75 232 LEU B CA 1
ATOM 5318 C C . LEU B 1 232 ? -0.438 19.297 19.953 1 94.75 232 LEU B C 1
ATOM 5320 O O . LEU B 1 232 ? 0.373 19.734 20.766 1 94.75 232 LEU B O 1
ATOM 5324 N N . ALA B 1 233 ? -0.149 18.328 19.125 1 96.56 233 ALA B N 1
ATOM 5325 C CA . ALA B 1 233 ? 1.176 17.719 19.078 1 96.56 233 ALA B CA 1
ATOM 5326 C C . ALA B 1 233 ? 2.246 18.734 18.719 1 96.56 233 ALA B C 1
ATOM 5328 O O . ALA B 1 233 ? 3.334 18.734 19.312 1 96.56 233 ALA B O 1
ATOM 5329 N N . ALA B 1 234 ? 1.927 19.594 17.781 1 97.38 234 ALA B N 1
ATOM 5330 C CA . ALA B 1 234 ? 2.869 20.641 17.375 1 97.38 234 ALA B CA 1
ATOM 5331 C C . ALA B 1 234 ? 3.186 21.562 18.547 1 97.38 234 ALA B C 1
ATOM 5333 O O . ALA B 1 234 ? 4.352 21.875 18.797 1 97.38 234 ALA B O 1
ATOM 5334 N N . ARG B 1 235 ? 2.18 21.984 19.219 1 94.88 235 ARG B N 1
ATOM 5335 C CA . ARG B 1 235 ? 2.348 22.859 20.375 1 94.88 235 ARG B CA 1
ATOM 5336 C C . ARG B 1 235 ? 3.229 22.219 21.438 1 94.88 235 ARG B C 1
ATOM 5338 O O . ARG B 1 235 ? 4.172 22.828 21.922 1 94.88 235 ARG B O 1
ATOM 5345 N N . ASN B 1 236 ? 2.951 20.984 21.734 1 93.31 236 ASN B N 1
ATOM 5346 C CA . ASN B 1 236 ? 3.676 20.266 22.781 1 93.31 236 ASN B CA 1
ATOM 5347 C C . ASN B 1 236 ? 5.141 20.062 22.406 1 93.31 236 ASN B C 1
ATOM 5349 O O . ASN B 1 236 ? 5.992 19.906 23.281 1 93.31 236 ASN B O 1
ATOM 5353 N N . LEU B 1 237 ? 5.43 20.109 21.125 1 95.44 237 LEU B N 1
ATOM 5354 C CA . LEU B 1 237 ? 6.793 19.891 20.656 1 95.44 237 LEU B CA 1
ATOM 5355 C C . LEU B 1 237 ? 7.426 21.203 20.203 1 95.44 237 LEU B C 1
ATOM 5357 O O . LEU B 1 237 ? 8.445 21.188 19.5 1 95.44 237 LEU B O 1
ATOM 5361 N N . GLN B 1 238 ? 6.77 22.266 20.5 1 94.5 238 GLN B N 1
ATOM 5362 C CA . GLN B 1 238 ? 7.27 23.625 20.297 1 94.5 238 GLN B CA 1
ATOM 5363 C C . GLN B 1 238 ? 7.398 23.938 18.812 1 94.5 238 GLN B C 1
ATOM 5365 O O . GLN B 1 238 ? 8.43 24.453 18.359 1 94.5 238 GLN B O 1
ATOM 5370 N N . ARG B 1 239 ? 6.453 23.547 18.062 1 96.94 239 ARG B N 1
ATOM 5371 C CA . ARG B 1 239 ? 6.289 23.938 16.672 1 96.94 239 ARG B CA 1
ATOM 5372 C C . ARG B 1 239 ? 5.051 24.797 16.484 1 96.94 239 ARG B C 1
ATOM 5374 O O . ARG B 1 239 ? 4.09 24.703 17.25 1 96.94 239 ARG B O 1
ATOM 5381 N N . ASN B 1 240 ? 5.086 25.703 15.492 1 97.5 240 ASN B N 1
ATOM 5382 C CA . ASN B 1 240 ? 3.879 26.391 15.055 1 97.5 240 ASN B CA 1
ATOM 5383 C C . ASN B 1 240 ? 2.938 25.469 14.305 1 97.5 240 ASN B C 1
ATOM 5385 O O . ASN B 1 240 ? 3.355 24.406 13.82 1 97.5 240 ASN B O 1
ATOM 5389 N N . SER B 1 241 ? 1.622 25.844 14.305 1 98.31 241 SER B N 1
ATOM 5390 C CA . SER B 1 241 ? 0.697 25.031 13.523 1 98.31 241 SER B CA 1
ATOM 5391 C C . SER B 1 241 ? -0.329 25.906 12.805 1 98.31 241 SER B C 1
ATOM 5393 O O . SER B 1 241 ? -0.677 26.984 13.281 1 98.31 241 SER B O 1
ATOM 5395 N N . ILE B 1 242 ? -0.667 25.516 11.625 1 98.69 242 ILE B N 1
ATOM 5396 C CA . ILE B 1 242 ? -1.788 26.047 10.859 1 98.69 242 ILE B CA 1
ATOM 5397 C C . ILE B 1 242 ? -2.715 24.906 10.438 1 98.69 242 ILE B C 1
ATOM 5399 O O . ILE B 1 242 ? -2.254 23.828 10.086 1 98.69 242 ILE B O 1
ATOM 5403 N N . GLY B 1 243 ? -3.988 25.078 10.508 1 98.06 243 GLY B N 1
ATOM 5404 C CA . GLY B 1 243 ? -4.938 24.062 10.078 1 98.06 243 GLY B CA 1
ATOM 5405 C C . GLY B 1 243 ? -6.145 24.641 9.359 1 98.06 243 GLY B C 1
ATOM 5406 O O . GLY B 1 243 ? -6.578 25.75 9.664 1 98.06 243 GLY B O 1
ATOM 5407 N N . TYR B 1 244 ? -6.66 23.953 8.391 1 97.12 244 TYR B N 1
ATOM 5408 C CA . TYR B 1 244 ? -7.922 24.25 7.73 1 97.12 244 TYR B CA 1
ATOM 5409 C C . TYR B 1 244 ? -9.016 23.297 8.18 1 97.12 244 TYR B C 1
ATOM 5411 O O . TYR B 1 244 ? -8.766 22.094 8.344 1 97.12 244 TYR B O 1
ATOM 5419 N N . GLU B 1 245 ? -10.078 23.781 8.422 1 93.56 245 GLU B N 1
ATOM 5420 C CA . GLU B 1 245 ? -11.281 23 8.734 1 93.56 245 GLU B CA 1
ATOM 5421 C C . GLU B 1 245 ? -12.523 23.656 8.141 1 93.56 245 GLU B C 1
ATOM 5423 O O . GLU B 1 245 ? -12.805 24.828 8.391 1 93.56 245 GLU B O 1
ATOM 5428 N N . ILE B 1 246 ? -13.242 22.844 7.398 1 90.25 246 ILE B N 1
ATOM 5429 C CA . ILE B 1 246 ? -14.352 23.391 6.625 1 90.25 246 ILE B CA 1
ATOM 5430 C C . ILE B 1 246 ? -15.578 23.562 7.523 1 90.25 246 ILE B C 1
ATOM 5432 O O . ILE B 1 246 ? -16.391 24.453 7.305 1 90.25 246 ILE B O 1
ATOM 5436 N N . ASN B 1 247 ? -15.75 22.703 8.508 1 85.19 247 ASN B N 1
ATOM 5437 C CA . ASN B 1 247 ? -16.875 22.766 9.43 1 85.19 247 ASN B CA 1
ATOM 5438 C C . ASN B 1 247 ? -16.609 23.719 10.586 1 85.19 247 ASN B C 1
ATOM 5440 O O . ASN B 1 247 ? -15.758 23.453 11.438 1 85.19 247 ASN B O 1
ATOM 5444 N N . PRO B 1 248 ? -17.328 24.812 10.711 1 88.19 248 PRO B N 1
ATOM 5445 C CA . PRO B 1 248 ? -17.078 25.812 11.758 1 88.19 248 PRO B CA 1
ATOM 5446 C C . PRO B 1 248 ? -17.344 25.266 13.164 1 88.19 248 PRO B C 1
ATOM 5448 O O . PRO B 1 248 ? -16.797 25.766 14.141 1 88.19 248 PRO B O 1
ATOM 5451 N N . ASP B 1 249 ? -18.109 24.234 13.266 1 83.19 249 ASP B N 1
ATOM 5452 C CA . ASP B 1 249 ? -18.469 23.672 14.562 1 83.19 249 ASP B CA 1
ATOM 5453 C C . ASP B 1 249 ? -17.281 22.984 15.227 1 83.19 249 ASP B C 1
ATOM 5455 O O . ASP B 1 249 ? -17.281 22.75 16.438 1 83.19 249 ASP B O 1
ATOM 5459 N N . PHE B 1 250 ? -16.328 22.719 14.508 1 87.56 250 PHE B N 1
ATOM 5460 C CA . PHE B 1 250 ? -15.18 22.016 15.047 1 87.56 250 PHE B CA 1
ATOM 5461 C C . PHE B 1 250 ? -14.289 22.953 15.852 1 87.56 250 PHE B C 1
ATOM 5463 O O . PHE B 1 250 ? -13.406 22.5 16.594 1 87.56 250 PHE B O 1
ATOM 5470 N N . ARG B 1 251 ? -14.523 24.219 15.695 1 89.88 251 ARG B N 1
ATOM 5471 C CA . ARG B 1 251 ? -13.727 25.188 16.438 1 89.88 251 ARG B CA 1
ATOM 5472 C C . ARG B 1 251 ? -13.812 24.938 17.938 1 89.88 251 ARG B C 1
ATOM 5474 O O . ARG B 1 251 ? -12.812 25.031 18.641 1 89.88 251 ARG B O 1
ATOM 5481 N N . LYS B 1 252 ? -15.008 24.594 18.391 1 86.25 252 LYS B N 1
ATOM 5482 C CA . LYS B 1 252 ? -15.195 24.359 19.812 1 86.25 252 LYS B CA 1
ATOM 5483 C C . LYS B 1 252 ? -14.32 23.203 20.297 1 86.25 252 LYS B C 1
ATOM 5485 O O . LYS B 1 252 ? -13.695 23.297 21.359 1 86.25 252 LYS B O 1
ATOM 5490 N N . PHE B 1 253 ? -14.273 22.156 19.547 1 86.19 253 PHE B N 1
ATOM 5491 C CA . PHE B 1 253 ? -13.477 21 19.891 1 86.19 253 PHE B CA 1
ATOM 5492 C C . PHE B 1 253 ? -11.984 21.328 19.844 1 86.19 253 PHE B C 1
ATOM 5494 O O . PHE B 1 253 ? -11.219 20.875 20.688 1 86.19 253 PHE B O 1
ATOM 5501 N N . TYR B 1 254 ? -11.633 22.078 18.875 1 90.81 254 TYR B N 1
ATOM 5502 C CA . TYR B 1 254 ? -10.25 22.516 18.719 1 90.81 254 TYR B CA 1
ATOM 5503 C C . TYR B 1 254 ? -9.789 23.328 19.922 1 90.81 254 TYR B C 1
ATOM 5505 O O . TYR B 1 254 ? -8.711 23.078 20.469 1 90.81 254 TYR B O 1
ATOM 5513 N N . GLU B 1 255 ? -10.586 24.281 20.312 1 89.81 255 GLU B N 1
ATOM 5514 C CA . GLU B 1 255 ? -10.234 25.156 21.438 1 89.81 255 GLU B CA 1
ATOM 5515 C C . GLU B 1 255 ? -10.117 24.359 22.734 1 89.81 255 GLU B C 1
ATOM 5517 O O . GLU B 1 255 ? -9.195 24.578 23.531 1 89.81 255 GLU B O 1
ATOM 5522 N N . GLU B 1 256 ? -10.984 23.5 22.906 1 86.62 256 GLU B N 1
ATOM 5523 C CA . GLU B 1 256 ? -10.961 22.672 24.109 1 86.62 256 GLU B CA 1
ATOM 5524 C C . GLU B 1 256 ? -9.703 21.797 24.156 1 86.62 256 GLU B C 1
ATOM 5526 O O . GLU B 1 256 ? -9.109 21.609 25.219 1 86.62 256 GLU B O 1
ATOM 5531 N N . LYS B 1 257 ? -9.312 21.344 23.078 1 88.12 257 LYS B N 1
ATOM 5532 C CA . LYS B 1 257 ? -8.211 20.391 23.016 1 88.12 257 LYS B CA 1
ATOM 5533 C C . LYS B 1 257 ? -6.863 21.109 22.969 1 88.12 257 LYS B C 1
ATOM 5535 O O . LYS B 1 257 ? -5.938 20.734 23.703 1 88.12 257 LYS B O 1
ATOM 5540 N N . VAL B 1 258 ? -6.762 22.047 22.203 1 89.62 258 VAL B N 1
ATOM 5541 C CA . VAL B 1 258 ? -5.469 22.656 21.906 1 89.62 258 VAL B CA 1
ATOM 5542 C C . VAL B 1 258 ? -5.219 23.828 22.875 1 89.62 258 VAL B C 1
ATOM 5544 O O . VAL B 1 258 ? -4.121 23.953 23.422 1 89.62 258 VAL B O 1
ATOM 5547 N N . SER B 1 259 ? -6.191 24.719 23.141 1 80.5 259 SER B N 1
ATOM 5548 C CA . SER B 1 259 ? -6.008 25.953 23.906 1 80.5 259 SER B CA 1
ATOM 5549 C C . SER B 1 259 ? -6.117 25.688 25.406 1 80.5 259 SER B C 1
ATOM 5551 O O . SER B 1 259 ? -5.52 26.406 26.203 1 80.5 259 SER B O 1
ATOM 5553 N N . SER B 1 260 ? -6.973 24.828 25.781 1 68.31 260 SER B N 1
ATOM 5554 C CA . SER B 1 260 ? -7.219 24.656 27.203 1 68.31 260 SER B CA 1
ATOM 5555 C C . SER B 1 260 ? -6.086 23.875 27.859 1 68.31 260 SER B C 1
ATOM 5557 O O . SER B 1 260 ? -5.922 23.922 29.094 1 68.31 260 SER B O 1
ATOM 5559 N N . SER B 1 261 ? -5.438 23.188 27.125 1 60.91 261 SER B N 1
ATOM 5560 C CA . SER B 1 261 ? -4.402 22.359 27.734 1 60.91 261 SER B CA 1
ATOM 5561 C C . SER B 1 261 ? -3.262 23.219 28.281 1 60.91 261 SER B C 1
ATOM 5563 O O . SER B 1 261 ? -2.973 24.281 27.766 1 60.91 261 SER B O 1
ATOM 5565 N N . ILE B 1 262 ? -2.83 23.125 29.609 1 53.94 262 ILE B N 1
ATOM 5566 C CA . ILE B 1 262 ? -1.814 23.828 30.375 1 53.94 262 ILE B CA 1
ATOM 5567 C C . ILE B 1 262 ? -0.563 24.031 29.531 1 53.94 262 ILE B C 1
ATOM 5569 O O . ILE B 1 262 ? 0.019 23.062 29.031 1 53.94 262 ILE B O 1
ATOM 5573 N N . SER B 1 263 ? -0.474 25.172 28.844 1 57.69 263 SER B N 1
ATOM 5574 C CA . SER B 1 263 ? 0.723 25.406 28.047 1 57.69 263 SER B CA 1
ATOM 5575 C C . SER B 1 263 ? 1.793 26.141 28.844 1 57.69 263 SER B C 1
ATOM 5577 O O . SER B 1 263 ? 1.488 27.078 29.578 1 57.69 263 SER B O 1
ATOM 5579 N N . PHE B 1 264 ? 2.902 25.516 29.203 1 51.28 264 PHE B N 1
ATOM 5580 C CA . PHE B 1 264 ? 4.012 26.031 30 1 51.28 264 PHE B CA 1
ATOM 5581 C C . PHE B 1 264 ? 4.691 27.203 29.281 1 51.28 264 PHE B C 1
ATOM 5583 O O . PHE B 1 264 ? 5.375 28.016 29.906 1 51.28 264 PHE B O 1
ATOM 5590 N N . GLY B 1 265 ? 4.445 27.359 27.922 1 59.62 265 GLY B N 1
ATOM 5591 C CA . GLY B 1 265 ? 5.164 28.406 27.219 1 59.62 265 GLY B CA 1
ATOM 5592 C C . GLY B 1 265 ? 4.25 29.422 26.562 1 59.62 265 GLY B C 1
ATOM 5593 O O . GLY B 1 265 ? 3.027 29.344 26.719 1 59.62 265 GLY B O 1
ATOM 5594 N N . THR B 1 266 ? 4.859 30.547 26.109 1 79.38 266 THR B N 1
ATOM 5595 C CA . THR B 1 266 ? 4.117 31.594 25.422 1 79.38 266 THR B CA 1
ATOM 5596 C C . THR B 1 266 ? 3.482 31.062 24.141 1 79.38 266 THR B C 1
ATOM 5598 O O . THR B 1 266 ? 4.188 30.625 23.234 1 79.38 266 THR B O 1
ATOM 5601 N N . VAL B 1 267 ? 2.238 30.75 24.25 1 88.38 267 VAL B N 1
ATOM 5602 C CA . VAL B 1 267 ? 1.493 30.219 23.109 1 88.38 267 VAL B CA 1
ATOM 5603 C C . VAL B 1 267 ? 0.44 31.234 22.672 1 88.38 267 VAL B C 1
ATOM 5605 O O . VAL B 1 267 ? -0.24 31.828 23.5 1 88.38 267 VAL B O 1
ATOM 5608 N N . GLU B 1 268 ? 0.418 31.516 21.375 1 91.56 268 GLU B N 1
ATOM 5609 C CA . GLU B 1 268 ? -0.596 32.375 20.781 1 91.56 268 GLU B CA 1
ATOM 5610 C C . GLU B 1 268 ? -1.545 31.594 19.891 1 91.56 268 GLU B C 1
ATOM 5612 O O . GLU B 1 268 ? -1.111 30.719 19.141 1 91.56 268 GLU B O 1
ATOM 5617 N N . TYR B 1 269 ? -2.828 31.891 20.078 1 92.69 269 TYR B N 1
ATOM 5618 C CA . TYR B 1 269 ? -3.846 31.234 19.266 1 92.69 269 TYR B CA 1
ATOM 5619 C C . TYR B 1 269 ? -4.527 32.25 18.344 1 92.69 269 TYR B C 1
ATOM 5621 O O . TYR B 1 269 ? -4.828 33.375 18.75 1 92.69 269 TYR B O 1
ATOM 5629 N N . LYS B 1 270 ? -4.699 31.875 17.109 1 94.38 270 LYS B N 1
ATOM 5630 C CA . LYS B 1 270 ? -5.379 32.719 16.125 1 94.38 270 LYS B CA 1
ATOM 5631 C C . LYS B 1 270 ? -6.484 31.938 15.406 1 94.38 270 LYS B C 1
ATOM 5633 O O . LYS B 1 270 ? -6.332 30.75 15.125 1 94.38 270 LYS B O 1
ATOM 5638 N N . TYR B 1 271 ? -7.566 32.656 15.141 1 94.62 271 TYR B N 1
ATOM 5639 C CA . TYR B 1 271 ? -8.688 32.094 14.391 1 94.62 271 TYR B CA 1
ATOM 5640 C C . TYR B 1 271 ? -9.047 32.969 13.203 1 94.62 271 TYR B C 1
ATOM 5642 O O . TYR B 1 271 ? -9.227 34.188 13.352 1 94.62 271 TYR B O 1
ATOM 5650 N N . ARG B 1 272 ? -9.102 32.344 12.023 1 96 272 ARG B N 1
ATOM 5651 C CA . ARG B 1 272 ? -9.406 33.062 10.797 1 96 272 ARG B CA 1
ATOM 5652 C C . ARG B 1 272 ? -10.445 32.312 9.969 1 96 272 ARG B C 1
ATOM 5654 O O . ARG B 1 272 ? -10.711 31.141 10.195 1 96 272 ARG B O 1
ATOM 5661 N N . THR B 1 273 ? -11.109 33.094 9.086 1 95.19 273 THR B N 1
ATOM 5662 C CA . THR B 1 273 ? -12.055 32.531 8.133 1 95.19 273 THR B CA 1
ATOM 5663 C C . THR B 1 273 ? -11.617 32.812 6.699 1 95.19 273 THR B C 1
ATOM 5665 O O . THR B 1 273 ? -11.289 33.969 6.367 1 95.19 273 THR B O 1
ATOM 5668 N N . ASP B 1 274 ? -11.508 31.781 5.906 1 94.62 274 ASP B N 1
ATOM 5669 C CA . ASP B 1 274 ? -11.219 31.906 4.48 1 94.62 274 ASP B CA 1
ATOM 5670 C C . ASP B 1 274 ? -12.492 31.797 3.65 1 94.62 274 ASP B C 1
ATOM 5672 O O . ASP B 1 274 ? -12.938 30.688 3.316 1 94.62 274 ASP B O 1
ATOM 5676 N N . GLY B 1 275 ? -13.094 32.938 3.26 1 88.12 275 GLY B N 1
ATOM 5677 C CA . GLY B 1 275 ? -14.344 32.969 2.512 1 88.12 275 GLY B CA 1
ATOM 5678 C C . GLY B 1 275 ? -14.141 33.156 1.017 1 88.12 275 GLY B C 1
ATOM 5679 O O . GLY B 1 275 ? -15.086 33.438 0.281 1 88.12 275 GLY B O 1
ATOM 5680 N N . ASN B 1 276 ? -12.906 33 0.578 1 87.62 276 ASN B N 1
ATOM 5681 C CA . ASN B 1 276 ? -12.633 33.188 -0.842 1 87.62 276 ASN B CA 1
ATOM 5682 C C . ASN B 1 276 ? -13.203 32.062 -1.681 1 87.62 276 ASN B C 1
ATOM 5684 O O . ASN B 1 276 ? -12.922 30.891 -1.416 1 87.62 276 ASN B O 1
ATOM 5688 N N . ALA B 1 277 ? -13.977 32.531 -2.631 1 84.44 277 ALA B N 1
ATOM 5689 C CA . ALA B 1 277 ? -14.57 31.531 -3.531 1 84.44 277 ALA B CA 1
ATOM 5690 C C . ALA B 1 277 ? -13.602 31.156 -4.652 1 84.44 277 ALA B C 1
ATOM 5692 O O . ALA B 1 277 ? -12.703 31.938 -4.98 1 84.44 277 ALA B O 1
ATOM 5693 N N . PHE B 1 278 ? -13.719 29.922 -5.055 1 87.94 278 PHE B N 1
ATOM 5694 C CA . PHE B 1 278 ? -12.945 29.484 -6.207 1 87.94 278 PHE B CA 1
ATOM 5695 C C . PHE B 1 278 ? -13.781 28.562 -7.102 1 87.94 278 PHE B C 1
ATOM 5697 O O . PHE B 1 278 ? -14.797 28.031 -6.664 1 87.94 278 PHE B O 1
ATOM 5704 N N . ASP B 1 279 ? -13.383 28.547 -8.398 1 88.5 279 ASP B N 1
ATOM 5705 C CA . ASP B 1 279 ? -14.07 27.703 -9.367 1 88.5 279 ASP B CA 1
ATOM 5706 C C . ASP B 1 279 ? -13.461 26.297 -9.422 1 88.5 279 ASP B C 1
ATOM 5708 O O . ASP B 1 279 ? -12.32 26.125 -9.867 1 88.5 279 ASP B O 1
ATOM 5712 N N . ILE B 1 280 ? -14.227 25.359 -9.039 1 89.25 280 ILE B N 1
ATOM 5713 C CA . ILE B 1 280 ? -13.773 23.984 -8.945 1 89.25 280 ILE B CA 1
ATOM 5714 C C . ILE B 1 280 ? -13.344 23.484 -10.328 1 89.25 280 ILE B C 1
ATOM 5716 O O . ILE B 1 280 ? -12.305 22.828 -10.461 1 89.25 280 ILE B O 1
ATOM 5720 N N . ALA B 1 281 ? -14.094 23.781 -11.312 1 86.69 281 ALA B N 1
ATOM 5721 C CA . ALA B 1 281 ? -13.812 23.328 -12.672 1 86.69 281 ALA B CA 1
ATOM 5722 C C . ALA B 1 281 ? -12.477 23.875 -13.172 1 86.69 281 ALA B C 1
ATOM 5724 O O . ALA B 1 281 ? -11.672 23.141 -13.758 1 86.69 281 ALA B O 1
ATOM 5725 N N . SER B 1 282 ? -12.336 25.109 -12.914 1 89.69 282 SER B N 1
ATOM 5726 C CA . SER B 1 282 ? -11.094 25.75 -13.336 1 89.69 282 SER B CA 1
ATOM 5727 C C . SER B 1 282 ? -9.891 25.156 -12.609 1 89.69 282 SER B C 1
ATOM 5729 O O . SER B 1 282 ? -8.836 24.938 -13.203 1 89.69 282 SER B O 1
ATOM 5731 N N . LYS B 1 283 ? -10.109 24.891 -11.375 1 92.44 283 LYS B N 1
ATOM 5732 C CA . LYS B 1 283 ? -9.039 24.312 -10.57 1 92.44 283 LYS B CA 1
ATOM 5733 C C . LYS B 1 283 ? -8.695 22.891 -11.039 1 92.44 283 LYS B C 1
ATOM 5735 O O . LYS B 1 283 ? -7.523 22.516 -11.086 1 92.44 283 LYS B O 1
ATOM 5740 N N . MET B 1 284 ? -9.594 22.188 -11.383 1 91.56 284 MET B N 1
ATOM 5741 C CA . MET B 1 284 ? -9.398 20.828 -11.859 1 91.56 284 MET B CA 1
ATOM 5742 C C . MET B 1 284 ? -8.562 20.812 -13.141 1 91.56 284 MET B C 1
ATOM 5744 O O . MET B 1 284 ? -7.758 19.906 -13.352 1 91.56 284 MET B O 1
ATOM 5748 N N . GLU B 1 285 ? -8.672 21.781 -13.883 1 90.12 285 GLU B N 1
ATOM 5749 C CA . GLU B 1 285 ? -7.957 21.875 -15.148 1 90.12 285 GLU B CA 1
ATOM 5750 C C . GLU B 1 285 ? -6.465 22.094 -14.93 1 90.12 285 GLU B C 1
ATOM 5752 O O . GLU B 1 285 ? -5.648 21.812 -15.805 1 90.12 285 GLU B O 1
ATOM 5757 N N . THR B 1 286 ? -6.129 22.578 -13.789 1 92.81 286 THR B N 1
ATOM 5758 C CA . THR B 1 286 ? -4.727 22.875 -13.5 1 92.81 286 THR B CA 1
ATOM 5759 C C . THR B 1 286 ? -4.004 21.625 -13.008 1 92.81 286 THR B C 1
ATOM 5761 O O . THR B 1 286 ? -2.775 21.594 -12.93 1 92.81 286 THR B O 1
ATOM 5764 N N . LEU B 1 287 ? -4.73 20.578 -12.688 1 94.62 287 LEU B N 1
ATOM 5765 C CA . LEU B 1 287 ? -4.145 19.359 -12.164 1 94.62 287 LEU B CA 1
ATOM 5766 C C . LEU B 1 287 ? -3.359 18.625 -13.25 1 94.62 287 LEU B C 1
ATOM 5768 O O . LEU B 1 287 ? -3.662 18.75 -14.438 1 94.62 287 LEU B O 1
ATOM 5772 N N . PRO B 1 288 ? -2.32 17.875 -12.891 1 92.56 288 PRO B N 1
ATOM 5773 C CA . PRO B 1 288 ? -1.567 17.109 -13.891 1 92.56 288 PRO B CA 1
ATOM 5774 C C . PRO B 1 288 ? -2.445 16.141 -14.672 1 92.56 288 PRO B C 1
ATOM 5776 O O . PRO B 1 288 ? -2.168 15.859 -15.844 1 92.56 288 PRO B O 1
ATOM 5779 N N . TYR B 1 289 ? -3.414 15.57 -14.008 1 91 289 TYR B N 1
ATOM 5780 C CA . TYR B 1 289 ? -4.41 14.734 -14.664 1 91 289 TYR B CA 1
ATOM 5781 C C . TYR B 1 289 ? -5.684 14.641 -13.836 1 91 289 TYR B C 1
ATOM 5783 O O . TYR B 1 289 ? -5.695 15.016 -12.656 1 91 289 TYR B O 1
ATOM 5791 N N . LEU B 1 290 ? -6.711 14.273 -14.469 1 90.81 290 LEU B N 1
ATOM 5792 C CA . LEU B 1 290 ? -7.957 13.977 -13.773 1 90.81 290 LEU B CA 1
ATOM 5793 C C . LEU B 1 290 ? -8.156 12.477 -13.633 1 90.81 290 LEU B C 1
ATOM 5795 O O . LEU B 1 290 ? -7.992 11.727 -14.602 1 90.81 290 LEU B O 1
ATOM 5799 N N . PHE B 1 291 ? -8.383 12.078 -12.406 1 90.75 291 PHE B N 1
ATOM 5800 C CA . PHE B 1 291 ? -8.625 10.664 -12.148 1 90.75 291 PHE B CA 1
ATOM 5801 C C . PHE B 1 291 ? -9.938 10.219 -12.773 1 90.75 291 PHE B C 1
ATOM 5803 O O . PHE B 1 291 ? -10.953 10.906 -12.641 1 90.75 291 PHE B O 1
ATOM 5810 N N . ARG B 1 292 ? -9.82 9.086 -13.477 1 83.25 292 ARG B N 1
ATOM 5811 C CA . ARG B 1 292 ? -10.992 8.414 -14.016 1 83.25 292 ARG B CA 1
ATOM 5812 C C . ARG B 1 292 ? -11.117 6.996 -13.469 1 83.25 292 ARG B C 1
ATOM 5814 O O . ARG B 1 292 ? -10.148 6.23 -13.492 1 83.25 292 ARG B O 1
ATOM 5821 N N . ASP B 1 293 ? -12.203 6.66 -12.883 1 77.81 293 ASP B N 1
ATOM 5822 C CA . ASP B 1 293 ? -12.43 5.336 -12.312 1 77.81 293 ASP B CA 1
ATOM 5823 C C . ASP B 1 293 ? -12.477 4.266 -13.398 1 77.81 293 ASP B C 1
ATOM 5825 O O . ASP B 1 293 ? -13.281 4.359 -14.336 1 77.81 293 ASP B O 1
ATOM 5829 N N . PRO B 1 294 ? -11.578 3.311 -13.375 1 67.62 294 PRO B N 1
ATOM 5830 C CA . PRO B 1 294 ? -11.57 2.277 -14.414 1 67.62 294 PRO B CA 1
ATOM 5831 C C . PRO B 1 294 ? -12.789 1.363 -14.352 1 67.62 294 PRO B C 1
ATOM 5833 O O . PRO B 1 294 ? -13.125 0.695 -15.328 1 67.62 294 PRO B O 1
ATOM 5836 N N . HIS B 1 295 ? -13.352 1.198 -13.188 1 63.12 295 HIS B N 1
ATOM 5837 C CA . HIS B 1 295 ? -14.484 0.284 -13.055 1 63.12 295 HIS B CA 1
ATOM 5838 C C . HIS B 1 295 ? -15.781 0.949 -13.492 1 63.12 295 HIS B C 1
ATOM 5840 O O . HIS B 1 295 ? -16.109 2.039 -13.023 1 63.12 295 HIS B O 1
ATOM 5846 N N . LYS B 1 296 ? -16.094 0.935 -14.828 1 51.12 296 LYS B N 1
ATOM 5847 C CA . LYS B 1 296 ? -17.375 1.452 -15.305 1 51.12 296 LYS B CA 1
ATOM 5848 C C . LYS B 1 296 ? -18.531 0.738 -14.633 1 51.12 296 LYS B C 1
ATOM 5850 O O . LYS B 1 296 ? -18.641 -0.489 -14.688 1 51.12 296 LYS B O 1
ATOM 5855 N N . MET B 1 297 ? -18.781 1.18 -13.516 1 47.97 297 MET B N 1
ATOM 5856 C CA . MET B 1 297 ? -19.891 0.541 -12.82 1 47.97 297 MET B CA 1
ATOM 5857 C C . MET B 1 297 ? -21.188 0.707 -13.609 1 47.97 297 MET B C 1
ATOM 5859 O O . MET B 1 297 ? -21.516 1.812 -14.047 1 47.97 297 MET B O 1
ATOM 5863 N N . GLY B 1 298 ? -21.406 -0.224 -14.359 1 40.75 298 GLY B N 1
ATOM 5864 C CA . GLY B 1 298 ? -22.734 -0.143 -14.953 1 40.75 298 GLY B CA 1
ATOM 5865 C C . GLY B 1 298 ? -23.766 0.476 -14.031 1 40.75 298 GLY B C 1
ATOM 5866 O O . GLY B 1 298 ? -24.531 1.347 -14.438 1 40.75 298 GLY B O 1
ATOM 5867 N N . ASN B 1 299 ? -24.203 -0.235 -13 1 37.78 299 ASN B N 1
ATOM 5868 C CA . ASN B 1 299 ? -25.391 0.167 -12.234 1 37.78 299 ASN B CA 1
ATOM 5869 C C . ASN B 1 299 ? -25.031 1.189 -11.164 1 37.78 299 ASN B C 1
ATOM 5871 O O . ASN B 1 299 ? -24.562 0.824 -10.078 1 37.78 299 ASN B O 1
ATOM 5875 N N . LYS B 1 300 ? -24.5 2.248 -11.484 1 39 300 LYS B N 1
ATOM 5876 C CA . LYS B 1 300 ? -24.266 3.365 -10.578 1 39 300 LYS B CA 1
ATOM 5877 C C . LYS B 1 300 ? -25.484 3.605 -9.688 1 39 300 LYS B C 1
ATOM 5879 O O . LYS B 1 300 ? -26.531 4.059 -10.164 1 39 300 LYS B O 1
ATOM 5884 N N . ILE B 1 301 ? -25.703 2.836 -8.695 1 38.41 301 ILE B N 1
ATOM 5885 C CA . ILE B 1 301 ? -26.75 3.268 -7.777 1 38.41 301 ILE B CA 1
ATOM 5886 C C . ILE B 1 301 ? -26.422 4.648 -7.223 1 38.41 301 ILE B C 1
ATOM 5888 O O . ILE B 1 301 ? -25.266 4.934 -6.91 1 38.41 301 ILE B O 1
ATOM 5892 N N . ASP B 1 302 ? -27.125 5.625 -7.484 1 37.09 302 ASP B N 1
ATOM 5893 C CA . ASP B 1 302 ? -27.062 6.992 -6.977 1 37.09 302 ASP B CA 1
ATOM 5894 C C . ASP B 1 302 ? -26.703 7.016 -5.492 1 37.09 302 ASP B C 1
ATOM 5896 O O . ASP B 1 302 ? -27.5 6.586 -4.648 1 37.09 302 ASP B O 1
ATOM 5900 N N . ILE B 1 303 ? -25.469 6.977 -5.164 1 37.03 303 ILE B N 1
ATOM 5901 C CA . ILE B 1 303 ? -24.828 7.012 -3.85 1 37.03 303 ILE B CA 1
ATOM 5902 C C . ILE B 1 303 ? -25.531 8.031 -2.961 1 37.03 303 ILE B C 1
ATOM 5904 O O . ILE B 1 303 ? -25.609 7.863 -1.742 1 37.03 303 ILE B O 1
ATOM 5908 N N . LYS B 1 304 ? -25.875 9.148 -3.496 1 36.75 304 LYS B N 1
ATOM 5909 C CA . LYS B 1 304 ? -26.562 10.148 -2.688 1 36.75 304 LYS B CA 1
ATOM 5910 C C . LYS B 1 304 ? -27.75 9.539 -1.938 1 36.75 304 LYS B C 1
ATOM 5912 O O . LYS B 1 304 ? -28.141 10.039 -0.887 1 36.75 304 LYS B O 1
ATOM 5917 N N . ARG B 1 305 ? -28.297 8.578 -2.5 1 33.34 305 ARG B N 1
ATOM 5918 C CA . ARG B 1 305 ? -29.516 8 -1.946 1 33.34 305 ARG B CA 1
ATOM 5919 C C . ARG B 1 305 ? -29.203 7.027 -0.818 1 33.34 305 ARG B C 1
ATOM 5921 O O . ARG B 1 305 ? -30.078 6.645 -0.049 1 33.34 305 ARG B O 1
ATOM 5928 N N . LEU B 1 306 ? -27.906 6.5 -0.777 1 35.06 306 LEU B N 1
ATOM 5929 C CA . LEU B 1 306 ? -27.578 5.555 0.285 1 35.06 306 LEU B CA 1
ATOM 5930 C C . LEU B 1 306 ? -26.75 6.227 1.37 1 35.06 306 LEU B C 1
ATOM 5932 O O . LEU B 1 306 ? -25.562 6.508 1.165 1 35.06 306 LEU B O 1
ATOM 5936 N N . GLN B 1 307 ? -27.25 7.137 2.113 1 34.69 307 GLN B N 1
ATOM 5937 C CA . GLN B 1 307 ? -26.656 7.953 3.162 1 34.69 307 GLN B CA 1
ATOM 5938 C C . GLN B 1 307 ? -26.078 7.086 4.273 1 34.69 307 GLN B C 1
ATOM 5940 O O . GLN B 1 307 ? -26.812 6.516 5.074 1 34.69 307 GLN B O 1
ATOM 5945 N N . PHE B 1 308 ? -25.188 6.273 4.121 1 34.09 308 PHE B N 1
ATOM 5946 C CA . PHE B 1 308 ? -24.734 5.418 5.211 1 34.09 308 PHE B CA 1
ATOM 5947 C C . PHE B 1 308 ? -23.969 6.227 6.246 1 34.09 308 PHE B C 1
ATOM 5949 O O . PHE B 1 308 ? -23.594 5.703 7.297 1 34.09 308 PHE B O 1
ATOM 5956 N N . GLY B 1 309 ? -23.547 7.434 6.004 1 36.94 309 GLY B N 1
ATOM 5957 C CA . GLY B 1 309 ? -22.531 8.016 6.875 1 36.94 309 GLY B CA 1
ATOM 5958 C C . GLY B 1 309 ? -23.078 8.438 8.227 1 36.94 309 GLY B C 1
ATOM 5959 O O . GLY B 1 309 ? -24.297 8.641 8.375 1 36.94 309 GLY B O 1
ATOM 5960 N N . SER B 1 310 ? -22.438 8.078 9.414 1 33.94 310 SER B N 1
ATOM 5961 C CA . SER B 1 310 ? -22.781 8.602 10.734 1 33.94 310 SER B CA 1
ATOM 5962 C C . SER B 1 310 ? -22.781 10.125 10.742 1 33.94 310 SER B C 1
ATOM 5964 O O . SER B 1 310 ? -21.844 10.75 10.219 1 33.94 310 SER B O 1
ATOM 5966 N N . ARG B 1 311 ? -23.922 10.773 10.695 1 34.69 311 ARG B N 1
ATOM 5967 C CA . ARG B 1 311 ? -24.047 12.219 10.867 1 34.69 311 ARG B CA 1
ATOM 5968 C C . ARG B 1 311 ? -23.578 12.648 12.25 1 34.69 311 ARG B C 1
ATOM 5970 O O . ARG B 1 311 ? -23.984 12.07 13.258 1 34.69 311 ARG B O 1
ATOM 5977 N N . ILE B 1 312 ? -22.422 13.422 12.422 1 31.86 312 ILE B N 1
ATOM 5978 C CA . ILE B 1 312 ? -22.031 14.039 13.688 1 31.86 312 ILE B CA 1
ATOM 5979 C C . ILE B 1 312 ? -23.094 15.047 14.117 1 31.86 312 ILE B C 1
ATOM 5981 O O . ILE B 1 312 ? -22.875 16.266 14.062 1 31.86 312 ILE B O 1
ATOM 5985 N N . ASP B 1 313 ? -24.266 15.242 13.719 1 32 313 ASP B N 1
ATOM 5986 C CA . ASP B 1 313 ? -25.156 16.25 14.258 1 32 313 ASP B CA 1
ATOM 5987 C C . ASP B 1 313 ? -25.344 16.078 15.766 1 32 313 ASP B C 1
ATOM 5989 O O . ASP B 1 313 ? -25.547 14.953 16.234 1 32 313 ASP B O 1
ATOM 5993 N N . LYS B 1 314 ? -24.828 17 16.734 1 33.28 314 LYS B N 1
ATOM 5994 C CA . LYS B 1 314 ? -25.219 17.109 18.141 1 33.28 314 LYS B CA 1
ATOM 5995 C C . LYS B 1 314 ? -26.609 16.531 18.359 1 33.28 314 LYS B C 1
ATOM 5997 O O . LYS B 1 314 ? -26.828 15.766 19.312 1 33.28 314 LYS B O 1
ATOM 6002 N N . ASP B 1 315 ? -27.625 17.484 18.359 1 31.58 315 ASP B N 1
ATOM 6003 C CA . ASP B 1 315 ? -29 17.281 18.812 1 31.58 315 ASP B CA 1
ATOM 6004 C C . ASP B 1 315 ? -29.688 16.156 18.047 1 31.58 315 ASP B C 1
ATOM 6006 O O . ASP B 1 315 ? -30.75 15.68 18.438 1 31.58 315 ASP B O 1
ATOM 6010 N N . LYS B 1 316 ? -29.844 16.422 16.719 1 31.36 316 LYS B N 1
ATOM 6011 C CA . LYS B 1 316 ? -31.109 15.836 16.25 1 31.36 316 LYS B CA 1
ATOM 6012 C C . LYS B 1 316 ? -31.047 14.312 16.281 1 31.36 316 LYS B C 1
ATOM 6014 O O . LYS B 1 316 ? -29.953 13.727 16.25 1 31.36 316 LYS B O 1
ATOM 6019 N N . LYS B 1 317 ? -32.062 13.664 16.156 1 32.41 317 LYS B N 1
ATOM 6020 C CA . LYS B 1 317 ? -32.75 12.398 15.938 1 32.41 317 LYS B CA 1
ATOM 6021 C C . LYS B 1 317 ? -32.062 11.57 14.859 1 32.41 317 LYS B C 1
ATOM 6023 O O . LYS B 1 317 ? -31.609 12.109 13.852 1 32.41 317 LYS B O 1
ATOM 6028 N N . GLU B 1 318 ? -31.344 10.562 15.086 1 37.09 318 GLU B N 1
ATOM 6029 C CA . GLU B 1 318 ? -30.969 9.406 14.281 1 37.09 318 GLU B CA 1
ATOM 6030 C C . GLU B 1 318 ? -31.703 9.406 12.938 1 37.09 318 GLU B C 1
ATOM 6032 O O . GLU B 1 318 ? -32.875 9.023 12.867 1 37.09 318 GLU B O 1
ATOM 6037 N N . ARG B 1 319 ? -31.719 10.484 12.141 1 37.38 319 ARG B N 1
ATOM 6038 C CA . ARG B 1 319 ? -32.625 10.539 11 1 37.38 319 ARG B CA 1
ATOM 6039 C C . ARG B 1 319 ? -32.5 9.281 10.148 1 37.38 319 ARG B C 1
ATOM 6041 O O . ARG B 1 319 ? -31.422 8.969 9.633 1 37.38 319 ARG B O 1
ATOM 6048 N N . GLU B 1 320 ? -33.094 8.336 10.406 1 48.81 320 GLU B N 1
ATOM 6049 C CA . GLU B 1 320 ? -33.406 7.207 9.539 1 48.81 320 GLU B CA 1
ATOM 6050 C C . GLU B 1 320 ? -33.625 7.664 8.094 1 48.81 320 GLU B C 1
ATOM 6052 O O . GLU B 1 320 ? -34.281 8.664 7.848 1 48.81 320 GLU B O 1
ATOM 6057 N N . GLU B 1 321 ? -32.656 7.574 7.262 1 56.84 321 GLU B N 1
ATOM 6058 C CA . GLU B 1 321 ? -33 7.832 5.863 1 56.84 321 GLU B CA 1
ATOM 6059 C C . GLU B 1 321 ? -34.281 7.109 5.465 1 56.84 321 GLU B C 1
ATOM 6061 O O . GLU B 1 321 ? -34.406 5.891 5.625 1 56.84 321 GLU B O 1
ATOM 6066 N N . TYR B 1 322 ? -35.156 7.941 5.156 1 70.94 322 TYR B N 1
ATOM 6067 C CA . TYR B 1 322 ? -36.469 7.406 4.816 1 70.94 322 TYR B CA 1
ATOM 6068 C C . TYR B 1 322 ? -36.562 7.137 3.318 1 70.94 322 TYR B C 1
ATOM 6070 O O . TYR B 1 322 ? -36.031 7.898 2.506 1 70.94 322 TYR B O 1
ATOM 6078 N N . PHE B 1 323 ? -36.906 5.996 3.02 1 78.62 323 PHE B N 1
ATOM 6079 C CA . PHE B 1 323 ? -37.25 5.562 1.669 1 78.62 323 PHE B CA 1
ATOM 6080 C C . PHE B 1 323 ? -38.75 5.355 1.532 1 78.62 323 PHE B C 1
ATOM 6082 O O . PHE B 1 323 ? -39.469 5.445 2.516 1 78.62 323 PHE B O 1
ATOM 6089 N N . SER B 1 324 ? -39.094 5.379 0.316 1 82.62 324 SER B N 1
ATOM 6090 C CA . SER B 1 324 ? -40.438 4.891 0.028 1 82.62 324 SER B CA 1
ATOM 6091 C C . SER B 1 324 ? -40.406 3.631 -0.83 1 82.62 324 SER B C 1
ATOM 6093 O O . SER B 1 324 ? -39.469 3.434 -1.607 1 82.62 324 SER B O 1
ATOM 6095 N N . VAL B 1 325 ? -41.312 2.764 -0.612 1 86.19 325 VAL B N 1
ATOM 6096 C CA . VAL B 1 325 ? -41.375 1.537 -1.397 1 86.19 325 VAL B CA 1
ATOM 6097 C C . VAL B 1 325 ? -42.031 1.832 -2.75 1 86.19 325 VAL B C 1
ATOM 6099 O O . VAL B 1 325 ? -43.188 2.283 -2.816 1 86.19 325 VAL B O 1
ATOM 6102 N N . LYS B 1 326 ? -41.25 1.666 -3.787 1 85.5 326 LYS B N 1
ATOM 6103 C CA . LYS B 1 326 ? -41.719 1.905 -5.145 1 85.5 326 LYS B CA 1
ATOM 6104 C C . LYS B 1 326 ? -42.531 0.712 -5.664 1 85.5 326 LYS B C 1
ATOM 6106 O O . LYS B 1 326 ? -43.625 0.877 -6.188 1 85.5 326 LYS B O 1
ATOM 6111 N N . THR B 1 327 ? -41.844 -0.435 -5.648 1 86.88 327 THR B N 1
ATOM 6112 C CA . THR B 1 327 ? -42.5 -1.645 -6.16 1 86.88 327 THR B CA 1
ATOM 6113 C C . THR B 1 327 ? -42.188 -2.836 -5.254 1 86.88 327 THR B C 1
ATOM 6115 O O . THR B 1 327 ? -41.094 -2.928 -4.672 1 86.88 327 THR B O 1
ATOM 6118 N N . ILE B 1 328 ? -43.281 -3.639 -5.074 1 89.56 328 ILE B N 1
ATOM 6119 C CA . ILE B 1 328 ? -43.125 -4.902 -4.359 1 89.56 328 ILE B CA 1
ATOM 6120 C C . ILE B 1 328 ? -42.969 -6.047 -5.359 1 89.56 328 ILE B C 1
ATOM 6122 O O . ILE B 1 328 ? -43.875 -6.312 -6.141 1 89.56 328 ILE B O 1
ATOM 6126 N N . LEU B 1 329 ? -41.844 -6.711 -5.352 1 87.69 329 LEU B N 1
ATOM 6127 C CA . LEU B 1 329 ? -41.562 -7.816 -6.266 1 87.69 329 LEU B CA 1
ATOM 6128 C C . LEU B 1 329 ? -42.094 -9.133 -5.691 1 87.69 329 LEU B C 1
ATOM 6130 O O . LEU B 1 329 ? -42.656 -9.945 -6.414 1 87.69 329 LEU B O 1
ATOM 6134 N N . SER B 1 330 ? -41.781 -9.352 -4.52 1 88.31 330 SER B N 1
ATOM 6135 C CA . SER B 1 330 ? -42.25 -10.492 -3.725 1 88.31 330 SER B CA 1
ATOM 6136 C C . SER B 1 330 ? -42.406 -10.109 -2.26 1 88.31 330 SER B C 1
ATOM 6138 O O . SER B 1 330 ? -42 -9.031 -1.842 1 88.31 330 SER B O 1
ATOM 6140 N N . PRO B 1 331 ? -43.031 -11.016 -1.521 1 89.5 331 PRO B N 1
ATOM 6141 C CA . PRO B 1 331 ? -43.281 -10.688 -0.115 1 89.5 331 PRO B CA 1
ATOM 6142 C C . PRO B 1 331 ? -42 -10.422 0.66 1 89.5 331 PRO B C 1
ATOM 6144 O O . PRO B 1 331 ? -42.031 -9.797 1.723 1 89.5 331 PRO B O 1
ATOM 6147 N N . ASN B 1 332 ? -40.906 -10.852 0.134 1 90.06 332 ASN B N 1
ATOM 6148 C CA . ASN B 1 332 ? -39.656 -10.617 0.873 1 90.06 332 ASN B CA 1
ATOM 6149 C C . ASN B 1 332 ? -38.688 -9.797 0.055 1 90.06 332 ASN B C 1
ATOM 6151 O O . ASN B 1 332 ? -37.5 -9.664 0.441 1 90.06 332 ASN B O 1
ATOM 6155 N N . THR B 1 333 ? -39.156 -9.266 -1.044 1 89.56 333 THR B N 1
ATOM 6156 C CA . THR B 1 333 ? -38.281 -8.469 -1.892 1 89.56 333 THR B CA 1
ATOM 6157 C C . THR B 1 333 ? -39 -7.223 -2.396 1 89.56 333 THR B C 1
ATOM 6159 O O . THR B 1 333 ? -40.062 -7.32 -3.021 1 89.56 333 THR B O 1
ATOM 6162 N N . ILE B 1 334 ? -38.438 -6.023 -2.131 1 89.19 334 ILE B N 1
ATOM 6163 C CA . ILE B 1 334 ? -39.062 -4.77 -2.523 1 89.19 334 ILE B CA 1
ATOM 6164 C C . ILE B 1 334 ? -38.031 -3.875 -3.23 1 89.19 334 ILE B C 1
ATOM 6166 O O . ILE B 1 334 ? -36.844 -4.051 -3.068 1 89.19 334 ILE B O 1
ATOM 6170 N N . VAL B 1 335 ? -38.594 -3.002 -3.973 1 86.38 335 VAL B N 1
ATOM 6171 C CA . VAL B 1 335 ? -37.812 -1.973 -4.629 1 86.38 335 VAL B CA 1
ATOM 6172 C C . VAL B 1 335 ? -38.094 -0.61 -4.008 1 86.38 335 VAL B C 1
ATOM 6174 O O . VAL B 1 335 ? -39.25 -0.224 -3.881 1 86.38 335 VAL B O 1
ATOM 6177 N N . LEU B 1 336 ? -37.125 0.064 -3.613 1 83.75 336 LEU B N 1
ATOM 6178 C CA . LEU B 1 336 ? -37.281 1.369 -2.98 1 83.75 336 LEU B CA 1
ATOM 6179 C C . LEU B 1 336 ? -37.281 2.48 -4.023 1 83.75 336 LEU B C 1
ATOM 6181 O O . LEU B 1 336 ? -37 2.24 -5.199 1 83.75 336 LEU B O 1
ATOM 6185 N N . ASN B 1 337 ? -37.719 3.666 -3.516 1 79 337 ASN B N 1
ATOM 6186 C CA . ASN B 1 337 ? -37.906 4.809 -4.41 1 79 337 ASN B CA 1
ATOM 6187 C C . ASN B 1 337 ? -36.562 5.191 -5.07 1 79 337 ASN B C 1
ATOM 6189 O O . ASN B 1 337 ? -36.562 5.805 -6.137 1 79 337 ASN B O 1
ATOM 6193 N N . ASN B 1 338 ? -35.656 4.68 -4.508 1 67 338 ASN B N 1
ATOM 6194 C CA . ASN B 1 338 ? -34.344 4.988 -5.078 1 67 338 ASN B CA 1
ATOM 6195 C C . ASN B 1 338 ? -33.875 3.904 -6.051 1 67 338 ASN B C 1
ATOM 6197 O O . ASN B 1 338 ? -32.75 3.943 -6.539 1 67 338 ASN B O 1
ATOM 6201 N N . GLY B 1 339 ? -34.688 2.953 -6.25 1 73.5 339 GLY B N 1
ATOM 6202 C CA . GLY B 1 339 ? -34.406 1.902 -7.215 1 73.5 339 GLY B CA 1
ATOM 6203 C C . GLY B 1 339 ? -33.688 0.708 -6.598 1 73.5 339 GLY B C 1
ATOM 6204 O O . GLY B 1 339 ? -33.438 -0.284 -7.281 1 73.5 339 GLY B O 1
ATOM 6205 N N . LEU B 1 340 ? -33.406 0.746 -5.457 1 75.62 340 LEU B N 1
ATOM 6206 C CA . LEU B 1 340 ? -32.719 -0.343 -4.758 1 75.62 340 LEU B CA 1
ATOM 6207 C C . LEU B 1 340 ? -33.688 -1.488 -4.477 1 75.62 340 LEU B C 1
ATOM 6209 O O . LEU B 1 340 ? -34.781 -1.27 -3.945 1 75.62 340 LEU B O 1
ATOM 6213 N N . THR B 1 341 ? -33.188 -2.662 -4.895 1 83 341 THR B N 1
ATOM 6214 C CA . THR B 1 341 ? -33.938 -3.861 -4.535 1 83 341 THR B CA 1
ATOM 6215 C C . THR B 1 341 ? -33.406 -4.473 -3.248 1 83 341 THR B C 1
ATOM 6217 O O . THR B 1 341 ? -32.219 -4.758 -3.145 1 83 341 THR B O 1
ATOM 6220 N N . VAL B 1 342 ? -34.188 -4.551 -2.332 1 86 342 VAL B N 1
ATOM 6221 C CA . VAL B 1 342 ? -33.781 -5.102 -1.048 1 86 342 VAL B CA 1
ATOM 6222 C C . VAL B 1 342 ? -34.625 -6.332 -0.711 1 86 342 VAL B C 1
ATOM 6224 O O . VAL B 1 342 ? -35.781 -6.414 -1.085 1 86 342 VAL B O 1
ATOM 6227 N N . ARG B 1 343 ? -33.969 -7.262 -0.042 1 88.25 343 ARG B N 1
ATOM 6228 C CA . ARG B 1 343 ? -34.625 -8.438 0.488 1 88.25 343 ARG B CA 1
ATOM 6229 C C . ARG B 1 343 ? -34.781 -8.344 2.002 1 88.25 343 ARG B C 1
ATOM 6231 O O . ARG B 1 343 ? -33.844 -8.008 2.711 1 88.25 343 ARG B O 1
ATOM 6238 N N . LEU B 1 344 ? -35.969 -8.555 2.439 1 89.75 344 LEU B N 1
ATOM 6239 C CA . LEU B 1 344 ? -36.281 -8.5 3.865 1 89.75 344 LEU B CA 1
ATOM 6240 C C . LEU B 1 344 ? -35.688 -9.711 4.59 1 89.75 344 LEU B C 1
ATOM 6242 O O . LEU B 1 344 ? -36.094 -10.844 4.316 1 89.75 344 LEU B O 1
ATOM 6246 N N . LEU B 1 345 ? -34.844 -9.367 5.457 1 87.31 345 LEU B N 1
ATOM 6247 C CA . LEU B 1 345 ? -34.031 -10.383 6.145 1 87.31 345 LEU B CA 1
ATOM 6248 C C . LEU B 1 345 ? -34.906 -11.188 7.105 1 87.31 345 LEU B C 1
ATOM 6250 O O . LEU B 1 345 ? -35.75 -10.625 7.805 1 87.31 345 LEU B O 1
ATOM 6254 N N . GLY B 1 346 ? -34.656 -12.539 7.078 1 86.44 346 GLY B N 1
ATOM 6255 C CA . GLY B 1 346 ? -35.25 -13.422 8.078 1 86.44 346 GLY B CA 1
ATOM 6256 C C . GLY B 1 346 ? -36.625 -13.93 7.695 1 86.44 346 GLY B C 1
ATOM 6257 O O . GLY B 1 346 ? -37.219 -14.719 8.43 1 86.44 346 GLY B O 1
ATOM 6258 N N . ILE B 1 347 ? -37.125 -13.469 6.523 1 89.44 347 ILE B N 1
ATOM 6259 C CA . ILE B 1 347 ? -38.469 -13.93 6.164 1 89.44 347 ILE B CA 1
ATOM 6260 C C . ILE B 1 347 ? -38.438 -14.562 4.777 1 89.44 347 ILE B C 1
ATOM 6262 O O . ILE B 1 347 ? -37.656 -14.148 3.91 1 89.44 347 ILE B O 1
ATOM 6266 N N . LYS B 1 348 ? -39.156 -15.648 4.617 1 89.38 348 LYS B N 1
ATOM 6267 C CA . LYS B 1 348 ? -39.312 -16.344 3.338 1 89.38 348 LYS B CA 1
ATOM 6268 C C . LYS B 1 348 ? -40.781 -16.375 2.9 1 89.38 348 LYS B C 1
ATOM 6270 O O . LYS B 1 348 ? -41.656 -16.422 3.738 1 89.38 348 LYS B O 1
ATOM 6275 N N . GLU B 1 349 ? -40.906 -16.359 1.608 1 88.31 349 GLU B N 1
ATOM 6276 C CA . GLU B 1 349 ? -42.25 -16.328 1.022 1 88.31 349 GLU B CA 1
ATOM 6277 C C . GLU B 1 349 ? -43.031 -17.609 1.314 1 88.31 349 GLU B C 1
ATOM 6279 O O . GLU B 1 349 ? -42.438 -18.703 1.349 1 88.31 349 GLU B O 1
ATOM 6284 N N . LYS B 1 350 ? -44.281 -17.469 1.602 1 85.81 350 LYS B N 1
ATOM 6285 C CA . LYS B 1 350 ? -45.281 -18.547 1.678 1 85.81 350 LYS B CA 1
ATOM 6286 C C . LYS B 1 350 ? -46.188 -18.547 0.443 1 85.81 350 LYS B C 1
ATOM 6288 O O . LYS B 1 350 ? -47.094 -17.734 0.328 1 85.81 350 LYS B O 1
ATOM 6293 N N . PRO B 1 351 ? -45.969 -19.469 -0.371 1 85.12 351 PRO B N 1
ATOM 6294 C CA . PRO B 1 351 ? -46.656 -19.453 -1.666 1 85.12 351 PRO B CA 1
ATOM 6295 C C . PRO B 1 351 ? -48.156 -19.391 -1.53 1 85.12 351 PRO B C 1
ATOM 6297 O O . PRO B 1 351 ? -48.844 -18.734 -2.326 1 85.12 351 PRO B O 1
ATOM 6300 N N . CYS B 1 352 ? -48.75 -19.984 -0.525 1 83.38 352 CYS B N 1
ATOM 6301 C CA . CYS B 1 352 ? -50.219 -20.078 -0.368 1 83.38 352 CYS B CA 1
ATOM 6302 C C . CYS B 1 352 ? -50.812 -18.719 -0.019 1 83.38 352 CYS B C 1
ATOM 6304 O O . CYS B 1 352 ? -52 -18.469 -0.268 1 83.38 352 CYS B O 1
ATOM 6306 N N . VAL B 1 353 ? -50.031 -17.75 0.521 1 88.81 353 VAL B N 1
ATOM 6307 C CA . VAL B 1 353 ? -50.594 -16.484 0.953 1 88.81 353 VAL B CA 1
ATOM 6308 C C . VAL B 1 353 ? -49.781 -15.336 0.355 1 88.81 353 VAL B C 1
ATOM 6310 O O . VAL B 1 353 ? -49.812 -14.211 0.862 1 88.81 353 VAL B O 1
ATOM 6313 N N . ASN B 1 354 ? -49.156 -15.562 -0.629 1 88.81 354 ASN B N 1
ATOM 6314 C CA . ASN B 1 354 ? -48.281 -14.57 -1.245 1 88.81 354 ASN B CA 1
ATOM 6315 C C . ASN B 1 354 ? -49.062 -13.32 -1.663 1 88.81 354 ASN B C 1
ATOM 6317 O O . ASN B 1 354 ? -48.594 -12.203 -1.509 1 88.81 354 ASN B O 1
ATOM 6321 N N . GLY B 1 355 ? -50.188 -13.57 -2.266 1 86.5 355 GLY B N 1
ATOM 6322 C CA . GLY B 1 355 ? -51.031 -12.445 -2.658 1 86.5 355 GLY B CA 1
ATOM 6323 C C . GLY B 1 355 ? -51.375 -11.539 -1.496 1 86.5 355 GLY B C 1
ATOM 6324 O O . GLY B 1 355 ? -51.25 -10.32 -1.588 1 86.5 355 GLY B O 1
ATOM 6325 N N . ASN B 1 356 ? -51.844 -12.125 -0.424 1 88.94 356 ASN B N 1
ATOM 6326 C CA . ASN B 1 356 ? -52.188 -11.383 0.777 1 88.94 356 ASN B CA 1
ATOM 6327 C C . ASN B 1 356 ? -50.969 -10.68 1.378 1 88.94 356 ASN B C 1
ATOM 6329 O O . ASN B 1 356 ? -51.094 -9.555 1.869 1 88.94 356 ASN B O 1
ATOM 6333 N N . ALA B 1 357 ? -49.875 -11.375 1.31 1 91.19 357 ALA B N 1
ATOM 6334 C CA . ALA B 1 357 ? -48.625 -10.812 1.849 1 91.19 357 ALA B CA 1
ATOM 6335 C C . ALA B 1 357 ? -48.219 -9.57 1.067 1 91.19 357 ALA B C 1
ATOM 6337 O O . ALA B 1 357 ? -47.844 -8.555 1.659 1 91.19 357 ALA B O 1
ATOM 6338 N N . THR B 1 358 ? -48.312 -9.656 -0.185 1 89.81 358 THR B N 1
ATOM 6339 C CA . THR B 1 358 ? -47.969 -8.531 -1.041 1 89.81 358 THR B CA 1
ATOM 6340 C C . THR B 1 358 ? -48.906 -7.355 -0.823 1 89.81 358 THR B C 1
ATOM 6342 O O . THR B 1 358 ? -48.5 -6.203 -0.771 1 89.81 358 THR B O 1
ATOM 6345 N N . LYS B 1 359 ? -50.156 -7.641 -0.724 1 87.19 359 LYS B N 1
ATOM 6346 C CA . LYS B 1 359 ? -51.156 -6.609 -0.451 1 87.19 359 LYS B CA 1
ATOM 6347 C C . LYS B 1 359 ? -50.906 -5.93 0.89 1 87.19 359 LYS B C 1
ATOM 6349 O O . LYS B 1 359 ? -51 -4.707 1.007 1 87.19 359 LYS B O 1
ATOM 6354 N N . PHE B 1 360 ? -50.594 -6.707 1.882 1 89.88 360 PHE B N 1
ATOM 6355 C CA . PHE B 1 360 ? -50.281 -6.191 3.207 1 89.88 360 PHE B CA 1
ATOM 6356 C C . PHE B 1 360 ? -49.094 -5.219 3.143 1 89.88 360 PHE B C 1
ATOM 6358 O O . PHE B 1 360 ? -49.156 -4.121 3.705 1 89.88 360 PHE B O 1
ATOM 6365 N N . LEU B 1 361 ? -48.094 -5.648 2.48 1 88.88 361 LEU B N 1
ATOM 6366 C CA . LEU B 1 361 ? -46.906 -4.805 2.338 1 88.88 361 LEU B CA 1
ATOM 6367 C C . LEU B 1 361 ? -47.25 -3.504 1.616 1 88.88 361 LEU B C 1
ATOM 6369 O O . LEU B 1 361 ? -46.781 -2.428 2.016 1 88.88 361 LEU B O 1
ATOM 6373 N N . LEU B 1 362 ? -48 -3.643 0.599 1 86.06 362 LEU B N 1
ATOM 6374 C CA . LEU B 1 362 ? -48.406 -2.479 -0.178 1 86.06 362 LEU B CA 1
ATOM 6375 C C . LEU B 1 362 ? -49.219 -1.51 0.68 1 86.06 362 LEU B C 1
ATOM 6377 O O . LEU B 1 362 ? -49 -0.297 0.625 1 86.06 362 LEU B O 1
ATOM 6381 N N . GLU B 1 363 ? -50.094 -2.01 1.428 1 87.19 363 GLU B N 1
ATOM 6382 C CA . GLU B 1 363 ? -50.938 -1.186 2.273 1 87.19 363 GLU B CA 1
ATOM 6383 C C . GLU B 1 363 ? -50.156 -0.513 3.385 1 87.19 363 GLU B C 1
ATOM 6385 O O . GLU B 1 363 ? -50.375 0.656 3.703 1 87.19 363 GLU B O 1
ATOM 6390 N N . LYS B 1 364 ? -49.188 -1.248 3.949 1 86.69 364 LYS B N 1
ATOM 6391 C CA . LYS B 1 364 ? -48.438 -0.735 5.09 1 86.69 364 LYS B CA 1
ATOM 6392 C C . LYS B 1 364 ? -47.406 0.295 4.645 1 86.69 364 LYS B C 1
ATOM 6394 O O . LYS B 1 364 ? -47.062 1.206 5.402 1 86.69 364 LYS B O 1
ATOM 6399 N N . THR B 1 365 ? -47 0.09 3.418 1 85.69 365 THR B N 1
ATOM 6400 C CA . THR B 1 365 ? -45.906 0.954 3 1 85.69 365 THR B CA 1
ATOM 6401 C C . THR B 1 365 ? -46.406 2.059 2.074 1 85.69 365 THR B C 1
ATOM 6403 O O . THR B 1 365 ? -45.688 3.002 1.771 1 85.69 365 THR B O 1
ATOM 6406 N N . LYS B 1 366 ? -47.562 1.938 1.616 1 80.81 366 LYS B N 1
ATOM 6407 C CA . LYS B 1 366 ? -48.094 2.91 0.67 1 80.81 366 LYS B CA 1
ATOM 6408 C C . LYS B 1 366 ? -48.062 4.32 1.256 1 80.81 366 LYS B C 1
ATOM 6410 O O . LYS B 1 366 ? -48.688 4.574 2.299 1 80.81 366 LYS B O 1
ATOM 6415 N N . GLY B 1 367 ? -47.375 5.254 0.593 1 76.31 367 GLY B N 1
ATOM 6416 C CA . GLY B 1 367 ? -47.312 6.652 0.983 1 76.31 367 GLY B CA 1
ATOM 6417 C C . GLY B 1 367 ? -46.531 6.895 2.258 1 76.31 367 GLY B C 1
ATOM 6418 O O . GLY B 1 367 ? -46.594 7.984 2.828 1 76.31 367 GLY B O 1
ATOM 6419 N N . ARG B 1 368 ? -45.906 5.91 2.865 1 81.19 368 ARG B N 1
ATOM 6420 C CA . ARG B 1 368 ? -45.156 6.055 4.109 1 81.19 368 ARG B CA 1
ATOM 6421 C C . ARG B 1 368 ? -43.656 6.008 3.852 1 81.19 368 ARG B C 1
ATOM 6423 O O . ARG B 1 368 ? -43.188 5.43 2.861 1 81.19 368 ARG B O 1
ATOM 6430 N N . LYS B 1 369 ? -43.031 6.641 4.699 1 82.12 369 LYS B N 1
ATOM 6431 C CA . LYS B 1 369 ? -41.594 6.582 4.66 1 82.12 369 LYS B CA 1
ATOM 6432 C C . LYS B 1 369 ? -41.062 5.367 5.426 1 82.12 369 LYS B C 1
ATOM 6434 O O . LYS B 1 369 ? -41.625 4.977 6.441 1 82.12 369 LYS B O 1
ATOM 6439 N N . VAL B 1 370 ? -40.062 4.73 4.793 1 85.19 370 VAL B N 1
ATOM 6440 C CA . VAL B 1 370 ? -39.469 3.564 5.438 1 85.19 370 VAL B CA 1
ATOM 6441 C C . VAL B 1 370 ? -37.969 3.791 5.641 1 85.19 370 VAL B C 1
ATOM 6443 O O . VAL B 1 370 ? -37.375 4.617 4.957 1 85.19 370 VAL B O 1
ATOM 6446 N N . PHE B 1 371 ? -37.5 3.174 6.641 1 82.62 371 PHE B N 1
ATOM 6447 C CA . PHE B 1 371 ? -36.062 3.172 6.801 1 82.62 371 PHE B CA 1
ATOM 6448 C C . PHE B 1 371 ? -35.562 1.76 7.059 1 82.62 371 PHE B C 1
ATOM 6450 O O . PHE B 1 371 ? -36.312 0.881 7.465 1 82.62 371 PHE B O 1
ATOM 6457 N N . LEU B 1 372 ? -34.344 1.526 6.664 1 80.44 372 LEU B N 1
ATOM 6458 C CA . LEU B 1 372 ? -33.719 0.197 6.656 1 80.44 372 LEU B CA 1
ATOM 6459 C C . LEU B 1 372 ? -32.719 0.051 7.793 1 80.44 372 LEU B C 1
ATOM 6461 O O . LEU B 1 372 ? -32.062 1.018 8.156 1 80.44 372 LEU B O 1
ATOM 6465 N N . ARG B 1 373 ? -32.781 -1.065 8.383 1 78.25 373 ARG B N 1
ATOM 6466 C CA . ARG B 1 373 ? -31.734 -1.484 9.312 1 78.25 373 ARG B CA 1
ATOM 6467 C C . ARG B 1 373 ? -31.094 -2.797 8.859 1 78.25 373 ARG B C 1
ATOM 6469 O O . ARG B 1 373 ? -31.766 -3.639 8.258 1 78.25 373 ARG B O 1
ATOM 6476 N N . TYR B 1 374 ? -29.922 -2.881 9.141 1 73.31 374 TYR B N 1
ATOM 6477 C CA . TYR B 1 374 ? -29.188 -4.02 8.617 1 73.31 374 TYR B CA 1
ATOM 6478 C C . TYR B 1 374 ? -28.688 -4.914 9.742 1 73.31 374 TYR B C 1
ATOM 6480 O O . TYR B 1 374 ? -28.578 -4.477 10.891 1 73.31 374 TYR B O 1
ATOM 6488 N N . ASP B 1 375 ? -28.547 -6.211 9.375 1 73.5 375 ASP B N 1
ATOM 6489 C CA . ASP B 1 375 ? -27.984 -7.207 10.273 1 73.5 375 ASP B CA 1
ATOM 6490 C C . ASP B 1 375 ? -26.516 -7.465 9.953 1 73.5 375 ASP B C 1
ATOM 6492 O O . ASP B 1 375 ? -25.922 -6.777 9.117 1 73.5 375 ASP B O 1
ATOM 6496 N N . THR B 1 376 ? -26.047 -8.367 10.703 1 64.19 376 THR B N 1
ATOM 6497 C CA . THR B 1 376 ? -24.656 -8.758 10.477 1 64.19 376 THR B CA 1
ATOM 6498 C C . THR B 1 376 ? -24.469 -9.281 9.055 1 64.19 376 THR B C 1
ATOM 6500 O O . THR B 1 376 ? -23.422 -9.047 8.438 1 64.19 376 THR B O 1
ATOM 6503 N N . ILE B 1 377 ? -25.547 -9.906 8.594 1 63.59 377 ILE B N 1
ATOM 6504 C CA . ILE B 1 377 ? -25.562 -10.406 7.219 1 63.59 377 ILE B CA 1
ATOM 6505 C C . ILE B 1 377 ? -26.25 -9.391 6.309 1 63.59 377 ILE B C 1
ATOM 6507 O O . ILE B 1 377 ? -27.438 -9.109 6.469 1 63.59 377 ILE B O 1
ATOM 6511 N N . LYS B 1 378 ? -25.531 -8.875 5.395 1 64.06 378 LYS B N 1
ATOM 6512 C CA . LYS B 1 378 ? -26.094 -7.77 4.629 1 64.06 378 LYS B CA 1
ATOM 6513 C C . LYS B 1 378 ? -26.516 -8.227 3.229 1 64.06 378 LYS B C 1
ATOM 6515 O O . LYS B 1 378 ? -27.375 -7.613 2.6 1 64.06 378 LYS B O 1
ATOM 6520 N N . TYR B 1 379 ? -26.047 -9.305 2.777 1 67.94 379 TYR B N 1
ATOM 6521 C CA . TYR B 1 379 ? -26.375 -9.75 1.427 1 67.94 379 TYR B CA 1
ATOM 6522 C C . TYR B 1 379 ? -26.578 -11.258 1.388 1 67.94 379 TYR B C 1
ATOM 6524 O O . TYR B 1 379 ? -26 -12 2.18 1 67.94 379 TYR B O 1
ATOM 6532 N N . ASP B 1 380 ? -27.438 -11.602 0.467 1 69.44 380 ASP B N 1
ATOM 6533 C CA . ASP B 1 380 ? -27.672 -13.031 0.281 1 69.44 380 ASP B CA 1
ATOM 6534 C C . ASP B 1 380 ? -26.781 -13.594 -0.828 1 69.44 380 ASP B C 1
ATOM 6536 O O . ASP B 1 380 ? -25.922 -12.883 -1.363 1 69.44 380 ASP B O 1
ATOM 6540 N N . ASP B 1 381 ? -26.938 -14.922 -1.131 1 61.44 381 ASP B N 1
ATOM 6541 C CA . ASP B 1 381 ? -26.141 -15.656 -2.111 1 61.44 381 ASP B CA 1
ATOM 6542 C C . ASP B 1 381 ? -26.281 -15.047 -3.504 1 61.44 381 ASP B C 1
ATOM 6544 O O . ASP B 1 381 ? -25.422 -15.227 -4.363 1 61.44 381 ASP B O 1
ATOM 6548 N N . GLU B 1 382 ? -27.359 -14.297 -3.699 1 62.47 382 GLU B N 1
ATOM 6549 C CA . GLU B 1 382 ? -27.641 -13.664 -4.984 1 62.47 382 GLU B CA 1
ATOM 6550 C C . GLU B 1 382 ? -27.25 -12.188 -4.965 1 62.47 382 GLU B C 1
ATOM 6552 O O . GLU B 1 382 ? -27.672 -11.414 -5.828 1 62.47 382 GLU B O 1
ATOM 6557 N N . ASP B 1 383 ? -26.562 -11.789 -4.004 1 62.75 383 ASP B N 1
ATOM 6558 C CA . ASP B 1 383 ? -26.047 -10.43 -3.818 1 62.75 383 ASP B CA 1
ATOM 6559 C C . ASP B 1 383 ? -27.188 -9.438 -3.619 1 62.75 383 ASP B C 1
ATOM 6561 O O . ASP B 1 383 ? -27.078 -8.273 -4 1 62.75 383 ASP B O 1
ATOM 6565 N N . MET B 1 384 ? -28.188 -9.891 -3.133 1 74.62 384 MET B N 1
ATOM 6566 C CA . MET B 1 384 ? -29.281 -9 -2.779 1 74.62 384 MET B CA 1
ATOM 6567 C C . MET B 1 384 ? -29.125 -8.477 -1.356 1 74.62 384 MET B C 1
ATOM 6569 O O . MET B 1 384 ? -28.734 -9.219 -0.457 1 74.62 384 MET B O 1
ATOM 6573 N N . LEU B 1 385 ? -29.297 -7.18 -1.249 1 77.62 385 LEU B N 1
ATOM 6574 C CA . LEU B 1 385 ? -29.188 -6.523 0.051 1 77.62 385 LEU B CA 1
ATOM 6575 C C . LEU B 1 385 ? -30.281 -7.031 0.998 1 77.62 385 LEU B C 1
ATOM 6577 O O . LEU B 1 385 ? -31.469 -7 0.663 1 77.62 385 LEU B O 1
ATOM 6581 N N . LEU B 1 386 ? -29.781 -7.512 2.137 1 82.12 386 LEU B N 1
ATOM 6582 C CA . LEU B 1 386 ? -30.688 -7.969 3.182 1 82.12 386 LEU B CA 1
ATOM 6583 C C . LEU B 1 386 ? -30.906 -6.879 4.23 1 82.12 386 LEU B C 1
ATOM 6585 O O . LEU B 1 386 ? -29.953 -6.223 4.652 1 82.12 386 LEU B O 1
ATOM 6589 N N . CYS B 1 387 ? -32.125 -6.641 4.516 1 85 387 CYS B N 1
ATOM 6590 C CA . CYS B 1 387 ? -32.344 -5.574 5.488 1 85 387 CYS B CA 1
ATOM 6591 C C . CYS B 1 387 ? -33.625 -5.836 6.301 1 85 387 CYS B C 1
ATOM 6593 O O . CYS B 1 387 ? -34.438 -6.684 5.941 1 85 387 CYS B O 1
ATOM 6595 N N . TYR B 1 388 ? -33.625 -5.148 7.484 1 87.25 388 TYR B N 1
ATOM 6596 C CA . TYR B 1 388 ? -34.875 -4.957 8.242 1 87.25 388 TYR B CA 1
ATOM 6597 C C . TYR B 1 388 ? -35.594 -3.693 7.793 1 87.25 388 TYR B C 1
ATOM 6599 O O . TYR B 1 388 ? -34.969 -2.625 7.684 1 87.25 388 TYR B O 1
ATOM 6607 N N . LEU B 1 389 ? -36.781 -3.881 7.434 1 88.19 389 LEU B N 1
ATOM 6608 C CA . LEU B 1 389 ? -37.594 -2.762 6.953 1 88.19 389 LEU B CA 1
ATOM 6609 C C . LEU B 1 389 ? -38.438 -2.18 8.078 1 88.19 389 LEU B C 1
ATOM 6611 O O . LEU B 1 389 ? -39.188 -2.906 8.734 1 88.19 389 LEU B O 1
ATOM 6615 N N . TYR B 1 390 ? -38.188 -0.81 8.266 1 86.06 390 TYR B N 1
ATOM 6616 C CA . TYR B 1 390 ? -38.969 -0.105 9.281 1 86.06 390 TYR B CA 1
ATOM 6617 C C . TYR B 1 390 ? -39.781 1.024 8.656 1 86.06 390 TYR B C 1
ATOM 6619 O O . TYR B 1 390 ? -39.312 1.683 7.719 1 86.06 390 TYR B O 1
ATOM 6627 N N . LEU B 1 391 ? -41 1.201 9.156 1 83.19 391 LEU B N 1
ATOM 6628 C CA . LEU B 1 391 ? -41.781 2.393 8.828 1 83.19 391 LEU B CA 1
ATOM 6629 C C . LEU B 1 391 ? -41.281 3.594 9.633 1 83.19 391 LEU B C 1
ATOM 6631 O O . LEU B 1 391 ? -40.562 3.436 10.617 1 83.19 391 LEU B O 1
ATOM 6635 N N . ASP B 1 392 ? -41.656 4.801 9.211 1 76.5 392 ASP B N 1
ATOM 6636 C CA . ASP B 1 392 ? -41.25 6.047 9.867 1 76.5 392 ASP B CA 1
ATOM 6637 C C . ASP B 1 392 ? -41.688 6.062 11.328 1 76.5 392 ASP B C 1
ATOM 6639 O O . ASP B 1 392 ? -41.062 6.715 12.164 1 76.5 392 ASP B O 1
ATOM 6643 N N . ASN B 1 393 ? -42.719 5.27 11.656 1 72.31 393 ASN B N 1
ATOM 6644 C CA . ASN B 1 393 ? -43.188 5.188 13.039 1 72.31 393 ASN B CA 1
ATOM 6645 C C . ASN B 1 393 ? -42.469 4.074 13.805 1 72.31 393 ASN B C 1
ATOM 6647 O O . ASN B 1 393 ? -42.938 3.652 14.867 1 72.31 393 ASN B O 1
ATOM 6651 N N . LYS B 1 394 ? -41.406 3.492 13.227 1 76.31 394 LYS B N 1
ATOM 6652 C CA . LYS B 1 394 ? -40.531 2.482 13.828 1 76.31 394 LYS B CA 1
ATOM 6653 C C . LYS B 1 394 ? -41.25 1.123 13.875 1 76.31 394 LYS B C 1
ATOM 6655 O O . LYS B 1 394 ? -40.875 0.255 14.664 1 76.31 394 LYS B O 1
ATOM 6660 N N . THR B 1 395 ? -42.281 0.942 13.055 1 84.81 395 THR B N 1
ATOM 6661 C CA . THR B 1 395 ? -42.906 -0.374 12.883 1 84.81 395 THR B CA 1
ATOM 6662 C C . THR B 1 395 ? -41.969 -1.31 12.133 1 84.81 395 THR B C 1
ATOM 6664 O O . THR B 1 395 ? -41.469 -0.979 11.039 1 84.81 395 THR B O 1
ATOM 6667 N N . PHE B 1 396 ? -41.688 -2.393 12.711 1 87.44 396 PHE B N 1
ATOM 6668 C CA . PHE B 1 396 ? -40.812 -3.422 12.164 1 87.44 396 PHE B CA 1
ATOM 6669 C C . PHE B 1 396 ? -41.594 -4.32 11.195 1 87.44 396 PHE B C 1
ATOM 6671 O O . PHE B 1 396 ? -42.25 -5.262 11.617 1 87.44 396 PHE B O 1
ATOM 6678 N N . ILE B 1 397 ? -41.375 -4.113 9.922 1 90.5 397 ILE B N 1
ATOM 6679 C CA . ILE B 1 397 ? -42.219 -4.75 8.898 1 90.5 397 ILE B CA 1
ATOM 6680 C C . ILE B 1 397 ? -41.938 -6.25 8.867 1 90.5 397 ILE B C 1
ATOM 6682 O O . ILE B 1 397 ? -42.844 -7.062 8.805 1 90.5 397 ILE B O 1
ATOM 6686 N N . ASN B 1 398 ? -40.719 -6.625 8.953 1 89.38 398 ASN B N 1
ATOM 6687 C CA . ASN B 1 398 ? -40.344 -8.039 8.938 1 89.38 398 ASN B CA 1
ATOM 6688 C C . ASN B 1 398 ? -41.094 -8.82 10.023 1 89.38 398 ASN B C 1
ATOM 6690 O O . ASN B 1 398 ? -41.656 -9.883 9.758 1 89.38 398 ASN B O 1
ATOM 6694 N N . ALA B 1 399 ? -41.094 -8.25 11.094 1 88.19 399 ALA B N 1
ATOM 6695 C CA . ALA B 1 399 ? -41.75 -8.875 12.242 1 88.19 399 ALA B CA 1
ATOM 6696 C C . ALA B 1 399 ? -43.25 -8.875 12.07 1 88.19 399 ALA B C 1
ATOM 6698 O O . ALA B 1 399 ? -43.938 -9.859 12.398 1 88.19 399 ALA B O 1
ATOM 6699 N N . HIS B 1 400 ? -43.781 -7.812 11.609 1 90.12 400 HIS B N 1
ATOM 6700 C CA . HIS B 1 400 ? -45.219 -7.691 11.438 1 90.12 400 HIS B CA 1
ATOM 6701 C C . HIS B 1 400 ? -45.75 -8.703 10.414 1 90.12 400 HIS B C 1
ATOM 6703 O O . HIS B 1 400 ? -46.844 -9.25 10.578 1 90.12 400 HIS B O 1
ATOM 6709 N N . MET B 1 401 ? -44.938 -8.945 9.406 1 90.38 401 MET B N 1
ATOM 6710 C CA . MET B 1 401 ? -45.344 -9.93 8.398 1 90.38 401 MET B CA 1
ATOM 6711 C C . MET B 1 401 ? -45.375 -11.336 8.992 1 90.38 401 MET B C 1
ATOM 6713 O O . MET B 1 401 ? -46.281 -12.117 8.672 1 90.38 401 MET B O 1
ATOM 6717 N N . LEU B 1 402 ? -44.5 -11.594 9.883 1 88.25 402 LEU B N 1
ATOM 6718 C CA . LEU B 1 402 ? -44.469 -12.883 10.562 1 88.25 402 LEU B CA 1
ATOM 6719 C C . LEU B 1 402 ? -45.625 -13.031 11.539 1 88.25 402 LEU B C 1
ATOM 6721 O O . LEU B 1 402 ? -46.281 -14.07 11.57 1 88.25 402 LEU B O 1
ATOM 6725 N N . LYS B 1 403 ? -45.844 -12 12.258 1 88.44 403 LYS B N 1
ATOM 6726 C CA . LYS B 1 403 ? -46.906 -12 13.266 1 88.44 403 LYS B CA 1
ATOM 6727 C C . LYS B 1 403 ? -48.25 -12.25 12.625 1 88.44 403 LYS B C 1
ATOM 6729 O O . LYS B 1 403 ? -49.125 -12.93 13.203 1 88.44 403 LYS B O 1
ATOM 6734 N N . ASN B 1 404 ? -48.438 -11.773 11.453 1 87.75 404 ASN B N 1
ATOM 6735 C CA . ASN B 1 404 ? -49.719 -11.898 10.766 1 87.75 404 ASN B CA 1
ATOM 6736 C C . ASN B 1 404 ? -49.75 -13.164 9.914 1 87.75 404 ASN B C 1
ATOM 6738 O O . ASN B 1 404 ? -50.719 -13.359 9.156 1 87.75 404 ASN B O 1
ATOM 6742 N N . GLY B 1 405 ? -48.656 -13.992 9.977 1 86.81 405 GLY B N 1
ATOM 6743 C CA . GLY B 1 405 ? -48.656 -15.281 9.297 1 86.81 405 GLY B CA 1
ATOM 6744 C C . GLY B 1 405 ? -48.531 -15.156 7.793 1 86.81 405 GLY B C 1
ATOM 6745 O O . GLY B 1 405 ? -48.938 -16.047 7.051 1 86.81 405 GLY B O 1
ATOM 6746 N N . LEU B 1 406 ? -47.969 -14.086 7.277 1 90.31 406 LEU B N 1
ATOM 6747 C CA . LEU B 1 406 ? -47.906 -13.812 5.844 1 90.31 406 LEU B CA 1
ATOM 6748 C C . LEU B 1 406 ? -46.625 -14.367 5.234 1 90.31 406 LEU B C 1
ATOM 6750 O O . LEU B 1 406 ? -46.531 -14.492 4.016 1 90.31 406 LEU B O 1
ATOM 6754 N N . VAL B 1 407 ? -45.688 -14.602 6.078 1 90.25 407 VAL B N 1
ATOM 6755 C CA . VAL B 1 407 ? -44.406 -15.141 5.656 1 90.25 407 VAL B CA 1
ATOM 6756 C C . VAL B 1 407 ? -43.906 -16.156 6.688 1 90.25 407 VAL B C 1
ATOM 6758 O O . VAL B 1 407 ? -44.5 -16.297 7.762 1 90.25 407 VAL B O 1
ATOM 6761 N N . ASP B 1 408 ? -42.875 -16.953 6.309 1 89.5 408 ASP B N 1
ATOM 6762 C CA . ASP B 1 408 ? -42.219 -17.891 7.215 1 89.5 408 ASP B CA 1
ATOM 6763 C C . ASP B 1 408 ? -40.812 -17.406 7.562 1 89.5 408 ASP B C 1
ATOM 6765 O O . ASP B 1 408 ? -40.281 -16.531 6.887 1 89.5 408 ASP B O 1
ATOM 6769 N N . VAL B 1 409 ? -40.406 -17.953 8.641 1 89.06 409 VAL B N 1
ATOM 6770 C CA . VAL B 1 409 ? -39.031 -17.625 9.039 1 89.06 409 VAL B CA 1
ATOM 6771 C C . VAL B 1 409 ? -38.062 -18.266 8.07 1 89.06 409 VAL B C 1
ATOM 6773 O O . VAL B 1 409 ? -38.219 -19.422 7.695 1 89.06 409 VAL B O 1
ATOM 6776 N N . ASP B 1 410 ? -37.125 -17.453 7.562 1 85.69 410 ASP B N 1
ATOM 6777 C CA . ASP B 1 410 ? -36.062 -17.938 6.711 1 85.69 410 ASP B CA 1
ATOM 6778 C C . ASP B 1 410 ? -34.875 -18.406 7.551 1 85.69 410 ASP B C 1
ATOM 6780 O O . ASP B 1 410 ? -34.188 -17.594 8.195 1 85.69 410 ASP B O 1
ATOM 6784 N N . TYR B 1 411 ? -34.531 -19.672 7.477 1 80.69 411 TYR B N 1
ATOM 6785 C CA . TYR B 1 411 ? -33.5 -20.234 8.312 1 80.69 411 TYR B CA 1
ATOM 6786 C C . TYR B 1 411 ? -32.188 -20.328 7.535 1 80.69 411 TYR B C 1
ATOM 6788 O O . TYR B 1 411 ? -31.219 -20.953 8 1 80.69 411 TYR B O 1
ATOM 6796 N N . SER B 1 412 ? -32.188 -19.734 6.473 1 76.44 412 SER B N 1
ATOM 6797 C CA . SER B 1 412 ? -31.031 -19.859 5.598 1 76.44 412 SER B CA 1
ATOM 6798 C C . SER B 1 412 ? -29.844 -19.062 6.141 1 76.44 412 SER B C 1
ATOM 6800 O O . SER B 1 412 ? -28.703 -19.344 5.809 1 76.44 412 SER B O 1
ATOM 6802 N N . PHE B 1 413 ? -30.219 -18.016 6.957 1 74.69 413 PHE B N 1
ATOM 6803 C CA . PHE B 1 413 ? -29.188 -17.156 7.508 1 74.69 413 PHE B CA 1
ATOM 6804 C C . PHE B 1 413 ? -29.328 -17.031 9.023 1 74.69 413 PHE B C 1
ATOM 6806 O O . PHE B 1 413 ? -30.406 -17.266 9.57 1 74.69 413 PHE B O 1
ATOM 6813 N N . ASP B 1 414 ? -28.125 -16.875 9.656 1 75.5 414 ASP B N 1
ATOM 6814 C CA . ASP B 1 414 ? -28.188 -16.5 11.062 1 75.5 414 ASP B CA 1
ATOM 6815 C C . ASP B 1 414 ? -28.234 -14.984 11.227 1 75.5 414 ASP B C 1
ATOM 6817 O O . ASP B 1 414 ? -27.391 -14.266 10.68 1 75.5 414 ASP B O 1
ATOM 6821 N N . PHE B 1 415 ? -29.375 -14.508 11.797 1 77.69 415 PHE B N 1
ATOM 6822 C CA . PHE B 1 415 ? -29.578 -13.078 11.961 1 77.69 415 PHE B CA 1
ATOM 6823 C C . PHE B 1 415 ? -30.016 -12.75 13.391 1 77.69 415 PHE B C 1
ATOM 6825 O O . PHE B 1 415 ? -30.5 -13.625 14.109 1 77.69 415 PHE B O 1
ATOM 6832 N N . LYS B 1 416 ? -29.766 -11.57 13.812 1 78.88 416 LYS B N 1
ATOM 6833 C CA . LYS B 1 416 ? -29.891 -11.078 15.18 1 78.88 416 LYS B CA 1
ATOM 6834 C C . LYS B 1 416 ? -31.281 -11.383 15.742 1 78.88 416 LYS B C 1
ATOM 6836 O O . LYS B 1 416 ? -31.406 -11.828 16.891 1 78.88 416 LYS B O 1
ATOM 6841 N N . TYR B 1 417 ? -32.281 -11.312 14.984 1 81.81 417 TYR B N 1
ATOM 6842 C CA . TYR B 1 417 ? -33.656 -11.391 15.492 1 81.81 417 TYR B CA 1
ATOM 6843 C C . TYR B 1 417 ? -34.25 -12.773 15.25 1 81.81 417 TYR B C 1
ATOM 6845 O O . TYR B 1 417 ? -35.469 -12.945 15.297 1 81.81 417 TYR B O 1
ATOM 6853 N N . LYS B 1 418 ? -33.406 -13.719 15.086 1 85.44 418 LYS B N 1
ATOM 6854 C CA . LYS B 1 418 ? -33.875 -15.062 14.758 1 85.44 418 LYS B CA 1
ATOM 6855 C C . LYS B 1 418 ? -34.781 -15.609 15.859 1 85.44 418 LYS B C 1
ATOM 6857 O O . LYS B 1 418 ? -35.875 -16.125 15.586 1 85.44 418 LYS B O 1
ATOM 6862 N N . SER B 1 419 ? -34.25 -15.508 17.062 1 81.06 419 SER B N 1
ATOM 6863 C CA . SER B 1 419 ? -35.031 -16 18.188 1 81.06 419 SER B CA 1
ATOM 6864 C C . SER B 1 419 ? -36.375 -15.266 18.312 1 81.06 419 SER B C 1
ATOM 6866 O O . SER B 1 419 ? -37.406 -15.875 18.578 1 81.06 419 SER B O 1
ATOM 6868 N N . LYS B 1 420 ? -36.375 -14 18.125 1 84 420 LYS B N 1
ATOM 6869 C CA . LYS B 1 420 ? -37.562 -13.18 18.172 1 84 420 LYS B CA 1
ATOM 6870 C C . LYS B 1 420 ? -38.562 -13.578 17.078 1 84 420 LYS B C 1
ATOM 6872 O O . LYS B 1 420 ? -39.75 -13.68 17.312 1 84 420 LYS B O 1
ATOM 6877 N N . PHE B 1 421 ? -38.062 -13.859 15.906 1 87.5 421 PHE B N 1
ATOM 6878 C CA . PHE B 1 421 ? -38.875 -14.219 14.758 1 87.5 421 PHE B CA 1
ATOM 6879 C C . PHE B 1 421 ? -39.531 -15.586 14.953 1 87.5 421 PHE B C 1
ATOM 6881 O O . PHE B 1 421 ? -40.688 -15.781 14.602 1 87.5 421 PHE B O 1
ATOM 6888 N N . GLU B 1 422 ? -38.812 -16.422 15.633 1 84.88 422 GLU B N 1
ATOM 6889 C CA . GLU B 1 422 ? -39.344 -17.75 15.938 1 84.88 422 GLU B CA 1
ATOM 6890 C C . GLU B 1 422 ? -40.5 -17.656 16.938 1 84.88 422 GLU B C 1
ATOM 6892 O O . GLU B 1 422 ? -41.5 -18.391 16.812 1 84.88 422 GLU B O 1
ATOM 6897 N N . LYS B 1 423 ? -40.375 -16.797 17.781 1 83.19 423 LYS B N 1
ATOM 6898 C CA . LYS B 1 423 ? -41.406 -16.625 18.797 1 83.19 423 LYS B CA 1
ATOM 6899 C C . LYS B 1 423 ? -42.688 -16 18.203 1 83.19 423 LYS B C 1
ATOM 6901 O O . LYS B 1 423 ? -43.781 -16.266 18.656 1 83.19 423 LYS B O 1
ATOM 6906 N N . LEU B 1 424 ? -42.531 -15.242 17.156 1 80.75 424 LEU B N 1
ATOM 6907 C CA . LEU B 1 424 ? -43.656 -14.531 16.547 1 80.75 424 LEU B CA 1
ATOM 6908 C C . LEU B 1 424 ? -44.531 -15.492 15.75 1 80.75 424 LEU B C 1
ATOM 6910 O O . LEU B 1 424 ? -45.719 -15.266 15.617 1 80.75 424 LEU B O 1
ATOM 6914 N N . ILE B 1 425 ? -43.906 -16.562 15.188 1 76.44 425 ILE B N 1
ATOM 6915 C CA . ILE B 1 425 ? -44.688 -17.531 14.414 1 76.44 425 ILE B CA 1
ATOM 6916 C C . ILE B 1 425 ? -45.406 -18.469 15.352 1 76.44 425 ILE B C 1
ATOM 6918 O O . ILE B 1 425 ? -46.531 -18.922 15.039 1 76.44 425 ILE B O 1
ATOM 6922 N N . ASN B 1 426 ? -44.844 -18.859 16.547 1 65.31 426 ASN B N 1
ATOM 6923 C CA . ASN B 1 426 ? -45.469 -19.797 17.484 1 65.31 426 ASN B CA 1
ATOM 6924 C C . ASN B 1 426 ? -46.5 -19.094 18.344 1 65.31 426 ASN B C 1
ATOM 6926 O O . ASN B 1 426 ? -47.219 -19.75 19.094 1 65.31 426 ASN B O 1
ATOM 6930 N N . ALA B 1 427 ? -46.719 -17.828 18.281 1 57.38 427 ALA B N 1
ATOM 6931 C CA . ALA B 1 427 ? -47.75 -17.156 19.078 1 57.38 427 ALA B CA 1
ATOM 6932 C C . ALA B 1 427 ? -49.062 -17.062 18.312 1 57.38 427 ALA B C 1
ATOM 6934 O O . ALA B 1 427 ? -49.062 -16.969 17.078 1 57.38 427 ALA B O 1
#

Radius of gyration: 30.71 Å; Cα contacts (8 Å, |Δi|>4): 1807; chains: 2; bounding box: 106×74×61 Å

Nearest PDB structures (foldseek):
  2zif-assembly1_B  TM=8.757E-01  e=1.102E-25  Thermus thermophilus
  2zie-assembly1_B  TM=8.999E-01  e=1.200E-24  Thermus thermophilus
  2zie-assembly1_A  TM=8.941E-01  e=4.581E-24  Thermus thermophilus
  2zig-assembly1_A  TM=8.871E-01  e=2.339E-23  Thermus thermophilus
  8s9m-assembly1_A-2  TM=7.750E-01  e=7.161E-16  Adineta vaga

Foldseek 3Di:
DAFEAEEEEAADALLDPPVAAFQAAAEEEEEADDACAADQPDPPHARHLDDPLRNLLSVLSNLLSVLGRHHAFAKYKYKFAWDWDDCVQQVDTDIHPSVVSVVVQNVLSVKDWDDKAKEFAPPPCCVVLNVPQPDDPPDDDGTDDDDRTIIITMIGHHDDHDDDDPVQVVLLDDDPVLVVQLPDSYHYDHADDPPARDRDGALVVLLSVCSVTHTAAGEYEYADQQLNSNVQSCQVSRYYYYYYHNDPVSVVSNCVRRVPPPRPHNYHYYYYYDPDDDDPVVSSVVRSDRDDDPPPRPCRQSSNQVSNHPHSDDDDDPPQSWWAFDADPWLQWTATPSGAIAGEPFWAADPVQGVVSRVVCCVVRPPWTKGWAAWSDQADPSSHGYTFIATPVRDTSSLVCLLVVRTATDPPDDTDCNVVSVVSNVD/DAFEAEEEEAADALLDPPVAAFQAAAEEEEEADDALAADQPDPPHARHLDDPLRNLLSVLSNLLSVLGRHHAFAKYKYKFAWDWDDCVQQVDTDIHPSVVSVVVQNVLSVKDWDDKAKEFAPPPCCVVLNVPQPDDPPDDDGTDDDDRTIIITMIGHHDDHDDDDPVQVVLLDDDPVLVVQLPDSYHYDHADDPPARDRDGALVVLLSVCSVTHTAAGEYEYADQQLNSNVQSCQVSRYYYYYYHNDPVSVVSNCVRRVPPPRPHNYHYYYYYDPDDDDPVVSSVVRSDRDDDPPPRPPRQSSNLVSNYPHSDPDDDPPQSWWAFDADPWLQWTATPSGAIAGEPFWAADPVQGVVSRVVCCVVRPPWIKGWAAWSDQADPVSHGYTFIATPVRDTSSLVCLLVVRTATDPVDDTDCNVVSVVSNVD

Solvent-accessible surface area (backbone atoms only — not comparable to full-atom values): 45996 Å² total; per-residue (Å²): 134,84,57,67,29,48,38,35,44,29,36,22,52,44,62,54,55,84,89,55,57,71,48,66,30,40,30,35,52,38,48,70,71,52,69,54,46,47,31,81,81,49,94,86,48,67,14,46,61,44,54,69,40,53,30,52,43,52,49,49,39,26,52,53,42,49,57,47,25,36,26,36,40,22,40,43,34,40,40,50,54,70,38,72,41,50,36,79,63,68,65,38,82,29,38,42,60,55,61,45,57,50,53,54,49,45,37,57,74,56,30,35,39,57,47,58,30,40,39,36,29,79,54,77,60,52,31,89,40,62,54,53,74,49,44,52,80,52,34,48,54,59,56,40,62,47,76,44,57,32,36,34,38,35,32,30,35,61,69,70,50,86,81,74,52,71,66,26,49,66,70,27,57,48,50,70,67,52,49,59,54,61,33,34,28,61,42,81,56,66,69,39,80,68,69,76,76,51,92,56,74,31,50,66,59,47,38,45,51,44,52,45,36,40,45,35,61,37,33,35,33,17,63,53,30,62,50,25,48,57,46,36,33,26,51,78,60,33,17,16,23,41,27,20,27,68,55,68,74,34,51,62,48,20,43,57,55,44,66,61,45,89,66,94,53,63,69,44,80,46,79,47,75,53,83,77,81,78,59,65,70,65,52,54,69,70,44,91,66,77,68,72,67,71,71,75,62,80,72,66,57,66,49,66,75,59,75,69,32,58,64,56,61,88,81,69,72,84,73,63,65,66,38,34,69,64,44,78,80,46,70,32,29,35,23,30,65,82,65,48,60,36,29,39,50,60,43,31,75,31,82,92,39,34,69,60,26,40,49,49,51,48,65,72,34,58,97,35,44,24,25,75,43,70,48,66,54,44,55,48,100,82,62,37,37,26,25,41,44,22,38,77,85,67,45,50,47,57,57,52,36,28,56,70,64,32,32,38,78,34,80,87,58,86,51,88,55,48,70,60,52,54,51,36,60,78,100,135,86,58,68,29,48,38,36,44,30,37,22,52,43,63,56,55,84,88,54,57,70,48,66,29,39,28,36,53,37,47,72,72,52,70,54,46,47,31,81,84,49,94,86,47,69,15,46,61,44,55,69,40,52,30,52,43,52,48,48,38,26,52,53,42,49,58,48,25,36,24,37,40,23,40,43,34,40,42,50,54,68,38,72,41,51,38,79,63,66,65,38,82,28,38,41,60,56,64,45,56,52,53,53,48,46,35,57,74,57,29,35,40,57,47,56,32,40,37,36,27,81,55,77,61,52,34,88,41,65,50,54,80,51,45,50,80,52,33,47,52,58,57,44,61,50,77,42,55,31,35,34,38,35,32,31,36,60,69,69,49,85,82,75,52,71,67,24,48,66,71,27,57,48,51,70,67,51,48,59,54,61,33,34,27,60,42,80,56,69,69,37,80,68,70,77,73,50,92,54,74,31,51,67,58,47,39,45,51,45,52,44,38,40,43,36,62,37,33,37,33,18,61,52,29,61,50,26,46,57,46,34,32,25,50,79,61,32,17,16,22,41,28,21,27,66,56,70,75,34,50,62,48,22,44,58,56,44,66,62,46,89,66,95,54,66,68,44,79,45,80,47,72,53,82,76,82,78,60,65,71,64,54,54,68,71,43,92,66,78,68,70,66,70,70,74,61,79,72,66,57,67,48,64,75,61,74,69,32,60,64,57,62,88,79,69,70,84,74,62,64,64,39,35,69,66,43,77,80,45,69,34,29,36,24,32,65,82,66,47,61,38,28,39,52,60,44,29,75,31,82,94,38,38,69,60,27,40,50,49,50,47,64,72,34,57,98,35,43,25,27,76,43,70,49,68,52,43,55,49,99,81,61,38,38,25,24,40,46,23,39,76,87,67,46,50,47,57,58,51,38,27,56,70,64,33,34,40,79,33,79,86,58,84,51,88,57,47,69,60,54,54,52,37,61,77,98

InterPro domains:
  IPR001091 Restriction/modification DNA-methyltransferase [PR00508] (24-38)
  IPR001091 Restriction/modification DNA-methyltransferase [PR00508] (62-82)
  IPR001091 Restriction/modification DNA-methyltransferase [PR00508] (197-214)
  IPR001091 Restriction/modification DNA-methyltransferase [PR00508] (216-234)
  IPR001091 Restriction/modification DNA-methyltransferase [PR00508] (239-259)
  IPR002941 DNA methylase N-4/N-6 [PF01555] (25-252)
  IPR016071 Staphylococcal nuclease (SNase-like), OB-fold [PF00565] (356-422)
  IPR017985 DNA methylase, N-4 cytosine-specific, conserved site [PS00093] (29-34)
  IPR029063 S-adenosyl-L-methionine-dependent methyltransferase superfamily [G3DSA:3.40.50.150] (6-273)
  IPR029063 S-adenosyl-L-methionine-dependent methyltransferase superfamily [SSF53335] (4-258)
  IPR035437 SNase-like, OB-fold superfamily [G3DSA:2.40.50.90] (313-427)
  IPR035437 SNase-like, OB-fold superfamily [SSF50199] (325-414)

Organism: NCBI:txid997887

pLDDT: mean 81.16, std 18.79, range [29.03, 98.94]